Protein AF-0000000080644150 (afdb_homodimer)

Sequence (978 aa):
MKKWIGIDLGTTNTVASYFDVSSKIILNERGERITPSIVSFSDKDVFVGSAAKNQILVNPQKTFYNFKTNIGSNTFYKVDDEFYRAEYISAHLLSSVKKNAEKFLDEEIENVVITVPAYFSEIQRRGVVEAANFAGLNCKAILNEPTAAAIAYAFERQIDGIFLIYDLGGGTFDVTLMEKQSDTYTVLSVKGQSRLGGNDFNKIIEKHVLDSFKNEYPDFNLEDVFLLEQLRERIEEGKKNLSVMEEVDITLLFLDGKHLNYKLKRNEFNSMISEYIDKTIHLSMECIADAGVDISSISKIILSGGSTRIPLIQKVLKEAFPSVSILDALNQDEVVAIGAGIHAFSLSRNDSVIKFKDVTPYSLGLEIRDNEFFTLIERNTALPISKSKLFTTTNDYQDEIEIHVLQGEYKKASLNYSIGRFSFGNIQKALKGIPKIEVLFTLNESGILSVNAKDLETNSSNFIKIKITSSSDNVAKESLSNTFTSIIEMKKWIGIDLGTTNTVASYFDVSSKIILNERGERITPSIVSFSDKDVFVGSAAKNQILVNPQKTFYNFKTNIGSNTFYKVDDEFYRAEYISAHLLSSVKKNAEKFLDEEIENVVITVPAYFSEIQRRGVVEAANFAGLNCKAILNEPTAAAIAYAFERQIDGIFLIYDLGGGTFDVTLMEKQSDTYTVLSVKGQSRLGGNDFNKIIEKHVLDSFKNEYPDFNLEDVFLLEQLRERIEEGKKNLSVMEEVDITLLFLDGKHLNYKLKRNEFNSMISEYIDKTIHLSMECIADAGVDISSISKIILSGGSTRIPLIQKVLKEAFPSVSILDALNQDEVVAIGAGIHAFSLSRNDSVIKFKDVTPYSLGLEIRDNEFFTLIERNTALPISKSKLFTTTNDYQDEIEIHVLQGEYKKASLNYSIGRFSFGNIQKALKGIPKIEVLFTLNESGILSVNAKDLETNSSNFIKIKITSSSDNVAKESLSNTFTSIIE

Solvent-accessible surface area (backbone atoms only — not comparable to full-atom values): 50516 Å² total; per-residue (Å²): 132,78,50,40,29,4,29,24,67,39,43,55,43,28,25,38,12,34,38,77,96,56,79,41,73,38,37,43,93,86,66,37,60,64,32,38,37,22,40,18,59,55,98,85,50,76,35,48,15,66,58,10,54,65,30,43,60,77,40,48,80,36,32,48,62,54,41,62,80,34,32,65,51,93,51,68,45,59,53,90,94,40,72,37,46,27,33,57,56,47,10,54,47,48,30,51,50,47,54,24,42,21,62,64,66,70,41,63,60,43,42,30,18,38,31,36,62,62,73,58,45,59,58,30,51,50,28,51,44,48,14,31,47,72,34,58,30,44,62,78,38,46,39,38,34,57,56,18,33,47,46,33,41,40,72,75,65,60,69,74,48,30,31,37,32,45,32,28,24,40,44,32,31,38,34,33,36,32,33,46,53,92,76,33,37,35,50,52,25,66,36,63,40,76,80,38,27,42,53,54,51,45,51,54,50,47,52,55,49,51,54,52,46,39,71,77,33,74,80,59,64,85,78,40,63,46,60,52,44,51,49,50,52,39,46,50,52,37,56,60,38,39,50,81,32,64,57,37,74,40,65,48,66,34,81,87,63,73,52,45,74,43,80,48,39,37,69,58,49,51,62,73,42,42,68,62,54,49,49,54,50,51,47,45,53,48,28,39,54,72,51,70,50,59,77,85,60,42,49,35,34,37,55,26,28,66,48,50,60,36,56,66,51,55,52,52,48,42,68,77,36,71,85,39,46,75,47,69,79,61,57,38,79,48,33,35,10,41,12,23,2,46,50,22,37,14,61,76,64,75,47,70,83,68,45,70,36,50,45,35,67,50,18,31,30,33,52,45,81,89,53,27,39,46,75,68,40,57,51,50,38,60,42,53,43,72,43,69,49,78,41,58,46,89,42,65,53,42,39,61,47,76,47,38,35,32,37,43,88,49,60,42,32,85,76,28,47,75,59,40,72,46,75,50,62,83,40,67,76,36,56,49,62,61,45,45,32,37,41,35,41,33,31,41,80,49,53,50,74,39,45,34,40,30,33,70,82,75,65,50,64,51,73,45,69,72,63,67,65,54,84,77,48,75,73,56,54,72,67,46,62,69,55,52,64,57,68,82,102,131,76,49,40,28,4,29,24,67,38,43,55,42,28,26,37,13,34,37,77,98,53,79,41,72,38,37,42,95,84,64,35,59,63,34,39,38,24,39,19,60,56,99,85,48,76,34,48,16,66,58,11,54,64,30,43,61,79,39,49,80,37,33,48,61,55,41,63,81,32,34,66,51,92,52,67,45,59,52,90,94,41,73,35,45,29,32,55,57,47,12,54,48,49,30,51,51,48,54,24,41,21,62,63,67,72,43,64,59,42,43,30,20,37,34,37,65,59,73,58,48,59,57,30,51,50,29,51,45,50,15,30,47,73,35,59,31,45,63,77,40,46,39,38,34,60,59,18,34,48,47,32,41,40,72,75,66,60,69,74,47,31,30,36,33,45,32,29,22,39,43,32,28,39,33,34,36,34,32,45,54,93,76,33,36,35,50,52,25,66,36,64,41,77,81,37,27,42,53,54,52,45,51,54,51,47,52,55,49,50,53,51,47,40,71,75,32,73,80,60,65,85,77,40,64,47,59,51,43,51,49,50,52,39,45,51,51,37,57,61,38,39,52,80,31,65,57,36,75,39,66,49,70,32,81,87,66,73,51,46,75,43,80,47,40,39,70,58,50,52,63,73,44,42,67,61,53,50,49,54,51,51,45,45,50,48,28,39,54,73,50,70,51,59,78,84,59,42,50,34,34,37,56,26,27,65,48,50,60,37,57,67,52,54,52,52,48,41,69,76,36,71,86,38,46,76,48,68,79,61,59,38,77,46,32,36,10,41,12,24,3,46,50,21,38,14,61,76,64,74,46,70,83,69,44,68,36,50,45,36,66,51,19,30,30,34,53,46,80,90,53,26,39,45,74,68,41,57,52,50,38,59,42,54,43,73,45,69,47,80,40,58,46,90,41,66,52,43,38,61,47,77,47,37,35,32,36,42,88,49,59,42,32,85,75,28,46,76,59,38,76,46,74,49,63,85,40,67,74,36,55,49,61,63,45,46,33,36,40,36,42,32,31,40,80,50,53,49,76,38,45,34,39,30,32,69,82,76,65,50,66,52,72,43,69,71,64,66,64,54,86,73,50,76,72,56,54,70,68,46,62,67,56,53,63,58,69,80,103

pLDDT: mean 86.38, std 13.93, range [27.5, 98.5]

Structure (mmCIF, N/CA/C/O backbone):
data_AF-0000000080644150-model_v1
#
loop_
_entity.id
_entity.type
_entity.pdbx_description
1 polymer 'Heat shock protein 70'
#
loop_
_atom_site.group_PDB
_atom_site.id
_atom_site.type_symbol
_atom_site.label_atom_id
_atom_site.label_alt_id
_atom_site.label_comp_id
_atom_site.label_asym_id
_atom_site.label_entity_id
_atom_site.label_seq_id
_atom_site.pdbx_PDB_ins_code
_atom_site.Cartn_x
_atom_site.Cartn_y
_atom_site.Cartn_z
_atom_site.occupancy
_atom_site.B_iso_or_equiv
_atom_site.auth_seq_id
_atom_site.auth_comp_id
_atom_site.auth_asym_id
_atom_site.auth_atom_id
_atom_site.pdbx_PDB_model_num
ATOM 1 N N . MET A 1 1 ? 16.422 19.734 -16.078 1 57.56 1 MET A N 1
ATOM 2 C CA . MET A 1 1 ? 15.812 20.484 -14.977 1 57.56 1 MET A CA 1
ATOM 3 C C . MET A 1 1 ? 15.484 19.562 -13.805 1 57.56 1 MET A C 1
ATOM 5 O O . MET A 1 1 ? 15.148 18.391 -14.008 1 57.56 1 MET A O 1
ATOM 9 N N . LYS A 1 2 ? 15.742 20.031 -12.516 1 80.19 2 LYS A N 1
ATOM 10 C CA . LYS A 1 2 ? 15.516 19.234 -11.328 1 80.19 2 LYS A CA 1
ATOM 11 C C . LYS A 1 2 ? 14.039 18.906 -11.141 1 80.19 2 LYS A C 1
ATOM 13 O O . LYS A 1 2 ? 13.18 19.734 -11.477 1 80.19 2 LYS A O 1
ATOM 18 N N . LYS A 1 3 ? 13.727 17.719 -10.789 1 88.5 3 LYS A N 1
ATOM 19 C CA . LYS A 1 3 ? 12.344 17.25 -10.664 1 88.5 3 LYS A CA 1
ATOM 20 C C . LYS A 1 3 ? 11.695 17.812 -9.406 1 88.5 3 LYS A C 1
ATOM 22 O O . LYS A 1 3 ? 12.367 18.047 -8.398 1 88.5 3 LYS A O 1
ATOM 27 N N . TRP A 1 4 ? 10.438 18.219 -9.57 1 95.19 4 TRP A N 1
ATOM 28 C CA . TRP A 1 4 ? 9.609 18.672 -8.453 1 95.19 4 TRP A CA 1
ATOM 29 C C . TRP A 1 4 ? 8.68 17.562 -7.977 1 95.19 4 TRP A C 1
ATOM 31 O O . TRP A 1 4 ? 8.156 16.781 -8.789 1 95.19 4 TRP A O 1
ATOM 41 N N . ILE A 1 5 ? 8.547 17.531 -6.664 1 97.88 5 ILE A N 1
ATOM 42 C CA . ILE A 1 5 ? 7.641 16.5 -6.156 1 97.88 5 ILE A CA 1
ATOM 43 C C . ILE A 1 5 ? 6.582 17.141 -5.266 1 97.88 5 ILE A C 1
ATOM 45 O O . ILE A 1 5 ? 6.727 18.297 -4.844 1 97.88 5 ILE A O 1
ATOM 49 N N . GLY A 1 6 ? 5.527 16.469 -5.121 1 98.38 6 GLY A N 1
ATOM 50 C CA . GLY A 1 6 ? 4.504 16.812 -4.145 1 98.38 6 GLY A CA 1
ATOM 51 C C . GLY A 1 6 ? 4.512 15.891 -2.936 1 98.38 6 GLY A C 1
ATOM 52 O O . GLY A 1 6 ? 4.73 14.688 -3.066 1 98.38 6 GLY A O 1
ATOM 53 N N . ILE A 1 7 ? 4.297 16.484 -1.756 1 98.5 7 ILE A N 1
ATOM 54 C CA . ILE A 1 7 ? 4.262 15.688 -0.531 1 98.5 7 ILE A CA 1
ATOM 55 C C . ILE A 1 7 ? 2.977 15.984 0.238 1 98.5 7 ILE A C 1
ATOM 57 O O . ILE A 1 7 ? 2.654 17.156 0.494 1 98.5 7 ILE A O 1
ATOM 61 N N . ASP A 1 8 ? 2.209 15 0.522 1 97.31 8 ASP A N 1
ATOM 62 C CA . ASP A 1 8 ? 1.157 15.078 1.531 1 97.31 8 ASP A CA 1
ATOM 63 C C . ASP A 1 8 ? 1.703 14.758 2.92 1 97.31 8 ASP A C 1
ATOM 65 O O . ASP A 1 8 ? 1.894 13.594 3.266 1 97.31 8 ASP A O 1
ATOM 69 N N . LEU A 1 9 ? 1.984 15.781 3.631 1 95.5 9 LEU A N 1
ATOM 70 C CA . LEU A 1 9 ? 2.457 15.609 5 1 95.5 9 LEU A CA 1
ATOM 71 C C . LEU A 1 9 ? 1.294 15.336 5.945 1 95.5 9 LEU A C 1
ATOM 73 O O . LEU A 1 9 ? 0.792 16.266 6.594 1 95.5 9 LEU A O 1
ATOM 77 N N . GLY A 1 10 ? 0.947 14.055 6.09 1 90.5 10 GLY A N 1
ATOM 78 C CA . GLY A 1 10 ? -0.194 13.703 6.918 1 90.5 10 GLY A CA 1
ATOM 79 C C . GLY A 1 10 ? 0.175 13.453 8.367 1 90.5 10 GLY A C 1
ATOM 80 O O . GLY A 1 10 ? 1.353 13.297 8.695 1 90.5 10 GLY A O 1
ATOM 81 N N . THR A 1 11 ? -0.855 13.461 9.227 1 89.31 11 THR A N 1
ATOM 82 C CA . THR A 1 11 ? -0.662 13.219 10.648 1 89.31 11 THR A CA 1
ATOM 83 C C . THR A 1 11 ? -0.204 11.781 10.898 1 89.31 11 THR A C 1
ATOM 85 O O . THR A 1 11 ? 0.7 11.547 11.703 1 89.31 11 THR A O 1
ATOM 88 N N . THR A 1 12 ? -0.825 10.805 10.18 1 90.38 12 THR A N 1
ATOM 89 C CA . THR A 1 12 ? -0.536 9.391 10.414 1 90.38 12 THR A CA 1
ATOM 90 C C . THR A 1 12 ? 0.36 8.836 9.305 1 90.38 12 THR A C 1
ATOM 92 O O . THR A 1 12 ? 1.204 7.977 9.562 1 90.38 12 THR A O 1
ATOM 95 N N . ASN A 1 13 ? 0.114 9.367 8.102 1 93.25 13 ASN A N 1
ATOM 96 C CA . ASN A 1 13 ? 0.862 8.875 6.953 1 93.25 13 ASN A CA 1
ATOM 97 C C . ASN A 1 13 ? 1.293 10.016 6.035 1 93.25 13 ASN A C 1
ATOM 99 O O . ASN A 1 13 ? 0.577 11.016 5.898 1 93.25 13 ASN A O 1
ATOM 103 N N . THR A 1 14 ? 2.434 9.852 5.465 1 96.88 14 THR A N 1
ATOM 104 C CA . THR A 1 14 ? 2.984 10.789 4.492 1 96.88 14 THR A CA 1
ATOM 105 C C . THR A 1 14 ? 3.164 10.109 3.133 1 96.88 14 THR A C 1
ATOM 107 O O . THR A 1 14 ? 3.592 8.953 3.061 1 96.88 14 THR A O 1
ATOM 110 N N . VAL A 1 15 ? 2.715 10.789 2.113 1 96.75 15 VAL A N 1
ATOM 111 C CA . VAL A 1 15 ? 2.791 10.25 0.759 1 96.75 15 VAL A CA 1
ATOM 112 C C . VAL A 1 15 ? 3.439 11.273 -0.169 1 96.75 15 VAL A C 1
ATOM 114 O O . VAL A 1 15 ? 3.16 12.469 -0.072 1 96.75 15 VAL A O 1
ATOM 117 N N . ALA A 1 16 ? 4.367 10.867 -1.009 1 97.62 16 ALA A N 1
ATOM 118 C CA . ALA A 1 16 ? 5.023 11.719 -1.995 1 97.62 16 ALA A CA 1
ATOM 119 C C . ALA A 1 16 ? 4.637 11.312 -3.414 1 97.62 16 ALA A C 1
ATOM 121 O O . ALA A 1 16 ? 4.406 10.133 -3.689 1 97.62 16 ALA A O 1
ATOM 122 N N . SER A 1 17 ? 4.516 12.281 -4.27 1 97.06 17 SER A N 1
ATOM 123 C CA . SER A 1 17 ? 4.109 12.008 -5.645 1 97.06 17 SER A CA 1
ATOM 124 C C . SER A 1 17 ? 4.914 12.844 -6.637 1 97.06 17 SER A C 1
ATOM 126 O O . SER A 1 17 ? 5.516 13.852 -6.262 1 97.06 17 SER A O 1
ATOM 128 N N . TYR A 1 18 ? 4.961 12.359 -7.824 1 94.88 18 TYR A N 1
ATOM 129 C CA . TYR A 1 18 ? 5.57 13.016 -8.977 1 94.88 18 TYR A CA 1
ATOM 130 C C . TYR A 1 18 ? 4.633 12.992 -10.18 1 94.88 18 TYR A C 1
ATOM 132 O O . TYR A 1 18 ? 3.867 12.047 -10.359 1 94.88 18 TYR A O 1
ATOM 140 N N . PHE A 1 19 ? 4.602 14.102 -10.898 1 93.44 19 PHE A N 1
ATOM 141 C CA . PHE A 1 19 ? 3.74 14.18 -12.07 1 93.44 19 PHE A CA 1
ATOM 142 C C . PHE A 1 19 ? 4.547 14.562 -13.305 1 93.44 19 PHE A C 1
ATOM 144 O O . PHE A 1 19 ? 5.438 15.406 -13.242 1 93.44 19 PHE A O 1
ATOM 151 N N . ASP A 1 20 ? 4.273 13.867 -14.391 1 88.81 20 ASP A N 1
ATOM 152 C CA . ASP A 1 20 ? 4.715 14.242 -15.727 1 88.81 20 ASP A CA 1
ATOM 153 C C . ASP A 1 20 ? 3.58 14.102 -16.734 1 88.81 20 ASP A C 1
ATOM 155 O O . ASP A 1 20 ? 2.633 14.891 -16.734 1 88.81 20 ASP A O 1
ATOM 159 N N . VAL A 1 21 ? 3.441 12.859 -17.375 1 80.69 21 VAL A N 1
ATOM 160 C CA . VAL A 1 21 ? 2.297 12.578 -18.25 1 80.69 21 VAL A CA 1
ATOM 161 C C . VAL A 1 21 ? 1.166 11.969 -17.422 1 80.69 21 VAL A C 1
ATOM 163 O O . VAL A 1 21 ? -0.012 12.195 -17.703 1 80.69 21 VAL A O 1
ATOM 166 N N . SER A 1 22 ? 1.647 11.32 -16.375 1 83.81 22 SER A N 1
ATOM 167 C CA . SER A 1 22 ? 0.717 10.734 -15.414 1 83.81 22 SER A CA 1
ATOM 168 C C . SER A 1 22 ? 1.243 10.859 -13.992 1 83.81 22 SER A C 1
ATOM 170 O O . SER A 1 22 ? 2.416 11.172 -13.781 1 83.81 22 SER A O 1
ATOM 172 N N . SER A 1 23 ? 0.312 10.734 -13.086 1 89 23 SER A N 1
ATOM 173 C CA . SER A 1 23 ? 0.703 10.812 -11.68 1 89 23 SER A CA 1
ATOM 174 C C . SER A 1 23 ? 1.382 9.523 -11.227 1 89 23 SER A C 1
ATOM 176 O O . SER A 1 23 ? 0.971 8.43 -11.609 1 89 23 SER A O 1
ATOM 178 N N . LYS A 1 24 ? 2.436 9.648 -10.516 1 88.81 24 LYS A N 1
ATOM 179 C CA . LYS A 1 24 ? 3.141 8.508 -9.922 1 88.81 24 LYS A CA 1
ATOM 180 C C . LYS A 1 24 ? 3.354 8.711 -8.43 1 88.81 24 LYS A C 1
ATOM 182 O O . LYS A 1 24 ? 3.75 9.797 -7.992 1 88.81 24 LYS A O 1
ATOM 187 N N . ILE A 1 25 ? 3.004 7.684 -7.625 1 92.69 25 ILE A N 1
ATOM 188 C CA . ILE A 1 25 ? 3.314 7.707 -6.203 1 92.69 25 ILE A CA 1
ATOM 189 C C . ILE A 1 25 ? 4.742 7.215 -5.977 1 92.69 25 ILE A C 1
ATOM 191 O O . ILE A 1 25 ? 5.145 6.188 -6.527 1 92.69 25 ILE A O 1
ATOM 195 N N . ILE A 1 26 ? 5.52 7.957 -5.234 1 93.5 26 ILE A N 1
ATOM 196 C CA . ILE A 1 26 ? 6.91 7.621 -4.953 1 93.5 26 ILE A CA 1
ATOM 197 C C . ILE A 1 26 ? 6.977 6.578 -3.84 1 93.5 26 ILE A C 1
ATOM 199 O O . ILE A 1 26 ? 6.363 6.754 -2.783 1 93.5 26 ILE A O 1
ATOM 203 N N . LEU A 1 27 ? 7.676 5.547 -4.074 1 90.31 27 LEU A N 1
ATOM 204 C CA . LEU A 1 27 ? 7.801 4.461 -3.107 1 90.31 27 LEU A CA 1
ATOM 205 C C . LEU A 1 27 ? 8.914 4.758 -2.105 1 90.31 27 LEU A C 1
ATOM 207 O O . LEU A 1 27 ? 9.906 5.402 -2.445 1 90.31 27 LEU A O 1
ATOM 211 N N . ASN A 1 28 ? 8.758 4.281 -0.881 1 90.5 28 ASN A N 1
ATOM 212 C CA . ASN A 1 28 ? 9.828 4.426 0.102 1 90.5 28 ASN A CA 1
ATOM 213 C C . ASN A 1 28 ? 10.828 3.281 0.014 1 90.5 28 ASN A C 1
ATOM 215 O O . ASN A 1 28 ? 10.797 2.496 -0.936 1 90.5 28 ASN A O 1
ATOM 219 N N . GLU A 1 29 ? 11.773 3.211 0.946 1 82.5 29 GLU A N 1
ATOM 220 C CA . GLU A 1 29 ? 12.883 2.26 0.905 1 82.5 29 GLU A CA 1
ATOM 221 C C . GLU A 1 29 ? 12.383 0.824 1.026 1 82.5 29 GLU A C 1
ATOM 223 O O . GLU A 1 29 ? 13.055 -0.112 0.587 1 82.5 29 GLU A O 1
ATOM 228 N N . ARG A 1 30 ? 11.18 0.658 1.537 1 85.12 30 ARG A N 1
ATOM 229 C CA . ARG A 1 30 ? 10.609 -0.673 1.72 1 85.12 30 ARG A CA 1
ATOM 230 C C . ARG A 1 30 ? 9.672 -1.027 0.575 1 85.12 30 ARG A C 1
ATOM 232 O O . ARG A 1 30 ? 9.039 -2.084 0.591 1 85.12 30 ARG A O 1
ATOM 239 N N . GLY A 1 31 ? 9.57 -0.035 -0.358 1 83.19 31 GLY A N 1
ATOM 240 C CA . GLY A 1 31 ? 8.688 -0.26 -1.491 1 83.19 31 GLY A CA 1
ATOM 241 C C . GLY A 1 31 ? 7.238 0.074 -1.192 1 83.19 31 GLY A C 1
ATOM 242 O O . GLY A 1 31 ? 6.34 -0.321 -1.938 1 83.19 31 GLY A O 1
ATOM 243 N N . GLU A 1 32 ? 7.016 0.732 -0.098 1 88.62 32 GLU A N 1
ATOM 244 C CA . GLU A 1 32 ? 5.66 1.118 0.285 1 88.62 32 GLU A CA 1
ATOM 245 C C . GLU A 1 32 ? 5.273 2.459 -0.332 1 88.62 32 GLU A C 1
ATOM 247 O O . GLU A 1 32 ? 6.113 3.355 -0.456 1 88.62 32 GLU A O 1
ATOM 252 N N . ARG A 1 33 ? 4.051 2.635 -0.677 1 90.56 33 ARG A N 1
ATOM 253 C CA . ARG A 1 33 ? 3.553 3.873 -1.268 1 90.56 33 ARG A CA 1
ATOM 254 C C . ARG A 1 33 ? 3.203 4.891 -0.189 1 90.56 33 ARG A C 1
ATOM 256 O O . ARG A 1 33 ? 3.092 6.086 -0.469 1 90.56 33 ARG A O 1
ATOM 263 N N . ILE A 1 34 ? 2.996 4.352 1.012 1 92.44 34 ILE A N 1
ATOM 264 C CA . ILE A 1 34 ? 2.631 5.176 2.156 1 92.44 34 ILE A CA 1
ATOM 265 C C . ILE A 1 34 ? 3.713 5.074 3.23 1 92.44 34 ILE A C 1
ATOM 267 O O . ILE A 1 34 ? 4.199 3.982 3.527 1 92.44 34 ILE A O 1
ATOM 271 N N . THR A 1 35 ? 4.16 6.195 3.732 1 95.31 35 THR A N 1
ATOM 272 C CA . THR A 1 35 ? 5.141 6.242 4.812 1 95.31 35 THR A CA 1
ATOM 273 C C . THR A 1 35 ? 4.48 6.68 6.117 1 95.31 35 THR A C 1
ATOM 275 O O . THR A 1 35 ? 4.031 7.824 6.238 1 95.31 35 THR A O 1
ATOM 278 N N . PRO A 1 36 ? 4.438 5.734 7.098 1 95.19 36 PRO A N 1
ATOM 279 C CA . PRO A 1 36 ? 3.934 6.199 8.391 1 95.19 36 PRO A CA 1
ATOM 280 C C . PRO A 1 36 ? 4.676 7.43 8.914 1 95.19 36 PRO A C 1
ATOM 282 O O . PRO A 1 36 ? 5.906 7.488 8.836 1 95.19 36 PRO A O 1
ATOM 285 N N . SER A 1 37 ? 3.898 8.43 9.344 1 96.44 37 SER A N 1
ATOM 286 C CA . SER A 1 37 ? 4.504 9.641 9.898 1 96.44 37 SER A CA 1
ATOM 287 C C . SER A 1 37 ? 5.023 9.398 11.312 1 96.44 37 SER A C 1
ATOM 289 O O . SER A 1 37 ? 4.531 10 12.273 1 96.44 37 SER A O 1
ATOM 291 N N . ILE A 1 38 ? 6.004 8.555 11.398 1 96.31 38 ILE A N 1
ATOM 292 C CA . ILE A 1 38 ? 6.621 8.156 12.656 1 96.31 38 ILE A CA 1
ATOM 293 C C . ILE A 1 38 ? 8.141 8.297 12.555 1 96.31 38 ILE A C 1
ATOM 295 O O . ILE A 1 38 ? 8.727 7.957 11.531 1 96.31 38 ILE A O 1
ATOM 299 N N . VAL A 1 39 ? 8.75 8.844 13.57 1 96.5 39 VAL A N 1
ATOM 300 C CA . VAL A 1 39 ? 10.203 9.023 13.648 1 96.5 39 VAL A CA 1
ATOM 301 C C . VAL A 1 39 ? 10.727 8.414 14.945 1 96.5 39 VAL A C 1
ATOM 303 O O . VAL A 1 39 ? 10.18 8.664 16.016 1 96.5 39 VAL A O 1
ATOM 306 N N . SER A 1 40 ? 11.711 7.59 14.828 1 95.38 40 SER A N 1
ATOM 307 C CA . SER A 1 40 ? 12.344 6.973 15.992 1 95.38 40 SER A CA 1
ATOM 308 C C . SER A 1 40 ? 13.844 7.262 16.016 1 95.38 40 SER A C 1
ATOM 310 O O . SER A 1 40 ? 14.523 7.145 15 1 95.38 40 SER A O 1
ATOM 312 N N . PHE A 1 41 ? 14.289 7.703 17.188 1 93.12 41 PHE A N 1
ATOM 313 C CA . PHE A 1 41 ? 15.711 7.996 17.375 1 93.12 41 PHE A CA 1
ATOM 314 C C . PHE A 1 41 ? 16.422 6.84 18.062 1 93.12 41 PHE A C 1
ATOM 316 O O . PHE A 1 41 ? 15.945 6.336 19.078 1 93.12 41 PHE A O 1
ATOM 323 N N . SER A 1 42 ? 17.391 6.324 17.406 1 87.5 42 SER A N 1
ATOM 324 C CA . SER A 1 42 ? 18.281 5.355 18.031 1 87.5 42 SER A CA 1
ATOM 325 C C . SER A 1 42 ? 19.641 5.973 18.328 1 87.5 42 SER A C 1
ATOM 327 O O . SER A 1 42 ? 19.875 7.156 18.062 1 87.5 42 SER A O 1
ATOM 329 N N . ASP A 1 43 ? 20.609 5.199 18.969 1 79.94 43 ASP A N 1
ATOM 330 C CA . ASP A 1 43 ? 21.922 5.723 19.344 1 79.94 43 ASP A CA 1
ATOM 331 C C . ASP A 1 43 ? 22.734 6.07 18.094 1 79.94 43 ASP A C 1
ATOM 333 O O . ASP A 1 43 ? 23.578 6.973 18.125 1 79.94 43 ASP A O 1
ATOM 337 N N . LYS A 1 44 ? 22.422 5.375 17.047 1 78.38 44 LYS A N 1
ATOM 338 C CA . LYS A 1 44 ? 23.297 5.535 15.883 1 78.38 44 LYS A CA 1
ATOM 339 C C . LYS A 1 44 ? 22.516 6.066 14.68 1 78.38 44 LYS A C 1
ATOM 341 O O . LYS A 1 44 ? 23.125 6.531 13.711 1 78.38 44 LYS A O 1
ATOM 346 N N . ASP A 1 45 ? 21.203 5.973 14.758 1 86.62 45 ASP A N 1
ATOM 347 C CA . ASP A 1 45 ? 20.469 6.281 13.539 1 86.62 45 ASP A CA 1
ATOM 348 C C . ASP A 1 45 ? 19.078 6.84 13.875 1 86.62 45 ASP A C 1
ATOM 350 O O . ASP A 1 45 ? 18.641 6.793 15.023 1 86.62 45 ASP A O 1
ATOM 354 N N . VAL A 1 46 ? 18.469 7.547 12.891 1 92.12 46 VAL A N 1
ATOM 355 C CA . VAL A 1 46 ? 17.078 7.965 12.969 1 92.12 46 VAL A CA 1
ATOM 356 C C . VAL A 1 46 ? 16.234 7.168 11.969 1 92.12 46 VAL A C 1
ATOM 358 O O . VAL A 1 46 ? 16.547 7.137 10.773 1 92.12 46 VAL A O 1
ATOM 361 N N . PHE A 1 47 ? 15.25 6.449 12.539 1 92.88 47 PHE A N 1
ATOM 362 C CA . PHE A 1 47 ? 14.352 5.664 11.695 1 92.88 47 PHE A CA 1
ATOM 363 C C . PHE A 1 47 ? 13.078 6.434 11.398 1 92.88 47 PHE A C 1
ATOM 365 O O . PHE A 1 47 ? 12.578 7.176 12.25 1 92.88 47 PHE A O 1
ATOM 372 N N . VAL A 1 48 ? 12.625 6.25 10.195 1 94.56 48 VAL A N 1
ATOM 373 C CA . VAL A 1 48 ? 11.398 6.914 9.758 1 94.56 48 VAL A CA 1
ATOM 374 C C . VAL A 1 48 ? 10.453 5.895 9.141 1 94.56 48 VAL A C 1
ATOM 376 O O . VAL A 1 48 ? 10.883 4.844 8.656 1 94.56 48 VAL A O 1
ATOM 379 N N . GLY A 1 49 ? 9.148 6.152 9.25 1 94 49 GLY A N 1
ATOM 380 C CA . GLY A 1 49 ? 8.164 5.34 8.547 1 94 49 GLY A CA 1
ATOM 381 C C . GLY A 1 49 ? 7.918 4 9.219 1 94 49 GLY A C 1
ATOM 382 O O . GLY A 1 49 ? 7.742 3.932 10.438 1 94 49 GLY A O 1
ATOM 383 N N . SER A 1 50 ? 7.883 2.943 8.43 1 89.88 50 SER A N 1
ATOM 384 C CA . SER A 1 50 ? 7.555 1.611 8.93 1 89.88 50 SER A CA 1
ATOM 385 C C . SER A 1 50 ? 8.625 1.099 9.883 1 89.88 50 SER A C 1
ATOM 387 O O . SER A 1 50 ? 8.32 0.406 10.852 1 89.88 50 SER A O 1
ATOM 389 N N . ALA A 1 51 ? 9.844 1.418 9.57 1 89.38 51 ALA A N 1
ATOM 390 C CA . ALA A 1 51 ? 10.938 1.048 10.461 1 89.38 51 ALA A CA 1
ATOM 391 C C . ALA A 1 51 ? 10.758 1.686 11.836 1 89.38 51 ALA A C 1
ATOM 393 O O . ALA A 1 51 ? 10.977 1.037 12.867 1 89.38 51 ALA A O 1
ATOM 394 N N . ALA A 1 52 ? 10.375 2.951 11.812 1 92.88 52 ALA A N 1
ATOM 395 C CA . ALA A 1 52 ? 10.125 3.65 13.07 1 92.88 52 ALA A CA 1
ATOM 396 C C . ALA A 1 52 ? 8.914 3.072 13.789 1 92.88 52 ALA A C 1
ATOM 398 O O . ALA A 1 52 ? 8.883 3.006 15.023 1 92.88 52 ALA A O 1
ATOM 399 N N . LYS A 1 53 ? 7.91 2.715 13.023 1 89.62 53 LYS A N 1
ATOM 400 C CA . LYS A 1 53 ? 6.703 2.131 13.602 1 89.62 53 LYS A CA 1
ATOM 401 C C . LYS A 1 53 ? 7.027 0.885 14.422 1 89.62 53 LYS A C 1
ATOM 403 O O . LYS A 1 53 ? 6.445 0.663 15.484 1 89.62 53 LYS A O 1
ATOM 408 N N . ASN A 1 54 ? 7.934 0.119 13.953 1 84 54 ASN A N 1
ATOM 409 C CA . ASN A 1 54 ? 8.352 -1.091 14.648 1 84 54 ASN A CA 1
ATOM 410 C C . ASN A 1 54 ? 9.047 -0.765 15.969 1 84 54 ASN A C 1
ATOM 412 O O . ASN A 1 54 ? 9.117 -1.608 16.859 1 84 54 ASN A O 1
ATOM 416 N N . GLN A 1 55 ? 9.562 0.469 16.094 1 86.81 55 GLN A N 1
ATOM 417 C CA . GLN A 1 55 ? 10.297 0.878 17.281 1 86.81 55 GLN A CA 1
ATOM 418 C C . GLN A 1 55 ? 9.352 1.313 18.391 1 86.81 55 GLN A C 1
ATOM 420 O O . GLN A 1 55 ? 9.758 1.45 19.547 1 86.81 55 GLN A O 1
ATOM 425 N N . ILE A 1 56 ? 8.109 1.416 18.047 1 85.06 56 ILE A N 1
ATOM 426 C CA . ILE A 1 56 ? 7.137 1.872 19.031 1 85.06 56 ILE A CA 1
ATOM 427 C C . ILE A 1 56 ? 7.129 0.92 20.234 1 85.06 56 ILE A C 1
ATOM 429 O O . ILE A 1 56 ? 7.031 1.356 21.375 1 85.06 56 ILE A O 1
ATOM 433 N N . LEU A 1 57 ? 7.332 -0.375 19.969 1 79.06 57 LEU A N 1
ATOM 434 C CA . LEU A 1 57 ? 7.223 -1.376 21.016 1 79.06 57 LEU A CA 1
ATOM 435 C C . LEU A 1 57 ? 8.562 -1.571 21.719 1 79.06 57 LEU A C 1
ATOM 437 O O . LEU A 1 57 ? 8.602 -2.055 22.859 1 79.06 57 LEU A O 1
ATOM 441 N N . VAL A 1 58 ? 9.656 -1.191 21.109 1 80.94 58 VAL A N 1
ATOM 442 C CA . VAL A 1 58 ? 10.969 -1.525 21.656 1 80.94 58 VAL A CA 1
ATOM 443 C C . VAL A 1 58 ? 11.656 -0.259 22.156 1 80.94 58 VAL A C 1
ATOM 445 O O . VAL A 1 58 ? 12.555 -0.326 23 1 80.94 58 VAL A O 1
ATOM 448 N N . ASN A 1 59 ? 11.297 0.9 21.562 1 86.38 59 ASN A N 1
ATOM 449 C CA . ASN A 1 59 ? 11.891 2.191 21.906 1 86.38 59 ASN A CA 1
ATOM 450 C C . ASN A 1 59 ? 10.828 3.289 21.969 1 86.38 59 ASN A C 1
ATOM 452 O O . ASN A 1 59 ? 10.953 4.309 21.281 1 86.38 59 ASN A O 1
ATOM 456 N N . PRO A 1 60 ? 9.867 3.068 22.844 1 86.12 60 PRO A N 1
ATOM 457 C CA . PRO A 1 60 ? 8.727 3.994 22.859 1 86.12 60 PRO A CA 1
ATOM 458 C C . PRO A 1 60 ? 9.125 5.406 23.281 1 86.12 60 PRO A C 1
ATOM 460 O O . PRO A 1 60 ? 8.484 6.379 22.891 1 86.12 60 PRO A O 1
ATOM 463 N N . GLN A 1 61 ? 10.164 5.605 24.078 1 86.06 61 GLN A N 1
ATOM 464 C CA . GLN A 1 61 ? 10.523 6.902 24.656 1 86.06 61 GLN A CA 1
ATOM 465 C C . GLN A 1 61 ? 11.109 7.824 23.594 1 86.06 61 GLN A C 1
ATOM 467 O O . GLN A 1 61 ? 11.047 9.047 23.719 1 86.06 61 GLN A O 1
ATOM 472 N N . LYS A 1 62 ? 11.719 7.195 22.594 1 92.69 62 LYS A N 1
ATOM 473 C CA . LYS A 1 62 ? 12.359 8.008 21.562 1 92.69 62 LYS A CA 1
ATOM 474 C C . LYS A 1 62 ? 11.68 7.816 20.203 1 92.69 62 LYS A C 1
ATOM 476 O O . LYS A 1 62 ? 12.312 7.996 19.172 1 92.69 62 LYS A O 1
ATOM 481 N N . THR A 1 63 ? 10.453 7.285 20.219 1 94 63 THR A N 1
ATOM 482 C CA . THR A 1 63 ? 9.656 7.121 19 1 94 63 THR A CA 1
ATOM 483 C C . THR A 1 63 ? 8.445 8.039 19.031 1 94 63 THR A C 1
ATOM 485 O O . THR A 1 63 ? 7.629 7.984 19.953 1 94 63 THR A O 1
ATOM 488 N N . PHE A 1 64 ? 8.336 8.898 18.031 1 94.56 64 PHE A N 1
ATOM 489 C CA . PHE A 1 64 ? 7.336 9.961 18.062 1 94.56 64 PHE A CA 1
ATOM 490 C C . PHE A 1 64 ? 6.398 9.852 16.875 1 94.56 64 PHE A C 1
ATOM 492 O O . PHE A 1 64 ? 6.832 9.531 15.758 1 94.56 64 PHE A O 1
ATOM 499 N N . TYR A 1 65 ? 5.121 10.031 17.141 1 92.38 65 TYR A N 1
ATOM 500 C CA . TYR A 1 65 ? 4.078 10.102 16.109 1 92.38 65 TYR A CA 1
ATOM 501 C C . TYR A 1 65 ? 3.08 11.211 16.422 1 92.38 65 TYR A C 1
ATOM 503 O O . TYR A 1 65 ? 3.117 11.797 17.516 1 92.38 65 TYR A O 1
ATOM 511 N N . ASN A 1 66 ? 2.275 11.648 15.508 1 88.81 66 ASN A N 1
ATOM 512 C CA . ASN A 1 66 ? 1.292 12.719 15.617 1 88.81 66 ASN A CA 1
ATOM 513 C C . ASN A 1 66 ? 1.958 14.062 15.898 1 88.81 66 ASN A C 1
ATOM 515 O O . ASN A 1 66 ? 1.352 14.953 16.5 1 88.81 66 ASN A O 1
ATOM 519 N N . PHE A 1 67 ? 3.195 14.203 15.484 1 92.88 67 PHE A N 1
ATOM 520 C CA . PHE A 1 67 ? 3.91 15.438 15.781 1 92.88 67 PHE A CA 1
ATOM 521 C C . PHE A 1 67 ? 3.484 16.547 14.828 1 92.88 67 PHE A C 1
ATOM 523 O O . PHE A 1 67 ? 3.717 17.734 15.094 1 92.88 67 PHE A O 1
ATOM 530 N N . LYS A 1 68 ? 2.906 16.188 13.711 1 89.5 68 LYS A N 1
ATOM 531 C CA . LYS A 1 68 ? 2.449 17.203 12.758 1 89.5 68 LYS A CA 1
ATOM 532 C C . LYS A 1 68 ? 1.51 18.203 13.422 1 89.5 68 LYS A C 1
ATOM 534 O O . LYS A 1 68 ? 1.563 19.391 13.133 1 89.5 68 LYS A O 1
ATOM 539 N N . THR A 1 69 ? 0.635 17.703 14.273 1 86.38 69 THR A N 1
ATOM 540 C CA . THR A 1 69 ? -0.369 18.531 14.922 1 86.38 69 THR A CA 1
ATOM 541 C C . THR A 1 69 ? 0.29 19.531 15.883 1 86.38 69 THR A C 1
ATOM 543 O O . THR A 1 69 ? -0.342 20.5 16.312 1 86.38 69 THR A O 1
ATOM 546 N N . ASN A 1 70 ? 1.56 19.281 16.125 1 89.12 70 ASN A N 1
ATOM 547 C CA . ASN A 1 70 ? 2.258 20.125 17.094 1 89.12 70 ASN A CA 1
ATOM 548 C C . ASN A 1 70 ? 3.17 21.125 16.406 1 89.12 70 ASN A C 1
ATOM 550 O O . ASN A 1 70 ? 3.859 21.906 17.078 1 89.12 70 ASN A O 1
ATOM 554 N N . ILE A 1 71 ? 3.148 21.094 15.156 1 89.81 71 ILE A N 1
ATOM 555 C CA . ILE A 1 71 ? 3.936 22.109 14.445 1 89.81 71 ILE A CA 1
ATOM 556 C C . ILE A 1 71 ? 3.436 23.5 14.805 1 89.81 71 ILE A C 1
ATOM 558 O O . ILE A 1 71 ? 2.227 23.75 14.828 1 89.81 71 ILE A O 1
ATOM 562 N N . GLY A 1 72 ? 4.316 24.422 15.062 1 83.5 72 GLY A N 1
ATOM 563 C CA . GLY A 1 72 ? 3.959 25.781 15.422 1 83.5 72 GLY A CA 1
ATOM 564 C C . GLY A 1 72 ? 3.617 25.938 16.891 1 83.5 72 GLY A C 1
ATOM 565 O O . GLY A 1 72 ? 3.301 27.047 17.344 1 83.5 72 GLY A O 1
ATOM 566 N N . SER A 1 73 ? 3.699 24.781 17.594 1 83.06 73 SER A N 1
ATOM 567 C CA . SER A 1 73 ? 3.414 24.828 19.016 1 83.06 73 SER A CA 1
ATOM 568 C C . SER A 1 73 ? 4.699 24.812 19.844 1 83.06 73 SER A C 1
ATOM 570 O O . SER A 1 73 ? 5.797 24.75 19.281 1 83.06 73 SER A O 1
ATOM 572 N N . ASN A 1 74 ? 4.512 24.969 21.141 1 81.5 74 ASN A N 1
ATOM 573 C CA . ASN A 1 74 ? 5.656 24.938 22.047 1 81.5 74 ASN A CA 1
ATOM 574 C C . ASN A 1 74 ? 5.867 23.547 22.625 1 81.5 74 ASN A C 1
ATOM 576 O O . ASN A 1 74 ? 6.418 23.406 23.719 1 81.5 74 ASN A O 1
ATOM 580 N N . THR A 1 75 ? 5.391 22.594 21.891 1 87.06 75 THR A N 1
ATOM 581 C CA . THR A 1 75 ? 5.609 21.203 22.328 1 87.06 75 THR A CA 1
ATOM 582 C C . THR A 1 75 ? 7 20.734 21.922 1 87.06 75 THR A C 1
ATOM 584 O O . THR A 1 75 ? 7.41 20.906 20.766 1 87.06 75 THR A O 1
ATOM 587 N N . PHE A 1 76 ? 7.676 20.141 22.906 1 90.06 76 PHE A N 1
ATOM 588 C CA . PHE A 1 76 ? 9.023 19.656 22.656 1 90.06 76 PHE A CA 1
ATOM 589 C C . PHE A 1 76 ? 9.086 18.141 22.844 1 90.06 76 PHE A C 1
ATOM 591 O O . PHE A 1 76 ? 8.328 17.562 23.625 1 90.06 76 PHE A O 1
ATOM 598 N N . TYR A 1 77 ? 9.938 17.578 22.094 1 90.62 77 TYR A N 1
ATOM 599 C CA . TYR A 1 77 ? 10.195 16.141 22.156 1 90.62 77 TYR A CA 1
ATOM 600 C C . TYR A 1 77 ? 11.594 15.859 22.672 1 90.62 77 TYR A C 1
ATOM 602 O O . TYR A 1 77 ? 12.586 16.297 22.094 1 90.62 77 TYR A O 1
ATOM 610 N N . LYS A 1 78 ? 11.688 15.172 23.734 1 91.25 78 LYS A N 1
ATOM 611 C CA . LYS A 1 78 ? 12.961 14.898 24.391 1 91.25 78 LYS A CA 1
ATOM 612 C C . LYS A 1 78 ? 13.633 13.664 23.797 1 91.25 78 LYS A C 1
ATOM 614 O O . LYS A 1 78 ? 13.016 12.594 23.734 1 91.25 78 LYS A O 1
ATOM 619 N N . VAL A 1 79 ? 14.797 13.812 23.328 1 90.69 79 VAL A N 1
ATOM 620 C CA . VAL A 1 79 ? 15.664 12.727 22.891 1 90.69 79 VAL A CA 1
ATOM 621 C C . VAL A 1 79 ? 16.984 12.789 23.656 1 90.69 79 VAL A C 1
ATOM 623 O O . VAL A 1 79 ? 17.859 13.609 23.344 1 90.69 79 VAL A O 1
ATOM 626 N N . ASP A 1 80 ? 17.062 11.867 24.656 1 88.81 80 ASP A N 1
ATOM 627 C CA . ASP A 1 80 ? 18.219 11.914 25.547 1 88.81 80 ASP A CA 1
ATOM 628 C C . ASP A 1 80 ? 18.312 13.258 26.266 1 88.81 80 ASP A C 1
ATOM 630 O O . ASP A 1 80 ? 17.391 13.641 27 1 88.81 80 ASP A O 1
ATOM 634 N N . ASP A 1 81 ? 19.266 14.062 25.969 1 86.69 81 ASP A N 1
ATOM 635 C CA . ASP A 1 81 ? 19.438 15.328 26.672 1 86.69 81 ASP A CA 1
ATOM 636 C C . ASP A 1 81 ? 19.109 16.516 25.781 1 86.69 81 ASP A C 1
ATOM 638 O O . ASP A 1 81 ? 19.406 17.656 26.125 1 86.69 81 ASP A O 1
ATOM 642 N N . GLU A 1 82 ? 18.453 16.188 24.75 1 88 82 GLU A N 1
ATOM 643 C CA . GLU A 1 82 ? 18.109 17.25 23.812 1 88 82 GLU A CA 1
ATOM 644 C C . GLU A 1 82 ? 16.594 17.344 23.594 1 88 82 GLU A C 1
ATOM 646 O O . GLU A 1 82 ? 15.883 16.359 23.766 1 88 82 GLU A O 1
ATOM 651 N N . PHE A 1 83 ? 16.125 18.547 23.281 1 90 83 PHE A N 1
ATOM 652 C CA . PHE A 1 83 ? 14.719 18.797 23.031 1 90 83 PHE A CA 1
ATOM 653 C C . PHE A 1 83 ? 14.508 19.281 21.594 1 90 83 PHE A C 1
ATOM 655 O O . PHE A 1 83 ? 15.211 20.188 21.141 1 90 83 PHE A O 1
ATOM 662 N N . TYR A 1 84 ? 13.617 18.641 20.953 1 90.25 84 TYR A N 1
ATOM 663 C CA . TYR A 1 84 ? 13.336 18.969 19.562 1 90.25 84 TYR A CA 1
ATOM 664 C C . TYR A 1 84 ? 11.906 19.484 19.406 1 90.25 84 TYR A C 1
ATOM 666 O O . TYR A 1 84 ? 10.984 18.984 20.062 1 90.25 84 TYR A O 1
ATOM 674 N N . ARG A 1 85 ? 11.75 20.469 18.547 1 92.06 85 ARG A N 1
ATOM 675 C CA . ARG A 1 85 ? 10.406 20.875 18.156 1 92.06 85 ARG A CA 1
ATOM 676 C C . ARG A 1 85 ? 9.828 19.938 17.109 1 92.06 85 ARG A C 1
ATOM 678 O O . ARG A 1 85 ? 10.555 19.141 16.516 1 92.06 85 ARG A O 1
ATOM 685 N N . ALA A 1 86 ? 8.516 20.062 16.906 1 93.69 86 ALA A N 1
ATOM 686 C CA . ALA A 1 86 ? 7.816 19.219 15.945 1 93.69 86 ALA A CA 1
ATOM 687 C C . ALA A 1 86 ? 8.383 19.422 14.539 1 93.69 86 ALA A C 1
ATOM 689 O O . ALA A 1 86 ? 8.43 18.469 13.742 1 93.69 86 ALA A O 1
ATOM 690 N N . GLU A 1 87 ? 8.859 20.656 14.266 1 93.94 87 GLU A N 1
ATOM 691 C CA . GLU A 1 87 ? 9.414 20.984 12.953 1 93.94 87 GLU A CA 1
ATOM 692 C C . GLU A 1 87 ? 10.648 20.141 12.648 1 93.94 87 GLU A C 1
ATOM 694 O O . GLU A 1 87 ? 10.797 19.641 11.539 1 93.94 87 GLU A O 1
ATOM 699 N N . TYR A 1 88 ? 11.367 19.922 13.641 1 92.88 88 TYR A N 1
ATOM 700 C CA . TYR A 1 88 ? 12.594 19.156 13.461 1 92.88 88 TYR A CA 1
ATOM 701 C C . TYR A 1 88 ? 12.281 17.672 13.281 1 92.88 88 TYR A C 1
ATOM 703 O O . TYR A 1 88 ? 12.938 16.984 12.492 1 92.88 88 TYR A O 1
ATOM 711 N N . ILE A 1 89 ? 11.406 17.188 14.055 1 95.62 89 ILE A N 1
ATOM 712 C CA . ILE A 1 89 ? 10.977 15.805 13.883 1 95.62 89 ILE A CA 1
ATOM 713 C C . ILE A 1 89 ? 10.43 15.602 12.477 1 95.62 89 ILE A C 1
ATOM 715 O O . ILE A 1 89 ? 10.773 14.625 11.797 1 95.62 89 ILE A O 1
ATOM 719 N N . SER A 1 90 ? 9.664 16.578 12.039 1 96.31 90 SER A N 1
ATOM 720 C CA . SER A 1 90 ? 9.094 16.531 10.695 1 96.31 90 SER A CA 1
ATOM 721 C C . SER A 1 90 ? 10.18 16.562 9.625 1 96.31 90 SER A C 1
ATOM 723 O O . SER A 1 90 ? 10.039 15.953 8.57 1 96.31 90 SER A O 1
ATOM 725 N N . ALA A 1 91 ? 11.242 17.281 9.938 1 96.5 91 ALA A N 1
ATOM 726 C CA . ALA A 1 91 ? 12.344 17.406 8.984 1 96.5 91 ALA A CA 1
ATOM 727 C C . ALA A 1 91 ? 12.984 16.047 8.711 1 96.5 91 ALA A C 1
ATOM 729 O O . ALA A 1 91 ? 13.406 15.773 7.586 1 96.5 91 ALA A O 1
ATOM 730 N N . HIS A 1 92 ? 13.078 15.25 9.75 1 95.88 92 HIS A N 1
ATOM 731 C CA . HIS A 1 92 ? 13.625 13.914 9.547 1 95.88 92 HIS A CA 1
ATOM 732 C C . HIS A 1 92 ? 12.734 13.086 8.617 1 95.88 92 HIS A C 1
ATOM 734 O O . HIS A 1 92 ? 13.242 12.352 7.766 1 95.88 92 HIS A O 1
ATOM 740 N N . LEU A 1 93 ? 11.5 13.203 8.82 1 97 93 LEU A N 1
ATOM 741 C CA . LEU A 1 93 ? 10.547 12.516 7.957 1 97 93 LEU A CA 1
ATOM 742 C C . LEU A 1 93 ? 10.664 13 6.516 1 97 93 LEU A C 1
ATOM 744 O O . LEU A 1 93 ? 10.766 12.195 5.59 1 97 93 LEU A O 1
ATOM 748 N N . LEU A 1 94 ? 10.727 14.344 6.348 1 97.56 94 LEU A N 1
ATOM 749 C CA . LEU A 1 94 ? 10.805 14.938 5.016 1 97.56 94 LEU A CA 1
ATOM 750 C C . LEU A 1 94 ? 12.125 14.586 4.34 1 97.56 94 LEU A C 1
ATOM 752 O O . LEU A 1 94 ? 12.172 14.398 3.123 1 97.56 94 LEU A O 1
ATOM 756 N N . SER A 1 95 ? 13.156 14.523 5.105 1 96.31 95 SER A N 1
ATOM 757 C CA . SER A 1 95 ? 14.461 14.141 4.566 1 96.31 95 SER A CA 1
ATOM 758 C C . SER A 1 95 ? 14.422 12.719 4.012 1 96.31 95 SER A C 1
ATOM 760 O O . SER A 1 95 ? 15.016 12.438 2.967 1 96.31 95 SER A O 1
ATOM 762 N N . SER A 1 96 ? 13.797 11.859 4.766 1 95.19 96 SER A N 1
ATOM 763 C CA . SER A 1 96 ? 13.648 10.484 4.301 1 95.19 96 SER A CA 1
ATOM 764 C C . SER A 1 96 ? 12.844 10.422 3.008 1 95.19 96 SER A C 1
ATOM 766 O O . SER A 1 96 ? 13.188 9.672 2.09 1 95.19 96 SER A O 1
ATOM 768 N N . VAL A 1 97 ? 11.789 11.188 2.928 1 96.44 97 VAL A N 1
ATOM 769 C CA . VAL A 1 97 ? 10.961 11.234 1.731 1 96.44 97 VAL A CA 1
ATOM 770 C C . VAL A 1 97 ? 11.789 11.734 0.548 1 96.44 97 VAL A C 1
ATOM 772 O O . VAL A 1 97 ? 11.68 11.203 -0.559 1 96.44 97 VAL A O 1
ATOM 775 N N . LYS A 1 98 ? 12.586 12.75 0.788 1 96.31 98 LYS A N 1
ATOM 776 C CA . LYS A 1 98 ? 13.461 13.281 -0.255 1 96.31 98 LYS A CA 1
ATOM 777 C C . LYS A 1 98 ? 14.414 12.211 -0.777 1 96.31 98 LYS A C 1
ATOM 779 O O . LYS A 1 98 ? 14.539 12.023 -1.989 1 96.31 98 LYS A O 1
ATOM 784 N N . LYS A 1 99 ? 15.086 11.547 0.164 1 94.5 99 LYS A N 1
ATOM 785 C CA . LYS A 1 99 ? 16.031 10.5 -0.209 1 94.5 99 LYS A CA 1
ATOM 786 C C . LYS A 1 99 ? 15.344 9.414 -1.037 1 94.5 99 LYS A C 1
ATOM 788 O O . LYS A 1 99 ? 15.898 8.953 -2.039 1 94.5 99 LYS A O 1
ATOM 793 N N . ASN A 1 100 ? 14.203 9.008 -0.618 1 92.56 100 ASN A N 1
ATOM 794 C CA . ASN A 1 100 ? 13.445 7.988 -1.341 1 92.56 100 ASN A CA 1
ATOM 795 C C . ASN A 1 100 ? 13.047 8.469 -2.734 1 92.56 100 ASN A C 1
ATOM 797 O O . ASN A 1 100 ? 13.086 7.699 -3.695 1 92.56 100 ASN A O 1
ATOM 801 N N . ALA A 1 101 ? 12.609 9.727 -2.805 1 94.19 101 ALA A N 1
ATOM 802 C CA . ALA A 1 101 ? 12.219 10.297 -4.09 1 94.19 101 ALA A CA 1
ATOM 803 C C . ALA A 1 101 ? 13.406 10.336 -5.051 1 94.19 101 ALA A C 1
ATOM 805 O O . ALA A 1 101 ? 13.266 10.031 -6.238 1 94.19 101 ALA A O 1
ATOM 806 N N . GLU A 1 102 ? 14.523 10.711 -4.547 1 93.69 102 GLU A N 1
ATOM 807 C CA . GLU A 1 102 ? 15.719 10.781 -5.371 1 93.69 102 GLU A CA 1
ATOM 808 C C . GLU A 1 102 ? 16.125 9.398 -5.887 1 93.69 102 GLU A C 1
ATOM 810 O O . GLU A 1 102 ? 16.5 9.25 -7.051 1 93.69 102 GLU A O 1
ATOM 815 N N . LYS A 1 103 ? 16.016 8.445 -5.023 1 85.56 103 LYS A N 1
ATOM 816 C CA . LYS A 1 103 ? 16.312 7.074 -5.426 1 85.56 103 LYS A CA 1
ATOM 817 C C . LYS A 1 103 ? 15.305 6.57 -6.453 1 85.56 103 LYS A C 1
ATOM 819 O O . LYS A 1 103 ? 15.68 5.957 -7.453 1 85.56 103 LYS A O 1
ATOM 824 N N . PHE A 1 104 ? 14.047 6.789 -6.258 1 85.44 104 PHE A N 1
ATOM 825 C CA . PHE A 1 104 ? 12.953 6.309 -7.094 1 85.44 104 PHE A CA 1
ATOM 826 C C . PHE A 1 104 ? 13.008 6.945 -8.477 1 85.44 104 PHE A C 1
ATOM 828 O O . PHE A 1 104 ? 12.758 6.277 -9.484 1 85.44 104 PHE A O 1
ATOM 835 N N . LEU A 1 105 ? 13.312 8.227 -8.492 1 87.19 105 LEU A N 1
ATOM 836 C CA . LEU A 1 105 ? 13.289 8.961 -9.75 1 87.19 105 LEU A CA 1
ATOM 837 C C . LEU A 1 105 ? 14.68 9.031 -10.367 1 87.19 105 LEU A C 1
ATOM 839 O O . LEU A 1 105 ? 14.844 9.461 -11.516 1 87.19 105 LEU A O 1
ATOM 843 N N . ASP A 1 106 ? 15.695 8.594 -9.617 1 84.06 106 ASP A N 1
ATOM 844 C CA . ASP A 1 106 ? 17.094 8.641 -10.039 1 84.06 106 ASP A CA 1
ATOM 845 C C . ASP A 1 106 ? 17.5 10.055 -10.445 1 84.06 106 ASP A C 1
ATOM 847 O O . ASP A 1 106 ? 18.094 10.25 -11.5 1 84.06 106 ASP A O 1
ATOM 851 N N . GLU A 1 107 ? 16.984 11.016 -9.75 1 90.12 107 GLU A N 1
ATOM 852 C CA . GLU A 1 107 ? 17.266 12.43 -9.938 1 90.12 107 GLU A CA 1
ATOM 853 C C . GLU A 1 107 ? 17.281 13.172 -8.609 1 90.12 107 GLU A C 1
ATOM 855 O O . GLU A 1 107 ? 16.641 12.742 -7.645 1 90.12 107 GLU A O 1
ATOM 860 N N . GLU A 1 108 ? 17.984 14.188 -8.594 1 92.56 108 GLU A N 1
ATOM 861 C CA . GLU A 1 108 ? 18 15.031 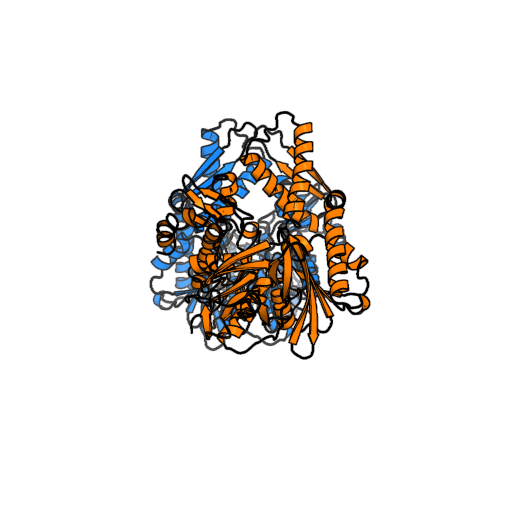-7.395 1 92.56 108 GLU A CA 1
ATOM 862 C C . GLU A 1 108 ? 16.688 15.812 -7.266 1 92.56 108 GLU A C 1
ATOM 864 O O . GLU A 1 108 ? 16.156 16.312 -8.258 1 92.56 108 GLU A O 1
ATOM 869 N N . ILE A 1 109 ? 16.234 15.891 -6.035 1 95.12 109 ILE A N 1
ATOM 870 C CA . ILE A 1 109 ? 15.016 16.625 -5.746 1 95.12 109 ILE A CA 1
ATOM 871 C C . ILE A 1 109 ? 15.344 17.859 -4.914 1 95.12 109 ILE A C 1
ATOM 873 O O . ILE A 1 109 ? 15.984 17.766 -3.865 1 95.12 109 ILE A O 1
ATOM 877 N N . GLU A 1 110 ? 14.891 18.969 -5.387 1 93.88 110 GLU A N 1
ATOM 878 C CA . GLU A 1 110 ? 15.156 20.203 -4.652 1 93.88 110 GLU A CA 1
ATOM 879 C C . GLU A 1 110 ? 13.859 20.922 -4.293 1 93.88 110 GLU A C 1
ATOM 881 O O . GLU A 1 110 ? 13.711 21.438 -3.18 1 93.88 110 GLU A O 1
ATOM 886 N N . ASN A 1 111 ? 12.961 21.047 -5.23 1 96.31 111 ASN A N 1
ATOM 887 C CA . ASN A 1 111 ? 11.734 21.812 -5.055 1 96.31 111 ASN A CA 1
ATOM 888 C C . ASN A 1 111 ? 10.555 20.906 -4.727 1 96.31 111 ASN A C 1
ATOM 890 O O . ASN A 1 111 ? 10.445 19.797 -5.258 1 96.31 111 ASN A O 1
ATOM 894 N N . VAL A 1 112 ? 9.727 21.453 -3.783 1 97.75 112 VAL A N 1
ATOM 895 C CA . VAL A 1 112 ? 8.625 20.609 -3.346 1 97.75 112 VAL A CA 1
ATOM 896 C C . VAL A 1 112 ? 7.383 21.469 -3.092 1 97.75 112 VAL A C 1
ATOM 898 O O . VAL A 1 112 ? 7.496 22.672 -2.814 1 97.75 112 VAL A O 1
ATOM 901 N N . VAL A 1 113 ? 6.277 20.875 -3.334 1 97.5 113 VAL A N 1
ATOM 902 C CA . VAL A 1 113 ? 4.988 21.375 -2.859 1 97.5 113 VAL A CA 1
ATOM 903 C C . VAL A 1 113 ? 4.496 20.516 -1.701 1 97.5 113 VAL A C 1
ATOM 905 O O . VAL A 1 113 ? 4.449 19.281 -1.811 1 97.5 113 VAL A O 1
ATOM 908 N N . ILE A 1 114 ? 4.16 21.094 -0.589 1 98.06 114 ILE A N 1
ATOM 909 C CA . ILE A 1 114 ? 3.717 20.344 0.582 1 98.06 114 ILE A CA 1
ATOM 910 C C . ILE A 1 114 ? 2.283 20.734 0.929 1 98.06 114 ILE A C 1
ATOM 912 O O . ILE A 1 114 ? 1.92 21.906 0.872 1 98.06 114 ILE A O 1
ATOM 916 N N . THR A 1 115 ? 1.535 19.719 1.242 1 96 115 THR A N 1
ATOM 917 C CA . THR A 1 115 ? 0.144 20 1.581 1 96 115 THR A CA 1
ATOM 918 C C . THR A 1 115 ? -0.029 20.125 3.092 1 96 115 THR A C 1
ATOM 920 O O . THR A 1 115 ? 0.752 19.562 3.861 1 96 115 THR A O 1
ATOM 923 N N . VAL A 1 116 ? -0.988 20.891 3.473 1 92.31 116 VAL A N 1
ATOM 924 C CA . VAL A 1 116 ? -1.352 21.078 4.875 1 92.31 116 VAL A CA 1
ATOM 925 C C . VAL A 1 116 ? -2.871 21.125 5.012 1 92.31 116 VAL A C 1
ATOM 927 O O . VAL A 1 116 ? -3.578 21.406 4.039 1 92.31 116 VAL A O 1
ATOM 930 N N . PRO A 1 117 ? -3.342 20.828 6.211 1 88 117 PRO A N 1
ATOM 931 C CA . PRO A 1 117 ? -4.777 21.031 6.426 1 88 117 PRO A CA 1
ATOM 932 C C . PRO A 1 117 ? -5.215 22.469 6.137 1 88 117 PRO A C 1
ATOM 934 O O . PRO A 1 117 ? -4.438 23.406 6.328 1 88 117 PRO A O 1
ATOM 937 N N . ALA A 1 118 ? -6.426 22.656 5.742 1 82.62 118 ALA A N 1
ATOM 938 C CA . ALA A 1 118 ? -6.93 23.969 5.355 1 82.62 118 ALA A CA 1
ATOM 939 C C . ALA A 1 118 ? -6.895 24.938 6.535 1 82.62 118 ALA A C 1
ATOM 941 O O . ALA A 1 118 ? -6.719 26.141 6.355 1 82.62 118 ALA A O 1
ATOM 942 N N . TYR A 1 119 ? -7.023 24.438 7.699 1 78.44 119 TYR A N 1
ATOM 943 C CA . TYR A 1 119 ? -7.18 25.312 8.852 1 78.44 119 TYR A CA 1
ATOM 944 C C . TYR A 1 119 ? -5.844 25.547 9.547 1 78.44 119 TYR A C 1
ATOM 946 O O . TYR A 1 119 ? -5.797 26.047 10.672 1 78.44 119 TYR A O 1
ATOM 954 N N . PHE A 1 120 ? -4.742 25.156 8.922 1 84.25 120 PHE A N 1
ATOM 955 C CA . PHE A 1 120 ? -3.424 25.453 9.477 1 84.25 120 PHE A CA 1
ATOM 956 C C . PHE A 1 120 ? -3.209 26.953 9.578 1 84.25 120 PHE A C 1
ATOM 958 O O . PHE A 1 120 ? -3.506 27.703 8.641 1 84.25 120 PHE A O 1
ATOM 965 N N . SER A 1 121 ? -2.66 27.406 10.641 1 81.69 121 SER A N 1
ATOM 966 C CA . SER A 1 121 ? -2.359 28.812 10.867 1 81.69 121 SER A CA 1
ATOM 967 C C . SER A 1 121 ? -1.104 29.234 10.102 1 81.69 121 SER A C 1
ATOM 969 O O . SER A 1 121 ? -0.376 28.391 9.578 1 81.69 121 SER A O 1
ATOM 971 N N . GLU A 1 122 ? -0.942 30.516 10.062 1 82.94 122 GLU A N 1
ATOM 972 C CA . GLU A 1 122 ? 0.247 31.078 9.422 1 82.94 122 GLU A CA 1
ATOM 973 C C . GLU A 1 122 ? 1.521 30.516 10.062 1 82.94 122 GLU A C 1
ATOM 975 O O . GLU A 1 122 ? 2.465 30.156 9.352 1 82.94 122 GLU A O 1
ATOM 980 N N . ILE A 1 123 ? 1.512 30.406 11.352 1 82.94 123 ILE A N 1
ATOM 981 C CA . ILE A 1 123 ? 2.682 29.922 12.078 1 82.94 123 ILE A CA 1
ATOM 982 C C . ILE A 1 123 ? 2.941 28.469 11.742 1 82.94 123 ILE A C 1
ATOM 984 O O . ILE A 1 123 ? 4.094 28.047 11.578 1 82.94 123 ILE A O 1
ATOM 988 N N . GLN A 1 124 ? 1.917 27.75 11.68 1 86.69 124 GLN A N 1
ATOM 989 C CA . GLN A 1 124 ? 2.045 26.328 11.352 1 86.69 124 GLN A CA 1
ATOM 990 C C . GLN A 1 124 ? 2.564 26.141 9.922 1 86.69 124 GLN A C 1
ATOM 992 O O . GLN A 1 124 ? 3.41 25.281 9.68 1 86.69 124 GLN A O 1
ATOM 997 N N . ARG A 1 125 ? 2.076 26.922 9.031 1 89.38 125 ARG A N 1
ATOM 998 C CA . ARG A 1 125 ? 2.539 26.859 7.648 1 89.38 125 ARG A CA 1
ATOM 999 C C . ARG A 1 125 ? 4.023 27.203 7.559 1 89.38 125 ARG A C 1
ATOM 1001 O O . ARG A 1 125 ? 4.773 26.531 6.844 1 89.38 125 ARG A O 1
ATOM 1008 N N . ARG A 1 126 ? 4.418 28.203 8.25 1 89.06 126 ARG A N 1
ATOM 1009 C CA . ARG A 1 126 ? 5.828 28.578 8.281 1 89.06 126 ARG A CA 1
ATOM 1010 C C . ARG A 1 126 ? 6.672 27.453 8.875 1 89.06 126 ARG A C 1
ATOM 1012 O O . ARG A 1 126 ? 7.812 27.234 8.461 1 89.06 126 ARG A O 1
ATOM 1019 N N . GLY A 1 127 ? 6.059 26.875 9.922 1 91.44 127 GLY A N 1
ATOM 1020 C CA . GLY A 1 127 ? 6.738 25.734 10.508 1 91.44 127 GLY A CA 1
ATOM 1021 C C . GLY A 1 127 ? 6.992 24.609 9.516 1 91.44 127 GLY A C 1
ATOM 1022 O O . GLY A 1 127 ? 8.047 23.969 9.555 1 91.44 127 GLY A O 1
ATOM 1023 N N . VAL A 1 128 ? 6.07 24.359 8.641 1 94 128 VAL A N 1
ATOM 1024 C CA . VAL A 1 128 ? 6.211 23.328 7.613 1 94 128 VAL A CA 1
ATOM 1025 C C . VAL A 1 128 ? 7.324 23.719 6.641 1 94 128 VAL A C 1
ATOM 1027 O O . VAL A 1 128 ? 8.133 22.875 6.246 1 94 128 VAL A O 1
ATOM 1030 N N . VAL A 1 129 ? 7.34 24.984 6.262 1 93.31 129 VAL A N 1
ATOM 1031 C CA . VAL A 1 129 ? 8.391 25.484 5.375 1 93.31 129 VAL A CA 1
ATOM 1032 C C . VAL A 1 129 ? 9.758 25.297 6.051 1 93.31 129 VAL A C 1
ATOM 1034 O O . VAL A 1 129 ? 10.719 24.891 5.406 1 93.31 129 VAL A O 1
ATOM 1037 N N . GLU A 1 130 ? 9.781 25.641 7.289 1 92.12 130 GLU A N 1
ATOM 1038 C CA . GLU A 1 130 ? 11.008 25.484 8.062 1 92.12 130 GLU A CA 1
ATOM 1039 C C . GLU A 1 130 ? 11.453 24.016 8.078 1 92.12 130 GLU A C 1
ATOM 1041 O O . GLU A 1 130 ? 12.641 23.719 7.883 1 92.12 130 GLU A O 1
ATOM 1046 N N . ALA A 1 131 ? 10.562 23.156 8.375 1 95.19 131 ALA A N 1
ATOM 1047 C CA . ALA A 1 131 ? 10.859 21.734 8.375 1 95.19 131 ALA A CA 1
ATOM 1048 C C . ALA A 1 131 ? 11.406 21.281 7.023 1 95.19 131 ALA A C 1
ATOM 1050 O O . ALA A 1 131 ? 12.359 20.5 6.957 1 95.19 131 ALA A O 1
ATOM 1051 N N . ALA A 1 132 ? 10.773 21.781 5.965 1 96 132 ALA A N 1
ATOM 1052 C CA . ALA A 1 132 ? 11.227 21.453 4.613 1 96 132 ALA A CA 1
ATOM 1053 C C . ALA A 1 132 ? 12.648 21.938 4.383 1 96 132 ALA A C 1
ATOM 1055 O O . ALA A 1 132 ? 13.477 21.203 3.812 1 96 132 ALA A O 1
ATOM 1056 N N . ASN A 1 133 ? 12.906 23.125 4.836 1 94.06 133 ASN A N 1
ATOM 1057 C CA . ASN A 1 133 ? 14.242 23.688 4.68 1 94.06 133 ASN A CA 1
ATOM 1058 C C . ASN A 1 133 ? 15.289 22.844 5.41 1 94.06 133 ASN A C 1
ATOM 1060 O O . ASN A 1 133 ? 16.375 22.594 4.875 1 94.06 133 ASN A O 1
ATOM 1064 N N . PHE A 1 134 ? 14.938 22.484 6.578 1 92.88 134 PHE A N 1
ATOM 1065 C CA . PHE A 1 134 ? 15.844 21.641 7.359 1 92.88 134 PHE A CA 1
ATOM 1066 C C . PHE A 1 134 ? 16.109 20.328 6.648 1 92.88 134 PHE A C 1
ATOM 1068 O O . PHE A 1 134 ? 17.203 19.75 6.77 1 92.88 134 PHE A O 1
ATOM 1075 N N . ALA A 1 135 ? 15.195 19.875 5.871 1 95.31 135 ALA A N 1
ATOM 1076 C CA . ALA A 1 135 ? 15.297 18.594 5.16 1 95.31 135 ALA A CA 1
ATOM 1077 C C . ALA A 1 135 ? 16.016 18.781 3.824 1 95.31 135 ALA A C 1
ATOM 1079 O O . ALA A 1 135 ? 16.203 17.812 3.084 1 95.31 135 ALA A O 1
ATOM 1080 N N . GLY A 1 136 ? 16.344 20 3.5 1 93.25 136 GLY A N 1
ATOM 1081 C CA . GLY A 1 136 ? 17 20.266 2.227 1 93.25 136 GLY A CA 1
ATOM 1082 C C . GLY A 1 136 ? 16.016 20.391 1.073 1 93.25 136 GLY A C 1
ATOM 1083 O O . GLY A 1 136 ? 16.359 20.109 -0.075 1 93.25 136 GLY A O 1
ATOM 1084 N N . LEU A 1 137 ? 14.844 20.703 1.39 1 95.81 137 LEU A N 1
ATOM 1085 C CA . LEU A 1 137 ? 13.812 20.891 0.376 1 95.81 137 LEU A CA 1
ATOM 1086 C C . LEU A 1 137 ? 13.383 22.344 0.289 1 95.81 137 LEU A C 1
ATOM 1088 O O . LEU A 1 137 ? 13.164 23 1.314 1 95.81 137 LEU A O 1
ATOM 1092 N N . ASN A 1 138 ? 13.367 22.797 -0.914 1 95.88 138 ASN A N 1
ATOM 1093 C CA . ASN A 1 138 ? 12.836 24.125 -1.159 1 95.88 138 ASN A CA 1
ATOM 1094 C C . ASN A 1 138 ? 11.32 24.094 -1.376 1 95.88 138 ASN A C 1
ATOM 1096 O O . ASN A 1 138 ? 10.852 23.781 -2.473 1 95.88 138 ASN A O 1
ATOM 1100 N N . CYS A 1 139 ? 10.641 24.484 -0.343 1 95.62 139 CYS A N 1
ATOM 1101 C CA . CYS A 1 139 ? 9.188 24.5 -0.434 1 95.62 139 CYS A CA 1
ATOM 1102 C C . CYS A 1 139 ? 8.703 25.656 -1.298 1 95.62 139 CYS A C 1
ATOM 1104 O O . CYS A 1 139 ? 8.758 26.812 -0.876 1 95.62 139 CYS A O 1
ATOM 1106 N N . LYS A 1 140 ? 8.172 25.391 -2.449 1 94.88 140 LYS A N 1
ATOM 1107 C CA . LYS A 1 140 ? 7.785 26.422 -3.414 1 94.88 140 LYS A CA 1
ATOM 1108 C C . LYS A 1 140 ? 6.332 26.844 -3.219 1 94.88 140 LYS A C 1
ATOM 1110 O O . LYS A 1 140 ? 5.938 27.938 -3.637 1 94.88 140 LYS A O 1
ATOM 1115 N N . ALA A 1 141 ? 5.629 25.922 -2.566 1 94.69 141 ALA A N 1
ATOM 1116 C CA . ALA A 1 141 ? 4.23 26.234 -2.289 1 94.69 141 ALA A CA 1
ATOM 1117 C C . ALA A 1 141 ? 3.672 25.344 -1.183 1 94.69 141 ALA A C 1
ATOM 1119 O O . ALA A 1 141 ? 4.051 24.188 -1.064 1 94.69 141 ALA A O 1
ATOM 1120 N N . ILE A 1 142 ? 2.842 25.906 -0.411 1 94.75 142 ILE A N 1
ATOM 1121 C CA . ILE A 1 142 ? 1.987 25.172 0.521 1 94.75 142 ILE A CA 1
ATOM 1122 C C . ILE A 1 142 ? 0.564 25.109 -0.029 1 94.75 142 ILE A C 1
ATOM 1124 O O . ILE A 1 142 ? -0.033 26.141 -0.353 1 94.75 142 ILE A O 1
ATOM 1128 N N . LEU A 1 143 ? 0.128 23.906 -0.171 1 93.06 143 LEU A N 1
ATOM 1129 C CA . LEU A 1 143 ? -1.195 23.703 -0.747 1 93.06 143 LEU A CA 1
ATOM 1130 C C . LEU A 1 143 ? -2.154 23.125 0.291 1 93.06 143 LEU A C 1
ATOM 1132 O O . LEU A 1 143 ? -1.783 22.234 1.06 1 93.06 143 LEU A O 1
ATOM 1136 N N . ASN A 1 144 ? -3.369 23.703 0.333 1 90.56 144 ASN A N 1
ATOM 1137 C CA . ASN A 1 144 ? -4.367 23.109 1.213 1 90.56 144 ASN A CA 1
ATOM 1138 C C . ASN A 1 144 ? -4.734 21.688 0.762 1 90.56 144 ASN A C 1
ATOM 1140 O O . ASN A 1 144 ? -4.953 21.453 -0.427 1 90.56 144 ASN A O 1
ATOM 1144 N N . GLU A 1 145 ? -4.785 20.766 1.726 1 91.81 145 GLU A N 1
ATOM 1145 C CA . GLU A 1 145 ? -5.078 19.359 1.448 1 91.81 145 GLU A CA 1
ATOM 1146 C C . GLU A 1 145 ? -6.359 19.219 0.635 1 91.81 145 GLU A C 1
ATOM 1148 O O . GLU A 1 145 ? -6.383 18.5 -0.373 1 91.81 145 GLU A O 1
ATOM 1153 N N . PRO A 1 146 ? -7.465 19.906 0.944 1 88.06 146 PRO A N 1
ATOM 1154 C CA . PRO A 1 146 ? -8.672 19.766 0.125 1 88.06 146 PRO A CA 1
ATOM 1155 C C . PRO A 1 146 ? -8.477 20.266 -1.302 1 88.06 146 PRO A C 1
ATOM 1157 O O . PRO A 1 146 ? -9.039 19.703 -2.244 1 88.06 146 PRO A O 1
ATOM 1160 N N . THR A 1 147 ? -7.719 21.375 -1.444 1 89.19 147 THR A N 1
ATOM 1161 C CA . THR A 1 147 ? -7.43 21.891 -2.779 1 89.19 147 THR A CA 1
ATOM 1162 C C . THR A 1 147 ? -6.641 20.875 -3.594 1 89.19 147 THR A C 1
ATOM 1164 O O . THR A 1 147 ? -6.918 20.672 -4.777 1 89.19 147 THR A O 1
ATOM 1167 N N . ALA A 1 148 ? -5.672 20.281 -2.918 1 93.62 148 ALA A N 1
ATOM 1168 C CA . ALA A 1 148 ? -4.898 19.219 -3.578 1 93.62 148 ALA A CA 1
ATOM 1169 C C . ALA A 1 148 ? -5.805 18.078 -4.031 1 93.62 148 ALA A C 1
ATOM 1171 O O . ALA A 1 148 ? -5.656 17.562 -5.145 1 93.62 148 ALA A O 1
ATOM 1172 N N . ALA A 1 149 ? -6.703 17.688 -3.166 1 91.19 149 ALA A N 1
ATOM 1173 C CA . ALA A 1 149 ? -7.652 16.625 -3.51 1 91.19 149 ALA A CA 1
ATOM 1174 C C . ALA A 1 149 ? -8.492 17.016 -4.723 1 91.19 149 ALA A C 1
ATOM 1176 O O . ALA A 1 149 ? -8.719 16.203 -5.621 1 91.19 149 ALA A O 1
ATOM 1177 N N . ALA A 1 150 ? -8.914 18.266 -4.766 1 88.81 150 ALA A N 1
ATOM 1178 C CA . ALA A 1 150 ? -9.719 18.766 -5.879 1 88.81 150 ALA A CA 1
ATOM 1179 C C . ALA A 1 150 ? -8.93 18.719 -7.188 1 88.81 150 ALA A C 1
ATOM 1181 O O . ALA A 1 150 ? -9.477 18.359 -8.234 1 88.81 150 ALA A O 1
ATOM 1182 N N . ILE A 1 151 ? -7.695 19.141 -7.086 1 91.56 151 ILE A N 1
ATOM 1183 C CA . ILE A 1 151 ? -6.824 19.125 -8.258 1 91.56 151 ILE A CA 1
ATOM 1184 C C . ILE A 1 151 ? -6.711 17.703 -8.805 1 91.56 151 ILE A C 1
ATOM 1186 O O . ILE A 1 151 ? -6.816 17.5 -10.016 1 91.56 151 ILE A O 1
ATOM 1190 N N . ALA A 1 152 ? -6.512 16.734 -7.938 1 92.12 152 ALA A N 1
ATOM 1191 C CA . ALA A 1 152 ? -6.395 15.336 -8.352 1 92.12 152 ALA A CA 1
ATOM 1192 C C . ALA A 1 152 ? -7.668 14.852 -9.039 1 92.12 152 ALA A C 1
ATOM 1194 O O . ALA A 1 152 ? -7.609 14.234 -10.102 1 92.12 152 ALA A O 1
ATOM 1195 N N . TYR A 1 153 ? -8.805 15.18 -8.477 1 87 153 TYR A N 1
ATOM 1196 C CA . TYR A 1 153 ? -10.086 14.758 -9.047 1 87 153 TYR A CA 1
ATOM 1197 C C . TYR A 1 153 ? -10.359 15.477 -10.359 1 87 153 TYR A C 1
ATOM 1199 O O . TYR A 1 153 ? -10.922 14.898 -11.289 1 87 153 TYR A O 1
ATOM 1207 N N . ALA A 1 154 ? -10.039 16.734 -10.352 1 87.69 154 ALA A N 1
ATOM 1208 C CA . ALA A 1 154 ? -10.227 17.516 -11.578 1 87.69 154 ALA A CA 1
ATOM 1209 C C . ALA A 1 154 ? -9.453 16.906 -12.734 1 87.69 154 ALA A C 1
ATOM 1211 O O . ALA A 1 154 ? -9.953 16.844 -13.859 1 87.69 154 ALA A O 1
ATOM 1212 N N . PHE A 1 155 ? -8.312 16.531 -12.477 1 85.94 155 PHE A N 1
ATOM 1213 C CA . PHE A 1 155 ? -7.453 15.969 -13.508 1 85.94 155 PHE A CA 1
ATOM 1214 C C . PHE A 1 155 ? -7.965 14.602 -13.953 1 85.94 155 PHE A C 1
ATOM 1216 O O . PHE A 1 155 ? -8.008 14.312 -15.148 1 85.94 155 PHE A O 1
ATOM 1223 N N . GLU A 1 156 ? -8.359 13.844 -12.992 1 80 156 GLU A N 1
ATOM 1224 C CA . GLU A 1 156 ? -8.664 12.445 -13.289 1 80 156 GLU A CA 1
ATOM 1225 C C . GLU A 1 156 ? -10.109 12.281 -13.742 1 80 156 GLU A C 1
ATOM 1227 O O . GLU A 1 156 ? -10.422 11.398 -14.547 1 80 156 GLU A O 1
ATOM 1232 N N . ARG A 1 157 ? -11.039 13.117 -13.219 1 77.81 157 ARG A N 1
ATOM 1233 C CA . ARG A 1 157 ? -12.453 12.836 -13.414 1 77.81 157 ARG A CA 1
ATOM 1234 C C . ARG A 1 157 ? -13.195 14.07 -13.922 1 77.81 157 ARG A C 1
ATOM 1236 O O . ARG A 1 157 ? -14.391 14 -14.227 1 77.81 157 ARG A O 1
ATOM 1243 N N . GLN A 1 158 ? -12.617 15.211 -14.078 1 80.12 158 GLN A N 1
ATOM 1244 C CA . GLN A 1 158 ? -13.211 16.453 -14.57 1 80.12 158 GLN A CA 1
ATOM 1245 C C . GLN A 1 158 ? -14.508 16.766 -13.836 1 80.12 158 GLN A C 1
ATOM 1247 O O . GLN A 1 158 ? -15.547 16.984 -14.469 1 80.12 158 GLN A O 1
ATOM 1252 N N . ILE A 1 159 ? -14.484 16.969 -12.602 1 82.75 159 ILE A N 1
ATOM 1253 C CA . ILE A 1 159 ? -15.648 17.266 -11.773 1 82.75 159 ILE A CA 1
ATOM 1254 C C . ILE A 1 159 ? -16.125 18.688 -12.031 1 82.75 159 ILE A C 1
ATOM 1256 O O . ILE A 1 159 ? -15.32 19.609 -12.102 1 82.75 159 ILE A O 1
ATOM 1260 N N . ASP A 1 160 ? -17.484 18.828 -12.227 1 86.44 160 ASP A N 1
ATOM 1261 C CA . ASP A 1 160 ? -18.062 20.141 -12.484 1 86.44 160 ASP A CA 1
ATOM 1262 C C . ASP A 1 160 ? -19.047 20.531 -11.383 1 86.44 160 ASP A C 1
ATOM 1264 O O . ASP A 1 160 ? -19.422 19.688 -10.562 1 86.44 160 ASP A O 1
ATOM 1268 N N . GLY A 1 161 ? -19.312 21.906 -11.289 1 90.88 161 GLY A N 1
ATOM 1269 C CA . GLY A 1 161 ? -20.297 22.406 -10.359 1 90.88 161 GLY A CA 1
ATOM 1270 C C . GLY A 1 161 ? -19.734 22.688 -8.977 1 90.88 161 GLY A C 1
ATOM 1271 O O . GLY A 1 161 ? -18.562 23.031 -8.844 1 90.88 161 GLY A O 1
ATOM 1272 N N . ILE A 1 162 ? -20.719 22.75 -8.008 1 95 162 ILE A N 1
ATOM 1273 C CA . ILE A 1 162 ? -20.359 22.984 -6.613 1 95 162 ILE A CA 1
ATOM 1274 C C . ILE A 1 162 ? -20.234 21.656 -5.879 1 95 162 ILE A C 1
ATOM 1276 O O . ILE A 1 162 ? -21.156 20.828 -5.93 1 95 162 ILE A O 1
ATOM 1280 N N . PHE A 1 163 ? -19.109 21.453 -5.25 1 94.19 163 PHE A N 1
ATOM 1281 C CA . PHE A 1 163 ? -18.891 20.172 -4.59 1 94.19 163 PHE A CA 1
ATOM 1282 C C . PHE A 1 163 ? -18.188 20.375 -3.256 1 94.19 163 PHE A C 1
ATOM 1284 O O . PHE A 1 163 ? -17.531 21.391 -3.039 1 94.19 163 PHE A O 1
ATOM 1291 N N . LEU A 1 164 ? -18.391 19.438 -2.389 1 95.31 164 LEU A N 1
ATOM 1292 C CA . LEU A 1 164 ? -17.828 19.438 -1.044 1 95.31 164 LEU A CA 1
ATOM 1293 C C . LEU A 1 164 ? -16.688 18.438 -0.931 1 95.31 164 LEU A C 1
ATOM 1295 O O . LEU A 1 164 ? -16.797 17.312 -1.426 1 95.31 164 LEU A O 1
ATOM 1299 N N . ILE A 1 165 ? -15.555 18.875 -0.394 1 94.38 165 ILE A N 1
ATOM 1300 C CA . ILE A 1 165 ? -14.477 17.938 -0.059 1 94.38 165 ILE A CA 1
ATOM 1301 C C . ILE A 1 165 ? -14.523 17.609 1.431 1 94.38 165 ILE A C 1
ATOM 1303 O O . ILE A 1 165 ? -14.375 18.5 2.275 1 94.38 165 ILE A O 1
ATOM 1307 N N . TYR A 1 166 ? -14.828 16.391 1.72 1 95 166 TYR A N 1
ATOM 1308 C CA . TYR A 1 166 ? -14.945 15.859 3.07 1 95 166 TYR A CA 1
ATOM 1309 C C . TYR A 1 166 ? -13.695 15.062 3.443 1 95 166 TYR A C 1
ATOM 1311 O O . TYR A 1 166 ? -13.555 13.898 3.055 1 95 166 TYR A O 1
ATOM 1319 N N . ASP A 1 167 ? -12.766 15.68 4.227 1 92.56 167 ASP A N 1
ATOM 1320 C CA . ASP A 1 167 ? -11.484 15.062 4.559 1 92.56 167 ASP A CA 1
ATOM 1321 C C . ASP A 1 167 ? -11.422 14.688 6.039 1 92.56 167 ASP A C 1
ATOM 1323 O O . ASP A 1 167 ? -11.25 15.555 6.898 1 92.56 167 ASP A O 1
ATOM 1327 N N . LEU A 1 168 ? -11.578 13.461 6.277 1 93.25 168 LEU A N 1
ATOM 1328 C CA . LEU A 1 168 ? -11.484 12.938 7.637 1 93.25 168 LEU A CA 1
ATOM 1329 C C . LEU A 1 168 ? -10.289 12 7.773 1 93.25 168 LEU A C 1
ATOM 1331 O O . LEU A 1 168 ? -10.391 10.812 7.461 1 93.25 168 LEU A O 1
ATOM 1335 N N . GLY A 1 169 ? -9.188 12.508 8.367 1 89.69 169 GLY A N 1
ATOM 1336 C CA . GLY A 1 169 ? -7.961 11.742 8.523 1 89.69 169 GLY A CA 1
ATOM 1337 C C . GLY A 1 169 ? -7.773 11.18 9.922 1 89.69 169 GLY A C 1
ATOM 1338 O O . GLY A 1 169 ? -8.75 10.867 10.602 1 89.69 169 GLY A O 1
ATOM 1339 N N . GLY A 1 170 ? -6.559 10.984 10.227 1 87.81 170 GLY A N 1
ATOM 1340 C CA . GLY A 1 170 ? -6.246 10.445 11.539 1 87.81 170 GLY A CA 1
ATOM 1341 C C . GLY A 1 170 ? -6.375 11.461 12.648 1 87.81 170 GLY A C 1
ATOM 1342 O O . GLY A 1 170 ? -6.82 11.133 13.75 1 87.81 170 GLY A O 1
ATOM 1343 N N . GLY A 1 171 ? -6.012 12.711 12.352 1 85.5 171 GLY A N 1
ATOM 1344 C CA . GLY A 1 171 ? -5.934 13.664 13.453 1 85.5 171 GLY A CA 1
ATOM 1345 C C . GLY A 1 171 ? -6.855 14.852 13.273 1 85.5 171 GLY A C 1
ATOM 1346 O O . GLY A 1 171 ? -7.148 15.562 14.234 1 85.5 171 GLY A O 1
ATOM 1347 N N . THR A 1 172 ? -7.293 15.055 12.062 1 86.06 172 THR A N 1
ATOM 1348 C CA . THR A 1 172 ? -8.023 16.281 11.789 1 86.06 172 THR A CA 1
ATOM 1349 C C . THR A 1 172 ? -9.203 16.016 10.852 1 86.06 172 THR A C 1
ATOM 1351 O O . THR A 1 172 ? -9.234 15 10.156 1 86.06 172 THR A O 1
ATOM 1354 N N . PHE A 1 173 ? -10.188 16.891 10.945 1 92 173 PHE A N 1
ATOM 1355 C CA . PHE A 1 173 ? -11.281 16.953 9.984 1 92 173 PHE A CA 1
ATOM 1356 C C . PHE A 1 173 ? -11.305 18.328 9.297 1 92 173 PHE A C 1
ATOM 1358 O O . PHE A 1 173 ? -11.188 19.359 9.961 1 92 173 PHE A O 1
ATOM 1365 N N . ASP A 1 174 ? -11.383 18.234 7.973 1 90.44 174 ASP A N 1
ATOM 1366 C CA . ASP A 1 174 ? -11.492 19.453 7.168 1 90.44 174 ASP A CA 1
ATOM 1367 C C . ASP A 1 174 ? -12.594 19.312 6.113 1 90.44 174 ASP A C 1
ATOM 1369 O O . ASP A 1 174 ? -12.758 18.234 5.523 1 90.44 174 ASP A O 1
ATOM 1373 N N . VAL A 1 175 ? -13.312 20.344 5.969 1 93.62 175 VAL A N 1
ATOM 1374 C CA . VAL A 1 175 ? -14.312 20.391 4.906 1 93.62 175 VAL A CA 1
ATOM 1375 C C . VAL A 1 175 ? -14.148 21.672 4.09 1 93.62 175 VAL A C 1
ATOM 1377 O O . VAL A 1 175 ? -13.867 22.734 4.645 1 93.62 175 VAL A O 1
ATOM 1380 N N . THR A 1 176 ? -14.172 21.531 2.803 1 93.94 176 THR A N 1
ATOM 1381 C CA . THR A 1 176 ? -13.992 22.641 1.876 1 93.94 176 THR A CA 1
ATOM 1382 C C . THR A 1 176 ? -15.055 22.609 0.783 1 93.94 176 THR A C 1
ATOM 1384 O O . THR A 1 176 ? -15.297 21.562 0.17 1 93.94 176 THR A O 1
ATOM 1387 N N . LEU A 1 177 ? -15.695 23.719 0.648 1 95.19 177 LEU A N 1
ATOM 1388 C CA . LEU A 1 177 ? -16.641 23.875 -0.444 1 95.19 177 LEU A CA 1
ATOM 1389 C C . LEU A 1 177 ? -15.984 24.547 -1.647 1 95.19 177 LEU A C 1
ATOM 1391 O O . LEU A 1 177 ? -15.367 25.594 -1.518 1 95.19 177 LEU A O 1
ATOM 1395 N N . MET A 1 178 ? -16.109 23.859 -2.789 1 94.31 178 MET A N 1
ATOM 1396 C CA . MET A 1 178 ? -15.461 24.359 -4 1 94.31 178 MET A CA 1
ATOM 1397 C C . MET A 1 178 ? -16.469 24.469 -5.145 1 94.31 178 MET A C 1
ATOM 1399 O O . MET A 1 178 ? -17.516 23.828 -5.121 1 94.31 178 MET A O 1
ATOM 1403 N N . GLU A 1 179 ? -16.125 25.297 -6.078 1 93.56 179 GLU A N 1
ATOM 1404 C CA . GLU A 1 179 ? -16.906 25.453 -7.293 1 93.56 179 GLU A CA 1
ATOM 1405 C C . GLU A 1 179 ? -16.016 25.531 -8.531 1 93.56 179 GLU A C 1
ATOM 1407 O O . GLU A 1 179 ? -14.969 26.156 -8.508 1 93.56 179 GLU A O 1
ATOM 1412 N N . LYS A 1 180 ? -16.406 24.766 -9.5 1 89.94 180 LYS A N 1
ATOM 1413 C CA . LYS A 1 180 ? -15.773 24.938 -10.805 1 89.94 180 LYS A CA 1
ATOM 1414 C C . LYS A 1 180 ? -16.484 25.984 -11.641 1 89.94 180 LYS A C 1
ATOM 1416 O O . LYS A 1 180 ? -17.688 25.875 -11.891 1 89.94 180 LYS A O 1
ATOM 1421 N N . GLN A 1 181 ? -15.82 27.016 -11.969 1 83.75 181 GLN A N 1
ATOM 1422 C CA . GLN A 1 181 ? -16.281 28.016 -12.906 1 83.75 181 GLN A CA 1
ATOM 1423 C C . GLN A 1 181 ? -15.375 28.109 -14.125 1 83.75 181 GLN A C 1
ATOM 1425 O O . GLN A 1 181 ? -14.203 28.469 -14.008 1 83.75 181 GLN A O 1
ATOM 1430 N N . SER A 1 182 ? -15.922 27.734 -15.297 1 83.5 182 SER A N 1
ATOM 1431 C CA . SER A 1 182 ? -15.117 27.641 -16.5 1 83.5 182 SER A CA 1
ATOM 1432 C C . SER A 1 182 ? -13.953 26.672 -16.328 1 83.5 182 SER A C 1
ATOM 1434 O O . SER A 1 182 ? -14.164 25.469 -16.141 1 83.5 182 SER A O 1
ATOM 1436 N N . ASP A 1 183 ? -12.781 27.203 -16.281 1 82.75 183 ASP A N 1
ATOM 1437 C CA . ASP A 1 183 ? -11.641 26.297 -16.188 1 82.75 183 ASP A CA 1
ATOM 1438 C C . ASP A 1 183 ? -10.883 26.5 -14.875 1 82.75 183 ASP A C 1
ATOM 1440 O O . ASP A 1 183 ? -9.75 26.047 -14.727 1 82.75 183 ASP A O 1
ATOM 1444 N N . THR A 1 184 ? -11.641 27.172 -13.945 1 89.19 184 THR A N 1
ATOM 1445 C CA . THR A 1 184 ? -10.977 27.484 -12.68 1 89.19 184 THR A CA 1
ATOM 1446 C C . THR A 1 184 ? -11.766 26.922 -11.508 1 89.19 184 THR A C 1
ATOM 1448 O O . THR A 1 184 ? -12.992 27.047 -11.445 1 89.19 184 THR A O 1
ATOM 1451 N N . TYR A 1 185 ? -11.078 26.297 -10.586 1 90.19 185 TYR A N 1
ATOM 1452 C CA . TYR A 1 185 ? -11.648 25.828 -9.328 1 90.19 185 TYR A CA 1
ATOM 1453 C C . TYR A 1 185 ? -11.445 26.844 -8.219 1 90.19 185 TYR A C 1
ATOM 1455 O O . TYR A 1 185 ? -10.312 27.266 -7.949 1 90.19 185 TYR A O 1
ATOM 1463 N N . THR A 1 186 ? -12.547 27.203 -7.605 1 92 186 THR A N 1
ATOM 1464 C CA . THR A 1 186 ? -12.469 28.234 -6.574 1 92 186 THR A CA 1
ATOM 1465 C C . THR A 1 186 ? -12.977 27.688 -5.238 1 92 186 THR A C 1
ATOM 1467 O O . THR A 1 186 ? -14.055 27.094 -5.176 1 92 186 THR A O 1
ATOM 1470 N N . VAL A 1 187 ? -12.18 27.922 -4.215 1 91.38 187 VAL A N 1
ATOM 1471 C CA . VAL A 1 187 ? -12.633 27.594 -2.869 1 91.38 187 VAL A CA 1
ATOM 1472 C C . VAL A 1 187 ? -13.617 28.656 -2.381 1 91.38 187 VAL A C 1
ATOM 1474 O O . VAL A 1 187 ? -13.32 29.859 -2.426 1 91.38 187 VAL A O 1
ATOM 1477 N N . LEU A 1 188 ? -14.75 28.203 -1.935 1 92.62 188 LEU A N 1
ATOM 1478 C CA . LEU A 1 188 ? -15.773 29.125 -1.471 1 92.62 188 LEU A CA 1
ATOM 1479 C C . LEU A 1 188 ? -15.703 29.312 0.043 1 92.62 188 LEU A C 1
ATOM 1481 O O . LEU A 1 188 ? -15.922 30.406 0.555 1 92.62 188 LEU A O 1
ATOM 1485 N N . SER A 1 189 ? -15.469 28.266 0.668 1 91.5 189 SER A N 1
ATOM 1486 C CA . SER A 1 189 ? -15.414 28.297 2.127 1 91.5 189 SER A CA 1
ATOM 1487 C C . SER A 1 189 ? -14.664 27.094 2.684 1 91.5 189 SER A C 1
ATOM 1489 O O . SER A 1 189 ? -14.578 26.047 2.027 1 91.5 189 SER A O 1
ATOM 1491 N N . VAL A 1 190 ? -14.117 27.281 3.852 1 90 190 VAL A N 1
ATOM 1492 C CA . VAL A 1 190 ? -13.375 26.219 4.516 1 90 190 VAL A CA 1
ATOM 1493 C C . VAL A 1 190 ? -13.727 26.188 6 1 90 190 VAL A C 1
ATOM 1495 O O . VAL A 1 190 ? -13.93 27.234 6.621 1 90 190 VAL A O 1
ATOM 1498 N N . LYS A 1 191 ? -13.883 24.969 6.52 1 88 191 LYS A N 1
ATOM 1499 C CA . LYS A 1 191 ? -14.039 24.734 7.953 1 88 191 LYS A CA 1
ATOM 1500 C C . LYS A 1 191 ? -13.258 23.5 8.391 1 88 191 LYS A C 1
ATOM 1502 O O . LYS A 1 191 ? -12.875 22.672 7.566 1 88 191 LYS A O 1
ATOM 1507 N N . GLY A 1 192 ? -12.961 23.438 9.633 1 87.06 192 GLY A N 1
ATOM 1508 C CA . GLY A 1 192 ? -12.266 22.25 10.117 1 87.06 192 GLY A CA 1
ATOM 1509 C C . GLY A 1 192 ? -12.102 22.25 11.625 1 87.06 192 GLY A C 1
ATOM 1510 O O . GLY A 1 192 ? -12.586 23.141 12.32 1 87.06 192 GLY A O 1
ATOM 1511 N N . GLN A 1 193 ? -11.602 21.172 12.07 1 84.38 193 GLN A N 1
ATOM 1512 C CA . GLN A 1 193 ? -11.336 21 13.492 1 84.38 193 GLN A CA 1
ATOM 1513 C C . GLN A 1 193 ? -10.117 20.109 13.719 1 84.38 193 GLN A C 1
ATOM 1515 O O . GLN A 1 193 ? -9.969 19.062 13.078 1 84.38 193 GLN A O 1
ATOM 1520 N N . SER A 1 194 ? -9.312 20.672 14.555 1 78.06 194 SER A N 1
ATOM 1521 C CA . SER A 1 194 ? -8.188 19.859 14.992 1 78.06 194 SER A CA 1
ATOM 1522 C C . SER A 1 194 ? -8.625 18.828 16.047 1 78.06 194 SER A C 1
ATOM 1524 O O . SER A 1 194 ? -9.688 18.969 16.641 1 78.06 194 SER A O 1
ATOM 1526 N N . ARG A 1 195 ? -7.934 17.797 16.172 1 80 195 ARG A N 1
ATOM 1527 C CA . ARG A 1 195 ? -8.18 16.75 17.156 1 80 195 ARG A CA 1
ATOM 1528 C C . ARG A 1 195 ? -9.539 16.094 16.938 1 80 195 ARG A C 1
ATOM 1530 O O . ARG A 1 195 ? -10.359 16.016 17.844 1 80 195 ARG A O 1
ATOM 1537 N N . LEU A 1 196 ? -9.906 15.898 15.859 1 89.94 196 LEU A N 1
ATOM 1538 C CA . LEU A 1 196 ? -11.062 15.133 15.391 1 89.94 196 LEU A CA 1
ATOM 1539 C C . LEU A 1 196 ? -10.672 14.234 14.219 1 89.94 196 LEU A C 1
ATOM 1541 O O . LEU A 1 196 ? -10.578 14.703 13.078 1 89.94 196 LEU A O 1
ATOM 1545 N N . GLY A 1 197 ? -10.531 13.031 14.531 1 91.5 197 GLY A N 1
ATOM 1546 C CA . GLY A 1 197 ? -10.133 12.094 13.5 1 91.5 197 GLY A CA 1
ATOM 1547 C C . GLY A 1 197 ? -9.992 10.672 14.008 1 91.5 197 GLY A C 1
ATOM 1548 O O . GLY A 1 197 ? -10.477 10.336 15.094 1 91.5 197 GLY A O 1
ATOM 1549 N N . GLY A 1 198 ? -9.414 9.844 13.195 1 93.06 198 GLY A N 1
ATOM 1550 C CA . GLY A 1 198 ? -9.281 8.43 13.5 1 93.06 198 GLY A CA 1
ATOM 1551 C C . GLY A 1 198 ? -8.547 8.172 14.805 1 93.06 198 GLY A C 1
ATOM 1552 O O . GLY A 1 198 ? -8.852 7.199 15.508 1 93.06 198 GLY A O 1
ATOM 1553 N N . ASN A 1 199 ? -7.59 9.008 15.133 1 91.25 199 ASN A N 1
ATOM 1554 C CA . ASN A 1 199 ? -6.84 8.836 16.375 1 91.25 199 ASN A CA 1
ATOM 1555 C C . ASN A 1 199 ? -7.723 9.055 17.594 1 91.25 199 ASN A C 1
ATOM 1557 O O . ASN A 1 199 ? -7.539 8.406 18.625 1 91.25 199 ASN A O 1
ATOM 1561 N N . ASP A 1 200 ? -8.602 9.945 17.469 1 92.75 200 ASP A N 1
ATOM 1562 C CA . ASP A 1 200 ? -9.547 10.164 18.562 1 92.75 200 ASP A CA 1
ATOM 1563 C C . ASP A 1 200 ? -10.477 8.961 18.734 1 92.75 200 ASP A C 1
ATOM 1565 O O . ASP A 1 200 ? -10.82 8.594 19.859 1 92.75 200 ASP A O 1
ATOM 1569 N N . PHE A 1 201 ? -10.836 8.375 17.625 1 96.75 201 PHE A N 1
ATOM 1570 C CA . PHE A 1 201 ? -11.656 7.168 17.672 1 96.75 201 PHE A CA 1
ATOM 1571 C C . PHE A 1 201 ? -10.914 6.039 18.375 1 96.75 201 PHE A C 1
ATOM 1573 O O . PHE A 1 201 ? -11.492 5.32 19.188 1 96.75 201 PHE A O 1
ATOM 1580 N N . ASN A 1 202 ? -9.648 5.934 18.078 1 95.31 202 ASN A N 1
ATOM 1581 C CA . ASN A 1 202 ? -8.82 4.926 18.719 1 95.31 202 ASN A CA 1
ATOM 1582 C C . ASN A 1 202 ? -8.797 5.113 20.234 1 95.31 202 ASN A C 1
ATOM 1584 O O . ASN A 1 202 ? -8.844 4.137 20.984 1 95.31 202 ASN A O 1
ATOM 1588 N N . LYS A 1 203 ? -8.711 6.34 20.672 1 94.12 203 LYS A N 1
ATOM 1589 C CA . LYS A 1 203 ? -8.641 6.633 22.094 1 94.12 203 LYS A CA 1
ATOM 1590 C C . LYS A 1 203 ? -9.922 6.207 22.812 1 94.12 203 LYS A C 1
ATOM 1592 O O . LYS A 1 203 ? -9.875 5.719 23.938 1 94.12 203 LYS A O 1
ATOM 1597 N N . ILE A 1 204 ? -10.984 6.406 22.156 1 95.56 204 ILE A N 1
ATOM 1598 C CA . ILE A 1 204 ? -12.258 6.016 22.75 1 95.56 204 ILE A CA 1
ATOM 1599 C C . ILE A 1 204 ? -12.32 4.496 22.891 1 95.56 204 ILE A C 1
ATOM 1601 O O . ILE A 1 204 ? -12.719 3.979 23.938 1 95.56 204 ILE A O 1
ATOM 1605 N N . ILE A 1 205 ? -11.938 3.777 21.828 1 96.75 205 ILE A N 1
ATOM 1606 C CA . ILE A 1 205 ? -11.898 2.318 21.875 1 96.75 205 ILE A CA 1
ATOM 1607 C C . ILE A 1 205 ? -10.961 1.866 23 1 96.75 205 ILE A C 1
ATOM 1609 O O . ILE A 1 205 ? -11.297 0.958 23.766 1 96.75 205 ILE A O 1
ATOM 1613 N N . GLU A 1 206 ? -9.836 2.512 23.031 1 95.12 206 GLU A N 1
ATOM 1614 C CA . GLU A 1 206 ? -8.82 2.156 24.016 1 95.12 206 GLU A CA 1
ATOM 1615 C C . GLU A 1 206 ? -9.375 2.236 25.438 1 95.12 206 GLU A C 1
ATOM 1617 O O . GLU A 1 206 ? -9.141 1.34 26.25 1 95.12 206 GLU A O 1
ATOM 1622 N N . LYS A 1 207 ? -10.086 3.27 25.75 1 93.88 207 LYS A N 1
ATOM 1623 C CA . LYS A 1 207 ? -10.68 3.439 27.078 1 93.88 207 LYS A CA 1
ATOM 1624 C C . LYS A 1 207 ? -11.625 2.283 27.406 1 93.88 207 LYS A C 1
ATOM 1626 O O . LYS A 1 207 ? -11.547 1.711 28.5 1 93.88 207 LYS A O 1
ATOM 1631 N N . HIS A 1 208 ? -12.422 1.906 26.5 1 94.25 208 HIS A N 1
ATOM 1632 C CA . HIS A 1 208 ? -13.383 0.832 26.719 1 94.25 208 HIS A CA 1
ATOM 1633 C C . HIS A 1 208 ? -12.672 -0.509 26.891 1 94.25 208 HIS A C 1
ATOM 1635 O O . HIS A 1 208 ? -13.055 -1.306 27.75 1 94.25 208 HIS A O 1
ATOM 1641 N N . VAL A 1 209 ? -11.711 -0.739 26.078 1 94.44 209 VAL A N 1
ATOM 1642 C CA . VAL A 1 209 ? -10.969 -1.994 26.125 1 94.44 209 VAL A CA 1
ATOM 1643 C C . VAL A 1 209 ? -10.227 -2.098 27.453 1 94.44 209 VAL A C 1
ATOM 1645 O O . VAL A 1 209 ? -10.266 -3.135 28.125 1 94.44 209 VAL A O 1
ATOM 1648 N N . LEU A 1 210 ? -9.562 -1.003 27.859 1 91.88 210 LEU A N 1
ATOM 1649 C CA . LEU A 1 210 ? -8.797 -0.997 29.109 1 91.88 210 LEU A CA 1
ATOM 1650 C C . LEU A 1 210 ? -9.711 -1.194 30.312 1 91.88 210 LEU A C 1
ATOM 1652 O O . LEU A 1 210 ? -9.359 -1.908 31.25 1 91.88 210 LEU A O 1
ATOM 1656 N N . ASP A 1 211 ? -10.867 -0.567 30.312 1 90.69 211 ASP A N 1
ATOM 1657 C CA . ASP A 1 211 ? -11.836 -0.752 31.375 1 90.69 211 ASP A CA 1
ATOM 1658 C C . ASP A 1 211 ? -12.266 -2.215 31.484 1 90.69 211 ASP A C 1
ATOM 1660 O O . ASP A 1 211 ? -12.352 -2.76 32.594 1 90.69 211 ASP A O 1
ATOM 1664 N N . SER A 1 212 ? -12.5 -2.816 30.359 1 91.38 212 SER A N 1
ATOM 1665 C CA . SER A 1 212 ? -12.891 -4.223 30.344 1 91.38 212 SER A CA 1
ATOM 1666 C C . SER A 1 212 ? -11.766 -5.117 30.859 1 91.38 212 SER A C 1
ATOM 1668 O O . SER A 1 212 ? -12.008 -6.023 31.656 1 91.38 212 SER A O 1
ATOM 1670 N N . PHE A 1 213 ? -10.578 -4.871 30.391 1 88.31 213 PHE A N 1
ATOM 1671 C CA . PHE A 1 213 ? -9.43 -5.68 30.781 1 88.31 213 PHE A CA 1
ATOM 1672 C C . PHE A 1 213 ? -9.164 -5.551 32.281 1 88.31 213 PHE A C 1
ATOM 1674 O O . PHE A 1 213 ? -8.828 -6.531 32.938 1 88.31 213 PHE A O 1
ATOM 1681 N N . LYS A 1 214 ? -9.281 -4.363 32.781 1 86.31 214 LYS A N 1
ATOM 1682 C CA . LYS A 1 214 ? -9.07 -4.129 34.188 1 86.31 214 LYS A CA 1
ATOM 1683 C C . LYS A 1 214 ? -10.117 -4.863 35.031 1 86.31 214 LYS A C 1
ATOM 1685 O O . LYS A 1 214 ? -9.82 -5.324 36.156 1 86.31 214 LYS A O 1
ATOM 1690 N N . ASN A 1 215 ? -11.258 -4.918 34.562 1 88.06 215 ASN A N 1
ATOM 1691 C CA . ASN A 1 215 ? -12.328 -5.633 35.25 1 88.06 215 ASN A CA 1
ATOM 1692 C C . ASN A 1 215 ? -12.07 -7.137 35.281 1 88.06 215 ASN A C 1
ATOM 1694 O O . ASN A 1 215 ? -12.367 -7.801 36.281 1 88.06 215 ASN A O 1
ATOM 1698 N N . GLU A 1 216 ? -11.516 -7.637 34.219 1 84.44 216 GLU A N 1
ATOM 1699 C CA . GLU A 1 216 ? -11.258 -9.07 34.125 1 84.44 216 GLU A CA 1
ATOM 1700 C C . GLU A 1 216 ? -9.953 -9.453 34.812 1 84.44 216 GLU A C 1
ATOM 1702 O O . GLU A 1 216 ? -9.836 -10.539 35.375 1 84.44 216 GLU A O 1
ATOM 1707 N N . TYR A 1 217 ? -9.062 -8.531 34.656 1 80.56 217 TYR A N 1
ATOM 1708 C CA . TYR A 1 217 ? -7.746 -8.742 35.25 1 80.56 217 TYR A CA 1
ATOM 1709 C C . TYR A 1 217 ? -7.309 -7.527 36.062 1 80.56 217 TYR A C 1
ATOM 1711 O O . TYR A 1 217 ? -6.543 -6.691 35.562 1 80.56 217 TYR A O 1
ATOM 1719 N N . PRO A 1 218 ? -7.605 -7.551 37.25 1 79.31 218 PRO A N 1
ATOM 1720 C CA . PRO A 1 218 ? -7.344 -6.379 38.062 1 79.31 218 PRO A CA 1
ATOM 1721 C C . PRO A 1 218 ? -5.859 -6.043 38.188 1 79.31 218 PRO A C 1
ATOM 1723 O O . PRO A 1 218 ? -5.496 -4.891 38.438 1 79.31 218 PRO A O 1
ATOM 1726 N N . ASP A 1 219 ? -5.016 -6.973 37.938 1 74.69 219 ASP A N 1
ATOM 1727 C CA . ASP A 1 219 ? -3.578 -6.758 38.062 1 74.69 219 ASP A CA 1
ATOM 1728 C C . ASP A 1 219 ? -2.973 -6.297 36.75 1 74.69 219 ASP A C 1
ATOM 1730 O O . ASP A 1 219 ? -1.75 -6.246 36.594 1 74.69 219 ASP A O 1
ATOM 1734 N N . PHE A 1 220 ? -3.834 -6.016 35.875 1 73.88 220 PHE A N 1
ATOM 1735 C CA . PHE A 1 220 ? -3.342 -5.504 34.625 1 73.88 220 PHE A CA 1
ATOM 1736 C C . PHE A 1 220 ? -2.559 -4.211 34.812 1 73.88 220 PHE A C 1
ATOM 1738 O O . PHE A 1 220 ? -3.086 -3.24 35.344 1 73.88 220 PHE A O 1
ATOM 1745 N N . ASN A 1 221 ? -1.25 -4.238 34.469 1 76.31 221 ASN A N 1
ATOM 1746 C CA . ASN A 1 221 ? -0.386 -3.076 34.656 1 76.31 221 ASN A CA 1
ATOM 1747 C C . ASN A 1 221 ? -0.604 -2.039 33.562 1 76.31 221 ASN A C 1
ATOM 1749 O O . ASN A 1 221 ? -0.008 -2.131 32.469 1 76.31 221 ASN A O 1
ATOM 1753 N N . LEU A 1 222 ? -1.273 -1.056 33.812 1 76.31 222 LEU A N 1
ATOM 1754 C CA . LEU A 1 222 ? -1.584 0.008 32.875 1 76.31 222 LEU A CA 1
ATOM 1755 C C . LEU A 1 222 ? -0.378 0.916 32.656 1 76.31 222 LEU A C 1
ATOM 1757 O O . LEU A 1 222 ? -0.382 1.76 31.766 1 76.31 222 LEU A O 1
ATOM 1761 N N . GLU A 1 223 ? 0.646 0.665 33.438 1 76.31 223 GLU A N 1
ATOM 1762 C CA . GLU A 1 223 ? 1.819 1.529 33.344 1 76.31 223 GLU A CA 1
ATOM 1763 C C . GLU A 1 223 ? 2.861 0.933 32.406 1 76.31 223 GLU A C 1
ATOM 1765 O O . GLU A 1 223 ? 3.83 1.603 32.031 1 76.31 223 GLU A O 1
ATOM 1770 N N . ASP A 1 224 ? 2.6 -0.236 32.062 1 79.06 224 ASP A N 1
ATOM 1771 C CA . ASP A 1 224 ? 3.521 -0.862 31.109 1 79.06 224 ASP A CA 1
ATOM 1772 C C . ASP A 1 224 ? 3.344 -0.287 29.703 1 79.06 224 ASP A C 1
ATOM 1774 O O . ASP A 1 224 ? 2.432 -0.683 28.969 1 79.06 224 ASP A O 1
ATOM 1778 N N . VAL A 1 225 ? 4.297 0.526 29.312 1 79.69 225 VAL A N 1
ATOM 1779 C CA . VAL A 1 225 ? 4.207 1.283 28.062 1 79.69 225 VAL A CA 1
ATOM 1780 C C . VAL A 1 225 ? 4.219 0.326 26.875 1 79.69 225 VAL A C 1
ATOM 1782 O O . VAL A 1 225 ? 3.549 0.567 25.875 1 79.69 225 VAL A O 1
ATOM 1785 N N . PHE A 1 226 ? 4.883 -0.761 26.984 1 77.25 226 PHE A N 1
ATOM 1786 C CA . PHE A 1 226 ? 4.988 -1.724 25.891 1 77.25 226 PHE A CA 1
ATOM 1787 C C . PHE A 1 226 ? 3.652 -2.424 25.656 1 77.25 226 PHE A C 1
ATOM 1789 O O . PHE A 1 226 ? 3.23 -2.598 24.516 1 77.25 226 PHE A O 1
ATOM 1796 N N . LEU A 1 227 ? 3.07 -2.777 26.719 1 80.31 227 LEU A N 1
ATOM 1797 C CA . LEU A 1 227 ? 1.771 -3.432 26.625 1 80.31 227 LEU A CA 1
ATOM 1798 C C . LEU A 1 227 ? 0.722 -2.479 26.062 1 80.31 227 LEU A C 1
ATOM 1800 O O . LEU A 1 227 ? -0.12 -2.883 25.25 1 80.31 227 LEU A O 1
ATOM 1804 N N . LEU A 1 228 ? 0.822 -1.297 26.484 1 84.38 228 LEU A N 1
ATOM 1805 C CA . LEU A 1 228 ? -0.129 -0.294 26.031 1 84.38 228 LEU A CA 1
ATOM 1806 C C . LEU A 1 228 ? 0.037 -0.042 24.531 1 84.38 228 LEU A C 1
ATOM 1808 O O . LEU A 1 228 ? -0.952 0.114 23.812 1 84.38 228 LEU A O 1
ATOM 1812 N N . GLU A 1 229 ? 1.247 -0.019 24.109 1 83.75 229 GLU A N 1
ATOM 1813 C CA . GLU A 1 229 ? 1.498 0.215 22.688 1 83.75 229 GLU A CA 1
ATOM 1814 C C . GLU A 1 229 ? 1.027 -0.964 21.844 1 83.75 229 GLU A C 1
ATOM 1816 O O . GLU A 1 229 ? 0.529 -0.776 20.734 1 83.75 229 GLU A O 1
ATOM 1821 N N . GLN A 1 230 ? 1.216 -2.111 22.312 1 84.81 230 GLN A N 1
ATOM 1822 C CA . GLN A 1 230 ? 0.702 -3.285 21.609 1 84.81 230 GLN A CA 1
ATOM 1823 C C . GLN A 1 230 ? -0.82 -3.236 21.5 1 84.81 230 GLN A C 1
ATOM 1825 O O . GLN A 1 230 ? -1.381 -3.562 20.453 1 84.81 230 GLN A O 1
ATOM 1830 N N . LEU A 1 231 ? -1.383 -2.906 22.594 1 88.38 231 LEU A N 1
ATOM 1831 C CA . LEU A 1 231 ? -2.836 -2.785 22.594 1 88.38 231 LEU A CA 1
ATOM 1832 C C . LEU A 1 231 ? -3.303 -1.755 21.578 1 88.38 231 LEU A C 1
ATOM 1834 O O . LEU A 1 231 ? -4.273 -1.987 20.844 1 88.38 231 LEU A O 1
ATOM 1838 N N . ARG A 1 232 ? -2.635 -0.614 21.547 1 90.06 232 ARG A N 1
ATOM 1839 C CA . ARG A 1 232 ? -2.996 0.449 20.609 1 90.06 232 ARG A CA 1
ATOM 1840 C C . ARG A 1 232 ? -2.885 -0.028 19.172 1 90.06 232 ARG A C 1
ATOM 1842 O O . ARG A 1 232 ? -3.717 0.321 18.328 1 90.06 232 ARG A O 1
ATOM 1849 N N . GLU A 1 233 ? -1.912 -0.801 18.859 1 87.25 233 GLU A N 1
ATOM 1850 C CA . GLU A 1 233 ? -1.764 -1.378 17.531 1 87.25 233 GLU A CA 1
ATOM 1851 C C . GLU A 1 233 ? -2.941 -2.285 17.188 1 87.25 233 GLU A C 1
ATOM 1853 O O . GLU A 1 233 ? -3.471 -2.23 16.078 1 87.25 233 GLU A O 1
ATOM 1858 N N . ARG A 1 234 ? -3.312 -3.092 18.109 1 89.56 234 ARG A N 1
ATOM 1859 C CA . ARG A 1 234 ? -4.43 -4.008 17.906 1 89.56 234 ARG A CA 1
ATOM 1860 C C . ARG A 1 234 ? -5.738 -3.248 17.734 1 89.56 234 ARG A C 1
ATOM 1862 O O . ARG A 1 234 ? -6.598 -3.652 16.953 1 89.56 234 ARG A O 1
ATOM 1869 N N . ILE A 1 235 ? -5.84 -2.213 18.484 1 94 235 ILE A N 1
ATOM 1870 C CA . ILE A 1 235 ? -7.047 -1.392 18.422 1 94 235 ILE A CA 1
ATOM 1871 C C . ILE A 1 235 ? -7.156 -0.742 17.047 1 94 235 ILE A C 1
ATOM 1873 O O . ILE A 1 235 ? -8.227 -0.753 16.422 1 94 235 ILE A O 1
ATOM 1877 N N . GLU A 1 236 ? -6.086 -0.142 16.578 1 91.94 236 GLU A N 1
ATOM 1878 C CA . GLU A 1 236 ? -6.09 0.481 15.25 1 91.94 236 GLU A CA 1
ATOM 1879 C C . GLU A 1 236 ? -6.441 -0.531 14.164 1 91.94 236 GLU A C 1
ATOM 1881 O O . GLU A 1 236 ? -7.262 -0.247 13.289 1 91.94 236 GLU A O 1
ATOM 1886 N N . GLU A 1 237 ? -5.824 -1.673 14.266 1 90.06 237 GLU A N 1
ATOM 1887 C CA . GLU A 1 237 ? -6.121 -2.725 13.297 1 90.06 237 GLU A CA 1
ATOM 1888 C C . GLU A 1 237 ? -7.574 -3.176 13.398 1 90.06 237 GLU A C 1
ATOM 1890 O O . GLU A 1 237 ? -8.227 -3.422 12.383 1 90.06 237 GLU A O 1
ATOM 1895 N N . GLY A 1 238 ? -8.031 -3.385 14.578 1 92.81 238 GLY A N 1
ATOM 1896 C CA . GLY A 1 238 ? -9.422 -3.746 14.789 1 92.81 238 GLY A CA 1
ATOM 1897 C C . GLY A 1 238 ? -10.398 -2.734 14.219 1 92.81 238 GLY A C 1
ATOM 1898 O O . GLY A 1 238 ? -11.383 -3.107 13.578 1 92.81 238 GLY A O 1
ATOM 1899 N N . LYS A 1 239 ? -10.094 -1.485 14.484 1 94.69 239 LYS A N 1
ATOM 1900 C CA . LYS A 1 239 ? -10.93 -0.413 13.953 1 94.69 239 LYS A CA 1
ATOM 1901 C C . LYS A 1 239 ? -11 -0.478 12.43 1 94.69 239 LYS A C 1
ATOM 1903 O O . LYS A 1 239 ? -12.086 -0.379 11.852 1 94.69 239 LYS A O 1
ATOM 1908 N N . LYS A 1 240 ? -9.891 -0.65 11.75 1 92 240 LYS A N 1
ATOM 1909 C CA . LYS A 1 240 ? -9.867 -0.757 10.289 1 92 240 LYS A CA 1
ATOM 1910 C C . LYS A 1 240 ? -10.664 -1.968 9.812 1 92 240 LYS A C 1
ATOM 1912 O O . LYS A 1 240 ? -11.391 -1.888 8.82 1 92 240 LYS A O 1
ATOM 1917 N N . ASN A 1 241 ? -10.578 -3.029 10.539 1 91.31 241 ASN A N 1
ATOM 1918 C CA . ASN A 1 241 ? -11.266 -4.258 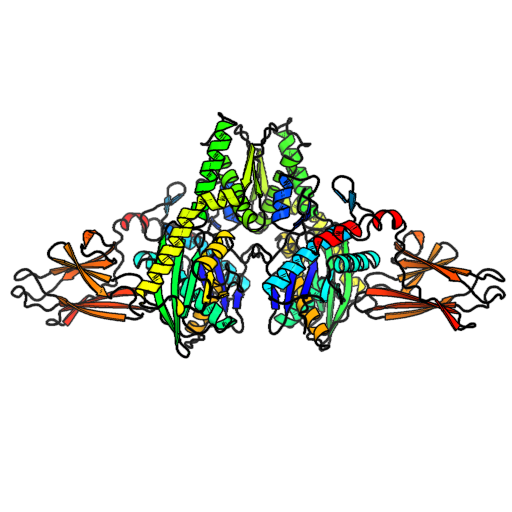10.156 1 91.31 241 ASN A CA 1
ATOM 1919 C C . ASN A 1 241 ? -12.781 -4.125 10.312 1 91.31 241 ASN A C 1
ATOM 1921 O O . ASN A 1 241 ? -13.539 -4.789 9.602 1 91.31 241 ASN A O 1
ATOM 1925 N N . LEU A 1 242 ? -13.172 -3.285 11.188 1 93.56 242 LEU A N 1
ATOM 1926 C CA . LEU A 1 242 ? -14.602 -3.068 11.398 1 93.56 242 LEU A CA 1
ATOM 1927 C C . LEU A 1 242 ? -15.234 -2.428 10.164 1 93.56 242 LEU A C 1
ATOM 1929 O O . LEU A 1 242 ? -16.453 -2.414 10.031 1 93.56 242 LEU A O 1
ATOM 1933 N N . SER A 1 243 ? -14.453 -1.923 9.289 1 90.44 243 SER A N 1
ATOM 1934 C CA . SER A 1 243 ? -14.992 -1.372 8.047 1 90.44 243 SER A CA 1
ATOM 1935 C C . SER A 1 243 ? -15.516 -2.475 7.137 1 90.44 243 SER A C 1
ATOM 1937 O O . SER A 1 243 ? -16.312 -2.213 6.23 1 90.44 243 SER A O 1
ATOM 1939 N N . VAL A 1 244 ? -15.047 -3.73 7.395 1 86.75 244 VAL A N 1
ATOM 1940 C CA . VAL A 1 244 ? -15.453 -4.816 6.512 1 86.75 244 VAL A CA 1
ATOM 1941 C C . VAL A 1 244 ? -16.094 -5.938 7.328 1 86.75 244 VAL A C 1
ATOM 1943 O O . VAL A 1 244 ? -16.844 -6.75 6.793 1 86.75 244 VAL A O 1
ATOM 1946 N N . MET A 1 245 ? -15.781 -5.918 8.602 1 89.25 245 MET A N 1
ATOM 1947 C CA . MET A 1 245 ? -16.312 -6.949 9.492 1 89.25 245 MET A CA 1
ATOM 1948 C C . MET A 1 245 ? -17.344 -6.363 10.453 1 89.25 245 MET A C 1
ATOM 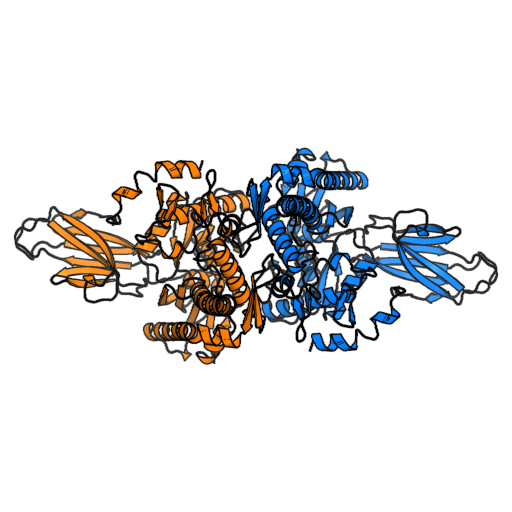1950 O O . MET A 1 245 ? -17.25 -5.191 10.82 1 89.25 245 MET A O 1
ATOM 1954 N N . GLU A 1 246 ? -18.219 -7.207 10.914 1 91.62 246 GLU A N 1
ATOM 1955 C CA . GLU A 1 246 ? -19.25 -6.746 11.844 1 91.62 246 GLU A CA 1
ATOM 1956 C C . GLU A 1 246 ? -18.75 -6.773 13.281 1 91.62 246 GLU A C 1
ATOM 1958 O O . GLU A 1 246 ? -19.312 -6.113 14.156 1 91.62 246 GLU A O 1
ATOM 1963 N N . GLU A 1 247 ? -17.812 -7.594 13.43 1 92.94 247 GLU A N 1
ATOM 1964 C CA . GLU A 1 247 ? -17.219 -7.73 14.758 1 92.94 247 GLU A CA 1
ATOM 1965 C C . GLU A 1 247 ? -15.742 -8.086 14.672 1 92.94 247 GLU A C 1
ATOM 1967 O O . GLU A 1 247 ? -15.312 -8.742 13.719 1 92.94 247 GLU A O 1
ATOM 1972 N N . VAL A 1 248 ? -15 -7.551 15.617 1 92.62 248 VAL A N 1
ATOM 1973 C CA . VAL A 1 248 ? -13.57 -7.852 15.648 1 92.62 248 VAL A CA 1
ATOM 1974 C C . VAL A 1 248 ? -13.156 -8.234 17.062 1 92.62 248 VAL A C 1
ATOM 1976 O O . VAL A 1 248 ? -13.828 -7.875 18.031 1 92.62 248 VAL A O 1
ATOM 1979 N N . ASP A 1 249 ? -12.094 -9.055 17.156 1 90.06 249 ASP A N 1
ATOM 1980 C CA . ASP A 1 249 ? -11.492 -9.422 18.438 1 90.06 249 ASP A CA 1
ATOM 1981 C C . ASP A 1 249 ? -10.195 -8.664 18.656 1 90.06 249 ASP A C 1
ATOM 1983 O O . ASP A 1 249 ? -9.273 -8.727 17.844 1 90.06 249 ASP A O 1
ATOM 1987 N N . ILE A 1 250 ? -10.172 -7.875 19.656 1 90.81 250 ILE A N 1
ATOM 1988 C CA . ILE A 1 250 ? -8.945 -7.238 20.109 1 90.81 250 ILE A CA 1
ATOM 1989 C C . ILE A 1 250 ? -8.305 -8.07 21.219 1 90.81 250 ILE A C 1
ATOM 1991 O O . ILE A 1 250 ? -8.789 -8.086 22.359 1 90.81 250 ILE A O 1
ATOM 1995 N N . THR A 1 251 ? -7.227 -8.734 20.875 1 85.12 251 THR A N 1
ATOM 1996 C CA . THR A 1 251 ? -6.68 -9.734 21.781 1 85.12 251 THR A CA 1
ATOM 1997 C C . THR A 1 251 ? -5.254 -9.375 22.203 1 85.12 251 THR A C 1
ATOM 1999 O O . THR A 1 251 ? -4.473 -8.883 21.391 1 85.12 251 THR A O 1
ATOM 2002 N N . LEU A 1 252 ? -4.973 -9.516 23.391 1 82.44 252 LEU A N 1
ATOM 2003 C CA . LEU A 1 252 ? -3.615 -9.484 23.922 1 82.44 252 LEU A CA 1
ATOM 2004 C C . LEU A 1 252 ? -3.207 -10.859 24.438 1 82.44 252 LEU A C 1
ATOM 2006 O O . LEU A 1 252 ? -3.9 -11.438 25.281 1 82.44 252 LEU A O 1
ATOM 2010 N N . LEU A 1 253 ? -2.191 -11.344 23.938 1 73.69 253 LEU A N 1
ATOM 2011 C CA . LEU A 1 253 ? -1.771 -12.703 24.25 1 73.69 253 LEU A CA 1
ATOM 2012 C C . LEU A 1 253 ? -0.787 -12.703 25.422 1 73.69 253 LEU A C 1
ATOM 2014 O O . LEU A 1 253 ? 0.033 -11.797 25.547 1 73.69 253 LEU A O 1
ATOM 2018 N N . PHE A 1 254 ? -1.012 -13.773 26.234 1 69.94 254 PHE A N 1
ATOM 2019 C CA . PHE A 1 254 ? -0.161 -13.883 27.406 1 69.94 254 PHE A CA 1
ATOM 2020 C C . PHE A 1 254 ? 0.559 -15.227 27.438 1 69.94 254 PHE A C 1
ATOM 2022 O O . PHE A 1 254 ? 0.07 -16.219 26.875 1 69.94 254 PHE A O 1
ATOM 2029 N N . LEU A 1 255 ? 1.65 -15.172 28.156 1 63.75 255 LEU A N 1
ATOM 2030 C CA . LEU A 1 255 ? 2.479 -16.375 28.25 1 63.75 255 LEU A CA 1
ATOM 2031 C C . LEU A 1 255 ? 1.785 -17.453 29.062 1 63.75 255 LEU A C 1
ATOM 2033 O O . LEU A 1 255 ? 1.951 -18.641 28.797 1 63.75 255 LEU A O 1
ATOM 2037 N N . ASP A 1 256 ? 1.187 -16.969 29.969 1 64.94 256 ASP A N 1
ATOM 2038 C CA . ASP A 1 256 ? 0.593 -17.953 30.875 1 64.94 256 ASP A CA 1
ATOM 2039 C C . ASP A 1 256 ? -0.682 -18.547 30.297 1 64.94 256 ASP A C 1
ATOM 2041 O O . ASP A 1 256 ? -1.326 -19.391 30.922 1 64.94 256 ASP A O 1
ATOM 2045 N N . GLY A 1 257 ? -0.985 -18.125 29.031 1 65.44 257 GLY A N 1
ATOM 2046 C CA . GLY A 1 257 ? -2.139 -18.672 28.344 1 65.44 257 GLY A CA 1
ATOM 2047 C C . GLY A 1 257 ? -3.422 -17.922 28.609 1 65.44 257 GLY A C 1
ATOM 2048 O O . GLY A 1 257 ? -4.445 -18.156 27.969 1 65.44 257 GLY A O 1
ATOM 2049 N N . LYS A 1 258 ? -3.434 -17.062 29.641 1 71.75 258 LYS A N 1
ATOM 2050 C CA . LYS A 1 258 ? -4.617 -16.266 29.953 1 71.75 258 LYS A CA 1
ATOM 2051 C C . LYS A 1 258 ? -4.719 -15.055 29.031 1 71.75 258 LYS A C 1
ATOM 2053 O O . LYS A 1 258 ? -4.559 -13.922 29.484 1 71.75 258 LYS A O 1
ATOM 2058 N N . HIS A 1 259 ? -5.078 -15.297 27.797 1 76.88 259 HIS A N 1
ATOM 2059 C CA . HIS A 1 259 ? -5.18 -14.234 26.797 1 76.88 259 HIS A CA 1
ATOM 2060 C C . HIS A 1 259 ? -6.379 -13.336 27.078 1 76.88 259 HIS A C 1
ATOM 2062 O O . HIS A 1 259 ? -7.398 -13.797 27.594 1 76.88 259 HIS A O 1
ATOM 2068 N N . LEU A 1 260 ? -6.191 -12.07 26.984 1 83.25 260 LEU A N 1
ATOM 2069 C CA . LEU A 1 260 ? -7.297 -11.125 27.078 1 83.25 260 LEU A CA 1
ATOM 2070 C C . LEU A 1 260 ? -7.941 -10.898 25.719 1 83.25 260 LEU A C 1
ATOM 2072 O O . LEU A 1 260 ? -7.246 -10.844 24.703 1 83.25 260 LEU A O 1
ATOM 2076 N N . ASN A 1 261 ? -9.211 -10.898 25.781 1 87.94 261 ASN A N 1
ATOM 2077 C CA . ASN A 1 261 ? -9.953 -10.703 24.547 1 87.94 261 ASN A CA 1
ATOM 2078 C C . ASN A 1 261 ? -11.133 -9.758 24.734 1 87.94 261 ASN A C 1
ATOM 2080 O O . ASN A 1 261 ? -11.844 -9.836 25.75 1 87.94 261 ASN A O 1
ATOM 2084 N N . TYR A 1 262 ? -11.234 -8.758 23.922 1 91.88 262 TYR A N 1
ATOM 2085 C CA . TYR A 1 262 ? -12.359 -7.832 23.875 1 91.88 262 TYR A CA 1
ATOM 2086 C C . TYR A 1 262 ? -13.055 -7.891 22.516 1 91.88 262 TYR A C 1
ATOM 2088 O O . TYR A 1 262 ? -12.438 -7.613 21.484 1 91.88 262 TYR A O 1
ATOM 2096 N N . LYS A 1 263 ? -14.258 -8.25 22.547 1 93 263 LYS A N 1
ATOM 2097 C CA . LYS A 1 263 ? -15.047 -8.297 21.312 1 93 263 LYS A CA 1
ATOM 2098 C C . LYS A 1 263 ? -15.734 -6.961 21.047 1 93 263 LYS A C 1
ATOM 2100 O O . LYS A 1 263 ? -16.562 -6.516 21.844 1 93 263 LYS A O 1
ATOM 2105 N N . LEU A 1 264 ? -15.344 -6.332 19.984 1 95.31 264 LEU A N 1
ATOM 2106 C CA . LEU A 1 264 ? -15.914 -5.043 19.594 1 95.31 264 LEU A CA 1
ATOM 2107 C C . LEU A 1 264 ? -16.797 -5.184 18.359 1 95.31 264 LEU A C 1
ATOM 2109 O O . LEU A 1 264 ? -16.328 -5.59 17.297 1 95.31 264 LEU A O 1
ATOM 2113 N N . LYS A 1 265 ? -18.047 -4.883 18.531 1 96.75 265 LYS A N 1
ATOM 2114 C CA . LYS A 1 265 ? -18.984 -4.934 17.406 1 96.75 265 LYS A CA 1
ATOM 2115 C C . LYS A 1 265 ? -19.062 -3.592 16.688 1 96.75 265 LYS A C 1
ATOM 2117 O O . LYS A 1 265 ? -18.875 -2.539 17.312 1 96.75 265 LYS A O 1
ATOM 2122 N N . ARG A 1 266 ? -19.406 -3.625 15.383 1 95.62 266 ARG A N 1
ATOM 2123 C CA . ARG A 1 266 ? -19.484 -2.418 14.57 1 95.62 266 ARG A CA 1
ATOM 2124 C C . ARG A 1 266 ? -20.531 -1.45 15.125 1 95.62 266 ARG A C 1
ATOM 2126 O O . ARG A 1 266 ? -20.297 -0.241 15.18 1 95.62 266 ARG A O 1
ATOM 2133 N N . ASN A 1 267 ? -21.625 -2.02 15.562 1 96.75 267 ASN A N 1
ATOM 2134 C CA . ASN A 1 267 ? -22.688 -1.17 16.078 1 96.75 267 ASN A CA 1
ATOM 2135 C C . ASN A 1 267 ? -22.266 -0.455 17.359 1 96.75 267 ASN A C 1
ATOM 2137 O O . ASN A 1 267 ? -22.609 0.709 17.578 1 96.75 267 ASN A O 1
ATOM 2141 N N . GLU A 1 268 ? -21.547 -1.15 18.172 1 96.81 268 GLU A N 1
ATOM 2142 C CA . GLU A 1 268 ? -21.016 -0.538 19.391 1 96.81 268 GLU A CA 1
ATOM 2143 C C . GLU A 1 268 ? -20.016 0.569 19.062 1 96.81 268 GLU A C 1
ATOM 2145 O O . GLU A 1 268 ? -20.047 1.646 19.656 1 96.81 268 GLU A O 1
ATOM 2150 N N . PHE A 1 269 ? -19.234 0.288 18.172 1 97.62 269 PHE A N 1
ATOM 2151 C CA . PHE A 1 269 ? -18.25 1.268 17.719 1 97.62 269 PHE A CA 1
ATOM 2152 C C . PHE A 1 269 ? -18.938 2.5 17.141 1 97.62 269 PHE A C 1
ATOM 2154 O O . PHE A 1 269 ? -18.578 3.631 17.469 1 97.62 269 PHE A O 1
ATOM 2161 N N . ASN A 1 270 ? -19.906 2.281 16.281 1 97.88 270 ASN A N 1
ATOM 2162 C CA . ASN A 1 270 ? -20.656 3.389 15.703 1 97.88 270 ASN A CA 1
ATOM 2163 C C . ASN A 1 270 ? -21.25 4.289 16.781 1 97.88 270 ASN A C 1
ATOM 2165 O O . ASN A 1 270 ? -21.203 5.512 16.672 1 97.88 270 ASN A O 1
ATOM 2169 N N . SER A 1 271 ? -21.672 3.656 17.828 1 97.25 271 SER A N 1
ATOM 2170 C CA . SER A 1 271 ? -22.25 4.414 18.938 1 97.25 271 SER A CA 1
ATOM 2171 C C . SER A 1 271 ? -21.188 5.23 19.656 1 97.25 271 SER A C 1
ATOM 2173 O O . SER A 1 271 ? -21.438 6.363 20.078 1 97.25 271 SER A O 1
ATOM 2175 N N . MET A 1 272 ? -20 4.684 19.781 1 96.56 272 MET A N 1
ATOM 2176 C CA . MET A 1 272 ? -18.906 5.332 20.484 1 96.56 272 MET A CA 1
ATOM 2177 C C . MET A 1 272 ? -18.5 6.621 19.797 1 96.56 272 MET A C 1
ATOM 2179 O O . MET A 1 272 ? -18.062 7.578 20.438 1 96.56 272 MET A O 1
ATOM 2183 N N . ILE A 1 273 ? -18.641 6.641 18.406 1 96.56 273 ILE A N 1
ATOM 2184 C CA . ILE A 1 273 ? -18.031 7.754 17.703 1 96.56 273 ILE A CA 1
ATOM 2185 C C . ILE A 1 273 ? -19.125 8.648 17.109 1 96.56 273 ILE A C 1
ATOM 2187 O O . ILE A 1 273 ? -18.828 9.609 16.391 1 96.56 273 ILE A O 1
ATOM 2191 N N . SER A 1 274 ? -20.375 8.422 17.391 1 96.31 274 SER A N 1
ATOM 2192 C CA . SER A 1 274 ? -21.516 9.094 16.766 1 96.31 274 SER A CA 1
ATOM 2193 C C . SER A 1 274 ? -21.422 10.602 16.953 1 96.31 274 SER A C 1
ATOM 2195 O O . SER A 1 274 ? -21.703 11.367 16.031 1 96.31 274 SER A O 1
ATOM 2197 N N . GLU A 1 275 ? -21.047 11.039 18.141 1 94.5 275 GLU A N 1
ATOM 2198 C CA . GLU A 1 275 ? -20.969 12.461 18.438 1 94.5 275 GLU A CA 1
ATOM 2199 C C . GLU A 1 275 ? -19.922 13.156 17.578 1 94.5 275 GLU A C 1
ATOM 2201 O O . GLU A 1 275 ? -20.109 14.289 17.141 1 94.5 275 GLU A O 1
ATOM 2206 N N . TYR A 1 276 ? -18.828 12.484 17.391 1 95.19 276 TYR A N 1
ATOM 2207 C CA . TYR A 1 276 ? -17.766 13.039 16.547 1 95.19 276 TYR A CA 1
ATOM 2208 C C . TYR A 1 276 ? -18.234 13.172 15.109 1 95.19 276 TYR A C 1
ATOM 2210 O O . TYR A 1 276 ? -17.953 14.188 14.453 1 95.19 276 TYR A O 1
ATOM 2218 N N . ILE A 1 277 ? -18.953 12.148 14.641 1 96.25 277 ILE A N 1
ATOM 2219 C CA . ILE A 1 277 ? -19.422 12.148 13.258 1 96.25 277 ILE A CA 1
ATOM 2220 C C . ILE A 1 277 ? -20.469 13.25 13.07 1 96.25 277 ILE A C 1
ATOM 2222 O O . ILE A 1 277 ? -20.469 13.945 12.047 1 96.25 277 ILE A O 1
ATOM 2226 N N . ASP A 1 278 ? -21.266 13.43 14.07 1 95.69 278 ASP A N 1
ATOM 2227 C CA . ASP A 1 278 ? -22.266 14.5 14.016 1 95.69 278 ASP A CA 1
ATOM 2228 C C . ASP A 1 278 ? -21.578 15.867 13.914 1 95.69 278 ASP A C 1
ATOM 2230 O O . ASP A 1 278 ? -22.062 16.75 13.203 1 95.69 278 ASP A O 1
ATOM 2234 N N . LYS A 1 279 ? -20.562 15.984 14.609 1 95.5 279 LYS A N 1
ATOM 2235 C CA . LYS A 1 279 ? -19.828 17.234 14.578 1 95.5 279 LYS A CA 1
ATOM 2236 C C . LYS A 1 279 ? -19.281 17.516 13.18 1 95.5 279 LYS A C 1
ATOM 2238 O O . LYS A 1 279 ? -19.234 18.672 12.742 1 95.5 279 LYS A O 1
ATOM 2243 N N . THR A 1 280 ? -18.812 16.484 12.484 1 95.75 280 THR A N 1
ATOM 2244 C CA . THR A 1 280 ? -18.297 16.672 11.133 1 95.75 280 THR A CA 1
ATOM 2245 C C . THR A 1 280 ? -19.406 17.141 10.195 1 95.75 280 THR A C 1
ATOM 2247 O O . THR A 1 280 ? -19.172 17.984 9.32 1 95.75 280 THR A O 1
ATOM 2250 N N . ILE A 1 281 ? -20.609 16.656 10.43 1 96.25 281 ILE A N 1
ATOM 2251 C CA . ILE A 1 281 ? -21.75 17.047 9.602 1 96.25 281 ILE A CA 1
ATOM 2252 C C . ILE A 1 281 ? -22.125 18.5 9.898 1 96.25 281 ILE A C 1
ATOM 2254 O O . ILE A 1 281 ? -22.391 19.281 8.984 1 96.25 281 ILE A O 1
ATOM 2258 N N . HIS A 1 282 ? -22.109 18.797 11.148 1 96 282 HIS A N 1
ATOM 2259 C CA . HIS A 1 282 ? -22.406 20.156 11.547 1 96 282 HIS A CA 1
ATOM 2260 C C . HIS A 1 282 ? -21.422 21.141 10.914 1 96 282 HIS A C 1
ATOM 2262 O O . HIS A 1 282 ? -21.844 22.172 10.375 1 96 282 HIS A O 1
ATOM 2268 N N . LEU A 1 283 ? -20.188 20.844 10.93 1 94.06 283 LEU A N 1
ATOM 2269 C CA . LEU A 1 283 ? -19.156 21.688 10.328 1 94.06 283 LEU A CA 1
ATOM 2270 C C . LEU A 1 283 ? -19.359 21.797 8.82 1 94.06 283 LEU A C 1
ATOM 2272 O O . LEU A 1 283 ? -19.125 22.859 8.242 1 94.06 283 LEU A O 1
ATOM 2276 N N . SER A 1 284 ? -19.781 20.688 8.211 1 95.88 284 SER A N 1
ATOM 2277 C CA . SER A 1 284 ? -20.062 20.688 6.781 1 95.88 284 SER A CA 1
ATOM 2278 C C . SER A 1 284 ? -21.219 21.625 6.449 1 95.88 284 SER A C 1
ATOM 2280 O O . SER A 1 284 ? -21.156 22.391 5.484 1 95.88 284 SER A O 1
ATOM 2282 N N . MET A 1 285 ? -22.219 21.594 7.289 1 95.69 285 MET A N 1
ATOM 2283 C CA . MET A 1 285 ? -23.375 22.469 7.09 1 95.69 285 MET A CA 1
ATOM 2284 C C . MET A 1 285 ? -22.984 23.922 7.297 1 95.69 285 MET A C 1
ATOM 2286 O O . MET A 1 285 ? -23.438 24.797 6.555 1 95.69 285 MET A O 1
ATOM 2290 N N . GLU A 1 286 ? -22.156 24.141 8.266 1 93.81 286 GLU A N 1
ATOM 2291 C CA . GLU A 1 286 ? -21.688 25.5 8.508 1 93.81 286 GLU A CA 1
ATOM 2292 C C . GLU A 1 286 ? -20.859 26.016 7.332 1 93.81 286 GLU A C 1
ATOM 2294 O O . GLU A 1 286 ? -20.953 27.188 6.969 1 93.81 286 GLU A O 1
ATOM 2299 N N . CYS A 1 287 ? -20.047 25.125 6.816 1 93.31 287 CYS A N 1
ATOM 2300 C CA . CYS A 1 287 ? -19.219 25.469 5.668 1 93.31 287 CYS A CA 1
ATOM 2301 C C . CYS A 1 287 ? -20.078 25.906 4.488 1 93.31 287 CYS A C 1
ATOM 2303 O O . CYS A 1 287 ? -19.766 26.906 3.828 1 93.31 287 CYS A O 1
ATOM 2305 N N . ILE A 1 288 ? -21.141 25.234 4.277 1 95.44 288 ILE A N 1
ATOM 2306 C CA . ILE A 1 288 ? -22.062 25.547 3.188 1 95.44 288 ILE A CA 1
ATOM 2307 C C . ILE A 1 288 ? -22.781 26.859 3.471 1 95.44 288 ILE A C 1
ATOM 2309 O O . ILE A 1 288 ? -22.875 27.719 2.592 1 95.44 288 ILE A O 1
ATOM 2313 N N . ALA A 1 289 ? -23.188 27.031 4.684 1 94.38 289 ALA A N 1
ATOM 2314 C CA . ALA A 1 289 ? -23.891 28.25 5.082 1 94.38 289 ALA A CA 1
ATOM 2315 C C . ALA A 1 289 ? -22.984 29.469 4.941 1 94.38 289 ALA A C 1
ATOM 2317 O O . ALA A 1 289 ? -23.422 30.531 4.5 1 94.38 289 ALA A O 1
ATOM 2318 N N . ASP A 1 290 ? -21.766 29.297 5.281 1 90.94 290 ASP A N 1
ATOM 2319 C CA . ASP A 1 290 ? -20.797 30.391 5.219 1 90.94 290 ASP A CA 1
ATOM 2320 C C . ASP A 1 290 ? -20.609 30.875 3.783 1 90.94 290 ASP A C 1
ATOM 2322 O O . ASP A 1 290 ? -20.344 32.062 3.553 1 90.94 290 ASP A O 1
ATOM 2326 N N . ALA A 1 291 ? -20.734 29.969 2.881 1 92.38 291 ALA A N 1
ATOM 2327 C CA . ALA A 1 291 ? -20.531 30.312 1.475 1 92.38 291 ALA A CA 1
ATOM 2328 C C . ALA A 1 291 ? -21.781 30.938 0.885 1 92.38 291 ALA A C 1
ATOM 2330 O O . ALA A 1 291 ? -21.75 31.516 -0.206 1 92.38 291 ALA A O 1
ATOM 2331 N N . GLY A 1 292 ? -22.891 30.844 1.583 1 92.81 292 GLY A N 1
ATOM 2332 C CA . GLY A 1 292 ? -24.141 31.406 1.106 1 92.81 292 GLY A CA 1
ATOM 2333 C C . GLY A 1 292 ? -24.766 30.594 -0.011 1 92.81 292 GLY A C 1
ATOM 2334 O O . GLY A 1 292 ? -25.484 31.125 -0.859 1 92.81 292 GLY A O 1
ATOM 2335 N N . VAL A 1 293 ? -24.406 29.391 -0.077 1 92.69 293 VAL A N 1
ATOM 2336 C CA . VAL A 1 293 ? -24.938 28.516 -1.106 1 92.69 293 VAL A CA 1
ATOM 2337 C C . VAL A 1 293 ? -26.031 27.625 -0.512 1 92.69 293 VAL A C 1
ATOM 2339 O O . VAL A 1 293 ? -26.016 27.312 0.683 1 92.69 293 VAL A O 1
ATOM 2342 N N . ASP A 1 294 ? -26.953 27.312 -1.416 1 92.75 294 ASP A N 1
ATOM 2343 C CA . ASP A 1 294 ? -27.984 26.375 -1 1 92.75 294 ASP A CA 1
ATOM 2344 C C . ASP A 1 294 ? -27.453 24.938 -1.006 1 92.75 294 ASP A C 1
ATOM 2346 O O . ASP A 1 294 ? -26.734 24.547 -1.916 1 92.75 294 ASP A O 1
ATOM 2350 N N . ILE A 1 295 ? -27.922 24.234 -0.065 1 91.5 295 ILE A N 1
ATOM 2351 C CA . ILE A 1 295 ? -27.484 22.859 0.085 1 91.5 295 ILE A CA 1
ATOM 2352 C C . ILE A 1 295 ? -27.828 22.062 -1.177 1 91.5 295 ILE A C 1
ATOM 2354 O O . ILE A 1 295 ? -27.094 21.156 -1.57 1 91.5 295 ILE A O 1
ATOM 2358 N N . SER A 1 296 ? -28.891 22.391 -1.845 1 91.69 296 SER A N 1
ATOM 2359 C CA . SER A 1 296 ? -29.359 21.703 -3.035 1 91.69 296 SER A CA 1
ATOM 2360 C C . SER A 1 296 ? -28.438 21.938 -4.223 1 91.69 296 SER A C 1
ATOM 2362 O O . SER A 1 296 ? -28.5 21.219 -5.223 1 91.69 296 SER A O 1
ATOM 2364 N N . SER A 1 297 ? -27.609 22.953 -4.082 1 92.44 297 SER A N 1
ATOM 2365 C CA . SER A 1 297 ? -26.703 23.297 -5.172 1 92.44 297 SER A CA 1
ATOM 2366 C C . SER A 1 297 ? -25.484 22.375 -5.172 1 92.44 297 SER A C 1
ATOM 2368 O O . SER A 1 297 ? -24.734 22.328 -6.152 1 92.44 297 SER A O 1
ATOM 2370 N N . ILE A 1 298 ? -25.297 21.688 -4.105 1 94.19 298 ILE A N 1
ATOM 2371 C CA . ILE A 1 298 ? -24.156 20.797 -4.004 1 94.19 298 ILE A CA 1
ATOM 2372 C C . ILE A 1 298 ? -24.391 19.547 -4.859 1 94.19 298 ILE A C 1
ATOM 2374 O O . ILE A 1 298 ? -25.391 18.844 -4.68 1 94.19 298 ILE A O 1
ATOM 2378 N N . SER A 1 299 ? -23.469 19.266 -5.727 1 91.94 299 SER A N 1
ATOM 2379 C CA . SER A 1 299 ? -23.672 18.188 -6.676 1 91.94 299 SER A CA 1
ATOM 2380 C C . SER A 1 299 ? -22.906 16.938 -6.266 1 91.94 299 SER A C 1
ATOM 2382 O O . SER A 1 299 ? -23.344 15.812 -6.535 1 91.94 299 SER A O 1
ATOM 2384 N N . LYS A 1 300 ? -21.766 17.141 -5.672 1 93.56 300 LYS A N 1
ATOM 2385 C CA . LYS A 1 300 ? -20.891 16.016 -5.383 1 93.56 300 LYS A CA 1
ATOM 2386 C C . LYS A 1 300 ? -20.172 16.203 -4.051 1 93.56 300 LYS A C 1
ATOM 2388 O O . LYS A 1 300 ? -19.953 17.328 -3.611 1 93.56 300 LYS A O 1
ATOM 2393 N N . ILE A 1 301 ? -19.859 15.125 -3.414 1 94.94 301 ILE A N 1
ATOM 2394 C CA . ILE A 1 301 ? -19 15.094 -2.234 1 94.94 301 ILE A CA 1
ATOM 2395 C C . ILE A 1 301 ? -17.781 14.211 -2.504 1 94.94 301 ILE A C 1
ATOM 2397 O O . ILE A 1 301 ? -17.922 13.055 -2.898 1 94.94 301 ILE A O 1
ATOM 2401 N N . ILE A 1 302 ? -16.641 14.789 -2.336 1 92.25 302 ILE A N 1
ATOM 2402 C CA . ILE A 1 302 ? -15.391 14.047 -2.49 1 92.25 302 ILE A CA 1
ATOM 2403 C C . ILE A 1 302 ? -14.859 13.641 -1.119 1 92.25 302 ILE A C 1
ATOM 2405 O O . ILE A 1 302 ? -14.641 14.492 -0.252 1 92.25 302 ILE A O 1
ATOM 2409 N N . LEU A 1 303 ? -14.68 12.352 -0.963 1 92.12 303 LEU A N 1
ATOM 2410 C CA . LEU A 1 303 ? -14.141 11.844 0.295 1 92.12 303 LEU A CA 1
ATOM 2411 C C . LEU A 1 303 ? -12.617 11.758 0.241 1 92.12 303 LEU A C 1
ATOM 2413 O O . LEU A 1 303 ? -12.047 11.328 -0.766 1 92.12 303 LEU A O 1
ATOM 2417 N N . SER A 1 304 ? -12.023 12.234 1.269 1 89.75 304 SER A N 1
ATOM 2418 C CA . SER A 1 304 ? -10.578 12.156 1.439 1 89.75 304 SER A CA 1
ATOM 2419 C C . SER A 1 304 ? -10.211 11.797 2.873 1 89.75 304 SER A C 1
ATOM 2421 O O . SER A 1 304 ? -10.93 12.141 3.812 1 89.75 304 SER A O 1
ATOM 2423 N N . GLY A 1 305 ? -9.078 11.078 3.023 1 89.5 305 GLY A N 1
ATOM 2424 C CA . GLY A 1 305 ? -8.648 10.633 4.34 1 89.5 305 GLY A CA 1
ATOM 2425 C C . GLY A 1 305 ? -9.062 9.203 4.648 1 89.5 305 GLY A C 1
ATOM 2426 O O . GLY A 1 305 ? -10.156 8.773 4.285 1 89.5 305 GLY A O 1
ATOM 2427 N N . GLY A 1 306 ? -8.312 8.578 5.363 1 88.44 306 GLY A N 1
ATOM 2428 C CA . GLY A 1 306 ? -8.5 7.152 5.609 1 88.44 306 GLY A CA 1
ATOM 2429 C C . GLY A 1 306 ? -9.734 6.852 6.438 1 88.44 306 GLY A C 1
ATOM 2430 O O . GLY A 1 306 ? -10.383 5.82 6.238 1 88.44 306 GLY A O 1
ATOM 2431 N N . SER A 1 307 ? -10.094 7.707 7.352 1 92.69 307 SER A N 1
ATOM 2432 C CA . SER A 1 307 ? -11.203 7.449 8.266 1 92.69 307 SER A CA 1
ATOM 2433 C C . SER A 1 307 ? -12.547 7.555 7.559 1 92.69 307 SER A C 1
ATOM 2435 O O . SER A 1 307 ? -13.57 7.125 8.094 1 92.69 307 SER A O 1
ATOM 2437 N N . THR A 1 308 ? -12.57 8.055 6.316 1 93.06 308 THR A N 1
ATOM 2438 C CA . THR A 1 308 ? -13.82 8.141 5.559 1 93.06 308 THR A CA 1
ATOM 2439 C C . THR A 1 308 ? -14.281 6.75 5.129 1 93.06 308 THR A C 1
ATOM 2441 O O . THR A 1 308 ? -15.422 6.582 4.695 1 93.06 308 THR A O 1
ATOM 2444 N N . ARG A 1 309 ? -13.406 5.789 5.285 1 90.44 309 ARG A N 1
ATOM 2445 C CA . ARG A 1 309 ? -13.742 4.422 4.906 1 90.44 309 ARG A CA 1
ATOM 2446 C C . ARG A 1 309 ? -14.664 3.779 5.938 1 90.44 309 ARG A C 1
ATOM 2448 O O . ARG A 1 309 ? -15.266 2.734 5.672 1 90.44 309 ARG A O 1
ATOM 2455 N N . ILE A 1 310 ? -14.781 4.414 7.133 1 93.81 310 ILE A N 1
ATOM 2456 C CA . ILE A 1 310 ? -15.734 3.928 8.133 1 93.81 310 ILE A CA 1
ATOM 2457 C C . ILE A 1 310 ? -17.141 3.973 7.559 1 93.81 310 ILE A C 1
ATOM 2459 O O . ILE A 1 310 ? -17.625 5.031 7.141 1 93.81 310 ILE A O 1
ATOM 2463 N N . PRO A 1 311 ? -17.844 2.846 7.57 1 93.56 311 PRO A N 1
ATOM 2464 C CA . PRO A 1 311 ? -19.156 2.768 6.918 1 93.56 311 PRO A CA 1
ATOM 2465 C C . PRO A 1 311 ? -20.156 3.777 7.48 1 93.56 311 PRO A C 1
ATOM 2467 O O . PRO A 1 311 ? -21 4.297 6.742 1 93.56 311 PRO A O 1
ATOM 2470 N N . LEU A 1 312 ? -20.078 4.078 8.695 1 95.81 312 LEU A N 1
ATOM 2471 C CA . LEU A 1 312 ? -20.969 5.027 9.336 1 95.81 312 LEU A CA 1
ATOM 2472 C C . LEU A 1 312 ? -20.891 6.395 8.664 1 95.81 312 LEU A C 1
ATOM 2474 O O . LEU A 1 312 ? -21.891 7.105 8.562 1 95.81 312 LEU A O 1
ATOM 2478 N N . ILE A 1 313 ? -19.734 6.777 8.18 1 94.31 313 ILE A N 1
ATOM 2479 C CA . ILE A 1 313 ? -19.531 8.086 7.566 1 94.31 313 ILE A CA 1
ATOM 2480 C C . ILE A 1 313 ? -20.344 8.188 6.277 1 94.31 313 ILE A C 1
ATOM 2482 O O . ILE A 1 313 ? -21.047 9.18 6.055 1 94.31 313 ILE A O 1
ATOM 2486 N N . GLN A 1 314 ? -20.25 7.188 5.484 1 90.38 314 GLN A N 1
ATOM 2487 C CA . GLN A 1 314 ? -21.016 7.184 4.238 1 90.38 314 GLN A CA 1
ATOM 2488 C C . GLN A 1 314 ? -22.516 7.215 4.516 1 90.38 314 GLN A C 1
ATOM 2490 O O . GLN A 1 314 ? -23.266 7.891 3.809 1 90.38 314 GLN A O 1
ATOM 2495 N N . LYS A 1 315 ? -22.922 6.449 5.48 1 94.5 315 LYS A N 1
ATOM 2496 C CA . LYS A 1 315 ? -24.328 6.406 5.852 1 94.5 315 LYS A CA 1
ATOM 2497 C C . LYS A 1 315 ? -24.828 7.785 6.266 1 94.5 315 LYS A C 1
ATOM 2499 O O . LYS A 1 315 ? -25.875 8.25 5.781 1 94.5 315 LYS A O 1
ATOM 2504 N N . VAL A 1 316 ? -24.109 8.406 7.121 1 95.88 316 VAL A N 1
ATOM 2505 C CA . VAL A 1 316 ? -24.516 9.695 7.66 1 95.88 316 VAL A CA 1
ATOM 2506 C C . VAL A 1 316 ? -24.484 10.75 6.559 1 95.88 316 VAL A C 1
ATOM 2508 O O . VAL A 1 316 ? -25.344 11.633 6.508 1 95.88 316 VAL A O 1
ATOM 2511 N N . LEU A 1 317 ? -23.516 10.711 5.672 1 95.19 317 LEU A N 1
ATOM 2512 C CA . LEU A 1 317 ? -23.422 11.648 4.559 1 95.19 317 LEU A CA 1
ATOM 2513 C C . LEU A 1 317 ? -24.594 11.492 3.611 1 95.19 317 LEU A C 1
ATOM 2515 O O . LEU A 1 317 ? -25.156 12.484 3.131 1 95.19 317 LEU A O 1
ATOM 2519 N N . LYS A 1 318 ? -24.984 10.258 3.365 1 94.12 318 LYS A N 1
ATOM 2520 C CA . LYS A 1 318 ? -26.125 9.992 2.502 1 94.12 318 LYS A CA 1
ATOM 2521 C C . LYS A 1 318 ? -27.422 10.523 3.125 1 94.12 318 LYS A C 1
ATOM 2523 O O . LYS A 1 318 ? -28.312 10.992 2.416 1 94.12 318 LYS A O 1
ATOM 2528 N N . GLU A 1 319 ? -27.484 10.406 4.387 1 95.31 319 GLU A N 1
ATOM 2529 C CA . GLU A 1 319 ? -28.641 10.914 5.102 1 95.31 319 GLU A CA 1
ATOM 2530 C C . GLU A 1 319 ? -28.688 12.438 5.086 1 95.31 319 GLU A C 1
ATOM 2532 O O . GLU A 1 319 ? -29.75 13.039 4.902 1 95.31 319 GLU A O 1
ATOM 2537 N N . ALA A 1 320 ? -27.578 13.062 5.266 1 94.38 320 ALA A N 1
ATOM 2538 C CA . ALA A 1 320 ? -27.484 14.523 5.309 1 94.38 320 ALA A CA 1
ATOM 2539 C C . ALA A 1 320 ? -27.625 15.125 3.914 1 94.38 320 ALA A C 1
ATOM 2541 O O . ALA A 1 320 ? -28.156 16.234 3.758 1 94.38 320 ALA A O 1
ATOM 2542 N N . PHE A 1 321 ? -27.141 14.367 2.934 1 94.44 321 PHE A N 1
ATOM 2543 C CA . PHE A 1 321 ? -27.156 14.812 1.546 1 94.44 321 PHE A CA 1
ATOM 2544 C C . PHE A 1 321 ? -27.766 13.742 0.641 1 94.44 321 PHE A C 1
ATOM 2546 O O . PHE A 1 321 ? -27.062 13.172 -0.207 1 94.44 321 PHE A O 1
ATOM 2553 N N . PRO A 1 322 ? -29.016 13.594 0.625 1 91.19 322 PRO A N 1
ATOM 2554 C CA . PRO A 1 322 ? -29.656 12.461 -0.047 1 91.19 322 PRO A CA 1
ATOM 2555 C C . PRO A 1 322 ? -29.516 12.523 -1.567 1 91.19 322 PRO A C 1
ATOM 2557 O O . PRO A 1 322 ? -29.516 11.484 -2.236 1 91.19 322 PRO A O 1
ATOM 2560 N N . SER A 1 323 ? -29.391 13.703 -2.127 1 90.94 323 SER A N 1
ATOM 2561 C CA . SER A 1 323 ? -29.391 13.836 -3.58 1 90.94 323 SER A CA 1
ATOM 2562 C C . SER A 1 323 ? -27.969 14.023 -4.117 1 90.94 323 SER A C 1
ATOM 2564 O O . SER A 1 323 ? -27.781 14.234 -5.316 1 90.94 323 SER A O 1
ATOM 2566 N N . VAL A 1 324 ? -27.078 13.961 -3.295 1 91.81 324 VAL A N 1
ATOM 2567 C CA . VAL A 1 324 ? -25.719 14.281 -3.707 1 91.81 324 VAL A CA 1
ATOM 2568 C C . VAL A 1 324 ? -24.938 12.992 -3.961 1 91.81 324 VAL A C 1
ATOM 2570 O O . VAL A 1 324 ? -25.094 12.016 -3.229 1 91.81 324 VAL A O 1
ATOM 2573 N N . SER A 1 325 ? -24.141 13 -5.023 1 90.62 325 SER A N 1
ATOM 2574 C CA . SER A 1 325 ? -23.297 11.852 -5.355 1 90.62 325 SER A CA 1
ATOM 2575 C C . SER A 1 325 ? -21.984 11.883 -4.574 1 90.62 325 SER A C 1
ATOM 2577 O O . SER A 1 325 ? -21.312 12.914 -4.504 1 90.62 325 SER A O 1
ATOM 2579 N N . ILE A 1 326 ? -21.656 10.781 -3.971 1 90.31 326 ILE A N 1
ATOM 2580 C CA . ILE A 1 326 ? -20.406 10.656 -3.24 1 90.31 326 ILE A CA 1
ATOM 2581 C C . ILE A 1 326 ? -19.344 10.039 -4.148 1 90.31 326 ILE A C 1
ATOM 2583 O O . ILE A 1 326 ? -19.547 8.953 -4.707 1 90.31 326 ILE A O 1
ATOM 2587 N N . LEU A 1 327 ? -18.281 10.773 -4.371 1 84.56 327 LEU A N 1
ATOM 2588 C CA . LEU A 1 327 ? -17.188 10.32 -5.215 1 84.56 327 LEU A CA 1
ATOM 2589 C C . LEU A 1 327 ? -16.078 9.688 -4.375 1 84.56 327 LEU A C 1
ATOM 2591 O O . LEU A 1 327 ? -15.406 10.375 -3.6 1 84.56 327 LEU A O 1
ATOM 2595 N N . ASP A 1 328 ? -15.844 8.43 -4.52 1 77 328 ASP A N 1
ATOM 2596 C CA . ASP A 1 328 ? -14.836 7.707 -3.756 1 77 328 ASP A CA 1
ATOM 2597 C C . ASP A 1 328 ? -13.984 6.824 -4.672 1 77 328 ASP A C 1
ATOM 2599 O O . ASP A 1 328 ? -13.43 5.816 -4.23 1 77 328 ASP A O 1
ATOM 2603 N N . ALA A 1 329 ? -13.867 7.238 -5.887 1 71.94 329 ALA A N 1
ATOM 2604 C CA . ALA A 1 329 ? -13.219 6.418 -6.91 1 71.94 329 ALA A CA 1
ATOM 2605 C C . ALA A 1 329 ? -11.703 6.473 -6.777 1 71.94 329 ALA A C 1
ATOM 2607 O O . ALA A 1 329 ? -11 5.57 -7.234 1 71.94 329 ALA A O 1
ATOM 2608 N N . LEU A 1 330 ? -11.172 7.555 -6.262 1 77.94 330 LEU A N 1
ATOM 2609 C CA . LEU A 1 330 ? -9.727 7.676 -6.109 1 77.94 330 LEU A CA 1
ATOM 2610 C C . LEU A 1 330 ? -9.281 7.191 -4.734 1 77.94 330 LEU A C 1
ATOM 2612 O O . LEU A 1 330 ? -10.062 7.207 -3.781 1 77.94 330 LEU A O 1
ATOM 2616 N N . ASN A 1 331 ? -7.984 6.711 -4.707 1 84.19 331 ASN A N 1
ATOM 2617 C CA . ASN A 1 331 ? -7.426 6.246 -3.441 1 84.19 331 ASN A CA 1
ATOM 2618 C C . ASN A 1 331 ? -7.34 7.379 -2.42 1 84.19 331 ASN A C 1
ATOM 2620 O O . ASN A 1 331 ? -6.527 8.297 -2.57 1 84.19 331 ASN A O 1
ATOM 2624 N N . GLN A 1 332 ? -8.094 7.281 -1.381 1 87.19 332 GLN A N 1
ATOM 2625 C CA . GLN A 1 332 ? -8.242 8.344 -0.397 1 87.19 332 GLN A CA 1
ATOM 2626 C C . GLN A 1 332 ? -6.918 8.625 0.312 1 87.19 332 GLN A C 1
ATOM 2628 O O . GLN A 1 332 ? -6.719 9.711 0.856 1 87.19 332 GLN A O 1
ATOM 2633 N N . ASP A 1 333 ? -6 7.688 0.263 1 88.69 333 ASP A N 1
ATOM 2634 C CA . ASP A 1 333 ? -4.719 7.863 0.944 1 88.69 333 ASP A CA 1
ATOM 2635 C C . ASP A 1 333 ? -3.711 8.57 0.044 1 88.69 333 ASP A C 1
ATOM 2637 O O . ASP A 1 333 ? -2.709 9.109 0.524 1 88.69 333 ASP A O 1
ATOM 2641 N N . GLU A 1 334 ? -3.965 8.594 -1.254 1 92.5 334 GLU A N 1
ATOM 2642 C CA . GLU A 1 334 ? -2.955 9.07 -2.193 1 92.5 334 GLU A CA 1
ATOM 2643 C C . GLU A 1 334 ? -3.416 10.344 -2.896 1 92.5 334 GLU A C 1
ATOM 2645 O O . GLU A 1 334 ? -2.602 11.07 -3.471 1 92.5 334 GLU A O 1
ATOM 2650 N N . VAL A 1 335 ? -4.711 10.625 -2.83 1 92.31 335 VAL A N 1
ATOM 2651 C CA . VAL A 1 335 ? -5.336 11.641 -3.664 1 92.31 335 VAL A CA 1
ATOM 2652 C C . VAL A 1 335 ? -4.707 13 -3.379 1 92.31 335 VAL A C 1
ATOM 2654 O O . VAL A 1 335 ? -4.457 13.781 -4.301 1 92.31 335 VAL A O 1
ATOM 2657 N N . VAL A 1 336 ? -4.449 13.266 -2.135 1 94.56 336 VAL A N 1
ATOM 2658 C CA . VAL A 1 336 ? -3.895 14.562 -1.747 1 94.56 336 VAL A CA 1
ATOM 2659 C C . VAL A 1 336 ? -2.477 14.703 -2.291 1 94.56 336 VAL A C 1
ATOM 2661 O O . VAL A 1 336 ? -2.109 15.75 -2.824 1 94.56 336 VAL A O 1
ATOM 2664 N N . ALA A 1 337 ? -1.694 13.664 -2.195 1 96.88 337 ALA A N 1
ATOM 2665 C CA . ALA A 1 337 ? -0.333 13.68 -2.725 1 96.88 337 ALA A CA 1
ATOM 2666 C C . ALA A 1 337 ? -0.336 13.852 -4.238 1 96.88 337 ALA A C 1
ATOM 2668 O O . ALA A 1 337 ? 0.504 14.57 -4.793 1 96.88 337 ALA A O 1
ATOM 2669 N N . ILE A 1 338 ? -1.236 13.219 -4.914 1 95.38 338 ILE A N 1
ATOM 2670 C CA . ILE A 1 338 ? -1.366 13.32 -6.363 1 95.38 338 ILE A CA 1
ATOM 2671 C C . ILE A 1 338 ? -1.616 14.773 -6.762 1 95.38 338 ILE A C 1
ATOM 2673 O O . ILE A 1 338 ? -0.959 15.297 -7.664 1 95.38 338 ILE A O 1
ATOM 2677 N N . GLY A 1 339 ? -2.547 15.391 -6.066 1 95.81 339 GLY A N 1
ATOM 2678 C CA . GLY A 1 339 ? -2.809 16.797 -6.332 1 95.81 339 GLY A CA 1
ATOM 2679 C C . GLY A 1 339 ? -1.586 17.672 -6.145 1 95.81 339 GLY A C 1
ATOM 2680 O O . GLY A 1 339 ? -1.337 18.578 -6.945 1 95.81 339 GLY A O 1
ATOM 2681 N N . ALA A 1 340 ? -0.865 17.406 -5.086 1 97.25 340 ALA A N 1
ATOM 2682 C CA . ALA A 1 340 ? 0.351 18.172 -4.812 1 97.25 340 ALA A CA 1
ATOM 2683 C C . ALA A 1 340 ? 1.375 17.984 -5.93 1 97.25 340 ALA A C 1
ATOM 2685 O O . ALA A 1 340 ? 2.049 18.953 -6.324 1 97.25 340 ALA A O 1
ATOM 2686 N N . GLY A 1 341 ? 1.505 16.734 -6.41 1 97.31 341 GLY A N 1
ATOM 2687 C CA . GLY A 1 341 ? 2.412 16.469 -7.516 1 97.31 341 GLY A CA 1
ATOM 2688 C C . GLY A 1 341 ? 2.035 17.203 -8.789 1 97.31 341 GLY A C 1
ATOM 2689 O O . GLY A 1 341 ? 2.902 17.75 -9.477 1 97.31 341 GLY A O 1
ATOM 2690 N N . ILE A 1 342 ? 0.778 17.25 -9.094 1 95.88 342 ILE A N 1
ATOM 2691 C CA . ILE A 1 342 ? 0.287 17.953 -10.273 1 95.88 342 ILE A CA 1
ATOM 2692 C C . ILE A 1 342 ? 0.604 19.438 -10.148 1 95.88 342 ILE A C 1
ATOM 2694 O O . ILE A 1 342 ? 1.065 20.062 -11.109 1 95.88 342 ILE A O 1
ATOM 2698 N N . HIS A 1 343 ? 0.378 19.969 -8.984 1 95.88 343 HIS A N 1
ATOM 2699 C CA . HIS A 1 343 ? 0.665 21.391 -8.773 1 95.88 343 HIS A CA 1
ATOM 2700 C C . HIS A 1 343 ? 2.16 21.672 -8.875 1 95.88 343 HIS A C 1
ATOM 2702 O O . HIS A 1 343 ? 2.568 22.703 -9.422 1 95.88 343 HIS A O 1
ATOM 2708 N N . ALA A 1 344 ? 2.947 20.781 -8.32 1 96.62 344 ALA A N 1
ATOM 2709 C CA . ALA A 1 344 ? 4.395 20.938 -8.422 1 96.62 344 ALA A CA 1
ATOM 2710 C C . ALA A 1 344 ? 4.836 20.969 -9.883 1 96.62 344 ALA A C 1
ATOM 2712 O O . ALA A 1 344 ? 5.695 21.781 -10.258 1 96.62 344 ALA A O 1
ATOM 2713 N N . PHE A 1 345 ? 4.273 20.141 -10.648 1 95.56 345 PHE A N 1
ATOM 2714 C CA . PHE A 1 345 ? 4.559 20.109 -12.078 1 95.56 345 PHE A CA 1
ATOM 2715 C C . PHE A 1 345 ? 4.148 21.422 -12.742 1 95.56 345 PHE A C 1
ATOM 2717 O O . PHE A 1 345 ? 4.891 21.953 -13.57 1 95.56 345 PHE A O 1
ATOM 2724 N N . SER A 1 346 ? 2.982 21.891 -12.422 1 94.19 346 SER A N 1
ATOM 2725 C CA . SER A 1 346 ? 2.486 23.156 -12.945 1 94.19 346 SER A CA 1
ATOM 2726 C C . SER A 1 346 ? 3.447 24.297 -12.641 1 94.19 346 SER A C 1
ATOM 2728 O O . SER A 1 346 ? 3.73 25.125 -13.508 1 94.19 346 SER A O 1
ATOM 2730 N N . LEU A 1 347 ? 3.908 24.359 -11.398 1 93.81 347 LEU A N 1
ATOM 2731 C CA . LEU A 1 347 ? 4.824 25.422 -10.992 1 93.81 347 LEU A CA 1
ATOM 2732 C C . LEU A 1 347 ? 6.148 25.312 -11.742 1 93.81 347 LEU A C 1
ATOM 2734 O O . LEU A 1 347 ? 6.719 26.328 -12.148 1 93.81 347 LEU A O 1
ATOM 2738 N N . SER A 1 348 ? 6.617 24.125 -11.906 1 93.44 348 SER A N 1
ATOM 2739 C CA . SER A 1 348 ? 7.902 23.906 -12.57 1 93.44 348 SER A CA 1
ATOM 2740 C C . SER A 1 348 ? 7.863 24.359 -14.023 1 93.44 348 SER A C 1
ATOM 2742 O O . SER A 1 348 ? 8.883 24.766 -14.578 1 93.44 348 SER A O 1
ATOM 2744 N N . ARG A 1 349 ? 6.73 24.344 -14.633 1 92.31 349 ARG A N 1
ATOM 2745 C CA . ARG A 1 349 ? 6.582 24.703 -16.047 1 92.31 349 ARG A CA 1
ATOM 2746 C C . ARG A 1 349 ? 5.984 26.094 -16.188 1 92.31 349 ARG A C 1
ATOM 2748 O O . ARG A 1 349 ? 5.824 26.578 -17.312 1 92.31 349 ARG A O 1
ATOM 2755 N N . ASN A 1 350 ? 5.648 26.656 -15.164 1 90.25 350 ASN A N 1
ATOM 2756 C CA . ASN A 1 350 ? 4.957 27.938 -15.18 1 90.25 350 ASN A CA 1
ATOM 2757 C C . ASN A 1 350 ? 3.717 27.906 -16.062 1 90.25 350 ASN A C 1
ATOM 2759 O O . ASN A 1 350 ? 3.482 28.828 -16.844 1 90.25 350 ASN A O 1
ATOM 2763 N N . ASP A 1 351 ? 3.164 26.75 -16.094 1 89.75 351 ASP A N 1
ATOM 2764 C CA . ASP A 1 351 ? 1.934 26.484 -16.828 1 89.75 351 ASP A CA 1
ATOM 2765 C C . ASP A 1 351 ? 0.99 25.594 -16.016 1 89.75 351 ASP A C 1
ATOM 2767 O O . ASP A 1 351 ? 1.241 24.406 -15.852 1 89.75 351 ASP A O 1
ATOM 2771 N N . SER A 1 352 ? -0.14 26.172 -15.648 1 88 352 SER A N 1
ATOM 2772 C CA . SER A 1 352 ? -1.053 25.453 -14.766 1 88 352 SER A CA 1
ATOM 2773 C C . SER A 1 3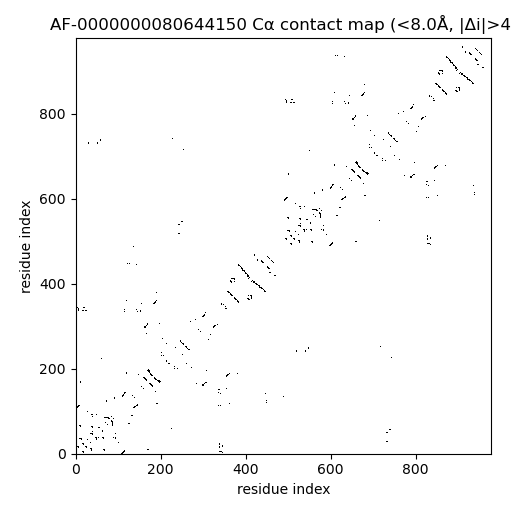52 ? -1.795 24.359 -15.516 1 88 352 SER A C 1
ATOM 2775 O O . SER A 1 352 ? -2.473 24.625 -16.516 1 88 352 SER A O 1
ATOM 2777 N N . VAL A 1 353 ? -1.653 23.188 -15 1 88 353 VAL A N 1
ATOM 2778 C CA . VAL A 1 353 ? -2.441 22.062 -15.523 1 88 353 VAL A CA 1
ATOM 2779 C C . VAL A 1 353 ? -3.902 22.234 -15.117 1 88 353 VAL A C 1
ATOM 2781 O O . VAL A 1 353 ? -4.809 22 -15.922 1 88 353 VAL A O 1
ATOM 2784 N N . ILE A 1 354 ? -4.066 22.641 -13.867 1 89.12 354 ILE A N 1
ATOM 2785 C CA . ILE A 1 354 ? -5.371 22.953 -13.281 1 89.12 354 ILE A CA 1
ATOM 2786 C C . ILE A 1 354 ? -5.328 24.297 -12.586 1 89.12 354 ILE A C 1
ATOM 2788 O O . ILE A 1 354 ? -4.469 24.547 -11.734 1 89.12 354 ILE A O 1
ATOM 2792 N N . LYS A 1 355 ? -6.246 25.141 -12.977 1 89.88 355 LYS A N 1
ATOM 2793 C CA . LYS A 1 355 ? -6.332 26.438 -12.336 1 89.88 355 LYS A CA 1
ATOM 2794 C C . LYS A 1 355 ? -7.191 26.375 -11.078 1 89.88 355 LYS A C 1
ATOM 2796 O O . LYS A 1 355 ? -8.25 25.734 -11.07 1 89.88 355 LYS A O 1
ATOM 2801 N N . PHE A 1 356 ? -6.633 27.031 -10.016 1 89.56 356 PHE A N 1
ATOM 2802 C CA . PHE A 1 356 ? -7.406 27.031 -8.781 1 89.56 356 PHE A CA 1
ATOM 2803 C C . PHE A 1 356 ? -7.172 28.328 -8 1 89.56 356 PHE A C 1
ATOM 2805 O O . PHE A 1 356 ? -6.16 29 -8.203 1 89.56 356 PHE A O 1
ATOM 2812 N N . LYS A 1 357 ? -8.117 28.672 -7.258 1 88.88 357 LYS A N 1
ATOM 2813 C CA . LYS A 1 357 ? -8.047 29.797 -6.332 1 88.88 357 LYS A CA 1
ATOM 2814 C C . LYS A 1 357 ? -8.391 29.359 -4.91 1 88.88 357 LYS A C 1
ATOM 2816 O O . LYS A 1 357 ? -9.492 28.875 -4.656 1 88.88 357 LYS A O 1
ATOM 2821 N N . ASP A 1 358 ? -7.406 29.641 -4.066 1 89.88 358 ASP A N 1
ATOM 2822 C CA . ASP A 1 358 ? -7.613 29.281 -2.666 1 89.88 358 ASP A CA 1
ATOM 2823 C C . ASP A 1 358 ? -7.984 30.516 -1.833 1 89.88 358 ASP A C 1
ATOM 2825 O O . ASP A 1 358 ? -7.977 31.641 -2.338 1 89.88 358 ASP A O 1
ATOM 2829 N N . VAL A 1 359 ? -8.406 30.266 -0.649 1 88.19 359 VAL A N 1
ATOM 2830 C CA . VAL A 1 359 ? -8.781 31.344 0.253 1 88.19 359 VAL A CA 1
ATOM 2831 C C . VAL A 1 359 ? -8.031 31.203 1.576 1 88.19 359 VAL A C 1
ATOM 2833 O O . VAL A 1 359 ? -7.48 30.141 1.873 1 88.19 359 VAL A O 1
ATOM 2836 N N . THR A 1 360 ? -7.906 32.281 2.318 1 88 360 THR A N 1
ATOM 2837 C CA . THR A 1 360 ? -7.344 32.188 3.662 1 88 360 THR A CA 1
ATOM 2838 C C . THR A 1 360 ? -8.398 31.719 4.66 1 88 360 THR A C 1
ATOM 2840 O O . THR A 1 360 ? -9.539 32.156 4.621 1 88 360 THR A O 1
ATOM 2843 N N . PRO A 1 361 ? -8.031 30.844 5.535 1 83 361 PRO A N 1
ATOM 2844 C CA . PRO A 1 361 ? -9.016 30.281 6.469 1 83 361 PRO A CA 1
ATOM 2845 C C . PRO A 1 361 ? -9.281 31.203 7.656 1 83 361 PRO A C 1
ATOM 2847 O O . PRO A 1 361 ? -10.281 31.031 8.359 1 83 361 PRO A O 1
ATOM 2850 N N . TYR A 1 362 ? -8.352 32.156 7.871 1 87.06 362 TYR A N 1
ATOM 2851 C CA . TYR A 1 362 ? -8.484 33.031 9.047 1 87.06 362 TYR A CA 1
ATOM 2852 C C . TYR A 1 362 ? -8.391 34.5 8.656 1 87.06 362 TYR A C 1
ATOM 2854 O O . TYR A 1 362 ? -7.766 34.844 7.652 1 87.06 362 TYR A O 1
ATOM 2862 N N . SER A 1 363 ? -9.016 35.25 9.469 1 91.38 363 SER A N 1
ATOM 2863 C CA . SER A 1 363 ? -8.828 36.688 9.344 1 91.38 363 SER A CA 1
ATOM 2864 C C . SER A 1 363 ? -7.469 37.125 9.883 1 91.38 363 SER A C 1
ATOM 2866 O O . SER A 1 363 ? -6.953 36.5 10.828 1 91.38 363 SER A O 1
ATOM 2868 N N . LEU A 1 364 ? -6.953 38.031 9.203 1 93.06 364 LEU A N 1
ATOM 2869 C CA . LEU A 1 364 ? -5.676 38.625 9.617 1 93.06 364 LEU A CA 1
ATOM 2870 C C . LEU A 1 364 ? -5.812 40.125 9.883 1 93.06 364 LEU A C 1
ATOM 2872 O O . LEU A 1 364 ? -6.555 40.812 9.18 1 93.06 364 LEU A O 1
ATOM 2876 N N . GLY A 1 365 ? -5.121 40.531 10.93 1 93.69 365 GLY A N 1
ATOM 2877 C CA . GLY A 1 365 ? -5.246 41.938 11.281 1 93.69 365 GLY A CA 1
ATOM 2878 C C . GLY A 1 365 ? -4.254 42.375 12.336 1 93.69 365 GLY A C 1
ATOM 2879 O O . GLY A 1 365 ? -3.176 41.781 12.469 1 93.69 365 GLY A O 1
ATOM 2880 N N . LEU A 1 366 ? -4.621 43.531 12.953 1 92.38 366 LEU A N 1
ATOM 2881 C CA . LEU A 1 366 ? -3.73 44.188 13.922 1 92.38 366 LEU A CA 1
ATOM 2882 C C . LEU A 1 366 ? -4.461 44.469 15.219 1 92.38 366 LEU A C 1
ATOM 2884 O O . LEU A 1 366 ? -5.688 44.625 15.227 1 92.38 366 LEU A O 1
ATOM 2888 N N . GLU A 1 367 ? -3.607 44.406 16.219 1 91.94 367 GLU A N 1
ATOM 2889 C CA . GLU A 1 367 ? -4.125 44.906 17.484 1 91.94 367 GLU A CA 1
ATOM 2890 C C . GLU A 1 367 ? -4.137 46.438 17.484 1 91.94 367 GLU A C 1
ATOM 2892 O O . GLU A 1 367 ? -3.133 47.094 17.156 1 91.94 367 GLU A O 1
ATOM 2897 N N . ILE A 1 368 ? -5.273 47 17.828 1 88.94 368 ILE A N 1
ATOM 2898 C CA . ILE A 1 368 ? -5.363 48.438 17.969 1 88.94 368 ILE A CA 1
ATOM 2899 C C . ILE A 1 368 ? -5.711 48.781 19.422 1 88.94 368 ILE A C 1
ATOM 2901 O O . ILE A 1 368 ? -5.664 47.938 20.297 1 88.94 368 ILE A O 1
ATOM 2905 N N . ARG A 1 369 ? -5.91 50.062 19.641 1 85.19 369 ARG A N 1
ATOM 2906 C CA . ARG A 1 369 ? -6.133 50.531 21.016 1 85.19 369 ARG A CA 1
ATOM 2907 C C . ARG A 1 369 ? -7.266 49.781 21.672 1 85.19 369 ARG A C 1
ATOM 2909 O O . ARG A 1 369 ? -8.188 49.312 21 1 85.19 369 ARG A O 1
ATOM 2916 N N . ASP A 1 370 ? -7.195 49.562 23 1 87.56 370 ASP A N 1
ATOM 2917 C CA . ASP A 1 370 ? -8.234 48.969 23.844 1 87.56 370 ASP A CA 1
ATOM 2918 C C . ASP A 1 370 ? -8.398 47.5 23.531 1 87.56 370 ASP A C 1
ATOM 2920 O O . ASP A 1 370 ? -9.516 46.969 23.547 1 87.56 370 ASP A O 1
ATOM 2924 N N . ASN A 1 371 ? -7.379 46.812 23.156 1 90.5 371 ASN A N 1
ATOM 2925 C CA . ASN A 1 371 ? -7.379 45.344 22.938 1 90.5 371 ASN A CA 1
ATOM 2926 C C . ASN A 1 371 ? -8.352 44.938 21.828 1 90.5 371 ASN A C 1
ATOM 2928 O O . ASN A 1 371 ? -8.992 43.906 21.922 1 90.5 371 ASN A O 1
ATOM 2932 N N . GLU A 1 372 ? -8.43 45.906 20.891 1 92.81 372 GLU A N 1
ATOM 2933 C CA . GLU A 1 372 ? -9.336 45.656 19.781 1 92.81 372 GLU A CA 1
ATOM 2934 C C . GLU A 1 372 ? -8.586 45.031 18.594 1 92.81 372 GLU A C 1
ATOM 2936 O O . GLU A 1 372 ? -7.469 45.438 18.297 1 92.81 372 GLU A O 1
ATOM 2941 N N . PHE A 1 373 ? -9.203 44.062 17.984 1 92.81 373 PHE A N 1
ATOM 2942 C CA . PHE A 1 373 ? -8.68 43.438 16.797 1 92.81 373 PHE A CA 1
ATOM 2943 C C . PHE A 1 373 ? -9.219 44.094 15.531 1 92.81 373 PHE A C 1
ATOM 2945 O O . PHE A 1 373 ? -10.43 44.094 15.289 1 92.81 373 PHE A O 1
ATOM 2952 N N . PHE A 1 374 ? -8.359 44.75 14.766 1 93.5 374 PHE A N 1
ATOM 2953 C CA . PHE A 1 374 ? -8.75 45.312 13.484 1 93.5 374 PHE A CA 1
ATOM 2954 C C . PHE A 1 374 ? -8.445 44.375 12.336 1 93.5 374 PHE A C 1
ATOM 2956 O O . PHE A 1 374 ? -7.277 44.125 12 1 93.5 374 PHE A O 1
ATOM 2963 N N . THR A 1 375 ? -9.477 43.875 11.711 1 94.56 375 THR A N 1
ATOM 2964 C CA . THR A 1 375 ? -9.32 42.906 10.633 1 94.56 375 THR A CA 1
ATOM 2965 C C . THR A 1 375 ? -8.953 43.594 9.328 1 94.56 375 THR A C 1
ATOM 2967 O O . THR A 1 375 ? -9.695 44.469 8.852 1 94.56 375 THR A O 1
ATOM 2970 N N . LEU A 1 376 ? -7.805 43.281 8.789 1 94.69 376 LEU A N 1
ATOM 2971 C CA . LEU A 1 376 ? -7.371 43.844 7.512 1 94.69 376 LEU A CA 1
ATOM 2972 C C . LEU A 1 376 ? -7.746 42.906 6.363 1 94.69 376 LEU A C 1
ATOM 2974 O O . LEU A 1 376 ? -8.141 43.375 5.289 1 94.69 376 LEU A O 1
ATOM 2978 N N . ILE A 1 377 ? -7.531 41.625 6.562 1 94.44 377 ILE A N 1
ATOM 2979 C CA . ILE A 1 377 ? -7.914 40.594 5.605 1 94.44 377 ILE A CA 1
ATOM 2980 C C . ILE A 1 377 ? -8.898 39.625 6.254 1 94.44 377 ILE A C 1
ATOM 2982 O O . ILE A 1 377 ? -8.578 39 7.25 1 94.44 377 ILE A O 1
ATOM 2986 N N . GLU A 1 378 ? -10.055 39.531 5.672 1 92.69 378 GLU A N 1
ATOM 2987 C CA . GLU A 1 378 ? -11.117 38.688 6.234 1 92.69 378 GLU A CA 1
ATOM 2988 C C . GLU A 1 378 ? -10.93 37.25 5.852 1 92.69 378 GLU A C 1
ATOM 2990 O O . GLU A 1 378 ? -10.359 36.938 4.801 1 92.69 378 GLU A O 1
ATOM 2995 N N . ARG A 1 379 ? -11.461 36.406 6.723 1 89.19 379 ARG A N 1
ATOM 2996 C CA . ARG A 1 379 ? -11.469 34.969 6.41 1 89.19 379 ARG A CA 1
ATOM 2997 C C . ARG A 1 379 ? -12.18 34.719 5.09 1 89.19 379 ARG A C 1
ATOM 2999 O O . ARG A 1 379 ? -13.102 35.438 4.719 1 89.19 379 ARG A O 1
ATOM 3006 N N . ASN A 1 380 ? -11.719 33.688 4.316 1 86.56 380 ASN A N 1
ATOM 3007 C CA . ASN A 1 380 ? -12.273 33.219 3.057 1 86.56 380 ASN A CA 1
ATOM 3008 C C . ASN A 1 380 ? -12.008 34.188 1.92 1 86.56 380 ASN A C 1
ATOM 3010 O O . ASN A 1 380 ? -12.664 34.125 0.877 1 86.56 380 ASN A O 1
ATOM 3014 N N . THR A 1 381 ? -11.039 35.125 2.168 1 91 381 THR A N 1
ATOM 3015 C CA . THR A 1 381 ? -10.602 35.969 1.082 1 91 381 THR A CA 1
ATOM 3016 C C . THR A 1 381 ? -9.703 35.219 0.109 1 91 381 THR A C 1
ATOM 3018 O O . THR A 1 381 ? -8.844 34.438 0.527 1 91 381 THR A O 1
ATOM 3021 N N . ALA A 1 382 ? -9.938 35.406 -1.135 1 90.12 382 ALA A N 1
ATOM 3022 C CA . ALA A 1 382 ? -9.188 34.75 -2.188 1 90.12 382 ALA A CA 1
ATOM 3023 C C . ALA A 1 382 ? -7.711 35.125 -2.139 1 90.12 382 ALA A C 1
ATOM 3025 O O . ALA A 1 382 ? -7.367 36.281 -1.902 1 90.12 382 ALA A O 1
ATOM 3026 N N . LEU A 1 383 ? -6.883 34.125 -2.344 1 90.25 383 LEU A N 1
ATOM 3027 C CA . LEU A 1 383 ? -5.438 34.312 -2.395 1 90.25 383 LEU A CA 1
ATOM 3028 C C . LEU A 1 383 ? -4.949 34.375 -3.838 1 90.25 383 LEU A C 1
ATOM 3030 O O . LEU A 1 383 ? -5.523 33.75 -4.727 1 90.25 383 LEU A O 1
ATOM 3034 N N . PRO A 1 384 ? -3.918 35.094 -4.121 1 91.38 384 PRO A N 1
ATOM 3035 C CA . PRO A 1 384 ? -3.195 36 -3.219 1 91.38 384 PRO A CA 1
ATOM 3036 C C . PRO A 1 384 ? -3.941 37.312 -2.973 1 91.38 384 PRO A C 1
ATOM 3038 O O . PRO A 1 384 ? -4.871 37.625 -3.713 1 91.38 384 PRO A O 1
ATOM 3041 N N . ILE A 1 385 ? -3.559 38.062 -1.918 1 93.81 385 ILE A N 1
ATOM 3042 C CA . ILE A 1 385 ? -4.262 39.281 -1.593 1 93.81 385 ILE A CA 1
ATOM 3043 C C . ILE A 1 385 ? -3.314 40.25 -0.884 1 93.81 385 ILE A C 1
ATOM 3045 O O . ILE A 1 385 ? -2.4 39.812 -0.173 1 93.81 385 ILE A O 1
ATOM 3049 N N . SER A 1 386 ? -3.453 41.531 -1.197 1 94.5 386 SER A N 1
ATOM 3050 C CA . SER A 1 386 ? -2.766 42.594 -0.496 1 94.5 386 SER A CA 1
ATOM 3051 C C . SER A 1 386 ? -3.748 43.656 -0.018 1 94.5 386 SER A C 1
ATOM 3053 O O . SER A 1 386 ? -4.637 44.062 -0.766 1 94.5 386 SER A O 1
ATOM 3055 N N . LYS A 1 387 ? -3.697 44 1.221 1 94.94 387 LYS A N 1
ATOM 3056 C CA . LYS A 1 387 ? -4.512 45.031 1.81 1 94.94 387 LYS A CA 1
ATOM 3057 C C . LYS A 1 387 ? -3.672 45.938 2.703 1 94.94 387 LYS A C 1
ATOM 3059 O O . LYS A 1 387 ? -2.781 45.469 3.414 1 94.94 387 LYS A O 1
ATOM 3064 N N . SER A 1 388 ? -3.932 47.156 2.568 1 92.12 388 SER A N 1
ATOM 3065 C CA . SER A 1 388 ? -3.197 48.125 3.398 1 92.12 388 SER A CA 1
ATOM 3066 C C . SER A 1 388 ? -4.145 48.969 4.242 1 92.12 388 SER A C 1
ATOM 3068 O O . SER A 1 388 ? -5.336 49.062 3.939 1 92.12 388 SER A O 1
ATOM 3070 N N . LYS A 1 389 ? -3.678 49.469 5.312 1 90.31 389 LYS A N 1
ATOM 3071 C CA . LYS A 1 389 ? -4.395 50.375 6.203 1 90.31 389 LYS A CA 1
ATOM 3072 C C . LYS A 1 389 ? -3.465 51.469 6.75 1 90.31 389 LYS A C 1
ATOM 3074 O O . LYS A 1 389 ? -2.281 51.219 6.984 1 90.31 389 LYS A O 1
ATOM 3079 N N . LEU A 1 390 ? -4.062 52.625 6.871 1 89.38 390 LEU A N 1
ATOM 3080 C CA . LEU A 1 390 ? -3.307 53.75 7.426 1 89.38 390 LEU A CA 1
ATOM 3081 C C . LEU A 1 390 ? -3.512 53.844 8.938 1 89.38 390 LEU A C 1
ATOM 3083 O O . LEU A 1 390 ? -4.645 53.781 9.414 1 89.38 390 LEU A O 1
ATOM 3087 N N . PHE A 1 391 ? -2.395 53.938 9.578 1 85.12 391 PHE A N 1
ATOM 3088 C CA . PHE A 1 391 ? -2.412 54.188 11.016 1 85.12 391 PHE A CA 1
ATOM 3089 C C . PHE A 1 391 ? -1.634 55.438 11.375 1 85.12 391 PHE A C 1
ATOM 3091 O O . PHE A 1 391 ? -1.003 56.062 10.508 1 85.12 391 PHE A O 1
ATOM 3098 N N . THR A 1 392 ? -1.875 55.781 12.633 1 83.56 392 THR A N 1
ATOM 3099 C CA . THR A 1 392 ? -1.179 56.969 13.07 1 83.56 392 THR A CA 1
ATOM 3100 C C . THR A 1 392 ? -0.707 56.844 14.516 1 83.56 392 THR A C 1
ATOM 3102 O O . THR A 1 392 ? -0.951 55.812 15.156 1 83.56 392 THR A O 1
ATOM 3105 N N . THR A 1 393 ? 0.085 57.781 15.023 1 82.56 393 THR A N 1
ATOM 3106 C CA . THR A 1 393 ? 0.58 57.781 16.391 1 82.56 393 THR A CA 1
ATOM 3107 C C . THR A 1 393 ? -0.526 58.188 17.359 1 82.56 393 THR A C 1
ATOM 3109 O O . THR A 1 393 ? -1.448 58.938 16.984 1 82.56 393 THR A O 1
ATOM 3112 N N . THR A 1 394 ? -0.421 57.688 18.562 1 83.56 394 THR A N 1
ATOM 3113 C CA . THR A 1 394 ? -1.432 58 19.562 1 83.56 394 THR A CA 1
ATOM 3114 C C . THR A 1 394 ? -0.914 59.031 20.562 1 83.56 394 THR A C 1
ATOM 3116 O O . THR A 1 394 ? -1.688 59.625 21.328 1 83.56 394 THR A O 1
ATOM 3119 N N . ASN A 1 395 ? 0.418 59.25 20.531 1 86.81 395 ASN A N 1
ATOM 3120 C CA . ASN A 1 395 ? 1.027 60.219 21.422 1 86.81 395 ASN A CA 1
ATOM 3121 C C . ASN A 1 395 ? 1.816 61.281 20.641 1 86.81 395 ASN A C 1
ATOM 3123 O O . ASN A 1 395 ? 2.334 60.969 19.562 1 86.81 395 ASN A O 1
ATOM 3127 N N . ASP A 1 396 ? 1.894 62.375 21.266 1 89.12 396 ASP A N 1
ATOM 3128 C CA . ASP A 1 396 ? 2.676 63.438 20.656 1 89.12 396 ASP A CA 1
ATOM 3129 C C . ASP A 1 396 ? 4.156 63.094 20.609 1 89.12 396 ASP A C 1
ATOM 3131 O O . ASP A 1 396 ? 4.711 62.562 21.578 1 89.12 396 ASP A O 1
ATOM 3135 N N . TYR A 1 397 ? 4.809 63.312 19.5 1 88.19 397 TYR A N 1
ATOM 3136 C CA . TYR A 1 397 ? 6.234 63.156 19.234 1 88.19 397 TYR A CA 1
ATOM 3137 C C . TYR A 1 397 ? 6.664 61.719 19.422 1 88.19 397 TYR A C 1
ATOM 3139 O O . TYR A 1 397 ? 7.812 61.438 19.781 1 88.19 397 TYR A O 1
ATOM 3147 N N . GLN A 1 398 ? 5.625 60.875 19.312 1 84.81 398 GLN A N 1
ATOM 3148 C CA . GLN A 1 398 ? 5.91 59.438 19.344 1 84.81 398 GLN A CA 1
ATOM 3149 C C . GLN A 1 398 ? 6.816 59.031 18.188 1 84.81 398 GLN A C 1
ATOM 3151 O O . GLN A 1 398 ? 6.523 59.312 17.031 1 84.81 398 GLN A O 1
ATOM 3156 N N . ASP A 1 399 ? 8.008 58.344 18.453 1 82.56 399 ASP A N 1
ATOM 3157 C CA . ASP A 1 399 ? 8.969 58.062 17.391 1 82.56 399 ASP A CA 1
ATOM 3158 C C . ASP A 1 399 ? 8.953 56.562 17.016 1 82.56 399 ASP A C 1
ATOM 3160 O O . ASP A 1 399 ? 9.695 56.125 16.141 1 82.56 399 ASP A O 1
ATOM 3164 N N . GLU A 1 400 ? 8.172 55.875 17.797 1 85.44 400 GLU A N 1
ATOM 3165 C CA . GLU A 1 400 ? 8.094 54.469 17.5 1 85.44 400 GLU A CA 1
ATOM 3166 C C . GLU A 1 400 ? 6.691 53.906 17.766 1 85.44 400 GLU A C 1
ATOM 3168 O O . GLU A 1 400 ? 6.008 54.375 18.688 1 85.44 400 GLU A O 1
ATOM 3173 N N . ILE A 1 401 ? 6.227 53 16.906 1 82.5 401 ILE A N 1
ATOM 3174 C CA . ILE A 1 401 ? 4.957 52.344 17.141 1 82.5 401 ILE A CA 1
ATOM 3175 C C . ILE A 1 401 ? 5.168 50.812 17.125 1 82.5 401 ILE A C 1
ATOM 3177 O O . ILE A 1 401 ? 6.012 50.312 16.375 1 82.5 401 ILE A O 1
ATOM 3181 N N . GLU A 1 402 ? 4.449 50.125 18 1 84.25 402 GLU A N 1
ATOM 3182 C CA . GLU A 1 402 ? 4.461 48.688 18 1 84.25 402 GLU A CA 1
ATOM 3183 C C . GLU A 1 402 ? 3.311 48.125 17.172 1 84.25 402 GLU A C 1
ATOM 3185 O O . GLU A 1 402 ? 2.158 48.5 17.344 1 84.25 402 GLU A O 1
ATOM 3190 N N . ILE A 1 403 ? 3.633 47.312 16.266 1 84.62 403 ILE A N 1
ATOM 3191 C CA . ILE A 1 403 ? 2.643 46.656 15.422 1 84.62 403 ILE A CA 1
ATOM 3192 C C . ILE A 1 403 ? 2.498 45.188 15.852 1 84.62 403 ILE A C 1
ATOM 3194 O O . ILE A 1 403 ? 3.461 44.438 15.797 1 84.62 403 ILE A O 1
ATOM 3198 N N . HIS A 1 404 ? 1.342 44.875 16.297 1 88.94 404 HIS A N 1
ATOM 3199 C CA . HIS A 1 404 ? 1.009 43.5 16.719 1 88.94 404 HIS A CA 1
ATOM 3200 C C . HIS A 1 404 ? 0.096 42.844 15.703 1 88.94 404 HIS A C 1
ATOM 3202 O O . HIS A 1 404 ? -1.082 43.188 15.594 1 88.94 404 HIS A O 1
ATOM 3208 N N . VAL A 1 405 ? 0.66 41.844 14.969 1 89.56 405 VAL A N 1
ATOM 3209 C CA . VAL A 1 405 ? -0.061 41.156 13.922 1 89.56 405 VAL A CA 1
ATOM 3210 C C . VAL A 1 405 ? -0.758 39.906 14.5 1 89.56 405 VAL A C 1
ATOM 3212 O O . VAL A 1 405 ? -0.137 39.125 15.211 1 89.56 405 VAL A O 1
ATOM 3215 N N . LEU A 1 406 ? -2.066 39.781 14.156 1 89.88 406 LEU A N 1
ATOM 3216 C CA . LEU A 1 406 ? -2.889 38.75 14.734 1 89.88 406 LEU A CA 1
ATOM 3217 C C . LEU A 1 406 ? -3.656 38 13.641 1 89.88 406 LEU A C 1
ATOM 3219 O O . LEU A 1 406 ? -3.846 38.5 12.547 1 89.88 406 LEU A O 1
ATOM 3223 N N . GLN A 1 407 ? -3.941 36.781 13.984 1 90.38 407 GLN A N 1
ATOM 3224 C CA . GLN A 1 407 ? -4.809 35.938 13.18 1 90.38 407 GLN A CA 1
ATOM 3225 C C . GLN A 1 407 ? -5.934 35.344 14.031 1 90.38 407 GLN A C 1
ATOM 3227 O O . GLN A 1 407 ? -5.691 34.844 15.133 1 90.38 407 GLN A O 1
ATOM 3232 N N . GLY A 1 408 ? -7.168 35.469 13.609 1 88.31 408 GLY A N 1
ATOM 3233 C CA . GLY A 1 408 ? -8.297 34.938 14.344 1 88.31 408 GLY A CA 1
ATOM 3234 C C . GLY A 1 408 ? -9.609 35.594 14.016 1 88.31 408 GLY A C 1
ATOM 3235 O O . GLY A 1 408 ? -9.68 36.438 13.102 1 88.31 408 GLY A O 1
ATOM 3236 N N . GLU A 1 409 ? -10.656 35.219 14.789 1 87 409 GLU A N 1
ATOM 3237 C CA . GLU A 1 409 ? -12 35.656 14.445 1 87 409 GLU A CA 1
ATOM 3238 C C . GLU A 1 409 ? -12.633 36.438 15.609 1 87 409 GLU A C 1
ATOM 3240 O O . GLU A 1 409 ? -13.766 36.906 15.5 1 87 409 GLU A O 1
ATOM 3245 N N . TYR A 1 410 ? -11.859 36.656 16.609 1 88.81 410 TYR A N 1
ATOM 3246 C CA . TYR A 1 410 ? -12.43 37.312 17.781 1 88.81 410 TYR A CA 1
ATOM 3247 C C . TYR A 1 410 ? -12.234 38.844 17.688 1 88.81 410 TYR A C 1
ATOM 3249 O O . TYR A 1 410 ? -11.234 39.312 17.125 1 88.81 410 TYR A O 1
ATOM 3257 N N . LYS A 1 411 ? -13.141 39.531 18.281 1 91 411 LYS A N 1
ATOM 3258 C CA . LYS A 1 411 ? -13.039 41 18.281 1 91 411 LYS A CA 1
ATOM 3259 C C . LYS A 1 411 ? -11.938 41.469 19.234 1 91 411 LYS A C 1
ATOM 3261 O O . LYS A 1 411 ? -11.273 42.469 18.969 1 91 411 LYS A O 1
ATOM 3266 N N . LYS A 1 412 ? -11.82 40.719 20.266 1 91.94 412 LYS A N 1
ATOM 3267 C CA . LYS A 1 412 ? -10.773 41.031 21.234 1 91.94 412 LYS A CA 1
ATOM 3268 C C . LYS A 1 412 ? -9.422 40.5 20.766 1 91.94 412 LYS A C 1
ATOM 3270 O O . LYS A 1 412 ? -9.281 39.312 20.469 1 91.94 412 LYS A O 1
ATOM 3275 N N . ALA A 1 413 ? -8.422 41.312 20.703 1 90.38 413 ALA A N 1
ATOM 3276 C CA . ALA A 1 413 ? -7.094 40.969 20.203 1 90.38 413 ALA A CA 1
ATOM 3277 C C . ALA A 1 413 ? -6.477 39.844 21.031 1 90.38 413 ALA A C 1
ATOM 3279 O O . ALA A 1 413 ? -5.844 38.938 20.484 1 90.38 413 ALA A O 1
ATOM 3280 N N . SER A 1 414 ? -6.723 39.812 22.297 1 86.5 414 SER A N 1
ATOM 3281 C CA . SER A 1 414 ? -6.07 38.875 23.203 1 86.5 414 SER A CA 1
ATOM 3282 C C . SER A 1 414 ? -6.57 37.469 22.969 1 86.5 414 SER A C 1
ATOM 3284 O O . SER A 1 414 ? -5.93 36.5 23.406 1 86.5 414 SER A O 1
ATOM 3286 N N . LEU A 1 415 ? -7.652 37.344 22.25 1 85.81 415 LEU A N 1
ATOM 3287 C CA . LEU A 1 415 ? -8.258 36.031 22.047 1 85.81 415 LEU A CA 1
ATOM 3288 C C . LEU A 1 415 ? -7.82 35.438 20.703 1 85.81 415 LEU A C 1
ATOM 3290 O O . LEU A 1 415 ? -8.133 34.281 20.406 1 85.81 415 LEU A O 1
ATOM 3294 N N . ASN A 1 416 ? -7.102 36.25 20 1 87.12 416 ASN A N 1
ATOM 3295 C CA . ASN A 1 416 ? -6.633 35.812 18.703 1 87.12 416 ASN A CA 1
ATOM 3296 C C . ASN A 1 416 ? -5.188 35.312 18.766 1 87.12 416 ASN A C 1
ATOM 3298 O O . ASN A 1 416 ? -4.508 35.5 19.781 1 87.12 416 ASN A O 1
ATOM 3302 N N . TYR A 1 417 ? -4.828 34.656 17.75 1 83.25 417 TYR A N 1
ATOM 3303 C CA . TYR A 1 417 ? -3.479 34.094 17.688 1 83.25 417 TYR A CA 1
ATOM 3304 C C . TYR A 1 417 ? -2.475 35.188 17.297 1 83.25 417 TYR A C 1
ATOM 3306 O O . TYR A 1 417 ? -2.641 35.844 16.266 1 83.25 417 TYR A O 1
ATOM 3314 N N . SER A 1 418 ? -1.403 35.344 18.109 1 85.31 418 SER A N 1
ATOM 3315 C CA . SER A 1 418 ? -0.346 36.312 17.797 1 85.31 418 SER A CA 1
ATOM 3316 C C . SER A 1 418 ? 0.618 35.75 16.75 1 85.31 418 SER A C 1
ATOM 3318 O O . SER A 1 418 ? 1.206 34.688 16.953 1 85.31 418 SER A O 1
ATOM 3320 N N . ILE A 1 419 ? 0.693 36.375 15.672 1 83.31 419 ILE A N 1
ATOM 3321 C CA . ILE A 1 419 ? 1.64 36 14.633 1 83.31 419 ILE A CA 1
ATOM 3322 C C . ILE A 1 419 ? 3.012 36.594 14.938 1 83.31 419 ILE A C 1
ATOM 3324 O O . ILE A 1 419 ? 4.031 35.906 14.82 1 83.31 419 ILE A O 1
ATOM 3328 N N . GLY A 1 420 ? 2.93 37.906 15.273 1 82.25 420 GLY A N 1
ATOM 3329 C CA . GLY A 1 420 ? 4.184 38.562 15.586 1 82.25 420 GLY A CA 1
ATOM 3330 C C . GLY A 1 420 ? 4.008 40.031 15.984 1 82.25 420 GLY A C 1
ATOM 3331 O O . GLY A 1 420 ? 2.947 40.625 15.758 1 82.25 420 GLY A O 1
ATOM 3332 N N . ARG A 1 421 ? 5.121 40.531 16.688 1 82.88 421 ARG A N 1
ATOM 3333 C CA . ARG A 1 421 ? 5.184 41.938 17.094 1 82.88 421 ARG A CA 1
ATOM 3334 C C . ARG A 1 421 ? 6.449 42.594 16.578 1 82.88 421 ARG A C 1
ATOM 3336 O O . ARG A 1 421 ? 7.52 41.969 16.562 1 82.88 421 ARG A O 1
ATOM 3343 N N . PHE A 1 422 ? 6.258 43.688 16.047 1 79.69 422 PHE A N 1
ATOM 3344 C CA . PHE A 1 422 ? 7.461 44.406 15.641 1 79.69 422 PHE A CA 1
ATOM 3345 C C . PHE A 1 422 ? 7.289 45.906 15.859 1 79.69 422 PHE A C 1
ATOM 3347 O O . PHE A 1 422 ? 6.164 46.406 15.891 1 79.69 422 PHE A O 1
ATOM 3354 N N . SER A 1 423 ? 8.492 46.5 16.078 1 80.5 423 SER A N 1
ATOM 3355 C CA . SER A 1 423 ? 8.508 47.938 16.312 1 80.5 423 SER A CA 1
ATOM 3356 C C . SER A 1 423 ? 8.898 48.688 15.047 1 80.5 423 SER A C 1
ATOM 3358 O O . SER A 1 423 ? 9.852 48.312 14.359 1 80.5 423 SER A O 1
ATOM 3360 N N . PHE A 1 424 ? 8.07 49.562 14.695 1 81.31 424 PHE A N 1
ATOM 3361 C CA . PHE A 1 424 ? 8.375 50.5 13.594 1 81.31 424 PHE A CA 1
ATOM 3362 C C . PHE A 1 424 ? 8.844 51.844 14.133 1 81.31 424 PHE A C 1
ATOM 3364 O O . PHE A 1 424 ? 8.062 52.562 14.75 1 81.31 424 PHE A O 1
ATOM 3371 N N . GLY A 1 425 ? 10.102 52.062 13.883 1 79.19 425 GLY A N 1
ATOM 3372 C CA . GLY A 1 425 ? 10.719 53.281 14.438 1 79.19 425 GLY A CA 1
ATOM 3373 C C . GLY A 1 425 ? 10.977 54.344 13.391 1 79.19 425 GLY A C 1
ATOM 3374 O O . GLY A 1 425 ? 10.562 54.219 12.242 1 79.19 425 GLY A O 1
ATOM 3375 N N . ASN A 1 426 ? 11.586 55.438 13.844 1 78.56 426 ASN A N 1
ATOM 3376 C CA . ASN A 1 426 ? 12.008 56.562 13.039 1 78.56 426 ASN A CA 1
ATOM 3377 C C . ASN A 1 426 ? 10.82 57.281 12.391 1 78.56 426 ASN A C 1
ATOM 3379 O O . ASN A 1 426 ? 10.867 57.625 11.203 1 78.56 426 ASN A O 1
ATOM 3383 N N . ILE A 1 427 ? 9.812 57.312 13.18 1 81.62 427 ILE A N 1
ATOM 3384 C CA . ILE A 1 427 ? 8.633 58.031 12.742 1 81.62 427 ILE A CA 1
ATOM 3385 C C . ILE A 1 427 ? 8.859 59.531 12.914 1 81.62 427 ILE A C 1
ATOM 3387 O O . ILE A 1 427 ? 9.508 59.969 13.875 1 81.62 427 ILE A O 1
ATOM 3391 N N . GLN A 1 428 ? 8.359 60.281 11.977 1 79.19 428 GLN A N 1
ATOM 3392 C CA . GLN A 1 428 ? 8.469 61.719 12.07 1 79.19 428 GLN A CA 1
ATOM 3393 C C . GLN A 1 428 ? 7.906 62.219 13.391 1 79.19 428 GLN A C 1
ATOM 3395 O O . GLN A 1 428 ? 6.785 61.875 13.773 1 79.19 428 GLN A O 1
ATOM 3400 N N . LYS A 1 429 ? 8.789 63.094 14.047 1 83.88 429 LYS A N 1
ATOM 3401 C CA . LYS A 1 429 ? 8.305 63.688 15.289 1 83.88 429 LYS A CA 1
ATOM 3402 C C . LYS A 1 429 ? 7.254 64.75 15.008 1 83.88 429 LYS A C 1
ATOM 3404 O O . LYS A 1 429 ? 7.57 65.812 14.5 1 83.88 429 LYS A O 1
ATOM 3409 N N . ALA A 1 430 ? 6.02 64.438 15.242 1 85.44 430 ALA A N 1
ATOM 3410 C CA . ALA A 1 430 ? 4.883 65.312 15.023 1 85.44 430 ALA A CA 1
ATOM 3411 C C . ALA A 1 430 ? 3.799 65.062 16.078 1 85.44 430 ALA A C 1
ATOM 3413 O O . ALA A 1 430 ? 3.955 64.25 16.969 1 85.44 430 ALA A O 1
ATOM 3414 N N . LEU A 1 431 ? 2.812 65.938 16.031 1 89.38 431 LEU A N 1
ATOM 3415 C CA . LEU A 1 431 ? 1.672 65.812 16.922 1 89.38 431 LEU A CA 1
ATOM 3416 C C . LEU A 1 431 ? 0.934 64.5 16.625 1 89.38 431 LEU A C 1
ATOM 3418 O O . LEU A 1 431 ? 0.962 64 15.484 1 89.38 431 LEU A O 1
ATOM 3422 N N . LYS A 1 432 ? 0.37 63.938 17.672 1 87.25 432 LYS A N 1
ATOM 3423 C CA . LYS A 1 432 ? -0.408 62.719 17.516 1 87.25 432 LYS A CA 1
ATOM 3424 C C . LYS A 1 432 ? -1.422 62.875 16.375 1 87.25 432 LYS A C 1
ATOM 3426 O O . LYS A 1 432 ? -2.033 63.938 16.219 1 87.25 432 LYS A O 1
ATOM 3431 N N . GLY A 1 433 ? -1.514 61.812 15.484 1 84.25 433 GLY A N 1
ATOM 3432 C CA . GLY A 1 433 ? -2.498 61.844 14.422 1 84.25 433 GLY A CA 1
ATOM 3433 C C . GLY A 1 433 ? -1.938 62.312 13.094 1 84.25 433 GLY A C 1
ATOM 3434 O O . GLY A 1 433 ? -2.549 62.125 12.047 1 84.25 433 GLY A O 1
ATOM 3435 N N . ILE A 1 434 ? -0.787 62.969 13.164 1 83.88 434 ILE A N 1
ATOM 3436 C CA . ILE A 1 434 ? -0.236 63.594 11.969 1 83.88 434 ILE A CA 1
ATOM 3437 C C . ILE A 1 434 ? 0.527 62.562 11.141 1 83.88 434 ILE A C 1
ATOM 3439 O O . ILE A 1 434 ? 0.304 62.438 9.938 1 83.88 434 ILE A O 1
ATOM 3443 N N . PRO A 1 435 ? 1.503 61.844 11.797 1 82.62 435 PRO A N 1
ATOM 3444 C CA . PRO A 1 435 ? 2.199 60.844 10.977 1 82.62 435 PRO A CA 1
ATOM 3445 C C . PRO A 1 435 ? 1.251 59.812 10.367 1 82.62 435 PRO A C 1
ATOM 3447 O O . PRO A 1 435 ? 0.296 59.375 11.023 1 82.62 435 PRO A O 1
ATOM 3450 N N . LYS A 1 436 ? 1.461 59.5 9.109 1 86.62 436 LYS A N 1
ATOM 3451 C CA . LYS A 1 436 ? 0.672 58.5 8.422 1 86.62 436 LYS A CA 1
ATOM 3452 C C . LYS A 1 436 ? 1.516 57.25 8.109 1 86.62 436 LYS A C 1
ATOM 3454 O O . LYS A 1 436 ? 2.355 57.281 7.211 1 86.62 436 LYS A O 1
ATOM 3459 N N . ILE A 1 437 ? 1.195 56.281 8.875 1 85.75 437 ILE A N 1
ATOM 3460 C CA . ILE A 1 437 ? 1.916 55.031 8.711 1 85.75 437 ILE A CA 1
ATOM 3461 C C . ILE A 1 437 ? 1.035 54.031 7.973 1 85.75 437 ILE A C 1
ATOM 3463 O O . ILE A 1 437 ? -0.02 53.625 8.469 1 85.75 437 ILE A O 1
ATOM 3467 N N . GLU A 1 438 ? 1.538 53.562 6.836 1 89.25 438 GLU A N 1
ATOM 3468 C CA . GLU A 1 438 ? 0.819 52.562 6.062 1 89.25 438 GLU A CA 1
ATOM 3469 C C . GLU A 1 438 ? 1.326 51.156 6.379 1 89.25 438 GLU A C 1
ATOM 3471 O O . GLU A 1 438 ? 2.523 50.906 6.273 1 89.25 438 GLU A O 1
ATOM 3476 N N . VAL A 1 439 ? 0.393 50.406 6.848 1 88.75 439 VAL A N 1
ATOM 3477 C CA . VAL A 1 439 ? 0.723 49 7.074 1 88.75 439 VAL A CA 1
ATOM 3478 C C . VAL A 1 439 ? 0.096 48.125 5.98 1 88.75 439 VAL A C 1
ATOM 3480 O O . VAL A 1 439 ? -1.126 48.125 5.812 1 88.75 439 VAL A O 1
ATOM 3483 N N . LEU A 1 440 ? 1 47.375 5.242 1 90.5 440 LEU A N 1
ATOM 3484 C CA . LEU A 1 440 ? 0.575 46.562 4.121 1 90.5 440 LEU A CA 1
ATOM 3485 C C . LEU A 1 440 ? 0.678 45.062 4.473 1 90.5 440 LEU A C 1
ATOM 3487 O O . LEU A 1 440 ? 1.745 44.594 4.863 1 90.5 440 LEU A O 1
ATOM 3491 N N . PHE A 1 441 ? -0.502 44.406 4.414 1 92.12 441 PHE A N 1
ATOM 3492 C CA . PHE A 1 441 ? -0.553 42.938 4.531 1 92.12 441 PHE A CA 1
ATOM 3493 C C . PHE A 1 441 ? -0.572 42.281 3.154 1 92.12 441 PHE A C 1
ATOM 3495 O O . PHE A 1 441 ? -1.369 42.656 2.293 1 92.12 441 PHE A O 1
ATOM 3502 N N . THR A 1 442 ? 0.354 41.344 2.967 1 91.31 442 THR A N 1
ATOM 3503 C CA . THR A 1 442 ? 0.324 40.562 1.733 1 91.31 442 THR A CA 1
ATOM 3504 C C . THR A 1 442 ? 0.34 39.094 2.037 1 91.31 442 THR A C 1
ATOM 3506 O O . THR A 1 442 ? 1.23 38.594 2.736 1 91.31 442 THR A O 1
ATOM 3509 N N . LEU A 1 443 ? -0.719 38.344 1.552 1 90.19 443 LEU A N 1
ATOM 3510 C CA . LEU A 1 443 ? -0.741 36.906 1.564 1 90.19 443 LEU A CA 1
ATOM 3511 C C . LEU A 1 443 ? -0.469 36.344 0.172 1 90.19 443 LEU A C 1
ATOM 3513 O O . LEU A 1 443 ? -1.176 36.656 -0.783 1 90.19 443 LEU A O 1
ATOM 3517 N N . ASN A 1 444 ? 0.506 35.531 0.087 1 88.25 444 ASN A N 1
ATOM 3518 C CA . ASN A 1 444 ? 0.781 34.906 -1.21 1 88.25 444 ASN A CA 1
ATOM 3519 C C . ASN A 1 444 ? -0.126 33.719 -1.469 1 88.25 444 ASN A C 1
ATOM 3521 O O . ASN A 1 444 ? -1.069 33.469 -0.715 1 88.25 444 ASN A O 1
ATOM 3525 N N . GLU A 1 445 ? 0.122 32.969 -2.529 1 84.25 445 GLU A N 1
ATOM 3526 C CA . GLU A 1 445 ? -0.717 31.844 -2.941 1 84.25 445 GLU A CA 1
ATOM 3527 C C . GLU A 1 445 ? -0.669 30.719 -1.919 1 84.25 445 GLU A C 1
ATOM 3529 O O . GLU A 1 445 ? -1.592 29.906 -1.842 1 84.25 445 GLU A O 1
ATOM 3534 N N . SER A 1 446 ? 0.37 30.719 -1.09 1 85.06 446 SER A N 1
ATOM 3535 C CA . SER A 1 446 ? 0.562 29.656 -0.098 1 85.06 446 SER A CA 1
ATOM 3536 C C . SER A 1 446 ? -0.024 30.062 1.252 1 85.06 446 SER A C 1
ATOM 3538 O O . SER A 1 446 ? 0.054 29.297 2.219 1 85.06 446 SER A O 1
ATOM 3540 N N . GLY A 1 447 ? -0.539 31.266 1.27 1 82.12 447 GLY A N 1
ATOM 3541 C CA . GLY A 1 447 ? -1.116 31.75 2.514 1 82.12 447 GLY A CA 1
ATOM 3542 C C . GLY A 1 447 ? -0.074 32.219 3.506 1 82.12 447 GLY A C 1
ATOM 3543 O O . GLY A 1 447 ? -0.322 32.25 4.715 1 82.12 447 GLY A O 1
ATOM 3544 N N . ILE A 1 448 ? 1.011 32.531 3.016 1 85 448 ILE A N 1
ATOM 3545 C CA . ILE A 1 448 ? 2.072 33.031 3.879 1 85 448 ILE A CA 1
ATOM 3546 C C . ILE A 1 448 ? 2.041 34.562 3.895 1 85 448 ILE A C 1
ATOM 3548 O O . ILE A 1 448 ? 2.027 35.219 2.84 1 85 448 ILE A O 1
ATOM 3552 N N . LEU A 1 449 ? 2.109 35.156 5.062 1 87.88 449 LEU A N 1
ATOM 3553 C CA . LEU A 1 449 ? 1.888 36.594 5.27 1 87.88 449 LEU A CA 1
ATOM 3554 C C . LEU A 1 449 ? 3.207 37.344 5.246 1 87.88 449 LEU A C 1
ATOM 3556 O O . LEU A 1 449 ? 4.207 36.906 5.809 1 87.88 449 LEU A O 1
ATOM 3560 N N . SER A 1 450 ? 3.188 38.375 4.508 1 86.81 450 SER A N 1
ATOM 3561 C CA . SER A 1 450 ? 4.219 39.406 4.602 1 86.81 450 SER A CA 1
ATOM 3562 C C . SER A 1 450 ? 3.627 40.75 5.035 1 86.81 450 SER A C 1
ATOM 3564 O O . SER A 1 450 ? 2.561 41.156 4.559 1 86.81 450 SER A O 1
ATOM 3566 N N . VAL A 1 451 ? 4.262 41.406 6.031 1 87.38 451 VAL A N 1
ATOM 3567 C CA . VAL A 1 451 ? 3.787 42.688 6.535 1 87.38 451 VAL A CA 1
ATOM 3568 C C . VAL A 1 451 ? 4.844 43.75 6.289 1 87.38 451 VAL A C 1
ATOM 3570 O O . VAL A 1 451 ? 6.016 43.562 6.621 1 87.38 451 VAL A O 1
ATOM 3573 N N . ASN A 1 452 ? 4.383 44.75 5.637 1 84.5 452 ASN A N 1
ATOM 3574 C CA . ASN A 1 452 ? 5.246 45.906 5.391 1 84.5 452 ASN A CA 1
ATOM 3575 C C . ASN A 1 452 ? 4.648 47.188 5.965 1 84.5 452 ASN A C 1
ATOM 3577 O O . ASN A 1 452 ? 3.439 47.406 5.871 1 84.5 452 ASN A O 1
ATOM 3581 N N . ALA A 1 453 ? 5.531 48 6.707 1 84.94 453 ALA A N 1
ATOM 3582 C CA . ALA A 1 453 ? 5.109 49.281 7.219 1 84.94 453 ALA A CA 1
ATOM 3583 C C . ALA A 1 453 ? 5.938 50.406 6.605 1 84.94 453 ALA A C 1
ATOM 3585 O O . ALA A 1 453 ? 7.148 50.281 6.422 1 84.94 453 ALA A O 1
ATOM 3586 N N . LYS A 1 454 ? 5.184 51.406 6.246 1 83.75 454 LYS A N 1
ATOM 3587 C CA . LYS A 1 454 ? 5.844 52.531 5.605 1 83.75 454 LYS A CA 1
ATOM 3588 C C . LYS A 1 454 ? 5.301 53.875 6.133 1 83.75 454 LYS A C 1
ATOM 3590 O O . LYS A 1 454 ? 4.09 54.031 6.297 1 83.75 454 LYS A O 1
ATOM 3595 N N . ASP A 1 455 ? 6.289 54.719 6.469 1 82.44 455 ASP A N 1
ATOM 3596 C CA . ASP A 1 455 ? 5.906 56.094 6.77 1 82.44 455 ASP A CA 1
ATOM 3597 C C . ASP A 1 455 ? 5.734 56.906 5.488 1 82.44 455 ASP A C 1
ATOM 3599 O O . ASP A 1 455 ? 6.695 57.125 4.75 1 82.44 455 ASP A O 1
ATOM 3603 N N . LEU A 1 456 ? 4.559 57.312 5.273 1 82.62 456 LEU A N 1
ATOM 3604 C CA . LEU A 1 456 ? 4.254 57.938 3.996 1 82.62 456 LEU A CA 1
ATOM 3605 C C . LEU A 1 456 ? 4.918 59.312 3.891 1 82.62 456 LEU A C 1
ATOM 3607 O O . LEU A 1 456 ? 5.137 59.812 2.787 1 82.62 456 LEU A O 1
ATOM 3611 N N . GLU A 1 457 ? 5.273 59.969 4.984 1 77.75 457 GLU A N 1
ATOM 3612 C CA . GLU A 1 457 ? 5.918 61.25 4.949 1 77.75 457 GLU A CA 1
ATOM 3613 C C . GLU A 1 457 ? 7.426 61.125 4.734 1 77.75 457 GLU A C 1
ATOM 3615 O O . GLU A 1 457 ? 8.008 61.844 3.918 1 77.75 457 GLU A O 1
ATOM 3620 N N . THR A 1 458 ? 8.039 60.281 5.41 1 74.5 458 THR A N 1
ATOM 3621 C CA . THR A 1 458 ? 9.484 60.125 5.309 1 74.5 458 THR A CA 1
ATOM 3622 C C . THR A 1 458 ? 9.852 59.094 4.254 1 74.5 458 THR A C 1
ATOM 3624 O O . THR A 1 458 ? 11 59 3.818 1 74.5 458 THR A O 1
ATOM 3627 N N . ASN A 1 459 ? 8.953 58.406 3.758 1 72.31 459 ASN A N 1
ATOM 3628 C CA . ASN A 1 459 ? 9.156 57.281 2.842 1 72.31 459 ASN A CA 1
ATOM 3629 C C . ASN A 1 459 ? 10.062 56.219 3.445 1 72.31 459 ASN A C 1
ATOM 3631 O O . ASN A 1 459 ? 10.711 55.469 2.719 1 72.31 459 ASN A O 1
ATOM 3635 N N . SER A 1 460 ? 10.281 56.344 4.742 1 68.88 460 SER A N 1
ATOM 3636 C CA . SER A 1 460 ? 11.016 55.281 5.422 1 68.88 460 SER A CA 1
ATOM 3637 C C . SER A 1 460 ? 10.188 54 5.496 1 68.88 460 SER A C 1
ATOM 3639 O O . SER A 1 460 ? 8.984 54.031 5.766 1 68.88 460 SER A O 1
ATOM 3641 N N . SER A 1 461 ? 10.719 52.906 4.867 1 66.75 461 SER A N 1
ATOM 3642 C CA . SER A 1 461 ? 9.992 51.625 4.836 1 66.75 461 SER A CA 1
ATOM 3643 C C . SER A 1 461 ? 10.75 50.562 5.602 1 66.75 461 SER A C 1
ATOM 3645 O O . SER A 1 461 ? 11.977 50.562 5.637 1 66.75 461 SER A O 1
ATOM 3647 N N . ASN A 1 462 ? 10.203 50.062 6.645 1 59.06 462 ASN A N 1
ATOM 3648 C CA . ASN A 1 462 ? 10.773 48.844 7.27 1 59.06 462 ASN A CA 1
ATOM 3649 C C . ASN A 1 462 ? 9.992 47.594 6.902 1 59.06 462 ASN A C 1
ATOM 3651 O O . ASN A 1 462 ? 8.766 47.562 7.043 1 59.06 462 ASN A O 1
ATOM 3655 N N . PHE A 1 463 ? 10.539 46.875 5.906 1 54.81 463 PHE A N 1
ATOM 3656 C CA . PHE A 1 463 ? 10.008 45.562 5.547 1 54.81 463 PHE A CA 1
ATOM 3657 C C . PHE A 1 463 ? 10.242 44.562 6.66 1 54.81 463 PHE A C 1
ATOM 3659 O O . PHE A 1 463 ? 11.367 44.406 7.137 1 54.81 463 PHE A O 1
ATOM 3666 N N . ILE A 1 464 ? 9.352 44.438 7.594 1 50.41 464 ILE A N 1
ATOM 3667 C CA . ILE A 1 464 ? 9.656 43.406 8.57 1 50.41 464 ILE A CA 1
ATOM 3668 C C . ILE A 1 464 ? 9.156 42.062 8.047 1 50.41 464 ILE A C 1
ATOM 3670 O O . ILE A 1 464 ? 7.973 41.906 7.766 1 50.41 464 ILE A O 1
ATOM 3674 N N . LYS A 1 465 ? 10 41.406 7.223 1 50.47 465 LYS A N 1
ATOM 3675 C CA . LYS A 1 465 ? 9.672 40 7.098 1 50.47 465 LYS A CA 1
ATOM 3676 C C . LYS A 1 465 ? 9.414 39.375 8.469 1 50.47 465 LYS A C 1
ATOM 3678 O O . LYS A 1 465 ? 10.289 39.406 9.344 1 50.47 465 LYS A O 1
ATOM 3683 N N . ILE A 1 466 ? 8.094 39.312 8.836 1 49.12 466 ILE A N 1
ATOM 3684 C CA . ILE A 1 466 ? 7.703 38.719 10.117 1 49.12 466 ILE A CA 1
ATOM 3685 C C . ILE A 1 466 ? 8.617 37.562 10.461 1 49.12 466 ILE A C 1
ATOM 3687 O O . ILE A 1 466 ? 8.727 36.594 9.688 1 49.12 466 ILE A O 1
ATOM 3691 N N . LYS A 1 467 ? 9.883 37.906 10.922 1 42.69 467 LYS A N 1
ATOM 3692 C CA . LYS A 1 467 ? 10.562 36.812 11.602 1 42.69 467 LYS A CA 1
ATOM 3693 C C . LYS A 1 467 ? 9.758 36.312 12.789 1 42.69 467 LYS A C 1
ATOM 3695 O O . LYS A 1 467 ? 9.336 37.094 13.641 1 42.69 467 LYS A O 1
ATOM 3700 N N . ILE A 1 468 ? 9.086 35.219 12.594 1 40.25 468 ILE A N 1
ATOM 3701 C CA . ILE A 1 468 ? 8.297 34.562 13.633 1 40.25 468 ILE A CA 1
ATOM 3702 C C . ILE A 1 468 ? 9.078 34.562 14.945 1 40.25 468 ILE A C 1
ATOM 3704 O O . ILE A 1 468 ? 10.172 34 15.031 1 40.25 468 ILE A O 1
ATOM 3708 N N . THR A 1 469 ? 9.258 35.688 15.688 1 33.75 469 THR A N 1
ATOM 3709 C CA . THR A 1 469 ? 9.875 35.594 17 1 33.75 469 THR A CA 1
ATOM 3710 C C . THR A 1 469 ? 9.133 34.625 17.906 1 33.75 469 THR A C 1
ATOM 3712 O O . THR A 1 469 ? 8.016 34.906 18.344 1 33.75 469 THR A O 1
ATOM 3715 N N . SER A 1 470 ? 8.969 33.438 17.5 1 33.12 470 SER A N 1
ATOM 3716 C CA . SER A 1 470 ? 8.5 32.625 18.609 1 33.12 470 SER A CA 1
ATOM 3717 C C . SER A 1 470 ? 9.242 32.938 19.891 1 33.12 470 SER A C 1
ATOM 3719 O O . SER A 1 470 ? 10.453 33.156 19.891 1 33.12 470 SER A O 1
ATOM 3721 N N . SER A 1 471 ? 8.727 33.594 20.859 1 33.12 471 SER A N 1
ATOM 3722 C CA . SER A 1 471 ? 9.359 33.844 22.156 1 33.12 471 SER A CA 1
ATOM 3723 C C . SER A 1 471 ? 10.375 32.75 22.484 1 33.12 471 SER A C 1
ATOM 3725 O O . SER A 1 471 ? 11.297 32.969 23.266 1 33.12 471 SER A O 1
ATOM 3727 N N . SER A 1 472 ? 10.07 31.422 22.531 1 32.16 472 SER A N 1
ATOM 3728 C CA . SER A 1 472 ? 11 30.406 22.984 1 32.16 472 SER A CA 1
ATOM 3729 C C . SER A 1 472 ? 12.125 30.188 21.969 1 32.16 472 SER A C 1
ATOM 3731 O O . SER A 1 472 ? 12.805 29.156 22 1 32.16 472 SER A O 1
ATOM 3733 N N . ASP A 1 473 ? 12.422 30.953 21.188 1 31.56 473 ASP A N 1
ATOM 3734 C CA . ASP A 1 473 ? 13.328 30.906 20.047 1 31.56 473 ASP A CA 1
ATOM 3735 C C . ASP A 1 473 ? 14.773 30.688 20.5 1 31.56 473 ASP A C 1
ATOM 3737 O O . ASP A 1 473 ? 15.625 30.281 19.719 1 31.56 473 ASP A O 1
ATOM 3741 N N . ASN A 1 474 ? 15.219 31.375 21.5 1 30.56 474 ASN A N 1
ATOM 3742 C CA . ASN A 1 474 ? 16.641 31.391 21.828 1 30.56 474 ASN A CA 1
ATOM 3743 C C . ASN A 1 474 ? 17.156 29.984 22.141 1 30.56 474 ASN A C 1
ATOM 3745 O O . ASN A 1 474 ? 18.375 29.766 22.172 1 30.56 474 ASN A O 1
ATOM 3749 N N . VAL A 1 475 ? 16.406 29.297 22.859 1 30.94 475 VAL A N 1
ATOM 3750 C CA . VAL A 1 475 ? 17.031 28.078 23.359 1 30.94 475 VAL A CA 1
ATOM 3751 C C . VAL A 1 475 ? 17.219 27.078 22.203 1 30.94 475 VAL A C 1
ATOM 3753 O O . VAL A 1 475 ? 18.109 26.234 22.25 1 30.94 475 VAL A O 1
ATOM 3756 N N . ALA A 1 476 ? 16.312 27 21.203 1 33.78 476 ALA A N 1
ATOM 3757 C CA . ALA A 1 476 ? 16.328 25.875 20.266 1 33.78 476 ALA A CA 1
ATOM 3758 C C . ALA A 1 476 ? 17.312 26.125 19.141 1 33.78 476 ALA A C 1
ATOM 3760 O O . ALA A 1 476 ? 17.688 25.203 18.406 1 33.78 476 ALA A O 1
ATOM 3761 N N . LYS A 1 477 ? 17.75 27.25 18.734 1 33.66 477 LYS A N 1
ATOM 3762 C CA . LYS A 1 477 ? 18.578 27.531 17.562 1 33.66 477 LYS A CA 1
ATOM 3763 C C . LYS A 1 477 ? 20.016 27.062 17.781 1 33.66 477 LYS A C 1
ATOM 3765 O O . LYS A 1 477 ? 20.688 26.609 16.844 1 33.66 477 LYS A O 1
ATOM 3770 N N . GLU A 1 478 ? 20.578 27.344 18.828 1 31.12 478 GLU A N 1
ATOM 3771 C CA . GLU A 1 478 ? 22 27.109 18.984 1 31.12 478 GLU A CA 1
ATOM 3772 C C . GLU A 1 478 ? 22.312 25.609 18.969 1 31.12 478 GLU A C 1
ATOM 3774 O O . GLU A 1 478 ? 23.312 25.188 18.359 1 31.12 478 GLU A O 1
ATOM 3779 N N . SER A 1 479 ? 21.578 24.812 19.641 1 31.75 479 SER A N 1
ATOM 3780 C CA . SER A 1 479 ? 21.938 23.406 19.734 1 31.75 479 SER A CA 1
ATOM 3781 C C . SER A 1 479 ? 21.578 22.641 18.453 1 31.75 479 SER A C 1
ATOM 3783 O O . SER A 1 479 ? 22.078 21.547 18.219 1 31.75 479 SER A O 1
ATOM 3785 N N . LEU A 1 480 ? 20.656 23.094 17.672 1 32.06 480 LEU A N 1
ATOM 3786 C CA . LEU A 1 480 ? 20.047 22.359 16.562 1 32.06 480 LEU A CA 1
ATOM 3787 C C . LEU A 1 480 ? 20.953 22.422 15.328 1 32.06 480 LEU A C 1
ATOM 3789 O O . LEU A 1 480 ? 21.016 21.453 14.562 1 32.06 480 LEU A O 1
ATOM 3793 N N . SER A 1 481 ? 21.5 23.547 14.977 1 32.44 481 SER A N 1
ATOM 3794 C CA . SER A 1 481 ? 22.312 23.703 13.766 1 32.44 481 SER A CA 1
ATOM 3795 C C . SER A 1 481 ? 23.469 22.703 13.742 1 32.44 481 SER A C 1
ATOM 3797 O O . SER A 1 481 ? 23.859 22.219 12.68 1 32.44 481 SER A O 1
ATOM 3799 N N . ASN A 1 482 ? 24 22.547 14.797 1 30.38 482 ASN A N 1
ATOM 3800 C CA . ASN A 1 482 ? 25.188 21.703 14.773 1 30.38 482 ASN A CA 1
ATOM 3801 C C . ASN A 1 482 ? 24.828 20.234 14.523 1 30.38 482 ASN A C 1
ATOM 3803 O O . ASN A 1 482 ? 25.594 19.5 13.922 1 30.38 482 ASN A O 1
ATOM 3807 N N . THR A 1 483 ? 23.734 19.844 15.008 1 30.88 483 THR A N 1
ATOM 3808 C CA . THR A 1 483 ? 23.469 18.406 14.961 1 30.88 483 THR A CA 1
ATOM 3809 C C . THR A 1 483 ? 22.844 18.016 13.625 1 30.88 483 THR A C 1
ATOM 3811 O O . THR A 1 483 ? 23 16.891 13.164 1 30.88 483 THR A O 1
ATOM 3814 N N . PHE A 1 484 ? 22.016 18.719 13.008 1 31.66 484 PHE A N 1
ATOM 3815 C CA . PHE A 1 484 ? 21.328 18.344 11.773 1 31.66 484 PHE A CA 1
ATOM 3816 C C . PHE A 1 484 ? 22.297 18.328 10.602 1 31.66 484 PHE A C 1
ATOM 3818 O O . PHE A 1 484 ? 22.047 17.656 9.594 1 31.66 484 PHE A O 1
ATOM 3825 N N . THR A 1 485 ? 23.266 19.219 10.547 1 30.56 485 THR A N 1
ATOM 3826 C CA . THR A 1 485 ? 24.25 19.109 9.492 1 30.56 485 THR A CA 1
ATOM 3827 C C . THR A 1 485 ? 24.766 17.672 9.375 1 30.56 485 THR A C 1
ATOM 3829 O O . THR A 1 485 ? 25.156 17.234 8.289 1 30.56 485 THR A O 1
ATOM 3832 N N . SER A 1 486 ? 24.656 17.016 10.414 1 30.38 486 SER A N 1
ATOM 3833 C CA . SER A 1 486 ? 25.156 15.641 10.352 1 30.38 486 SER A CA 1
ATOM 3834 C C . SER A 1 486 ? 24.125 14.711 9.719 1 30.38 486 SER A C 1
ATOM 3836 O O . SER A 1 486 ? 24.406 13.539 9.469 1 30.38 486 SER A O 1
ATOM 3838 N N . ILE A 1 487 ? 22.922 14.977 9.742 1 30.39 487 ILE A N 1
ATOM 3839 C CA . ILE A 1 487 ? 21.938 14.023 9.234 1 30.39 487 ILE A CA 1
ATOM 3840 C C . ILE A 1 487 ? 21.984 14 7.707 1 30.39 487 ILE A C 1
ATOM 3842 O O . ILE A 1 487 ? 21.719 12.961 7.09 1 30.39 487 ILE A O 1
ATOM 3846 N N . ILE A 1 488 ? 22.125 15.117 6.973 1 28.72 488 ILE A N 1
ATOM 3847 C CA . ILE A 1 488 ? 22.109 15.18 5.516 1 28.72 488 ILE A CA 1
ATOM 3848 C C . ILE A 1 488 ? 23.453 14.695 4.973 1 28.72 488 ILE A C 1
ATOM 3850 O O . ILE A 1 488 ? 23.594 14.438 3.771 1 28.72 488 ILE A O 1
ATOM 3854 N N . GLU A 1 489 ? 24.594 14.664 5.648 1 27.5 489 GLU A N 1
ATOM 3855 C CA . GLU A 1 489 ? 25.812 14.133 5.031 1 27.5 489 GLU A CA 1
ATOM 3856 C C . GLU A 1 489 ? 25.812 12.609 5.016 1 27.5 489 GLU A C 1
ATOM 3858 O O . GLU A 1 489 ? 25.438 11.977 6.004 1 27.5 489 GLU A O 1
ATOM 3863 N N . MET B 1 1 ? -18.766 -2.734 -23.438 1 57.25 1 MET B N 1
ATOM 3864 C CA . MET B 1 1 ? -18.078 -4.02 -23.328 1 57.25 1 MET B CA 1
ATOM 3865 C C . MET B 1 1 ? -17.578 -4.242 -21.906 1 57.25 1 MET B C 1
ATOM 3867 O O . MET B 1 1 ? -17.219 -3.287 -21.203 1 57.25 1 MET B O 1
ATOM 3871 N N . LYS B 1 2 ? -17.734 -5.523 -21.359 1 80.06 2 LYS B N 1
ATOM 3872 C CA . LYS B 1 2 ? -17.344 -5.844 -19.984 1 80.06 2 LYS B CA 1
ATOM 3873 C C . LYS B 1 2 ? -15.836 -5.699 -19.797 1 80.06 2 LYS B C 1
ATOM 3875 O O . LYS B 1 2 ? -15.055 -5.973 -20.719 1 80.06 2 LYS B O 1
ATOM 3880 N N . LYS B 1 3 ? -15.422 -5.117 -18.734 1 88.38 3 LYS B N 1
ATOM 3881 C CA . LYS B 1 3 ? -14.016 -4.832 -18.453 1 88.38 3 LYS B CA 1
ATOM 3882 C C . LYS B 1 3 ? -13.266 -6.102 -18.078 1 88.38 3 LYS B C 1
ATOM 3884 O O . LYS B 1 3 ? -13.836 -7.02 -17.484 1 88.38 3 LYS B O 1
ATOM 3889 N N . TRP B 1 4 ? -12.047 -6.211 -18.625 1 95.25 4 TRP B N 1
ATOM 3890 C CA . TRP B 1 4 ? -11.133 -7.297 -18.297 1 95.25 4 TRP B CA 1
ATOM 3891 C C . TRP B 1 4 ? -10.102 -6.844 -17.266 1 95.25 4 TRP B C 1
ATOM 3893 O O . TRP B 1 4 ? -9.633 -5.703 -17.312 1 95.25 4 TRP B O 1
ATOM 3903 N N . ILE B 1 5 ? -9.82 -7.777 -16.375 1 97.88 5 ILE B N 1
ATOM 3904 C CA . ILE B 1 5 ? -8.812 -7.398 -15.391 1 97.88 5 ILE B CA 1
ATOM 3905 C C . ILE B 1 5 ? -7.688 -8.438 -15.375 1 97.88 5 ILE B C 1
ATOM 3907 O O . ILE B 1 5 ? -7.844 -9.539 -15.914 1 97.88 5 ILE B O 1
ATOM 3911 N N . GLY B 1 6 ? -6.594 -8.023 -14.914 1 98.38 6 GLY B N 1
ATOM 3912 C CA . GLY B 1 6 ? -5.484 -8.922 -14.617 1 98.38 6 GLY B CA 1
ATOM 3913 C C . GLY B 1 6 ? -5.305 -9.172 -13.133 1 98.38 6 GLY B C 1
ATOM 3914 O O . GLY B 1 6 ? -5.477 -8.266 -12.312 1 98.38 6 GLY B O 1
ATOM 3915 N N . ILE B 1 7 ? -4.992 -10.43 -12.789 1 98.5 7 ILE B N 1
ATOM 3916 C CA . ILE B 1 7 ? -4.777 -10.773 -11.391 1 98.5 7 ILE B CA 1
ATOM 3917 C C . ILE B 1 7 ? -3.43 -11.477 -11.234 1 98.5 7 ILE B C 1
ATOM 3919 O O . ILE B 1 7 ? -3.141 -12.445 -11.945 1 98.5 7 ILE B O 1
ATOM 3923 N N . ASP B 1 8 ? -2.586 -10.969 -10.414 1 97.38 8 ASP B N 1
ATOM 3924 C CA . ASP B 1 8 ? -1.434 -11.711 -9.914 1 97.38 8 ASP B CA 1
ATOM 3925 C C . ASP B 1 8 ? -1.804 -12.531 -8.68 1 97.38 8 ASP B C 1
ATOM 3927 O O . ASP B 1 8 ? -1.896 -11.992 -7.574 1 97.38 8 ASP B O 1
ATOM 3931 N N . LEU B 1 9 ? -2.055 -13.766 -8.914 1 95.5 9 LEU B N 1
ATOM 3932 C CA . LEU B 1 9 ? -2.361 -14.664 -7.809 1 95.5 9 LEU B CA 1
ATOM 3933 C C . LEU B 1 9 ? -1.084 -15.117 -7.105 1 95.5 9 LEU B C 1
ATOM 3935 O O . LEU B 1 9 ? -0.552 -16.188 -7.406 1 95.5 9 LEU B O 1
ATOM 3939 N N . GLY B 1 10 ? -0.666 -14.328 -6.113 1 90.62 10 GLY B N 1
ATOM 3940 C CA . GLY B 1 10 ? 0.579 -14.633 -5.426 1 90.62 10 GLY B CA 1
ATOM 3941 C C . GLY B 1 10 ? 0.391 -15.547 -4.227 1 90.62 10 GLY B C 1
ATOM 3942 O O . GLY B 1 10 ? -0.731 -15.734 -3.752 1 90.62 10 GLY B O 1
ATOM 3943 N N . THR B 1 11 ? 1.516 -16.125 -3.77 1 89.38 11 THR B N 1
ATOM 3944 C CA . THR B 1 11 ? 1.499 -17 -2.607 1 89.38 11 THR B CA 1
ATOM 3945 C C . THR B 1 11 ? 1.146 -16.234 -1.344 1 89.38 11 THR B C 1
ATOM 3947 O O . THR B 1 11 ? 0.353 -16.688 -0.523 1 89.38 11 THR B O 1
ATOM 3950 N N . THR B 1 12 ? 1.736 -15.016 -1.183 1 90.25 12 THR B N 1
ATOM 3951 C CA . THR B 1 12 ? 1.548 -14.234 0.032 1 90.25 12 THR B CA 1
ATOM 3952 C C . THR B 1 12 ? 0.559 -13.094 -0.207 1 90.25 12 THR B C 1
ATOM 3954 O O . THR B 1 12 ? -0.212 -12.734 0.686 1 90.25 12 THR B O 1
ATOM 3957 N N . ASN B 1 13 ? 0.637 -12.562 -1.426 1 93.19 13 ASN B N 1
ATOM 3958 C CA . ASN B 1 13 ? -0.212 -11.43 -1.76 1 93.19 13 ASN B CA 1
ATOM 3959 C C . ASN B 1 13 ? -0.8 -11.555 -3.162 1 93.19 13 ASN B C 1
ATOM 3961 O O . ASN B 1 13 ? -0.154 -12.094 -4.062 1 93.19 13 ASN B O 1
ATOM 3965 N N . THR B 1 14 ? -1.988 -11.078 -3.297 1 96.94 14 THR B N 1
ATOM 3966 C CA . THR B 1 14 ? -2.693 -11.031 -4.574 1 96.94 14 THR B CA 1
ATOM 3967 C C . THR B 1 14 ? -2.992 -9.594 -4.973 1 96.94 14 THR B C 1
ATOM 3969 O O . THR B 1 14 ? -3.365 -8.773 -4.133 1 96.94 14 THR B O 1
ATOM 3972 N N . VAL B 1 15 ? -2.705 -9.289 -6.207 1 96.75 15 VAL B N 1
ATOM 3973 C CA . VAL B 1 15 ? -2.904 -7.938 -6.719 1 96.75 15 VAL B CA 1
ATOM 3974 C C . VAL B 1 15 ? -3.705 -7.992 -8.016 1 96.75 15 VAL B C 1
ATOM 3976 O O . VAL B 1 15 ? -3.48 -8.867 -8.859 1 96.75 15 VAL B O 1
ATOM 3979 N N . ALA B 1 16 ? -4.699 -7.145 -8.18 1 97.62 16 ALA B N 1
ATOM 3980 C CA . ALA B 1 16 ? -5.504 -7.039 -9.398 1 97.62 16 ALA B CA 1
ATOM 3981 C C . ALA B 1 16 ? -5.262 -5.707 -10.102 1 97.62 16 ALA B C 1
ATOM 3983 O O . ALA B 1 16 ? -5 -4.691 -9.453 1 97.62 16 ALA B O 1
ATOM 3984 N N . SER B 1 17 ? -5.297 -5.738 -11.398 1 97 17 SER B N 1
ATOM 3985 C CA . SER B 1 17 ? -5.031 -4.527 -12.172 1 97 17 SER B CA 1
ATOM 3986 C C . SER B 1 17 ? -5.98 -4.414 -13.359 1 97 17 SER B C 1
ATOM 3988 O O . SER B 1 17 ? -6.586 -5.402 -13.773 1 97 17 SER B O 1
ATOM 3990 N N . TYR B 1 18 ? -6.137 -3.225 -13.805 1 94.75 18 TYR B N 1
ATOM 3991 C CA . TYR B 1 18 ? -6.906 -2.863 -14.992 1 94.75 18 TYR B CA 1
ATOM 3992 C C . TYR B 1 18 ? -6.113 -1.929 -15.891 1 94.75 18 TYR B C 1
ATOM 3994 O O . TYR B 1 18 ? -5.324 -1.11 -15.414 1 94.75 18 TYR B O 1
ATOM 4002 N N . PHE B 1 19 ? -6.215 -2.152 -17.188 1 93.38 19 PHE B N 1
ATOM 4003 C CA . PHE B 1 19 ? -5.5 -1.31 -18.141 1 93.38 19 PHE B CA 1
ATOM 4004 C C . PHE B 1 19 ? -6.457 -0.703 -19.156 1 93.38 19 PHE B C 1
ATOM 4006 O O . PHE B 1 19 ? -7.379 -1.374 -19.625 1 93.38 19 PHE B O 1
ATOM 4013 N N . ASP B 1 20 ? -6.281 0.562 -19.406 1 88.69 20 ASP B N 1
ATOM 4014 C CA . ASP B 1 20 ? -6.891 1.261 -20.531 1 88.69 20 ASP B CA 1
ATOM 4015 C C . ASP B 1 20 ? -5.871 2.148 -21.25 1 88.69 20 ASP B C 1
ATOM 4017 O O . ASP B 1 20 ? -4.98 1.649 -21.938 1 88.69 20 ASP B O 1
ATOM 4021 N N . VAL B 1 21 ? -5.73 3.471 -20.797 1 80.56 21 VAL B N 1
ATOM 4022 C CA . VAL B 1 21 ? -4.676 4.344 -21.312 1 80.56 21 VAL B CA 1
ATOM 4023 C C . VAL B 1 21 ? -3.43 4.211 -20.438 1 80.56 21 VAL B C 1
ATOM 4025 O O . VAL B 1 21 ? -2.305 4.336 -20.922 1 80.56 21 VAL B O 1
ATOM 4028 N N . SER B 1 22 ? -3.756 3.881 -19.203 1 83.56 22 SER B N 1
ATOM 4029 C CA . SER B 1 22 ? -2.695 3.627 -18.234 1 83.56 22 SER B CA 1
ATOM 4030 C C . SER B 1 22 ? -3.064 2.479 -17.297 1 83.56 22 SER B C 1
ATOM 4032 O O . SER B 1 22 ? -4.223 2.053 -17.25 1 83.56 22 SER B O 1
ATOM 4034 N N . SER B 1 23 ? -2.035 1.95 -16.703 1 88.81 23 SER B N 1
ATOM 4035 C CA . SER B 1 23 ? -2.27 0.854 -15.766 1 88.81 23 SER B CA 1
ATOM 4036 C C . SER B 1 23 ? -2.824 1.368 -14.438 1 88.81 23 SER B C 1
ATOM 4038 O O . SER B 1 23 ? -2.402 2.418 -13.945 1 88.81 23 SER B O 1
ATOM 4040 N N . LYS B 1 24 ? -3.797 0.71 -13.93 1 88.56 24 LYS B N 1
ATOM 4041 C CA . LYS B 1 24 ? -4.371 1.021 -12.617 1 88.56 24 LYS B CA 1
ATOM 4042 C C . LYS B 1 24 ? -4.422 -0.22 -11.734 1 88.56 24 LYS B C 1
ATOM 4044 O O . LYS B 1 24 ? -4.824 -1.295 -12.18 1 88.56 24 LYS B O 1
ATOM 4049 N N . ILE B 1 25 ? -3.926 -0.077 -10.484 1 92.69 25 ILE B N 1
ATOM 4050 C CA . ILE B 1 25 ? -4.074 -1.146 -9.508 1 92.69 25 ILE B CA 1
ATOM 4051 C C . ILE B 1 25 ? -5.438 -1.042 -8.828 1 92.69 25 ILE B C 1
ATOM 4053 O O . ILE B 1 25 ? -5.848 0.042 -8.406 1 92.69 25 ILE B O 1
ATOM 4057 N N . ILE B 1 26 ? -6.16 -2.129 -8.773 1 93.44 26 ILE B N 1
ATOM 4058 C CA . ILE B 1 26 ? -7.492 -2.174 -8.18 1 93.44 26 ILE B CA 1
ATOM 4059 C C . ILE B 1 26 ? -7.379 -2.281 -6.664 1 93.44 26 ILE B C 1
ATOM 4061 O O . ILE B 1 26 ? -6.668 -3.148 -6.148 1 93.44 26 ILE B O 1
ATOM 4065 N N . LEU B 1 27 ? -8.047 -1.437 -5.996 1 90.12 27 LEU B N 1
ATOM 4066 C CA . LEU B 1 27 ? -8 -1.412 -4.539 1 90.12 27 LEU B CA 1
ATOM 4067 C C . LEU B 1 27 ? -9.016 -2.393 -3.949 1 90.12 27 LEU B C 1
ATOM 4069 O O . LEU B 1 27 ? -10.07 -2.629 -4.535 1 90.12 27 LEU B O 1
ATOM 4073 N N . ASN B 1 28 ? -8.695 -2.949 -2.791 1 90.31 28 ASN B N 1
ATOM 4074 C CA . ASN B 1 28 ? -9.656 -3.811 -2.109 1 90.31 28 ASN B CA 1
ATOM 4075 C C . ASN B 1 28 ? -10.594 -3.006 -1.219 1 90.31 28 ASN B C 1
ATOM 4077 O O . ASN B 1 28 ? -10.625 -1.776 -1.291 1 90.31 28 ASN B O 1
ATOM 4081 N N . GLU B 1 29 ? -11.43 -3.678 -0.427 1 82.06 29 GLU B N 1
ATOM 4082 C CA . GLU B 1 29 ? -12.484 -3.049 0.365 1 82.06 29 GLU B CA 1
ATOM 4083 C C . GLU B 1 29 ? -11.891 -2.137 1.438 1 82.06 29 GLU B C 1
ATOM 4085 O O . GLU B 1 29 ? -12.562 -1.212 1.908 1 82.06 29 GLU B O 1
ATOM 4090 N N . ARG B 1 30 ? -10.633 -2.342 1.762 1 84.62 30 ARG B N 1
ATOM 4091 C CA . ARG B 1 30 ? -9.969 -1.544 2.789 1 84.62 30 ARG B CA 1
ATOM 4092 C C . ARG B 1 30 ? -9.141 -0.427 2.166 1 84.62 30 ARG B C 1
ATOM 4094 O O . ARG B 1 30 ? -8.445 0.308 2.875 1 84.62 30 ARG B O 1
ATOM 4101 N N . GLY B 1 31 ? -9.203 -0.417 0.797 1 82.81 31 GLY B N 1
ATOM 4102 C CA . GLY B 1 31 ? -8.445 0.601 0.094 1 82.81 31 GLY B CA 1
ATOM 4103 C C . GLY B 1 31 ? -6.988 0.219 -0.112 1 82.81 31 GLY B C 1
ATOM 4104 O O . GLY B 1 31 ? -6.156 1.069 -0.436 1 82.81 31 GLY B O 1
ATOM 4105 N N . GLU B 1 32 ? -6.684 -1.018 0.132 1 88.56 32 GLU B N 1
ATOM 4106 C CA . GLU B 1 32 ? -5.32 -1.502 -0.045 1 88.56 32 GLU B CA 1
ATOM 4107 C C . GLU B 1 32 ? -5.074 -1.947 -1.483 1 88.56 32 GLU B C 1
ATOM 4109 O O . GLU B 1 32 ? -5.965 -2.51 -2.125 1 88.56 32 GLU B O 1
ATOM 4114 N N . ARG B 1 33 ? -3.906 -1.753 -1.981 1 90.44 33 ARG B N 1
ATOM 4115 C CA . ARG B 1 33 ? -3.545 -2.143 -3.34 1 90.44 33 ARG B CA 1
ATOM 4116 C C . ARG B 1 33 ? -3.125 -3.607 -3.398 1 90.44 33 ARG B C 1
ATOM 4118 O O . ARG B 1 33 ? -3.113 -4.215 -4.469 1 90.44 33 ARG B O 1
ATOM 4125 N N . ILE B 1 34 ? -2.746 -4.102 -2.223 1 92.31 34 ILE B N 1
ATOM 4126 C CA . ILE B 1 34 ? -2.301 -5.484 -2.094 1 92.31 34 ILE B CA 1
ATOM 4127 C C . ILE B 1 34 ? -3.248 -6.246 -1.171 1 92.31 34 ILE B C 1
ATOM 4129 O O . ILE B 1 34 ? -3.637 -5.742 -0.115 1 92.31 34 ILE B O 1
ATOM 4133 N N . THR B 1 35 ? -3.697 -7.398 -1.6 1 95.25 35 THR B N 1
ATOM 4134 C CA . THR B 1 35 ? -4.547 -8.266 -0.791 1 95.25 35 THR B CA 1
ATOM 4135 C C . THR B 1 35 ? -3.771 -9.484 -0.306 1 95.25 35 THR B C 1
ATOM 4137 O O . THR B 1 35 ? -3.371 -10.336 -1.107 1 95.25 35 THR B O 1
ATOM 4140 N N . PRO B 1 36 ? -3.572 -9.547 1.035 1 95.06 36 PRO B N 1
ATOM 4141 C CA . PRO B 1 36 ? -2.949 -10.781 1.515 1 95.06 36 PRO B CA 1
ATOM 4142 C C . PRO B 1 36 ? -3.691 -12.039 1.056 1 95.06 36 PRO B C 1
ATOM 4144 O O . PRO B 1 36 ? -4.922 -12.078 1.101 1 95.06 36 PRO B O 1
ATOM 4147 N N . SER B 1 37 ? -2.924 -13.008 0.531 1 96.38 37 SER B N 1
ATOM 4148 C CA . SER B 1 37 ? -3.525 -14.266 0.095 1 96.38 37 SER B CA 1
ATOM 4149 C C . SER B 1 37 ? -3.867 -15.156 1.284 1 96.38 37 SER B C 1
ATOM 4151 O O . SER B 1 37 ? -3.301 -16.25 1.436 1 96.38 37 SER B O 1
ATOM 4153 N N . ILE B 1 38 ? -4.789 -14.695 2.072 1 96.19 38 ILE B N 1
ATOM 4154 C CA . ILE B 1 38 ? -5.238 -15.375 3.283 1 96.19 38 ILE B CA 1
ATOM 4155 C C . ILE B 1 38 ? -6.762 -15.461 3.287 1 96.19 38 ILE B C 1
ATOM 4157 O O . ILE B 1 38 ? -7.449 -14.508 2.91 1 96.19 38 ILE B O 1
ATOM 4161 N N . VAL B 1 39 ? -7.289 -16.609 3.646 1 96.44 39 VAL B N 1
ATOM 4162 C CA . VAL B 1 39 ? -8.727 -16.844 3.732 1 96.44 39 VAL B CA 1
ATOM 4163 C C . VAL B 1 39 ? -9.078 -17.406 5.109 1 96.44 39 VAL B C 1
ATOM 4165 O O . VAL B 1 39 ? -8.422 -18.344 5.59 1 96.44 39 VAL B O 1
ATOM 4168 N N . SER B 1 40 ? -10.023 -16.797 5.742 1 95.31 40 SER B N 1
ATOM 4169 C CA . SER B 1 40 ? -10.492 -17.266 7.047 1 95.31 40 SER B CA 1
ATOM 4170 C C . SER B 1 40 ? -11.984 -17.562 7.031 1 95.31 40 SER B C 1
ATOM 4172 O O . SER B 1 40 ? -12.773 -16.766 6.516 1 95.31 40 SER B O 1
ATOM 4174 N N . PHE B 1 41 ? -12.32 -18.734 7.535 1 93 41 PHE B N 1
ATOM 4175 C CA . PHE B 1 41 ? -13.719 -19.125 7.609 1 93 41 PHE B CA 1
ATOM 4176 C C . PHE B 1 41 ? -14.281 -18.875 9 1 93 41 PHE B C 1
ATOM 4178 O O . PHE B 1 41 ? -13.664 -19.25 10 1 93 41 PHE B O 1
ATOM 4185 N N . SER B 1 42 ? -15.289 -18.109 9.031 1 87.31 42 SER B N 1
ATOM 4186 C CA . SER B 1 42 ? -16.062 -17.938 10.266 1 87.31 42 SER B CA 1
ATOM 4187 C C . SER B 1 42 ? -17.406 -18.641 10.164 1 87.31 42 SER B C 1
ATOM 4189 O O . SER B 1 42 ? -17.719 -19.281 9.156 1 87.31 42 SER B O 1
ATOM 4191 N N . ASP B 1 43 ? -18.266 -18.625 11.273 1 79.56 43 ASP B N 1
ATOM 4192 C CA . ASP B 1 43 ? -19.547 -19.312 11.289 1 79.56 43 ASP B CA 1
ATOM 4193 C C . ASP B 1 43 ? -20.516 -18.688 10.281 1 79.56 43 ASP B C 1
ATOM 4195 O O . ASP B 1 43 ? -21.375 -19.375 9.734 1 79.56 43 ASP B O 1
ATOM 4199 N N . LYS B 1 44 ? -20.297 -17.422 10.055 1 77.69 44 LYS B N 1
ATOM 4200 C CA . LYS B 1 44 ? -21.297 -16.75 9.242 1 77.69 44 LYS B CA 1
ATOM 4201 C C . LYS B 1 44 ? -20.688 -16.172 7.969 1 77.69 44 LYS B C 1
ATOM 4203 O O . LYS B 1 44 ? -21.406 -15.812 7.035 1 77.69 44 LYS B O 1
ATOM 4208 N N . ASP B 1 45 ? -19.375 -16.094 7.949 1 86.56 45 ASP B N 1
ATOM 4209 C CA . ASP B 1 45 ? -18.781 -15.359 6.832 1 86.56 45 ASP B CA 1
ATOM 4210 C C . ASP B 1 45 ? -17.406 -15.922 6.484 1 86.56 45 ASP B C 1
ATOM 4212 O O . ASP B 1 45 ? -16.844 -16.719 7.238 1 86.56 45 ASP B O 1
ATOM 4216 N N . VAL B 1 46 ? -16.938 -15.664 5.242 1 92.06 46 VAL B N 1
ATOM 4217 C CA . VAL B 1 46 ? -15.57 -15.945 4.828 1 92.06 46 VAL B CA 1
ATOM 4218 C C . VAL B 1 46 ? -14.805 -14.641 4.641 1 92.06 46 VAL B C 1
ATOM 4220 O O . VAL B 1 46 ? -15.242 -13.758 3.893 1 92.06 46 VAL B O 1
ATOM 4223 N N . PHE B 1 47 ? -13.719 -14.508 5.438 1 92.62 47 PHE B N 1
ATOM 4224 C CA . PHE B 1 47 ? -12.883 -13.312 5.34 1 92.62 47 PHE B CA 1
ATOM 4225 C C . PHE B 1 47 ? -11.688 -13.562 4.426 1 92.62 47 PHE B C 1
ATOM 4227 O O . PHE B 1 47 ? -11.141 -14.664 4.406 1 92.62 47 PHE B O 1
ATOM 4234 N N . VAL B 1 48 ? -11.375 -12.547 3.691 1 94.5 48 VAL B N 1
ATOM 4235 C CA . VAL B 1 48 ? -10.242 -12.625 2.777 1 94.5 48 VAL B CA 1
ATOM 4236 C C . VAL B 1 48 ? -9.32 -11.43 2.99 1 94.5 48 VAL B C 1
ATOM 4238 O O . VAL B 1 48 ? -9.75 -10.383 3.48 1 94.5 48 VAL B O 1
ATOM 4241 N N . GLY B 1 49 ? -8.023 -11.625 2.73 1 93.81 49 GLY B N 1
ATOM 4242 C CA . GLY B 1 49 ? -7.086 -10.516 2.742 1 93.81 49 GLY B CA 1
ATOM 4243 C C . GLY B 1 49 ? -6.695 -10.078 4.141 1 93.81 49 GLY B C 1
ATOM 4244 O O . GLY B 1 49 ? -6.383 -10.914 4.992 1 93.81 49 GLY B O 1
ATOM 4245 N N . SER B 1 50 ? -6.684 -8.781 4.375 1 89.56 50 SER B N 1
ATOM 4246 C CA . SER B 1 50 ? -6.234 -8.219 5.645 1 89.56 50 SER B CA 1
ATOM 4247 C C . SER B 1 50 ? -7.168 -8.617 6.785 1 89.56 50 SER B C 1
ATOM 4249 O O . SER B 1 50 ? -6.719 -8.836 7.91 1 89.56 50 SER B O 1
ATOM 4251 N N . ALA B 1 51 ? -8.43 -8.664 6.484 1 88.88 51 ALA B N 1
ATOM 4252 C CA . ALA B 1 51 ? -9.398 -9.117 7.484 1 88.88 51 ALA B CA 1
ATOM 4253 C C . ALA B 1 51 ? -9.102 -10.547 7.926 1 88.88 51 ALA B C 1
ATOM 4255 O O . ALA B 1 51 ? -9.172 -10.859 9.117 1 88.88 51 ALA B O 1
ATOM 4256 N N . ALA B 1 52 ? -8.789 -11.375 6.938 1 92.62 52 ALA B N 1
ATOM 4257 C CA . ALA B 1 52 ? -8.438 -12.758 7.25 1 92.62 52 ALA B CA 1
ATOM 4258 C C . ALA B 1 52 ? -7.125 -12.836 8.023 1 92.62 52 ALA B C 1
ATOM 4260 O O . ALA B 1 52 ? -6.961 -13.688 8.898 1 92.62 52 ALA B O 1
ATOM 4261 N N . LYS B 1 53 ? -6.195 -11.992 7.652 1 89.12 53 LYS B N 1
ATOM 4262 C CA . LYS B 1 53 ? -4.906 -11.953 8.336 1 89.12 53 LYS B CA 1
ATOM 4263 C C . LYS B 1 53 ? -5.078 -11.711 9.828 1 89.12 53 LYS B C 1
ATOM 4265 O O . LYS B 1 53 ? -4.375 -12.312 10.648 1 89.12 53 LYS B O 1
ATOM 4270 N N . ASN B 1 54 ? -5.988 -10.898 10.18 1 83.31 54 ASN B N 1
ATOM 4271 C CA . ASN B 1 54 ? -6.273 -10.594 11.578 1 83.31 54 ASN B CA 1
ATOM 4272 C C . ASN B 1 54 ? -6.832 -11.812 12.305 1 83.31 54 ASN B C 1
ATOM 4274 O O . ASN B 1 54 ? -6.758 -11.898 13.531 1 83.31 54 ASN B O 1
ATOM 4278 N N . GLN B 1 55 ? -7.391 -12.773 11.555 1 86.38 55 GLN B N 1
ATOM 4279 C CA . GLN B 1 55 ? -8.008 -13.953 12.141 1 86.38 55 GLN B CA 1
ATOM 4280 C C . GLN B 1 55 ? -6.965 -15.016 12.461 1 86.38 55 GLN B C 1
ATOM 4282 O O . GLN B 1 55 ? -7.25 -15.977 13.188 1 86.38 55 GLN B O 1
ATOM 4287 N N . ILE B 1 56 ? -5.777 -14.781 12.016 1 84.62 56 ILE B N 1
ATOM 4288 C CA . ILE B 1 56 ? -4.723 -15.766 12.242 1 84.62 56 ILE B CA 1
ATOM 4289 C C . ILE B 1 56 ? -4.535 -15.992 13.734 1 84.62 56 ILE B C 1
ATOM 4291 O O . ILE B 1 56 ? -4.34 -17.125 14.18 1 84.62 56 ILE B O 1
ATOM 4295 N N . LEU B 1 57 ? -4.695 -14.906 14.539 1 78 57 LEU B N 1
ATOM 4296 C CA . LEU B 1 57 ? -4.426 -14.992 15.969 1 78 57 LEU B CA 1
ATOM 4297 C C . LEU B 1 57 ? -5.672 -15.43 16.734 1 78 57 LEU B C 1
ATOM 4299 O O . LEU B 1 57 ? -5.574 -15.922 17.859 1 78 57 LEU B O 1
ATOM 4303 N N . VAL B 1 58 ? -6.852 -15.305 16.156 1 79.75 58 VAL B N 1
ATOM 4304 C CA . VAL B 1 58 ? -8.086 -15.523 16.891 1 79.75 58 VAL B CA 1
ATOM 4305 C C . VAL B 1 58 ? -8.758 -16.812 16.406 1 79.75 58 VAL B C 1
ATOM 4307 O O . VAL B 1 58 ? -9.547 -17.422 17.141 1 79.75 58 VAL B O 1
ATOM 4310 N N . ASN B 1 59 ? -8.539 -17.141 15.125 1 85.75 59 ASN B N 1
ATOM 4311 C CA . ASN B 1 59 ? -9.148 -18.312 14.484 1 85.75 59 ASN B CA 1
ATOM 4312 C C . ASN B 1 59 ? -8.141 -19.047 13.602 1 85.75 59 ASN B C 1
ATOM 4314 O O . ASN B 1 59 ? -8.391 -19.266 12.414 1 85.75 59 ASN B O 1
ATOM 4318 N N . PRO B 1 60 ? -7.078 -19.5 14.258 1 85.56 60 PRO B N 1
ATOM 4319 C CA . PRO B 1 60 ? -5.996 -20.094 13.469 1 85.56 60 PRO B CA 1
ATOM 4320 C C . PRO B 1 60 ? -6.414 -21.391 12.766 1 85.56 60 PRO B C 1
ATOM 4322 O O . PRO B 1 60 ? -5.867 -21.719 11.711 1 85.56 60 PRO B O 1
ATOM 4325 N N . GLN B 1 61 ? -7.363 -22.141 13.266 1 85.75 61 GLN B N 1
ATOM 4326 C CA . GLN B 1 61 ? -7.719 -23.469 12.75 1 85.75 61 GLN B CA 1
ATOM 4327 C C . GLN B 1 61 ? -8.461 -23.344 11.414 1 85.75 61 GLN B C 1
ATOM 4329 O O . GLN B 1 61 ? -8.438 -24.266 10.602 1 85.75 61 GLN B O 1
ATOM 4334 N N . LYS B 1 62 ? -9.141 -22.219 11.266 1 92.62 62 LYS B N 1
ATOM 4335 C CA . LYS B 1 62 ? -9.93 -22.047 10.047 1 92.62 62 LYS B CA 1
ATOM 4336 C C . LYS B 1 62 ? -9.398 -20.906 9.203 1 92.62 62 LYS B C 1
ATOM 4338 O O . LYS B 1 62 ? -10.148 -20.297 8.43 1 92.62 62 LYS B O 1
ATOM 4343 N N . THR B 1 63 ? -8.156 -20.484 9.453 1 93.75 63 THR B N 1
ATOM 4344 C CA . THR B 1 63 ? -7.492 -19.453 8.664 1 93.75 63 THR B CA 1
ATOM 4345 C C . THR B 1 63 ? -6.328 -20.031 7.871 1 93.75 63 THR B C 1
ATOM 4347 O O . THR B 1 63 ? -5.414 -20.625 8.445 1 93.75 63 THR B O 1
ATOM 4350 N N . PHE B 1 64 ? -6.379 -19.891 6.562 1 94.31 64 PHE B N 1
ATOM 4351 C CA . PHE B 1 64 ? -5.438 -20.594 5.699 1 94.31 64 PHE B CA 1
ATOM 4352 C C . PHE B 1 64 ? -4.629 -19.594 4.867 1 94.31 64 PHE B C 1
ATOM 4354 O O . PHE B 1 64 ? -5.164 -18.594 4.402 1 94.31 64 PHE B O 1
ATOM 4361 N N . TYR B 1 65 ? -3.342 -19.859 4.762 1 91.94 65 TYR B N 1
ATOM 4362 C CA . TYR B 1 65 ? -2.426 -19.109 3.908 1 91.94 65 TYR B CA 1
ATOM 4363 C C . TYR B 1 65 ? -1.456 -20.047 3.199 1 91.94 65 TYR B C 1
ATOM 4365 O O . TYR B 1 65 ? -1.404 -21.234 3.5 1 91.94 65 TYR B O 1
ATOM 4373 N N . ASN B 1 66 ? -0.792 -19.625 2.164 1 88.56 66 ASN B N 1
ATOM 4374 C CA . ASN B 1 66 ? 0.141 -20.391 1.346 1 88.56 66 ASN B CA 1
ATOM 4375 C C . ASN B 1 66 ? -0.559 -21.547 0.628 1 88.56 66 ASN B C 1
ATOM 4377 O O . ASN B 1 66 ? 0.064 -22.562 0.33 1 88.56 66 ASN B O 1
ATOM 4381 N N . PHE B 1 67 ? -1.837 -21.391 0.382 1 92.75 67 PHE B N 1
ATOM 4382 C CA . PHE B 1 67 ? -2.578 -22.484 -0.239 1 92.75 67 PHE B CA 1
ATOM 4383 C C . PHE B 1 67 ? -2.318 -22.531 -1.739 1 92.75 67 PHE B C 1
ATOM 4385 O O . PHE B 1 67 ? -2.578 -23.547 -2.391 1 92.75 67 PHE B O 1
ATOM 4392 N N . LYS B 1 68 ? -1.854 -21.438 -2.303 1 89.56 68 LYS B N 1
ATOM 4393 C CA . LYS B 1 68 ? -1.56 -21.422 -3.732 1 89.56 68 LYS B CA 1
ATOM 4394 C C . LYS B 1 68 ? -0.604 -22.547 -4.121 1 89.56 68 LYS B C 1
ATOM 4396 O O . LYS B 1 68 ? -0.752 -23.156 -5.18 1 89.56 68 LYS B O 1
ATOM 4401 N N . THR B 1 69 ? 0.386 -22.781 -3.279 1 86.31 69 THR B N 1
ATOM 4402 C CA . THR B 1 69 ? 1.414 -23.781 -3.562 1 86.31 69 THR B CA 1
ATOM 4403 C C . THR B 1 69 ? 0.819 -25.188 -3.562 1 86.31 69 THR B C 1
ATOM 4405 O O . THR B 1 69 ? 1.445 -26.125 -4.047 1 86.31 69 THR B O 1
ATOM 4408 N N . ASN B 1 70 ? -0.399 -25.266 -3.07 1 89.06 70 ASN B N 1
ATOM 4409 C CA . ASN B 1 70 ? -1.026 -26.578 -2.951 1 89.06 70 ASN B CA 1
ATOM 4410 C C . ASN B 1 70 ? -2.057 -26.797 -4.051 1 89.06 70 ASN B C 1
ATOM 4412 O O . ASN B 1 70 ? -2.711 -27.844 -4.086 1 89.06 70 ASN B O 1
ATOM 4416 N N . ILE B 1 71 ? -2.18 -25.875 -4.871 1 89.81 71 ILE B N 1
ATOM 4417 C CA . ILE B 1 71 ? -3.092 -26.078 -5.992 1 89.81 71 ILE B CA 1
ATOM 4418 C C . ILE B 1 71 ? -2.625 -27.266 -6.824 1 89.81 71 ILE B C 1
ATOM 4420 O O . ILE B 1 71 ? -1.436 -27.391 -7.121 1 89.81 71 ILE B O 1
ATOM 4424 N N . GLY B 1 72 ? -3.518 -28.109 -7.23 1 83.5 72 GLY B N 1
ATOM 4425 C CA . GLY B 1 72 ? -3.191 -29.297 -8.016 1 83.5 72 GLY B CA 1
ATOM 4426 C C . GLY B 1 72 ? -2.699 -30.453 -7.176 1 83.5 72 GLY B C 1
ATOM 4427 O O . GLY B 1 72 ? -2.396 -31.531 -7.703 1 83.5 72 GLY B O 1
ATOM 4428 N N . SER B 1 73 ? -2.643 -30.172 -5.848 1 83.12 73 SER B N 1
ATOM 4429 C CA . SER B 1 73 ? -2.205 -31.25 -4.953 1 83.12 73 SER B CA 1
ATOM 4430 C C . SER B 1 73 ? -3.391 -31.891 -4.246 1 83.12 73 SER B C 1
ATOM 4432 O O . SER B 1 73 ? -4.539 -31.484 -4.453 1 83.12 73 SER B O 1
ATOM 4434 N N . ASN B 1 74 ? -3.064 -32.938 -3.488 1 81.5 74 ASN B N 1
ATOM 4435 C CA . ASN B 1 74 ? -4.102 -33.625 -2.725 1 81.5 74 ASN B CA 1
ATOM 4436 C C . ASN B 1 74 ? -4.176 -33.094 -1.29 1 81.5 74 ASN B C 1
ATOM 4438 O O . ASN B 1 74 ? -4.598 -33.844 -0.387 1 81.5 74 ASN B O 1
ATOM 4442 N N . THR B 1 75 ? -3.727 -31.906 -1.144 1 86.94 75 THR B N 1
ATOM 4443 C CA . THR B 1 75 ? -3.822 -31.281 0.173 1 86.94 75 THR B CA 1
ATOM 4444 C C . THR B 1 75 ? -5.223 -30.719 0.408 1 86.94 75 THR B C 1
ATOM 4446 O O . THR B 1 75 ? -5.773 -30.031 -0.449 1 86.94 75 THR B O 1
ATOM 4449 N N . PHE B 1 76 ? -5.746 -31.078 1.584 1 90.06 76 PHE B N 1
ATOM 4450 C CA . PHE B 1 76 ? -7.086 -30.609 1.929 1 90.06 76 PHE B CA 1
ATOM 4451 C C . PHE B 1 76 ? -7.051 -29.719 3.158 1 90.06 76 PHE B C 1
ATOM 4453 O O . PHE B 1 76 ? -6.176 -29.859 4.016 1 90.06 76 PHE B O 1
ATOM 4460 N N . TYR B 1 77 ? -7.957 -28.844 3.16 1 90.56 77 TYR B N 1
ATOM 4461 C CA . TYR B 1 77 ? -8.133 -27.906 4.27 1 90.56 77 TYR B CA 1
ATOM 4462 C C . TYR B 1 77 ? -9.453 -28.172 4.992 1 90.56 77 TYR B C 1
ATOM 4464 O O . TYR B 1 77 ? -10.523 -28.078 4.391 1 90.56 77 TYR B O 1
ATOM 4472 N N . LYS B 1 78 ? -9.383 -28.469 6.227 1 91.19 78 LYS B N 1
ATOM 4473 C CA . LYS B 1 78 ? -10.562 -28.828 7.008 1 91.19 78 LYS B CA 1
ATOM 4474 C C . LYS B 1 78 ? -11.234 -27.578 7.586 1 91.19 78 LYS B C 1
ATOM 4476 O O . LYS B 1 78 ? -10.578 -26.766 8.242 1 91.19 78 LYS B O 1
ATOM 4481 N N . VAL B 1 79 ? -12.461 -27.406 7.277 1 90.69 79 VAL B N 1
ATOM 4482 C CA . VAL B 1 79 ? -13.32 -26.375 7.879 1 90.69 79 VAL B CA 1
ATOM 4483 C C . VAL B 1 79 ? -14.547 -27.031 8.492 1 90.69 79 VAL B C 1
ATOM 4485 O O . VAL B 1 79 ? -15.484 -27.406 7.781 1 90.69 79 VAL B O 1
ATOM 4488 N N . ASP B 1 80 ? -14.469 -27.141 9.844 1 88.62 80 ASP B N 1
ATOM 4489 C CA . ASP B 1 80 ? -15.508 -27.891 10.547 1 88.62 80 ASP B CA 1
ATOM 4490 C C . ASP B 1 80 ? -15.586 -29.328 10.055 1 88.62 80 ASP B C 1
ATOM 4492 O O . ASP B 1 80 ? -14.617 -30.078 10.18 1 88.62 80 ASP B O 1
ATOM 4496 N N . ASP B 1 81 ? -16.625 -29.703 9.367 1 86.56 81 ASP B N 1
ATOM 4497 C CA . ASP B 1 81 ? -16.781 -31.094 8.953 1 86.56 81 ASP B CA 1
ATOM 4498 C C . ASP B 1 81 ? -16.609 -31.234 7.441 1 86.56 81 ASP B C 1
ATOM 4500 O O . ASP B 1 81 ? -16.922 -32.281 6.867 1 86.56 81 ASP B O 1
ATOM 4504 N N . GLU B 1 82 ? -16.031 -30.234 6.906 1 87.94 82 GLU B N 1
ATOM 4505 C CA . GLU B 1 82 ? -15.859 -30.266 5.457 1 87.94 82 GLU B CA 1
ATOM 4506 C C . GLU B 1 82 ? -14.383 -30.109 5.082 1 87.94 82 GLU B C 1
ATOM 4508 O O . GLU B 1 82 ? -13.609 -29.516 5.84 1 87.94 82 GLU B O 1
ATOM 4513 N N . PHE B 1 83 ? -14.016 -30.672 3.949 1 90 83 PHE B N 1
ATOM 4514 C CA . PHE B 1 83 ? -12.656 -30.578 3.428 1 90 83 PHE B CA 1
ATOM 4515 C C . PHE B 1 83 ? -12.633 -29.859 2.086 1 90 83 PHE B C 1
ATOM 4517 O O . PHE B 1 83 ? -13.422 -30.172 1.193 1 90 83 PHE B O 1
ATOM 4524 N N . TYR B 1 84 ? -11.797 -28.891 2.029 1 90.25 84 TYR B N 1
ATOM 4525 C CA . TYR B 1 84 ? -11.68 -28.094 0.813 1 90.25 84 TYR B CA 1
ATOM 4526 C C . TYR B 1 84 ? -10.305 -28.281 0.175 1 90.25 84 TYR B C 1
ATOM 4528 O O . TYR B 1 84 ? -9.297 -28.375 0.877 1 90.25 84 TYR B O 1
ATOM 4536 N N . ARG B 1 85 ? -10.289 -28.312 -1.134 1 92.12 85 ARG B N 1
ATOM 4537 C CA . ARG B 1 85 ? -9.023 -28.25 -1.857 1 92.12 85 ARG B CA 1
ATOM 4538 C C . ARG B 1 85 ? -8.516 -26.812 -1.949 1 92.12 85 ARG B C 1
ATOM 4540 O O . ARG B 1 85 ? -9.266 -25.875 -1.686 1 92.12 85 ARG B O 1
ATOM 4547 N N . ALA B 1 86 ? -7.246 -26.688 -2.318 1 93.69 86 ALA B N 1
ATOM 4548 C CA . ALA B 1 86 ? -6.621 -25.375 -2.438 1 93.69 86 ALA B CA 1
ATOM 4549 C C . ALA B 1 86 ? -7.352 -24.516 -3.465 1 93.69 86 ALA B C 1
ATOM 4551 O O . ALA B 1 86 ? -7.445 -23.297 -3.307 1 93.69 86 ALA B O 1
ATOM 4552 N N . GLU B 1 87 ? -7.926 -25.188 -4.508 1 93.94 87 GLU B N 1
ATOM 4553 C CA . GLU B 1 87 ? -8.641 -24.484 -5.566 1 93.94 87 GLU B CA 1
ATOM 4554 C C . GLU B 1 87 ? -9.859 -23.75 -5.016 1 93.94 87 GLU B C 1
ATOM 4556 O O . GLU B 1 87 ? -10.102 -22.594 -5.375 1 93.94 87 GLU B O 1
ATOM 4561 N N . TYR B 1 88 ? -10.445 -24.344 -4.09 1 92.88 88 TYR B N 1
ATOM 4562 C CA . TYR B 1 88 ? -11.641 -23.75 -3.51 1 92.88 88 TYR B CA 1
ATOM 4563 C C . TYR B 1 88 ? -11.281 -22.578 -2.588 1 92.88 88 TYR B C 1
ATOM 4565 O O . TYR B 1 88 ? -11.984 -21.578 -2.549 1 92.88 88 TYR B O 1
ATOM 4573 N N . ILE B 1 89 ? -10.297 -22.781 -1.82 1 95.62 89 ILE B N 1
ATOM 4574 C CA . ILE B 1 89 ? -9.82 -21.688 -0.973 1 95.62 89 ILE B CA 1
ATOM 4575 C C . ILE B 1 89 ? -9.422 -20.5 -1.84 1 95.62 89 ILE B C 1
ATOM 4577 O O . ILE B 1 89 ? -9.789 -19.359 -1.545 1 95.62 89 ILE B O 1
ATOM 4581 N N . SER B 1 90 ? -8.773 -20.812 -2.941 1 96.31 90 SER B N 1
ATOM 4582 C CA . SER B 1 90 ? -8.352 -19.766 -3.875 1 96.31 90 SER B CA 1
ATOM 4583 C C . SER B 1 90 ? -9.555 -19.078 -4.5 1 96.31 90 SER B C 1
ATOM 4585 O O . SER B 1 90 ? -9.508 -17.875 -4.785 1 96.31 90 SER B O 1
ATOM 4587 N N . ALA B 1 91 ? -10.602 -19.828 -4.688 1 96.44 91 ALA B N 1
ATOM 4588 C CA . ALA B 1 91 ? -11.812 -19.281 -5.293 1 96.44 91 ALA B CA 1
ATOM 4589 C C . ALA B 1 91 ? -12.406 -18.188 -4.414 1 96.44 91 ALA B C 1
ATOM 4591 O O . ALA B 1 91 ? -12.945 -17.188 -4.918 1 96.44 91 ALA B O 1
ATOM 4592 N N . HIS B 1 92 ? -12.344 -18.391 -3.113 1 95.88 92 HIS B N 1
ATOM 4593 C CA . HIS B 1 92 ? -12.836 -17.359 -2.207 1 95.88 92 HIS B CA 1
ATOM 4594 C C . HIS B 1 92 ? -12.023 -16.078 -2.338 1 95.88 92 HIS B C 1
ATOM 4596 O O . HIS B 1 92 ? -12.578 -14.977 -2.316 1 95.88 92 HIS B O 1
ATOM 4602 N N . LEU B 1 93 ? -10.781 -16.25 -2.438 1 97.06 93 LEU B N 1
ATOM 4603 C CA . LEU B 1 93 ? -9.891 -15.102 -2.627 1 97.06 93 LEU B CA 1
ATOM 4604 C C . LEU B 1 93 ? -10.195 -14.391 -3.939 1 97.06 93 LEU B C 1
ATOM 4606 O O . LEU B 1 93 ? -10.359 -13.164 -3.961 1 97.06 93 LEU B O 1
ATOM 4610 N N . LEU B 1 94 ? -10.352 -15.18 -5.023 1 97.56 94 LEU B N 1
ATOM 4611 C CA . LEU B 1 94 ? -10.609 -14.617 -6.344 1 97.56 94 LEU B CA 1
ATOM 4612 C C . LEU B 1 94 ? -11.984 -13.953 -6.391 1 97.56 94 LEU B C 1
ATOM 4614 O O . LEU B 1 94 ? -12.164 -12.938 -7.07 1 97.56 94 LEU B O 1
ATOM 4618 N N . SER B 1 95 ? -12.914 -14.516 -5.707 1 96.31 95 SER B N 1
ATOM 4619 C CA . SER B 1 95 ? -14.242 -13.922 -5.637 1 96.31 95 SER B CA 1
ATOM 4620 C C . SER B 1 95 ? -14.195 -12.547 -4.98 1 96.31 95 SER B C 1
ATOM 4622 O O . SER B 1 95 ? -14.883 -11.625 -5.418 1 96.31 95 SER B O 1
ATOM 4624 N N . SER B 1 96 ? -13.453 -12.484 -3.924 1 95.19 96 SER B N 1
ATOM 4625 C CA . SER B 1 96 ? -13.281 -11.195 -3.25 1 95.19 96 SER B CA 1
ATOM 4626 C C . SER B 1 96 ? -12.625 -10.172 -4.168 1 95.19 96 SER B C 1
ATOM 4628 O O . SER B 1 96 ? -13.031 -9.008 -4.203 1 95.19 96 SER B O 1
ATOM 4630 N N . VAL B 1 97 ? -11.633 -10.586 -4.898 1 96.44 97 VAL B N 1
ATOM 4631 C CA . VAL B 1 97 ? -10.945 -9.711 -5.84 1 96.44 97 VAL B CA 1
ATOM 4632 C C . VAL B 1 97 ? -11.922 -9.227 -6.906 1 96.44 97 VAL B C 1
ATOM 4634 O O . VAL B 1 97 ? -11.922 -8.055 -7.273 1 96.44 97 VAL B O 1
ATOM 4637 N N . LYS B 1 98 ? -12.742 -10.133 -7.395 1 96.31 98 LYS B N 1
ATOM 4638 C CA . LYS B 1 98 ? -13.75 -9.773 -8.391 1 96.31 98 LYS B CA 1
ATOM 4639 C C . LYS B 1 98 ? -14.703 -8.711 -7.848 1 96.31 98 LYS B C 1
ATOM 4641 O O . LYS B 1 98 ? -14.953 -7.703 -8.516 1 96.31 98 LYS B O 1
ATOM 4646 N N . LYS B 1 99 ? -15.219 -8.969 -6.648 1 94.5 99 LYS B N 1
ATOM 4647 C CA . LYS B 1 99 ? -16.141 -8.031 -6.027 1 94.5 99 LYS B CA 1
ATOM 4648 C C . LYS B 1 99 ? -15.508 -6.652 -5.871 1 94.5 99 LYS B C 1
ATOM 4650 O O . LYS B 1 99 ? -16.141 -5.633 -6.148 1 94.5 99 LYS B O 1
ATOM 4655 N N . ASN B 1 100 ? -14.312 -6.629 -5.434 1 92.56 100 ASN B N 1
ATOM 4656 C CA . ASN B 1 100 ? -13.594 -5.371 -5.266 1 92.56 100 ASN B CA 1
ATOM 4657 C C . ASN B 1 100 ? -13.383 -4.664 -6.602 1 92.56 100 ASN B C 1
ATOM 4659 O O . ASN B 1 100 ? -13.492 -3.441 -6.684 1 92.56 100 ASN B O 1
ATOM 4663 N N . ALA B 1 101 ? -13.016 -5.449 -7.613 1 94.19 101 ALA B N 1
ATOM 4664 C CA . ALA B 1 101 ? -12.812 -4.883 -8.945 1 94.19 101 ALA B CA 1
ATOM 4665 C C . ALA B 1 101 ? -14.094 -4.27 -9.484 1 94.19 101 ALA B C 1
ATOM 4667 O O . ALA B 1 101 ? -14.078 -3.189 -10.078 1 94.19 101 ALA B O 1
ATOM 4668 N N . GLU B 1 102 ? -15.156 -4.938 -9.289 1 93.62 102 GLU B N 1
ATOM 4669 C CA . GLU B 1 102 ? -16.438 -4.445 -9.758 1 93.62 102 GLU B CA 1
ATOM 4670 C C . GLU B 1 102 ? -16.828 -3.146 -9.047 1 93.62 102 GLU B C 1
ATOM 4672 O O . GLU B 1 102 ? -17.328 -2.215 -9.68 1 93.62 102 GLU B O 1
ATOM 4677 N N . LYS B 1 103 ? -16.578 -3.127 -7.785 1 85.44 103 LYS B N 1
ATOM 4678 C CA . LYS B 1 103 ? -16.844 -1.91 -7.023 1 85.44 103 LYS B CA 1
ATOM 4679 C C . LYS B 1 103 ? -15.938 -0.77 -7.465 1 85.44 103 LYS B C 1
ATOM 4681 O O . LYS B 1 103 ? -16.391 0.362 -7.648 1 85.44 103 LYS B O 1
ATOM 4686 N N . PHE B 1 104 ? -14.695 -1.009 -7.633 1 85.06 104 PHE B N 1
ATOM 4687 C CA . PHE B 1 104 ? -13.68 -0.016 -7.969 1 85.06 104 PHE B CA 1
ATOM 4688 C C . PHE B 1 104 ? -13.922 0.555 -9.359 1 85.06 104 PHE B C 1
ATOM 4690 O O . PHE B 1 104 ? -13.758 1.756 -9.586 1 85.06 104 PHE B O 1
ATOM 4697 N N . LEU B 1 105 ? -14.289 -0.303 -10.289 1 87.06 105 LEU B N 1
ATOM 4698 C CA . LEU B 1 105 ? -14.445 0.115 -11.68 1 87.06 105 LEU B CA 1
ATOM 4699 C C . LEU B 1 105 ? -15.898 0.448 -11.984 1 87.06 105 LEU B C 1
ATOM 4701 O O . LEU B 1 105 ? -16.219 0.985 -13.047 1 87.06 105 LEU B O 1
ATOM 4705 N N . ASP B 1 106 ? -16.797 0.15 -11.039 1 83.81 106 ASP B N 1
ATOM 4706 C CA . ASP B 1 106 ? -18.234 0.358 -11.195 1 83.81 106 ASP B CA 1
ATOM 4707 C C . ASP B 1 106 ? -18.75 -0.332 -12.453 1 83.81 106 ASP B C 1
ATOM 4709 O O . ASP B 1 106 ? -19.484 0.273 -13.242 1 83.81 106 ASP B O 1
ATOM 4713 N N . GLU B 1 107 ? -18.219 -1.47 -12.75 1 89.94 107 GLU B N 1
ATOM 4714 C CA . GLU B 1 107 ? -18.594 -2.316 -13.883 1 89.94 107 GLU B CA 1
ATOM 4715 C C . GLU B 1 107 ? -18.5 -3.795 -13.516 1 89.94 107 GLU B C 1
ATOM 4717 O O . GLU B 1 107 ? -17.734 -4.172 -12.625 1 89.94 107 GLU B O 1
ATOM 4722 N N . GLU B 1 108 ? -19.25 -4.535 -14.164 1 92.38 108 GLU B N 1
ATOM 4723 C CA . GLU B 1 108 ? -19.156 -5.977 -13.961 1 92.38 108 GLU B CA 1
ATOM 4724 C C . GLU B 1 108 ? -17.891 -6.547 -14.594 1 92.38 108 GLU B C 1
ATOM 4726 O O . GLU B 1 108 ? -17.5 -6.137 -15.688 1 92.38 108 GLU B O 1
ATOM 4731 N N . ILE B 1 109 ? -17.312 -7.469 -13.867 1 95 109 ILE B N 1
ATOM 4732 C CA . ILE B 1 109 ? -16.094 -8.125 -14.352 1 95 109 ILE B CA 1
ATOM 4733 C C . ILE B 1 109 ? -16.391 -9.594 -14.648 1 95 109 ILE B C 1
ATOM 4735 O O . ILE B 1 109 ? -16.906 -10.32 -13.789 1 95 109 ILE B O 1
ATOM 4739 N N . GLU B 1 110 ? -16.047 -9.977 -15.82 1 93.88 110 GLU B N 1
ATOM 4740 C CA . GLU B 1 110 ? -16.297 -11.367 -16.188 1 93.88 110 GLU B CA 1
ATOM 4741 C C . GLU B 1 110 ? -15.008 -12.062 -16.625 1 93.88 110 GLU B C 1
ATOM 4743 O O . GLU B 1 110 ? -14.773 -13.219 -16.266 1 93.88 110 GLU B O 1
ATOM 4748 N N . ASN B 1 111 ? -14.234 -11.422 -17.453 1 96.44 111 ASN B N 1
ATOM 4749 C CA . ASN B 1 111 ? -13.039 -12.016 -18.031 1 96.44 111 ASN B CA 1
ATOM 4750 C C . ASN B 1 111 ? -11.773 -11.578 -17.297 1 96.44 111 ASN B C 1
ATOM 4752 O O . ASN B 1 111 ? -11.672 -10.43 -16.859 1 96.44 111 ASN B O 1
ATOM 4756 N N . VAL B 1 112 ? -10.875 -12.594 -17.156 1 97.75 112 VAL B N 1
ATOM 4757 C CA . VAL B 1 112 ? -9.688 -12.281 -16.375 1 97.75 112 VAL B CA 1
ATOM 4758 C C . VAL B 1 112 ? -8.477 -12.992 -16.969 1 97.75 112 VAL B C 1
ATOM 4760 O O . VAL B 1 112 ? -8.617 -14.016 -17.656 1 97.75 112 VAL B O 1
ATOM 4763 N N . VAL B 1 113 ? -7.367 -12.359 -16.828 1 97.56 113 VAL B N 1
ATOM 4764 C CA . VAL B 1 113 ? -6.062 -12.984 -17.031 1 97.56 113 VAL B CA 1
ATOM 4765 C C . VAL B 1 113 ? -5.398 -13.219 -15.672 1 97.56 113 VAL B C 1
ATOM 4767 O O . VAL B 1 113 ? -5.301 -12.297 -14.852 1 97.56 113 VAL B O 1
ATOM 4770 N N . ILE B 1 114 ? -4.969 -14.414 -15.375 1 98.12 114 ILE B N 1
ATOM 4771 C CA . ILE B 1 114 ? -4.359 -14.734 -14.094 1 98.12 114 ILE B CA 1
ATOM 4772 C C . ILE B 1 114 ? -2.918 -15.188 -14.305 1 98.12 114 ILE B C 1
ATOM 4774 O O . ILE B 1 114 ? -2.627 -15.938 -15.242 1 98.12 114 ILE B O 1
ATOM 4778 N N . THR B 1 115 ? -2.086 -14.695 -13.445 1 96.12 115 THR B N 1
ATOM 4779 C CA . THR B 1 115 ? -0.682 -15.07 -13.578 1 96.12 115 THR B CA 1
ATOM 4780 C C . THR B 1 115 ? -0.348 -16.25 -12.672 1 96.12 115 THR B C 1
ATOM 4782 O O . THR B 1 115 ? -1.007 -16.469 -11.648 1 96.12 115 THR B O 1
ATOM 4785 N N . VAL B 1 116 ? 0.609 -17 -13.078 1 92.44 116 VAL B N 1
ATOM 4786 C CA . VAL B 1 116 ? 1.12 -18.125 -12.305 1 92.44 116 VAL B CA 1
ATOM 4787 C C . VAL B 1 116 ? 2.641 -18.203 -12.438 1 92.44 116 VAL B C 1
ATOM 4789 O O . VAL B 1 116 ? 3.217 -17.641 -13.375 1 92.44 116 VAL B O 1
ATOM 4792 N N . PRO B 1 117 ? 3.26 -18.844 -11.453 1 88.19 117 PRO B N 1
ATOM 4793 C CA . PRO B 1 117 ? 4.695 -19.078 -11.625 1 88.19 117 PRO B CA 1
ATOM 4794 C C . PRO B 1 117 ? 5.027 -19.812 -12.914 1 88.19 117 PRO B C 1
ATOM 4796 O O . PRO B 1 117 ? 4.227 -20.641 -13.383 1 88.19 117 PRO B O 1
ATOM 4799 N N . ALA B 1 118 ? 6.172 -19.594 -13.461 1 83 118 ALA B N 1
ATOM 4800 C CA . ALA B 1 118 ? 6.559 -20.188 -14.734 1 83 118 ALA B CA 1
ATOM 4801 C C . ALA B 1 118 ? 6.609 -21.719 -14.641 1 83 118 ALA B C 1
ATOM 4803 O O . ALA B 1 118 ? 6.352 -22.422 -15.625 1 83 118 ALA B O 1
ATOM 4804 N N . TYR B 1 119 ? 6.891 -22.219 -13.508 1 78.62 119 TYR B N 1
ATOM 4805 C CA . TYR B 1 119 ? 7.129 -23.641 -13.383 1 78.62 119 TYR B CA 1
ATOM 4806 C C . TYR B 1 119 ? 5.867 -24.375 -12.938 1 78.62 119 TYR B C 1
ATOM 4808 O O . TYR B 1 119 ? 5.926 -25.547 -12.539 1 78.62 119 TYR B O 1
ATOM 4816 N N . PHE B 1 120 ? 4.727 -23.703 -12.93 1 84.25 120 PHE B N 1
ATOM 4817 C CA . PHE B 1 120 ? 3.467 -24.375 -12.633 1 84.25 120 PHE B CA 1
ATOM 4818 C C . PHE B 1 120 ? 3.189 -25.484 -13.641 1 84.25 120 PHE B C 1
ATOM 4820 O O . PHE B 1 120 ? 3.34 -25.297 -14.844 1 84.25 120 PHE B O 1
ATOM 4827 N N . SER B 1 121 ? 2.746 -26.594 -13.18 1 82.12 121 SER B N 1
ATOM 4828 C CA . SER B 1 121 ? 2.398 -27.734 -14.031 1 82.12 121 SER B CA 1
ATOM 4829 C C . SER B 1 121 ? 1.048 -27.516 -14.703 1 82.12 121 SER B C 1
ATOM 4831 O O . SER B 1 121 ? 0.311 -26.594 -14.359 1 82.12 121 SER B O 1
ATOM 4833 N N . GLU B 1 122 ? 0.809 -28.375 -15.648 1 83.19 122 GLU B N 1
ATOM 4834 C CA . GLU B 1 122 ? -0.472 -28.344 -16.344 1 83.19 122 GLU B CA 1
ATOM 4835 C C . GLU B 1 122 ? -1.638 -28.5 -15.375 1 83.19 122 GLU B C 1
ATOM 4837 O O . GLU B 1 122 ? -2.633 -27.781 -15.477 1 83.19 122 GLU B O 1
ATOM 4842 N N . ILE B 1 123 ? -1.476 -29.359 -14.422 1 83.12 123 ILE B N 1
ATOM 4843 C CA . ILE B 1 123 ? -2.529 -29.625 -13.445 1 83.12 123 ILE B CA 1
ATOM 4844 C C . ILE B 1 123 ? -2.75 -28.375 -12.578 1 83.12 123 ILE B C 1
ATOM 4846 O O . ILE B 1 123 ? -3.891 -28.031 -12.258 1 83.12 123 ILE B O 1
ATOM 4850 N N . GLN B 1 124 ? -1.698 -27.797 -12.211 1 86.75 124 GLN B N 1
ATOM 4851 C CA . GLN B 1 124 ? -1.788 -26.594 -11.391 1 86.75 124 GLN B CA 1
ATOM 4852 C C . GLN B 1 124 ? -2.455 -25.453 -12.148 1 86.75 124 GLN B C 1
ATOM 4854 O O . GLN B 1 124 ? -3.279 -24.734 -11.594 1 86.75 124 GLN B O 1
ATOM 4859 N N . ARG B 1 125 ? -2.115 -25.312 -13.383 1 89.5 125 ARG B N 1
ATOM 4860 C CA . ARG B 1 125 ? -2.729 -24.297 -14.219 1 89.5 125 ARG B CA 1
ATOM 4861 C C . ARG B 1 125 ? -4.23 -24.531 -14.359 1 89.5 125 ARG B C 1
ATOM 4863 O O . ARG B 1 125 ? -5.02 -23.578 -14.266 1 89.5 125 ARG B O 1
ATOM 4870 N N . ARG B 1 126 ? -4.594 -25.734 -14.578 1 89.25 126 ARG B N 1
ATOM 4871 C CA . ARG B 1 126 ? -6.012 -26.062 -14.656 1 89.25 126 ARG B CA 1
ATOM 4872 C C . ARG B 1 126 ? -6.723 -25.781 -13.336 1 89.25 126 ARG B C 1
ATOM 4874 O O . ARG B 1 126 ? -7.887 -25.375 -13.328 1 89.25 126 ARG B O 1
ATOM 4881 N N . GLY B 1 127 ? -5.965 -26.125 -12.297 1 91.44 127 GLY B N 1
ATOM 4882 C CA . GLY B 1 127 ? -6.512 -25.797 -10.984 1 91.44 127 GLY B CA 1
ATOM 4883 C C . GLY B 1 127 ? -6.816 -24.328 -10.812 1 91.44 127 GLY B C 1
ATOM 4884 O O . GLY B 1 127 ? -7.82 -23.969 -10.195 1 91.44 127 GLY B O 1
ATOM 4885 N N . VAL B 1 128 ? -5.996 -23.469 -11.32 1 94.12 128 VAL B N 1
ATOM 4886 C CA . VAL B 1 128 ? -6.195 -22.031 -11.242 1 94.12 128 VAL B CA 1
ATOM 4887 C C . VAL B 1 128 ? -7.43 -21.625 -12.055 1 94.12 128 VAL B C 1
ATOM 4889 O O . VAL B 1 128 ? -8.234 -20.812 -11.609 1 94.12 128 VAL B O 1
ATOM 4892 N N . VAL B 1 129 ? -7.559 -22.219 -13.234 1 93.31 129 VAL B N 1
ATOM 4893 C CA . VAL B 1 129 ? -8.727 -21.969 -14.062 1 93.31 129 VAL B CA 1
ATOM 4894 C C . VAL B 1 129 ? -9.992 -22.406 -13.328 1 93.31 129 VAL B C 1
ATOM 4896 O O . VAL B 1 129 ? -11 -21.688 -13.344 1 93.31 129 VAL B O 1
ATOM 4899 N N . GLU B 1 130 ? -9.898 -23.531 -12.734 1 92.06 130 GLU B N 1
ATOM 4900 C CA . GLU B 1 130 ? -11.023 -24.031 -11.953 1 92.06 130 GLU B CA 1
ATOM 4901 C C . GLU B 1 130 ? -11.391 -23.078 -10.82 1 92.06 130 GLU B C 1
ATOM 4903 O O . GLU B 1 130 ? -12.57 -22.797 -10.609 1 92.06 130 GLU B O 1
ATOM 4908 N N . ALA B 1 131 ? -10.414 -22.672 -10.102 1 95.25 131 ALA B N 1
ATOM 4909 C CA . ALA B 1 131 ? -10.641 -21.719 -9.023 1 95.25 131 ALA B CA 1
ATOM 4910 C C . ALA B 1 131 ? -11.312 -20.438 -9.547 1 95.25 131 ALA B C 1
ATOM 4912 O O . ALA B 1 131 ? -12.227 -19.906 -8.914 1 95.25 131 ALA B O 1
ATOM 4913 N N . ALA B 1 132 ? -10.836 -19.984 -10.703 1 96 132 ALA B N 1
ATOM 4914 C CA . ALA B 1 132 ? -11.414 -18.797 -11.32 1 96 132 ALA B CA 1
ATOM 4915 C C . ALA B 1 132 ? -12.883 -19.016 -11.664 1 96 132 ALA B C 1
ATOM 4917 O O . ALA B 1 132 ? -13.727 -18.156 -11.43 1 96 132 ALA B O 1
ATOM 4918 N N . ASN B 1 133 ? -13.148 -20.172 -12.195 1 94 133 ASN B N 1
ATOM 4919 C CA . ASN B 1 133 ? -14.516 -20.5 -12.555 1 94 133 ASN B CA 1
ATOM 4920 C C . ASN B 1 133 ? -15.43 -20.516 -11.336 1 94 133 ASN B C 1
ATOM 4922 O O . ASN B 1 133 ? -16.547 -20 -11.391 1 94 133 ASN B O 1
ATOM 4926 N N . PHE B 1 134 ? -14.93 -21.109 -10.32 1 92.94 134 PHE B N 1
ATOM 4927 C CA . PHE B 1 134 ? -15.695 -21.141 -9.078 1 92.94 134 PHE B CA 1
ATOM 4928 C C . PHE B 1 134 ? -15.977 -19.734 -8.57 1 92.94 134 PHE B C 1
ATOM 4930 O O . PHE B 1 134 ? -17.016 -19.5 -7.945 1 92.94 134 PHE B O 1
ATOM 4937 N N . ALA B 1 135 ? -15.125 -18.828 -8.867 1 95.38 135 ALA B N 1
ATOM 4938 C CA . ALA B 1 135 ? -15.242 -17.438 -8.406 1 95.38 135 ALA B CA 1
ATOM 4939 C C . ALA B 1 135 ? -16.109 -16.625 -9.352 1 95.38 135 ALA B C 1
ATOM 4941 O O . ALA B 1 135 ? -16.344 -15.43 -9.125 1 95.38 135 ALA B O 1
ATOM 4942 N N . GLY B 1 136 ? -16.547 -17.234 -10.43 1 93.31 136 GLY B N 1
ATOM 4943 C CA . GLY B 1 136 ? -17.359 -16.516 -11.414 1 93.31 136 GLY B CA 1
ATOM 4944 C C . GLY B 1 136 ? -16.516 -15.711 -12.383 1 93.31 136 GLY B C 1
ATOM 4945 O O . GLY B 1 136 ? -16.984 -14.695 -12.914 1 93.31 136 GLY B O 1
ATOM 4946 N N . LEU B 1 137 ? -15.336 -16.109 -12.539 1 95.88 137 LEU B N 1
ATOM 4947 C CA . LEU B 1 137 ? -14.438 -15.438 -13.469 1 95.88 137 LEU B CA 1
ATOM 4948 C C . LEU B 1 137 ? -14.094 -16.344 -14.641 1 95.88 137 LEU B C 1
ATOM 4950 O O . LEU B 1 137 ? -13.781 -17.531 -14.453 1 95.88 137 LEU B O 1
ATOM 4954 N N . ASN B 1 138 ? -14.227 -15.773 -15.773 1 95.88 138 ASN B N 1
ATOM 4955 C CA . ASN B 1 138 ? -13.797 -16.484 -16.969 1 95.88 138 ASN B CA 1
ATOM 4956 C C . ASN B 1 138 ? -12.32 -16.234 -17.266 1 95.88 138 ASN B C 1
ATOM 4958 O O . ASN B 1 138 ? -11.961 -15.195 -17.828 1 95.88 138 ASN B O 1
ATOM 4962 N N . CYS B 1 139 ? -11.555 -17.203 -16.922 1 95.69 139 CYS B N 1
ATOM 4963 C CA . CYS B 1 139 ? -10.125 -17.078 -17.172 1 95.69 139 CYS B CA 1
ATOM 4964 C C . CYS B 1 139 ? -9.805 -17.219 -18.656 1 95.69 139 CYS B C 1
ATOM 4966 O O . CYS B 1 139 ? -9.867 -18.328 -19.203 1 95.69 139 CYS B O 1
ATOM 4968 N N . LYS B 1 140 ? -9.383 -16.172 -19.297 1 95 140 LYS B N 1
ATOM 4969 C CA . LYS B 1 140 ? -9.164 -16.156 -20.734 1 95 140 LYS B CA 1
ATOM 4970 C C . LYS B 1 140 ? -7.727 -16.516 -21.078 1 95 140 LYS B C 1
ATOM 4972 O O . LYS B 1 140 ? -7.438 -16.938 -22.203 1 95 140 LYS B O 1
ATOM 4977 N N . ALA B 1 141 ? -6.898 -16.328 -20.062 1 94.88 141 ALA B N 1
ATOM 4978 C CA . ALA B 1 141 ? -5.5 -16.688 -20.266 1 94.88 141 ALA B CA 1
ATOM 4979 C C . ALA B 1 141 ? -4.773 -16.859 -18.938 1 94.88 141 ALA B C 1
ATOM 4981 O O . ALA B 1 141 ? -5.078 -16.172 -17.969 1 94.88 141 ALA B O 1
ATOM 4982 N N . ILE B 1 142 ? -3.891 -17.766 -18.922 1 94.94 142 ILE B N 1
ATOM 4983 C CA . ILE B 1 142 ? -2.902 -17.906 -17.859 1 94.94 142 ILE B CA 1
ATOM 4984 C C . ILE B 1 142 ? -1.547 -17.391 -18.344 1 94.94 142 ILE B C 1
ATOM 4986 O O . ILE B 1 142 ? -1.043 -17.844 -19.375 1 94.94 142 ILE B O 1
ATOM 4990 N N . LEU B 1 143 ? -1.067 -16.469 -17.625 1 93.25 143 LEU B N 1
ATOM 4991 C CA . LEU B 1 143 ? 0.192 -15.836 -18 1 93.25 143 LEU B CA 1
ATOM 4992 C C . LEU B 1 143 ? 1.29 -16.156 -17 1 93.25 143 LEU B C 1
ATOM 4994 O O . LEU B 1 143 ? 1.056 -16.125 -15.781 1 93.25 143 LEU B O 1
ATOM 4998 N N . ASN B 1 144 ? 2.469 -16.516 -17.531 1 90.81 144 ASN B N 1
ATOM 4999 C CA . ASN B 1 144 ? 3.586 -16.703 -16.609 1 90.81 144 ASN B CA 1
ATOM 5000 C C . ASN B 1 144 ? 3.973 -15.391 -15.922 1 90.81 144 ASN B C 1
ATOM 5002 O O . ASN B 1 144 ? 4.066 -14.352 -16.578 1 90.81 144 ASN B O 1
ATOM 5006 N N . GLU B 1 145 ? 4.188 -15.461 -14.609 1 91.94 145 GLU B N 1
ATOM 5007 C CA . GLU B 1 145 ? 4.52 -14.289 -13.805 1 91.94 145 GLU B CA 1
ATOM 5008 C C . GLU B 1 145 ? 5.707 -13.531 -14.391 1 91.94 145 GLU B C 1
ATOM 5010 O O . GLU B 1 145 ? 5.652 -12.312 -14.555 1 91.94 145 GLU B O 1
ATOM 5015 N N . PRO B 1 146 ? 6.801 -14.172 -14.82 1 88.19 146 PRO B N 1
ATOM 5016 C CA . PRO B 1 146 ? 7.91 -13.414 -15.406 1 88.19 146 PRO B CA 1
ATOM 5017 C C . PRO B 1 146 ? 7.535 -12.734 -16.719 1 88.19 146 PRO B C 1
ATOM 5019 O O . PRO B 1 146 ? 8.016 -11.633 -17.016 1 88.19 146 PRO B O 1
ATOM 5022 N N . THR B 1 147 ? 6.703 -13.422 -17.547 1 89.44 147 THR B N 1
ATOM 5023 C CA . THR B 1 147 ? 6.238 -12.812 -18.781 1 89.44 147 THR B CA 1
ATOM 5024 C C . THR B 1 147 ? 5.414 -11.562 -18.5 1 89.44 147 THR B C 1
ATOM 5026 O O . THR B 1 147 ? 5.566 -10.539 -19.172 1 89.44 147 THR B O 1
ATOM 5029 N N . ALA B 1 148 ? 4.566 -11.695 -17.484 1 93.62 148 ALA B N 1
ATOM 5030 C CA . ALA B 1 148 ? 3.777 -10.539 -17.078 1 93.62 148 ALA B CA 1
ATOM 5031 C C . ALA B 1 148 ? 4.684 -9.383 -16.656 1 93.62 148 ALA B C 1
ATOM 5033 O O . ALA B 1 148 ? 4.438 -8.227 -17.016 1 93.62 148 ALA B O 1
ATOM 5034 N N . ALA B 1 149 ? 5.695 -9.695 -15.891 1 91.31 149 ALA B N 1
ATOM 5035 C CA . ALA B 1 149 ? 6.652 -8.68 -15.461 1 91.31 149 ALA B CA 1
ATOM 5036 C C . ALA B 1 149 ? 7.328 -8.023 -16.656 1 91.31 149 ALA B C 1
ATOM 5038 O O . ALA B 1 149 ? 7.492 -6.801 -16.703 1 91.31 149 ALA B O 1
ATOM 5039 N N . ALA B 1 150 ? 7.672 -8.812 -17.641 1 88.81 150 ALA B N 1
ATOM 5040 C CA . ALA B 1 150 ? 8.312 -8.305 -18.844 1 88.81 150 ALA B CA 1
ATOM 5041 C C . ALA B 1 150 ? 7.387 -7.359 -19.609 1 88.81 150 ALA B C 1
ATOM 5043 O O . ALA B 1 150 ? 7.828 -6.32 -20.109 1 88.81 150 ALA B O 1
ATOM 5044 N N . ILE B 1 151 ? 6.156 -7.777 -19.703 1 91.56 151 ILE B N 1
ATOM 5045 C CA . ILE B 1 151 ? 5.16 -6.965 -20.391 1 91.56 151 ILE B CA 1
ATOM 5046 C C . ILE B 1 151 ? 5.059 -5.598 -19.703 1 91.56 151 ILE B C 1
ATOM 5048 O O . ILE B 1 151 ? 5.035 -4.566 -20.391 1 91.56 151 ILE B O 1
ATOM 5052 N N . ALA B 1 152 ? 5.012 -5.582 -18.391 1 92.19 152 ALA B N 1
ATOM 5053 C CA . ALA B 1 152 ? 4.922 -4.332 -17.641 1 92.19 152 ALA B CA 1
ATOM 5054 C C . ALA B 1 152 ? 6.133 -3.443 -17.891 1 92.19 152 ALA B C 1
ATOM 5056 O O . ALA B 1 152 ? 5.984 -2.246 -18.156 1 92.19 152 ALA B O 1
ATOM 5057 N N . TYR B 1 153 ? 7.312 -4.023 -17.891 1 87.19 153 TYR B N 1
ATOM 5058 C CA . TYR B 1 153 ? 8.531 -3.262 -18.109 1 87.19 153 TYR B CA 1
ATOM 5059 C C . TYR B 1 153 ? 8.625 -2.787 -19.562 1 87.19 153 TYR B C 1
ATOM 5061 O O . TYR B 1 153 ? 9.109 -1.686 -19.828 1 87.19 153 TYR B O 1
ATOM 5069 N N . ALA B 1 154 ? 8.242 -3.66 -20.438 1 87.75 154 ALA B N 1
ATOM 5070 C CA . ALA B 1 154 ? 8.25 -3.289 -21.844 1 87.75 154 ALA B CA 1
ATOM 5071 C C . ALA B 1 154 ? 7.375 -2.064 -22.094 1 87.75 154 ALA B C 1
ATOM 5073 O O . ALA B 1 154 ? 7.75 -1.173 -22.859 1 87.75 154 ALA B O 1
ATOM 5074 N N . PHE B 1 155 ? 6.301 -2.062 -21.531 1 85.94 155 PHE B N 1
ATOM 5075 C CA . PHE B 1 155 ? 5.359 -0.964 -21.719 1 85.94 155 PHE B CA 1
ATOM 5076 C C . PHE B 1 155 ? 5.887 0.317 -21.078 1 85.94 155 PHE B C 1
ATOM 5078 O O . PHE B 1 155 ? 5.812 1.391 -21.688 1 85.94 155 PHE B O 1
ATOM 5085 N N . GLU B 1 156 ? 6.422 0.158 -19.938 1 79.81 156 GLU B N 1
ATOM 5086 C CA . GLU B 1 156 ? 6.766 1.343 -19.156 1 79.81 156 GLU B CA 1
ATOM 5087 C C . GLU B 1 156 ? 8.156 1.852 -19.5 1 79.81 156 GLU B C 1
ATOM 5089 O O . GLU B 1 156 ? 8.422 3.055 -19.438 1 79.81 156 GLU B O 1
ATOM 5094 N N . ARG B 1 157 ? 9.094 0.94 -19.875 1 77.69 157 ARG B N 1
ATOM 5095 C CA . ARG B 1 157 ? 10.492 1.35 -19.969 1 77.69 157 ARG B CA 1
ATOM 5096 C C . ARG B 1 157 ? 11.109 0.905 -21.281 1 77.69 157 ARG B C 1
ATOM 5098 O O . ARG B 1 157 ? 12.266 1.224 -21.578 1 77.69 157 ARG B O 1
ATOM 5105 N N . GLN B 1 158 ? 10.445 0.218 -22.156 1 79.81 158 GLN B N 1
ATOM 5106 C CA . GLN B 1 158 ? 10.914 -0.253 -23.469 1 79.81 158 GLN B CA 1
ATOM 5107 C C . GLN B 1 158 ? 12.266 -0.945 -23.344 1 79.81 158 GLN B C 1
ATOM 5109 O O . GLN B 1 158 ? 13.219 -0.589 -24.047 1 79.81 158 GLN B O 1
ATOM 5114 N N . ILE B 1 159 ? 12.375 -1.979 -22.656 1 82.56 159 ILE B N 1
ATOM 5115 C CA . ILE B 1 159 ? 13.609 -2.729 -22.438 1 82.56 159 ILE B CA 1
ATOM 5116 C C . ILE B 1 159 ? 13.977 -3.496 -23.703 1 82.56 159 ILE B C 1
ATOM 5118 O O . ILE B 1 159 ? 13.117 -4.117 -24.344 1 82.56 159 ILE B O 1
ATOM 5122 N N . ASP B 1 160 ? 15.281 -3.373 -24.109 1 86.19 160 ASP B N 1
ATOM 5123 C CA . ASP B 1 160 ? 15.773 -4.059 -25.297 1 86.19 160 ASP B CA 1
ATOM 5124 C C . ASP B 1 160 ? 16.844 -5.082 -24.953 1 86.19 160 ASP B C 1
ATOM 5126 O O . ASP B 1 160 ? 17.359 -5.09 -23.828 1 86.19 160 ASP B O 1
ATOM 5130 N N . GLY B 1 161 ? 17.062 -6.082 -25.922 1 90.81 161 GLY B N 1
ATOM 5131 C CA . GLY B 1 161 ? 18.125 -7.055 -25.766 1 90.81 161 GLY B CA 1
ATOM 5132 C C . GLY B 1 161 ? 17.703 -8.281 -24.969 1 90.81 161 GLY B C 1
ATOM 5133 O O . GLY B 1 161 ? 16.547 -8.672 -25 1 90.81 161 GLY B O 1
ATOM 5134 N N . ILE B 1 162 ? 18.797 -8.977 -24.469 1 95 162 ILE B N 1
ATOM 5135 C CA . ILE B 1 162 ? 18.578 -10.172 -23.656 1 95 162 ILE B CA 1
ATOM 5136 C C . ILE B 1 162 ? 18.609 -9.797 -22.188 1 95 162 ILE B C 1
ATOM 5138 O O . ILE B 1 162 ? 19.547 -9.156 -21.719 1 95 162 ILE B O 1
ATOM 5142 N N . PHE B 1 163 ? 17.562 -10.172 -21.5 1 94.19 163 PHE B N 1
ATOM 5143 C CA . PHE B 1 163 ? 17.5 -9.789 -20.094 1 94.19 163 PHE B CA 1
ATOM 5144 C C . PHE B 1 163 ? 16.938 -10.922 -19.25 1 94.19 163 PHE B C 1
ATOM 5146 O O . PHE B 1 163 ? 16.25 -11.812 -19.766 1 94.19 163 PHE B O 1
ATOM 5153 N N . LEU B 1 164 ? 17.281 -10.906 -18 1 95.44 164 LEU B N 1
ATOM 5154 C CA . LEU B 1 164 ? 16.875 -11.906 -17.031 1 95.44 164 LEU B CA 1
ATOM 5155 C C . LEU B 1 164 ? 15.812 -11.359 -16.094 1 95.44 164 LEU B C 1
ATOM 5157 O O . LEU B 1 164 ? 15.914 -10.219 -15.625 1 95.44 164 LEU B O 1
ATOM 5161 N N . ILE B 1 165 ? 14.727 -12.102 -15.906 1 94.44 165 ILE B N 1
ATOM 5162 C CA . ILE B 1 165 ? 13.742 -11.766 -14.883 1 94.44 165 ILE B CA 1
ATOM 5163 C C . ILE B 1 165 ? 13.984 -12.625 -13.633 1 94.44 165 ILE B C 1
ATOM 5165 O O . ILE B 1 165 ? 13.875 -13.852 -13.688 1 94.44 165 ILE B O 1
ATOM 5169 N N . TYR B 1 166 ? 14.383 -11.984 -12.594 1 95.06 166 TYR B N 1
ATOM 5170 C CA . TYR B 1 166 ? 14.672 -12.586 -11.297 1 95.06 166 TYR B CA 1
ATOM 5171 C C . TYR B 1 166 ? 13.523 -12.375 -10.328 1 95.06 166 TYR B C 1
ATOM 5173 O O . TYR B 1 166 ? 13.391 -11.305 -9.727 1 95.06 166 TYR B O 1
ATOM 5181 N N . ASP B 1 167 ? 12.656 -13.414 -10.141 1 92.56 167 ASP B N 1
ATOM 5182 C CA . ASP B 1 167 ? 11.445 -13.297 -9.32 1 92.56 167 ASP B CA 1
ATOM 5183 C C . ASP B 1 167 ? 11.57 -14.117 -8.039 1 92.56 167 ASP B C 1
ATOM 5185 O O . ASP B 1 167 ? 11.453 -15.344 -8.062 1 92.56 167 ASP B O 1
ATOM 5189 N N . LEU B 1 168 ? 11.828 -13.438 -7.008 1 93.25 168 LEU B N 1
ATOM 5190 C CA . LEU B 1 168 ? 11.914 -14.07 -5.699 1 93.25 168 LEU B CA 1
ATOM 5191 C C . LEU B 1 168 ? 10.789 -13.586 -4.785 1 93.25 168 LEU B C 1
ATOM 5193 O O . LEU B 1 168 ? 10.922 -12.539 -4.145 1 93.25 168 LEU B O 1
ATOM 5197 N N . GLY B 1 169 ? 9.742 -14.414 -4.625 1 89.75 169 GLY B N 1
ATOM 5198 C CA . GLY B 1 169 ? 8.586 -14.062 -3.822 1 89.75 169 GLY B CA 1
ATOM 5199 C C . GLY B 1 169 ? 8.586 -14.703 -2.447 1 89.75 169 GLY B C 1
ATOM 5200 O O . GLY B 1 169 ? 9.648 -14.938 -1.869 1 89.75 169 GLY B O 1
ATOM 5201 N N . GLY B 1 170 ? 7.43 -14.844 -1.951 1 87.75 170 GLY B N 1
ATOM 5202 C CA . GLY B 1 170 ? 7.301 -15.438 -0.631 1 87.75 170 GLY B CA 1
ATOM 5203 C C . GLY B 1 170 ? 7.504 -16.938 -0.633 1 87.75 170 GLY B C 1
ATOM 5204 O O . GLY B 1 170 ? 8.094 -17.5 0.296 1 87.75 170 GLY B O 1
ATOM 5205 N N . GLY B 1 171 ? 7.043 -17.594 -1.699 1 85.62 171 GLY B N 1
ATOM 5206 C CA . GLY B 1 171 ? 7.043 -19.047 -1.637 1 85.62 171 GLY B CA 1
ATOM 5207 C C . GLY B 1 171 ? 7.875 -19.688 -2.729 1 85.62 171 GLY B C 1
ATOM 5208 O O . GLY B 1 171 ? 8.234 -20.859 -2.629 1 85.62 171 GLY B O 1
ATOM 5209 N N . THR B 1 172 ? 8.164 -18.938 -3.746 1 86.31 172 THR B N 1
ATOM 5210 C CA . THR B 1 172 ? 8.789 -19.547 -4.91 1 86.31 172 THR B CA 1
ATOM 5211 C C . THR B 1 172 ? 9.867 -18.625 -5.488 1 86.31 172 THR B C 1
ATOM 5213 O O . THR B 1 172 ? 9.875 -17.422 -5.223 1 86.31 172 THR B O 1
ATOM 5216 N N . PHE B 1 173 ? 10.797 -19.25 -6.176 1 92.06 173 PHE B N 1
ATOM 5217 C CA . PHE B 1 173 ? 11.766 -18.562 -7.008 1 92.06 173 PHE B CA 1
ATOM 5218 C C . PHE B 1 173 ? 11.641 -18.984 -8.461 1 92.06 173 PHE B C 1
ATOM 5220 O O . PHE B 1 173 ? 11.555 -20.188 -8.758 1 92.06 173 PHE B O 1
ATOM 5227 N N . ASP B 1 174 ? 11.57 -17.953 -9.305 1 90.75 174 ASP B N 1
ATOM 5228 C CA . ASP B 1 174 ? 11.531 -18.188 -10.742 1 90.75 174 ASP B CA 1
ATOM 5229 C C . ASP B 1 174 ? 12.508 -17.281 -11.484 1 90.75 174 ASP B C 1
ATOM 5231 O O . ASP B 1 174 ? 12.664 -16.109 -11.125 1 90.75 174 ASP B O 1
ATOM 5235 N N . VAL B 1 175 ? 13.156 -17.844 -12.414 1 93.69 175 VAL B N 1
ATOM 5236 C CA . VAL B 1 175 ? 14.023 -17.062 -13.281 1 93.69 175 VAL B CA 1
ATOM 5237 C C . VAL B 1 175 ? 13.695 -17.344 -14.75 1 93.69 175 VAL B C 1
ATOM 5239 O O . VAL B 1 175 ? 13.43 -18.5 -15.117 1 93.69 175 VAL B O 1
ATOM 5242 N N . THR B 1 176 ? 13.586 -16.312 -15.516 1 94.06 176 THR B N 1
ATOM 5243 C CA . THR B 1 176 ? 13.242 -16.422 -16.938 1 94.06 176 THR B CA 1
ATOM 5244 C C . THR B 1 176 ? 14.172 -15.555 -17.781 1 94.06 176 THR B C 1
ATOM 5246 O O . THR B 1 176 ? 14.406 -14.383 -17.453 1 94.06 176 THR B O 1
ATOM 5249 N N . LEU B 1 177 ? 14.727 -16.172 -18.75 1 95.19 177 LEU B N 1
ATOM 5250 C CA . LEU B 1 177 ? 15.539 -15.445 -19.719 1 95.19 177 LEU B CA 1
ATOM 5251 C C . LEU B 1 177 ? 14.711 -15.055 -20.938 1 95.19 177 LEU B C 1
ATOM 5253 O O . LEU B 1 177 ? 14.055 -15.898 -21.547 1 95.19 177 LEU B O 1
ATOM 5257 N N . MET B 1 178 ? 14.742 -13.75 -21.219 1 94.31 178 MET B N 1
ATOM 5258 C CA . MET B 1 178 ? 13.938 -13.242 -22.328 1 94.31 178 MET B CA 1
ATOM 5259 C C . MET B 1 178 ? 14.797 -12.445 -23.297 1 94.31 178 MET B C 1
ATOM 5261 O O . MET B 1 178 ? 15.875 -11.969 -22.938 1 94.31 178 MET B O 1
ATOM 5265 N N . GLU B 1 179 ? 14.297 -12.336 -24.5 1 93.56 179 GLU B N 1
ATOM 5266 C CA . GLU B 1 179 ? 14.938 -11.523 -25.531 1 93.56 179 GLU B CA 1
ATOM 5267 C C . GLU B 1 179 ? 13.914 -10.711 -26.297 1 93.56 179 GLU B C 1
ATOM 5269 O O . GLU B 1 179 ? 12.836 -11.211 -26.625 1 93.56 179 GLU B O 1
ATOM 5274 N N . LYS B 1 180 ? 14.227 -9.477 -26.453 1 89.75 180 LYS B N 1
ATOM 5275 C CA . LYS B 1 180 ? 13.438 -8.672 -27.375 1 89.75 180 LYS B CA 1
ATOM 5276 C C . LYS B 1 180 ? 14 -8.75 -28.797 1 89.75 180 LYS B C 1
ATOM 5278 O O . LYS B 1 180 ? 15.164 -8.438 -29.031 1 89.75 180 LYS B O 1
ATOM 5283 N N . GLN B 1 181 ? 13.258 -9.242 -29.688 1 83.69 181 GLN B N 1
ATOM 5284 C CA . GLN B 1 181 ? 13.555 -9.227 -31.109 1 83.69 181 GLN B CA 1
ATOM 5285 C C . GLN B 1 181 ? 12.508 -8.445 -31.891 1 83.69 181 GLN B C 1
ATOM 5287 O O . GLN B 1 181 ? 11.344 -8.836 -31.938 1 83.69 181 GLN B O 1
ATOM 5292 N N . SER B 1 182 ? 12.945 -7.32 -32.469 1 83.38 182 SER B N 1
ATOM 5293 C CA . SER B 1 182 ? 12.016 -6.41 -33.125 1 83.38 182 SER B CA 1
ATOM 5294 C C . SER B 1 182 ? 10.93 -5.93 -32.188 1 83.38 182 SER B C 1
ATOM 5296 O O . SER B 1 182 ? 11.219 -5.223 -31.219 1 83.38 182 SER B O 1
ATOM 5298 N N . ASP B 1 183 ? 9.75 -6.375 -32.375 1 82.31 183 ASP B N 1
ATOM 5299 C CA . ASP B 1 183 ? 8.672 -5.875 -31.531 1 82.31 183 ASP B CA 1
ATOM 5300 C C . ASP B 1 183 ? 8.055 -7.004 -30.703 1 82.31 183 ASP B C 1
ATOM 5302 O O . ASP B 1 183 ? 6.965 -6.852 -30.156 1 82.31 183 ASP B O 1
ATOM 5306 N N . THR B 1 184 ? 8.883 -8.109 -30.656 1 89.12 184 THR B N 1
ATOM 5307 C CA . THR B 1 184 ? 8.352 -9.266 -29.953 1 89.12 184 THR B CA 1
ATOM 5308 C C . THR B 1 184 ? 9.297 -9.703 -28.828 1 89.12 184 THR B C 1
ATOM 5310 O O . THR B 1 184 ? 10.508 -9.789 -29.031 1 89.12 184 THR B O 1
ATOM 5313 N N . TYR B 1 185 ? 8.75 -9.977 -27.688 1 90.06 185 TYR B N 1
ATOM 5314 C CA . TYR B 1 185 ? 9.484 -10.547 -26.562 1 90.06 185 TYR B CA 1
ATOM 5315 C C . TYR B 1 185 ? 9.344 -12.062 -26.531 1 90.06 185 TYR B C 1
ATOM 5317 O O . TYR B 1 185 ? 8.234 -12.594 -26.516 1 90.06 185 TYR B O 1
ATOM 5325 N N . THR B 1 186 ? 10.492 -12.703 -26.5 1 91.94 186 THR B N 1
ATOM 5326 C CA . THR B 1 186 ? 10.477 -14.156 -26.531 1 91.94 186 THR B CA 1
ATOM 5327 C C . THR B 1 186 ? 11.164 -14.734 -25.297 1 91.94 186 THR B C 1
ATOM 5329 O O . THR B 1 186 ? 12.273 -14.32 -24.953 1 91.94 186 THR B O 1
ATOM 5332 N N . VAL B 1 187 ? 10.469 -15.68 -24.688 1 91.31 187 VAL B N 1
ATOM 5333 C CA . VAL B 1 187 ? 11.094 -16.406 -23.578 1 91.31 187 VAL B CA 1
ATOM 5334 C C . VAL B 1 187 ? 12.07 -17.453 -24.141 1 91.31 187 VAL B C 1
ATOM 5336 O O . VAL B 1 187 ? 11.703 -18.25 -25 1 91.31 187 VAL B O 1
ATOM 5339 N N . LEU B 1 188 ? 13.266 -17.391 -23.641 1 92.62 188 LEU B N 1
ATOM 5340 C CA . LEU B 1 188 ? 14.281 -18.328 -24.125 1 92.62 188 LEU B CA 1
ATOM 5341 C C . LEU B 1 188 ? 14.375 -19.547 -23.219 1 92.62 188 LEU B C 1
ATOM 5343 O O . LEU B 1 188 ? 14.578 -20.672 -23.703 1 92.62 188 LEU B O 1
ATOM 5347 N N . SER B 1 189 ? 14.266 -19.312 -22 1 91.69 189 SER B N 1
ATOM 5348 C CA . SER B 1 189 ? 14.367 -20.391 -21.047 1 91.69 189 SER B CA 1
ATOM 5349 C C . SER B 1 189 ? 13.758 -20.016 -19.703 1 91.69 189 SER B C 1
ATOM 5351 O O . SER B 1 189 ? 13.648 -18.828 -19.375 1 91.69 189 SER B O 1
ATOM 5353 N N . VAL B 1 190 ? 13.352 -21.016 -18.984 1 90.19 190 VAL B N 1
ATOM 5354 C CA . VAL B 1 190 ? 12.75 -20.812 -17.672 1 90.19 190 VAL B CA 1
ATOM 5355 C C . VAL B 1 190 ? 13.273 -21.844 -16.688 1 90.19 190 VAL B C 1
ATOM 5357 O O . VAL B 1 190 ? 13.5 -23 -17.047 1 90.19 190 VAL B O 1
ATOM 5360 N N . LYS B 1 191 ? 13.531 -21.391 -15.461 1 88.38 191 LYS B N 1
ATOM 5361 C CA . LYS B 1 191 ? 13.867 -22.25 -14.336 1 88.38 191 LYS B CA 1
ATOM 5362 C C . LYS B 1 191 ? 13.211 -21.766 -13.055 1 88.38 191 LYS B C 1
ATOM 5364 O O . LYS B 1 191 ? 12.773 -20.625 -12.969 1 88.38 191 LYS B O 1
ATOM 5369 N N . GLY B 1 192 ? 13.07 -22.641 -12.133 1 87.25 192 GLY B N 1
ATOM 5370 C CA . GLY B 1 192 ? 12.5 -22.219 -10.867 1 87.25 192 GLY B CA 1
ATOM 5371 C C . GLY B 1 192 ? 12.5 -23.312 -9.82 1 87.25 192 GLY B C 1
ATOM 5372 O O . GLY B 1 192 ? 13.016 -24.406 -10.055 1 87.25 192 GLY B O 1
ATOM 5373 N N . GLN B 1 193 ? 12.125 -22.922 -8.688 1 84.5 193 GLN B N 1
ATOM 5374 C CA . GLN B 1 193 ? 12.031 -23.844 -7.562 1 84.5 193 GLN B CA 1
ATOM 5375 C C . GLN B 1 193 ? 10.875 -23.469 -6.637 1 84.5 193 GLN B C 1
ATOM 5377 O O . GLN B 1 193 ? 10.711 -22.297 -6.293 1 84.5 193 GLN B O 1
ATOM 5382 N N . SER B 1 194 ? 10.148 -24.531 -6.41 1 78.19 194 SER B N 1
ATOM 5383 C CA . SER B 1 194 ? 9.109 -24.344 -5.402 1 78.19 194 SER B CA 1
ATOM 5384 C C . SER B 1 194 ? 9.695 -24.375 -3.994 1 78.19 194 SER B C 1
ATOM 5386 O O . SER B 1 194 ? 10.812 -24.859 -3.791 1 78.19 194 SER B O 1
ATOM 5388 N N . ARG B 1 195 ? 9.094 -23.781 -3.078 1 79.94 195 ARG B N 1
ATOM 5389 C CA . ARG B 1 195 ? 9.484 -23.75 -1.671 1 79.94 195 ARG B CA 1
ATOM 5390 C C . ARG B 1 195 ? 10.836 -23.078 -1.49 1 79.94 195 ARG B C 1
ATOM 5392 O O . ARG B 1 195 ? 11.75 -23.641 -0.884 1 79.94 195 ARG B O 1
ATOM 5399 N N . LEU B 1 196 ? 11.109 -22.141 -2.113 1 89.81 196 LEU B N 1
ATOM 5400 C CA . LEU B 1 196 ? 12.234 -21.234 -1.996 1 89.81 196 LEU B CA 1
ATOM 5401 C C . LEU B 1 196 ? 11.773 -19.781 -2.09 1 89.81 196 LEU B C 1
ATOM 5403 O O . LEU B 1 196 ? 11.492 -19.281 -3.184 1 89.81 196 LEU B O 1
ATOM 5407 N N . GLY B 1 197 ? 11.742 -19.188 -0.979 1 91.44 197 GLY B N 1
ATOM 5408 C CA . GLY B 1 197 ? 11.289 -17.812 -0.952 1 91.44 197 GLY B CA 1
ATOM 5409 C C . GLY B 1 197 ? 11.273 -17.219 0.442 1 91.44 197 GLY B C 1
ATOM 5410 O O . GLY B 1 197 ? 11.891 -17.75 1.361 1 91.44 197 GLY B O 1
ATOM 5411 N N . GLY B 1 198 ? 10.656 -16.094 0.558 1 93.06 198 GLY B N 1
ATOM 5412 C CA . GLY B 1 198 ? 10.633 -15.344 1.808 1 93.06 198 GLY B CA 1
ATOM 5413 C C . GLY B 1 198 ? 10.07 -16.141 2.969 1 93.06 198 GLY B C 1
ATOM 5414 O O . GLY B 1 198 ? 10.5 -15.977 4.109 1 93.06 198 GLY B O 1
ATOM 5415 N N . ASN B 1 199 ? 9.117 -17 2.691 1 91.12 199 ASN B N 1
ATOM 5416 C CA . ASN B 1 199 ? 8.523 -17.828 3.742 1 91.12 199 ASN B CA 1
ATOM 5417 C C . ASN B 1 199 ? 9.531 -18.812 4.312 1 91.12 199 ASN B C 1
ATOM 5419 O O . ASN B 1 199 ? 9.5 -19.125 5.508 1 91.12 199 ASN B O 1
ATOM 5423 N N . ASP B 1 200 ? 10.352 -19.297 3.48 1 92.75 200 ASP B N 1
ATOM 5424 C CA . ASP B 1 200 ? 11.406 -20.188 3.953 1 92.75 200 ASP B CA 1
ATOM 5425 C C . ASP B 1 200 ? 12.398 -19.438 4.84 1 92.75 200 ASP B C 1
ATOM 5427 O O . ASP B 1 200 ? 12.891 -19.984 5.828 1 92.75 200 ASP B O 1
ATOM 5431 N N . PHE B 1 201 ? 12.656 -18.203 4.465 1 96.69 201 PHE B N 1
ATOM 5432 C CA . PHE B 1 201 ? 13.539 -17.375 5.281 1 96.69 201 PHE B CA 1
ATOM 5433 C C . PHE B 1 201 ? 12.93 -17.156 6.664 1 96.69 201 PHE B C 1
ATOM 5435 O O . PHE B 1 201 ? 13.641 -17.219 7.672 1 96.69 201 PHE B O 1
ATOM 5442 N N . ASN B 1 202 ? 11.656 -16.922 6.684 1 95.31 202 ASN B N 1
ATOM 5443 C CA . ASN B 1 202 ? 10.953 -16.734 7.953 1 95.31 202 ASN B CA 1
ATOM 5444 C C . ASN B 1 202 ? 11.094 -17.969 8.852 1 95.31 202 ASN B C 1
ATOM 5446 O O . ASN B 1 202 ? 11.281 -17.828 10.062 1 95.31 202 ASN B O 1
ATOM 5450 N N . LYS B 1 203 ? 11.008 -19.125 8.258 1 94.12 203 LYS B N 1
ATOM 5451 C CA . LYS B 1 203 ? 11.086 -20.359 9.023 1 94.12 203 LYS B CA 1
ATOM 5452 C C . LYS B 1 203 ? 12.453 -20.531 9.672 1 94.12 203 LYS B C 1
ATOM 5454 O O . LYS B 1 203 ? 12.562 -21.016 10.797 1 94.12 203 LYS B O 1
ATOM 5459 N N . ILE B 1 204 ? 13.414 -20.141 8.953 1 95.56 204 ILE B N 1
ATOM 5460 C CA . ILE B 1 204 ? 14.766 -20.25 9.5 1 95.56 204 ILE B CA 1
ATOM 5461 C C . ILE B 1 204 ? 14.93 -19.297 10.68 1 95.56 204 ILE B C 1
ATOM 5463 O O . ILE B 1 204 ? 15.469 -19.688 11.719 1 95.56 204 ILE B O 1
ATOM 5467 N N . ILE B 1 205 ? 14.461 -18.062 10.531 1 96.88 205 ILE B N 1
ATOM 5468 C CA . ILE B 1 205 ? 14.508 -17.094 11.625 1 96.88 205 ILE B CA 1
ATOM 5469 C C . ILE B 1 205 ? 13.727 -17.641 12.82 1 96.88 205 ILE B C 1
ATOM 5471 O O . ILE B 1 205 ? 14.188 -17.562 13.961 1 96.88 205 ILE B O 1
ATOM 5475 N N . GLU B 1 206 ? 12.586 -18.156 12.508 1 95.31 206 GLU B N 1
ATOM 5476 C CA . GLU B 1 206 ? 11.703 -18.672 13.547 1 95.31 206 GLU B CA 1
ATOM 5477 C C . GLU B 1 206 ? 12.414 -19.734 14.391 1 95.31 206 GLU B C 1
ATOM 5479 O O . GLU B 1 206 ? 12.32 -19.719 15.617 1 95.31 206 GLU B O 1
ATOM 5484 N N . LYS B 1 207 ? 13.102 -20.641 13.773 1 94 207 LYS B N 1
ATOM 5485 C CA . LYS B 1 207 ? 13.828 -21.688 14.477 1 94 207 LYS B CA 1
ATOM 5486 C C . LYS B 1 207 ? 14.859 -21.094 15.438 1 94 207 LYS B C 1
ATOM 5488 O O . LYS B 1 207 ? 14.945 -21.5 16.594 1 94 207 LYS B O 1
ATOM 5493 N N . HIS B 1 208 ? 15.57 -20.141 14.992 1 94.38 208 HIS B N 1
ATOM 5494 C CA . HIS B 1 208 ? 16.609 -19.516 15.812 1 94.38 208 HIS B CA 1
ATOM 5495 C C . HIS B 1 208 ? 16 -18.766 16.984 1 94.38 208 HIS B C 1
ATOM 5497 O O . HIS B 1 208 ? 16.516 -18.828 18.094 1 94.38 208 HIS B O 1
ATOM 5503 N N . VAL B 1 209 ? 14.953 -18.047 16.703 1 94.69 209 VAL B N 1
ATOM 5504 C CA . VAL B 1 209 ? 14.289 -17.25 17.734 1 94.69 209 VAL B CA 1
ATOM 5505 C C . VAL B 1 209 ? 13.703 -18.188 18.797 1 94.69 209 VAL B C 1
ATOM 5507 O O . VAL B 1 209 ? 13.875 -17.953 20 1 94.69 209 VAL B O 1
ATOM 5510 N N . LEU B 1 210 ? 13.047 -19.25 18.359 1 92.19 210 LEU B N 1
ATOM 5511 C CA . LEU B 1 210 ? 12.422 -20.188 19.281 1 92.19 210 LEU B CA 1
ATOM 5512 C C . LEU B 1 210 ? 13.477 -20.891 20.141 1 92.19 210 LEU B C 1
ATOM 5514 O O . LEU B 1 210 ? 13.273 -21.094 21.344 1 92.19 210 LEU B O 1
ATOM 5518 N N . ASP B 1 211 ? 14.578 -21.281 19.547 1 91 211 ASP B N 1
ATOM 5519 C CA . ASP B 1 211 ? 15.68 -21.875 20.297 1 91 211 ASP B CA 1
ATOM 5520 C C . ASP B 1 211 ? 16.188 -20.938 21.375 1 91 211 ASP B C 1
ATOM 5522 O O . ASP B 1 211 ? 16.438 -21.359 22.5 1 91 211 ASP B O 1
ATOM 5526 N N . SER B 1 212 ? 16.328 -19.703 21.016 1 91.75 212 SER B N 1
ATOM 5527 C CA . SER B 1 212 ? 16.797 -18.703 21.969 1 91.75 212 SER B CA 1
ATOM 5528 C C . SER B 1 212 ? 15.789 -18.516 23.109 1 91.75 212 SER B C 1
ATOM 5530 O O . SER B 1 212 ? 16.172 -18.469 24.281 1 91.75 212 SER B O 1
ATOM 5532 N N . PHE B 1 213 ? 14.539 -18.391 22.766 1 88.75 213 PHE B N 1
ATOM 5533 C CA . PHE B 1 213 ? 13.492 -18.172 23.75 1 88.75 213 PHE B CA 1
ATOM 5534 C C . PHE B 1 213 ? 13.398 -19.375 24.703 1 88.75 213 PHE B C 1
ATOM 5536 O O . PHE B 1 213 ? 13.203 -19.188 25.906 1 88.75 213 PHE B O 1
ATOM 5543 N N . LYS B 1 214 ? 13.5 -20.531 24.156 1 87.06 214 LYS B N 1
ATOM 5544 C CA . LYS B 1 214 ? 13.445 -21.75 24.969 1 87.06 214 LYS B CA 1
ATOM 5545 C C . LYS B 1 214 ? 14.625 -21.812 25.938 1 87.06 214 LYS B C 1
ATOM 5547 O O . LYS B 1 214 ? 14.492 -22.312 27.047 1 87.06 214 LYS B O 1
ATOM 5552 N N . ASN B 1 215 ? 15.711 -21.391 25.516 1 88.5 215 ASN B N 1
ATOM 5553 C CA . ASN B 1 215 ? 16.906 -21.375 26.359 1 88.5 215 ASN B CA 1
ATOM 5554 C C . ASN B 1 215 ? 16.75 -20.391 27.516 1 88.5 215 ASN B C 1
ATOM 5556 O O . ASN B 1 215 ? 17.203 -20.641 28.625 1 88.5 215 ASN B O 1
ATOM 5560 N N . GLU B 1 216 ? 16.109 -19.297 27.219 1 85.31 216 GLU B N 1
ATOM 5561 C CA . GLU B 1 216 ? 15.938 -18.266 28.234 1 85.31 216 GLU B CA 1
ATOM 5562 C C . GLU B 1 216 ? 14.75 -18.578 29.141 1 85.31 216 GLU B C 1
ATOM 5564 O O . GLU B 1 216 ? 14.781 -18.266 30.344 1 85.31 216 GLU B O 1
ATOM 5569 N N . TYR B 1 217 ? 13.781 -19.141 28.484 1 81.44 217 TYR B N 1
ATOM 5570 C CA . TYR B 1 217 ? 12.562 -19.5 29.219 1 81.44 217 TYR B CA 1
ATOM 5571 C C . TYR B 1 217 ? 12.148 -20.938 28.922 1 81.44 217 TYR B C 1
ATOM 5573 O O . TYR B 1 217 ? 11.297 -21.172 28.062 1 81.44 217 TYR B O 1
ATOM 5581 N N . PRO B 1 218 ? 12.57 -21.766 29.703 1 80.19 218 PRO B N 1
ATOM 5582 C CA . PRO B 1 218 ? 12.328 -23.188 29.438 1 80.19 218 PRO B CA 1
ATOM 5583 C C . PRO B 1 218 ? 10.844 -23.531 29.438 1 80.19 218 PRO B C 1
ATOM 5585 O O . PRO B 1 218 ? 10.438 -24.516 28.812 1 80.19 218 PRO B O 1
ATOM 5588 N N . ASP B 1 219 ? 10.039 -22.75 30.047 1 75.19 219 ASP B N 1
ATOM 5589 C CA . ASP B 1 219 ? 8.609 -23.047 30.141 1 75.19 219 ASP B CA 1
ATOM 5590 C C . ASP B 1 219 ? 7.84 -22.406 28.984 1 75.19 219 ASP B C 1
ATOM 5592 O O . ASP B 1 219 ? 6.605 -22.391 28.984 1 75.19 219 ASP B O 1
ATOM 5596 N N . PHE B 1 220 ? 8.578 -21.922 28.109 1 74.62 220 PHE B N 1
ATOM 5597 C CA . PHE B 1 220 ? 7.922 -21.359 26.938 1 74.62 220 PHE B CA 1
ATOM 5598 C C . PHE B 1 220 ? 7.102 -22.422 26.219 1 74.62 220 PHE B C 1
ATOM 5600 O O . PHE B 1 220 ? 7.633 -23.453 25.797 1 74.62 220 PHE B O 1
ATOM 5607 N N . ASN B 1 221 ? 5.773 -22.234 26.141 1 76.56 221 ASN B N 1
ATOM 5608 C CA . ASN B 1 221 ? 4.871 -23.188 25.531 1 76.56 221 ASN B CA 1
ATOM 5609 C C . ASN B 1 221 ? 4.918 -23.109 24 1 76.56 221 ASN B C 1
ATOM 5611 O O . ASN B 1 221 ? 4.211 -22.297 23.406 1 76.56 221 ASN B O 1
ATOM 5615 N N . LEU B 1 222 ? 5.555 -23.953 23.406 1 77.06 222 LEU B N 1
ATOM 5616 C CA . LEU B 1 222 ? 5.707 -23.984 21.953 1 77.06 222 LEU B CA 1
ATOM 5617 C C . LEU B 1 222 ? 4.441 -24.516 21.281 1 77.06 222 LEU B C 1
ATOM 5619 O O . LEU B 1 222 ? 4.309 -24.453 20.062 1 77.06 222 LEU B O 1
ATOM 5623 N N . GLU B 1 223 ? 3.52 -24.969 22.109 1 77 223 GLU B N 1
ATOM 5624 C CA . GLU B 1 223 ? 2.303 -25.547 21.547 1 77 223 GLU B CA 1
ATOM 5625 C C . GLU B 1 223 ? 1.188 -24.5 21.469 1 77 223 GLU B C 1
ATOM 5627 O O . GLU B 1 223 ? 0.149 -24.734 20.859 1 77 223 GLU B O 1
ATOM 5632 N N . ASP B 1 224 ? 1.473 -23.422 22.047 1 79.25 224 ASP B N 1
ATOM 5633 C CA . ASP B 1 224 ? 0.479 -22.344 21.984 1 79.25 224 ASP B CA 1
ATOM 5634 C C . ASP B 1 224 ? 0.451 -21.703 20.594 1 79.25 224 ASP B C 1
ATOM 5636 O O . ASP B 1 224 ? 1.296 -20.859 20.281 1 79.25 224 ASP B O 1
ATOM 5640 N N . VAL B 1 225 ? -0.584 -22.016 19.859 1 79.38 225 VAL B N 1
ATOM 5641 C CA . VAL B 1 225 ? -0.694 -21.609 18.469 1 79.38 225 VAL B CA 1
ATOM 5642 C C . VAL B 1 225 ? -0.783 -20.094 18.375 1 79.38 225 VAL B C 1
ATOM 5644 O O . VAL B 1 225 ? -0.255 -19.484 17.438 1 79.38 225 VAL B O 1
ATOM 5647 N N . PHE B 1 226 ? -1.344 -19.469 19.328 1 77 226 PHE B N 1
ATOM 5648 C CA . PHE B 1 226 ? -1.508 -18.016 19.328 1 77 226 PHE B CA 1
ATOM 5649 C C . PHE B 1 226 ? -0.165 -17.312 19.5 1 77 226 PHE B C 1
ATOM 5651 O O . PHE B 1 226 ? 0.127 -16.328 18.812 1 77 226 PHE B O 1
ATOM 5658 N N . LEU B 1 227 ? 0.565 -17.844 20.391 1 80.75 227 LEU B N 1
ATOM 5659 C CA . LEU B 1 227 ? 1.888 -17.281 20.625 1 80.75 227 LEU B CA 1
ATOM 5660 C C . LEU B 1 227 ? 2.789 -17.453 19.422 1 80.75 227 LEU B C 1
ATOM 5662 O O . LEU B 1 227 ? 3.549 -16.562 19.062 1 80.75 227 LEU B O 1
ATOM 5666 N N . LEU B 1 228 ? 2.66 -18.578 18.844 1 84.44 228 LEU B N 1
ATOM 5667 C CA . LEU B 1 228 ? 3.479 -18.875 17.672 1 84.44 228 LEU B CA 1
ATOM 5668 C C . LEU B 1 228 ? 3.117 -17.969 16.516 1 84.44 228 LEU B C 1
ATOM 5670 O O . LEU B 1 228 ? 3.998 -17.5 15.789 1 84.44 228 LEU B O 1
ATOM 5674 N N . GLU B 1 229 ? 1.871 -17.734 16.359 1 83.56 229 GLU B N 1
ATOM 5675 C CA . GLU B 1 229 ? 1.435 -16.875 15.266 1 83.56 229 GLU B CA 1
ATOM 5676 C C . GLU B 1 229 ? 1.865 -15.43 15.492 1 83.56 229 GLU B C 1
ATOM 5678 O O . GLU B 1 229 ? 2.219 -14.727 14.547 1 83.56 229 GLU B O 1
ATOM 5683 N N . GLN B 1 230 ? 1.786 -14.992 16.672 1 84.94 230 GLN B N 1
ATOM 5684 C CA . GLN B 1 230 ? 2.273 -13.656 16.984 1 84.94 230 GLN B CA 1
ATOM 5685 C C . GLN B 1 230 ? 3.768 -13.531 16.688 1 84.94 230 GLN B C 1
ATOM 5687 O O . GLN B 1 230 ? 4.219 -12.516 16.156 1 84.94 230 GLN B O 1
ATOM 5692 N N . LEU B 1 231 ? 4.449 -14.523 17.125 1 88.56 231 LEU B N 1
ATOM 5693 C CA . LEU B 1 231 ? 5.887 -14.539 16.875 1 88.56 231 LEU B CA 1
ATOM 5694 C C . LEU B 1 231 ? 6.172 -14.477 15.375 1 88.56 231 LEU B C 1
ATOM 5696 O O . LEU B 1 231 ? 7.062 -13.742 14.938 1 88.56 231 LEU B O 1
ATOM 5700 N N . ARG B 1 232 ? 5.445 -15.273 14.602 1 89.94 232 ARG B N 1
ATOM 5701 C CA . ARG B 1 232 ? 5.637 -15.305 13.156 1 89.94 232 ARG B CA 1
ATOM 5702 C C . ARG B 1 232 ? 5.383 -13.93 12.539 1 89.94 232 ARG B C 1
ATOM 5704 O O . ARG B 1 232 ? 6.09 -13.523 11.617 1 89.94 232 ARG B O 1
ATOM 5711 N N . GLU B 1 233 ? 4.426 -13.234 13.008 1 87.25 233 GLU B N 1
ATOM 5712 C CA . GLU B 1 233 ? 4.152 -11.875 12.547 1 87.25 233 GLU B CA 1
ATOM 5713 C C . GLU B 1 233 ? 5.328 -10.945 12.836 1 87.25 233 GLU B C 1
ATOM 5715 O O . GLU B 1 233 ? 5.723 -10.148 11.977 1 87.25 233 GLU B O 1
ATOM 5720 N N . ARG B 1 234 ? 5.852 -11.047 14.008 1 89.94 234 ARG B N 1
ATOM 5721 C CA . ARG B 1 234 ? 6.984 -10.211 14.398 1 89.94 234 ARG B CA 1
ATOM 5722 C C . ARG B 1 234 ? 8.219 -10.547 13.578 1 89.94 234 ARG B C 1
ATOM 5724 O O . ARG B 1 234 ? 9.008 -9.656 13.234 1 89.94 234 ARG B O 1
ATOM 5731 N N . ILE B 1 235 ? 8.352 -11.797 13.312 1 94.19 235 ILE B N 1
ATOM 5732 C CA . ILE B 1 235 ? 9.5 -12.258 12.531 1 94.19 235 ILE B CA 1
ATOM 5733 C C . ILE B 1 235 ? 9.414 -11.695 11.109 1 94.19 235 ILE B C 1
ATOM 5735 O O . ILE B 1 235 ? 10.398 -11.188 10.578 1 94.19 235 ILE B O 1
ATOM 5739 N N . GLU B 1 236 ? 8.266 -11.812 10.484 1 92.06 236 GLU B N 1
ATOM 5740 C CA . GLU B 1 236 ? 8.086 -11.281 9.141 1 92.06 236 GLU B CA 1
ATOM 5741 C C . GLU B 1 236 ? 8.359 -9.781 9.094 1 92.06 236 GLU B C 1
ATOM 5743 O O . GLU B 1 236 ? 9.055 -9.305 8.195 1 92.06 236 GLU B O 1
ATOM 5748 N N . GLU B 1 237 ? 7.82 -9.109 10.062 1 90.44 237 GLU B N 1
ATOM 5749 C CA . GLU B 1 237 ? 8.055 -7.672 10.133 1 90.44 237 GLU B CA 1
ATOM 5750 C C . GLU B 1 237 ? 9.531 -7.363 10.359 1 90.44 237 GLU B C 1
ATOM 5752 O O . GLU B 1 237 ? 10.07 -6.426 9.766 1 90.44 237 GLU B O 1
ATOM 5757 N N . GLY B 1 238 ? 10.141 -8.047 11.266 1 93.31 238 GLY B N 1
ATOM 5758 C CA . GLY B 1 238 ? 11.562 -7.883 11.508 1 93.31 238 GLY B CA 1
ATOM 5759 C C . GLY B 1 238 ? 12.406 -8.117 10.266 1 93.31 238 GLY B C 1
ATOM 5760 O O . GLY B 1 238 ? 13.328 -7.344 9.992 1 93.31 238 GLY B O 1
ATOM 5761 N N . LYS B 1 239 ? 12.078 -9.18 9.578 1 94.94 239 LYS B N 1
ATOM 5762 C CA . LYS B 1 239 ? 12.789 -9.492 8.344 1 94.94 239 LYS B CA 1
ATOM 5763 C C . LYS B 1 239 ? 12.695 -8.336 7.352 1 94.94 239 LYS B C 1
ATOM 5765 O O . LYS B 1 239 ? 13.695 -7.934 6.762 1 94.94 239 LYS B O 1
ATOM 5770 N N . LYS B 1 240 ? 11.516 -7.789 7.133 1 92.31 240 LYS B N 1
ATOM 5771 C CA . LYS B 1 240 ? 11.328 -6.664 6.223 1 92.31 240 LYS B CA 1
ATOM 5772 C C . LYS B 1 240 ? 12.125 -5.445 6.684 1 92.31 240 LYS B C 1
ATOM 5774 O O . LYS B 1 240 ? 12.727 -4.746 5.867 1 92.31 240 LYS B O 1
ATOM 5779 N N . ASN B 1 241 ? 12.18 -5.246 7.957 1 91.75 241 ASN B N 1
ATOM 5780 C CA . ASN B 1 241 ? 12.883 -4.086 8.5 1 91.75 241 ASN B CA 1
ATOM 5781 C C . ASN B 1 241 ? 14.391 -4.215 8.336 1 91.75 241 ASN B C 1
ATOM 5783 O O . ASN B 1 241 ? 15.094 -3.209 8.25 1 91.75 241 ASN B O 1
ATOM 5787 N N . LEU B 1 242 ? 14.844 -5.41 8.273 1 93.94 242 LEU B N 1
ATOM 5788 C CA . LEU B 1 242 ? 16.266 -5.637 8.094 1 93.94 242 LEU B CA 1
ATOM 5789 C C . LEU B 1 242 ? 16.719 -5.152 6.715 1 93.94 242 LEU B C 1
ATOM 5791 O O . LEU B 1 242 ? 17.922 -5.004 6.473 1 93.94 242 LEU B O 1
ATOM 5795 N N . SER B 1 243 ? 15.82 -4.902 5.848 1 90.88 243 SER B N 1
ATOM 5796 C CA . SER B 1 243 ? 16.172 -4.352 4.543 1 90.88 243 SER B CA 1
ATOM 5797 C C . SER B 1 243 ? 16.656 -2.906 4.664 1 90.88 243 SER B C 1
ATOM 5799 O O . SER B 1 243 ? 17.328 -2.391 3.77 1 90.88 243 SER B O 1
ATOM 5801 N N . VAL B 1 244 ? 16.281 -2.254 5.809 1 87.25 244 VAL B N 1
ATOM 5802 C CA . VAL B 1 244 ? 16.641 -0.845 5.949 1 87.25 244 VAL B CA 1
ATOM 5803 C C . VAL B 1 244 ? 17.422 -0.633 7.242 1 87.25 244 VAL B C 1
ATOM 5805 O O . VAL B 1 244 ? 18.141 0.36 7.387 1 87.25 244 VAL B O 1
ATOM 5808 N N . MET B 1 245 ? 17.281 -1.599 8.117 1 89.81 245 MET B N 1
ATOM 5809 C CA . MET B 1 245 ? 17.953 -1.514 9.414 1 89.81 245 MET B CA 1
ATOM 5810 C C . MET B 1 245 ? 19.047 -2.566 9.523 1 89.81 245 MET B C 1
ATOM 5812 O O . MET B 1 245 ? 18.953 -3.641 8.922 1 89.81 245 MET B O 1
ATOM 5816 N N . GLU B 1 246 ? 20.016 -2.287 10.344 1 92 246 GLU B N 1
ATOM 5817 C CA . GLU B 1 246 ? 21.125 -3.23 10.516 1 92 246 GLU B CA 1
ATOM 5818 C C . GLU B 1 246 ? 20.781 -4.281 11.57 1 92 246 GLU B C 1
ATOM 5820 O O . GLU B 1 246 ? 21.406 -5.344 11.617 1 92 246 GLU B O 1
ATOM 5825 N N . GLU B 1 247 ? 19.922 -3.861 12.383 1 93.5 247 GLU B N 1
ATOM 5826 C CA . GLU B 1 247 ? 19.5 -4.754 13.453 1 93.5 247 GLU B CA 1
ATOM 5827 C C . GLU B 1 247 ? 18.031 -4.52 13.828 1 93.5 247 GLU B C 1
ATOM 5829 O O . GLU B 1 247 ? 17.531 -3.4 13.703 1 93.5 247 GLU B O 1
ATOM 5834 N N . VAL B 1 248 ? 17.375 -5.613 14.172 1 92.94 248 VAL B N 1
ATOM 5835 C CA . VAL B 1 248 ? 15.984 -5.496 14.578 1 92.94 248 VAL B CA 1
ATOM 5836 C C . VAL B 1 248 ? 15.75 -6.285 15.867 1 92.94 248 VAL B C 1
ATOM 5838 O O . VAL B 1 248 ? 16.5 -7.207 16.188 1 92.94 248 VAL B O 1
ATOM 5841 N N . ASP B 1 249 ? 14.75 -5.832 16.641 1 90.75 249 ASP B N 1
ATOM 5842 C CA . ASP B 1 249 ? 14.312 -6.539 17.844 1 90.75 249 ASP B CA 1
ATOM 5843 C C . ASP B 1 249 ? 13.008 -7.289 17.609 1 90.75 249 ASP B C 1
ATOM 5845 O O . ASP B 1 249 ? 12.008 -6.691 17.219 1 90.75 249 ASP B O 1
ATOM 5849 N N . ILE B 1 250 ? 13.055 -8.562 17.703 1 91.56 250 ILE B N 1
ATOM 5850 C CA . ILE B 1 250 ? 11.852 -9.391 17.688 1 91.56 250 ILE B CA 1
ATOM 5851 C C . ILE B 1 250 ? 11.383 -9.648 19.109 1 91.56 250 ILE B C 1
ATOM 5853 O O . ILE B 1 250 ? 11.992 -10.445 19.828 1 91.56 250 ILE B O 1
ATOM 5857 N N . THR B 1 251 ? 10.297 -8.992 19.5 1 86.81 251 THR B N 1
ATOM 5858 C CA . THR B 1 251 ? 9.914 -8.984 20.906 1 86.81 251 THR B CA 1
ATOM 5859 C C . THR B 1 251 ? 8.523 -9.578 21.094 1 86.81 251 THR B C 1
ATOM 5861 O O . THR B 1 251 ? 7.629 -9.352 20.266 1 86.81 251 THR B O 1
ATOM 5864 N N . LEU B 1 252 ? 8.359 -10.367 22.047 1 83.88 252 LEU B N 1
ATOM 5865 C CA . LEU B 1 252 ? 7.074 -10.82 22.547 1 83.88 252 LEU B CA 1
ATOM 5866 C C . LEU B 1 252 ? 6.809 -10.258 23.938 1 83.88 252 LEU B C 1
ATOM 5868 O O . LEU B 1 252 ? 7.602 -10.469 24.859 1 83.88 252 LEU B O 1
ATOM 5872 N N . LEU B 1 253 ? 5.762 -9.562 24.062 1 75.25 253 LEU B N 1
ATOM 5873 C CA . LEU B 1 253 ? 5.453 -8.875 25.312 1 75.25 253 LEU B CA 1
ATOM 5874 C C . LEU B 1 253 ? 4.504 -9.711 26.172 1 75.25 253 LEU B C 1
ATOM 5876 O O . LEU B 1 253 ? 3.58 -10.336 25.641 1 75.25 253 LEU B O 1
ATOM 5880 N N . PHE B 1 254 ? 4.906 -9.703 27.422 1 72 254 PHE B N 1
ATOM 5881 C CA . PHE B 1 254 ? 4.086 -10.484 28.328 1 72 254 PHE B CA 1
ATOM 5882 C C . PHE B 1 254 ? 3.576 -9.617 29.484 1 72 254 PHE B C 1
ATOM 5884 O O . PHE B 1 254 ? 4.191 -8.609 29.828 1 72 254 PHE B O 1
ATOM 5891 N N . LEU B 1 255 ? 2.568 -10.078 30.062 1 65.69 255 LEU B N 1
ATOM 5892 C CA . LEU B 1 255 ? 1.859 -9.336 31.094 1 65.69 255 LEU B CA 1
ATOM 5893 C C . LEU B 1 255 ? 2.676 -9.281 32.375 1 65.69 255 LEU B C 1
ATOM 5895 O O . LEU B 1 255 ? 2.572 -8.32 33.156 1 65.69 255 LEU B O 1
ATOM 5899 N N . ASP B 1 256 ? 3.32 -10.273 32.531 1 66 256 ASP B N 1
ATOM 5900 C CA . ASP B 1 256 ? 4.051 -10.328 33.781 1 66 256 ASP B CA 1
ATOM 5901 C C . ASP B 1 256 ? 5.328 -9.492 33.719 1 66 256 ASP B C 1
ATOM 5903 O O . ASP B 1 256 ? 6.066 -9.398 34.719 1 66 256 ASP B O 1
ATOM 5907 N N . GLY B 1 257 ? 5.531 -8.844 32.562 1 67.12 257 GLY B N 1
ATOM 5908 C CA . GLY B 1 257 ? 6.676 -7.961 32.406 1 67.12 257 GLY B CA 1
ATOM 5909 C C . GLY B 1 257 ? 7.914 -8.672 31.891 1 67.12 257 GLY B C 1
ATOM 5910 O O . GLY B 1 257 ? 8.906 -8.031 31.562 1 67.12 257 GLY B O 1
ATOM 5911 N N . LYS B 1 258 ? 7.91 -10 31.922 1 74.25 258 LYS B N 1
ATOM 5912 C CA . LYS B 1 258 ? 9.039 -10.766 31.406 1 74.25 258 LYS B CA 1
ATOM 5913 C C . LYS B 1 258 ? 8.977 -10.867 29.891 1 74.25 258 LYS B C 1
ATOM 5915 O O . LYS B 1 258 ? 8.781 -11.961 29.344 1 74.25 258 LYS B O 1
ATOM 5920 N N . HIS B 1 259 ? 9.258 -9.766 29.234 1 78.25 259 HIS B N 1
ATOM 5921 C CA . HIS B 1 259 ? 9.203 -9.719 27.781 1 78.25 259 HIS B CA 1
ATOM 5922 C C . HIS B 1 259 ? 10.367 -10.477 27.156 1 78.25 259 HIS B C 1
ATOM 5924 O O . HIS B 1 259 ? 11.453 -10.547 27.75 1 78.25 259 HIS B O 1
ATOM 5930 N N . LEU B 1 260 ? 10.117 -11.203 26.156 1 83.88 260 LEU B N 1
ATOM 5931 C CA . LEU B 1 260 ? 11.172 -11.875 25.406 1 83.88 260 LEU B CA 1
ATOM 5932 C C . LEU B 1 260 ? 11.648 -11 24.25 1 83.88 260 LEU B C 1
ATOM 5934 O O . LEU B 1 260 ? 10.852 -10.312 23.609 1 83.88 260 LEU B O 1
ATOM 5938 N N . ASN B 1 261 ? 12.906 -11.016 24.125 1 88.62 261 ASN B N 1
ATOM 5939 C CA . ASN B 1 261 ? 13.508 -10.211 23.078 1 88.62 261 ASN B CA 1
ATOM 5940 C C . ASN B 1 261 ? 14.656 -10.945 22.391 1 88.62 261 ASN B C 1
ATOM 5942 O O . ASN B 1 261 ? 15.461 -11.609 23.047 1 88.62 261 ASN B O 1
ATOM 5946 N N . TYR B 1 262 ? 14.633 -11 21.109 1 92.25 262 TYR B N 1
ATOM 5947 C CA . TYR B 1 262 ? 15.695 -11.547 20.281 1 92.25 262 TYR B CA 1
ATOM 5948 C C . TYR B 1 262 ? 16.234 -10.492 19.328 1 92.25 262 TYR B C 1
ATOM 5950 O O . TYR B 1 262 ? 15.5 -9.961 18.484 1 92.25 262 TYR B O 1
ATOM 5958 N N . LYS B 1 263 ? 17.469 -10.203 19.469 1 93.25 263 LYS B N 1
ATOM 5959 C CA . LYS B 1 263 ? 18.109 -9.242 18.578 1 93.25 263 LYS B CA 1
ATOM 5960 C C . LYS B 1 263 ? 18.688 -9.938 17.344 1 93.25 263 LYS B C 1
ATOM 5962 O O . LYS B 1 263 ? 19.562 -10.789 17.453 1 93.25 263 LYS B O 1
ATOM 5967 N N . LEU B 1 264 ? 18.172 -9.594 16.203 1 95.56 264 LEU B N 1
ATOM 5968 C CA . LEU B 1 264 ? 18.609 -10.18 14.945 1 95.56 264 LEU B CA 1
ATOM 5969 C C . LEU B 1 264 ? 19.359 -9.148 14.102 1 95.56 264 LEU B C 1
ATOM 5971 O O . LEU B 1 264 ? 18.797 -8.117 13.734 1 95.56 264 LEU B O 1
ATOM 5975 N N . LYS B 1 265 ? 20.594 -9.406 13.844 1 96.88 265 LYS B N 1
ATOM 5976 C CA . LYS B 1 265 ? 21.406 -8.523 13.016 1 96.88 265 LYS B CA 1
ATOM 5977 C C . LYS B 1 265 ? 21.328 -8.922 11.547 1 96.88 265 LYS B C 1
ATOM 5979 O O . LYS B 1 265 ? 21.156 -10.102 11.227 1 96.88 265 LYS B O 1
ATOM 5984 N N . ARG B 1 266 ? 21.516 -7.922 10.641 1 95.75 266 ARG B N 1
ATOM 5985 C CA . ARG B 1 266 ? 21.438 -8.164 9.203 1 95.75 266 ARG B CA 1
ATOM 5986 C C . ARG B 1 266 ? 22.484 -9.18 8.766 1 95.75 266 ARG B C 1
ATOM 5988 O O . ARG B 1 266 ? 22.188 -10.062 7.953 1 95.75 266 ARG B O 1
ATOM 5995 N N . ASN B 1 267 ? 23.656 -9.055 9.352 1 96.88 267 ASN B N 1
ATOM 5996 C CA . ASN B 1 267 ? 24.734 -9.969 8.969 1 96.88 267 ASN B CA 1
ATOM 5997 C C . ASN B 1 267 ? 24.406 -11.406 9.375 1 96.88 267 ASN B C 1
ATOM 5999 O O . ASN B 1 267 ? 24.719 -12.344 8.633 1 96.88 267 ASN B O 1
ATOM 6003 N N . GLU B 1 268 ? 23.812 -11.555 10.5 1 96.88 268 GLU B N 1
ATOM 6004 C CA . GLU B 1 268 ? 23.406 -12.883 10.938 1 96.88 268 GLU B CA 1
ATOM 6005 C C . GLU B 1 268 ? 22.312 -13.453 10.031 1 96.88 268 GLU B C 1
ATOM 6007 O O . GLU B 1 268 ? 22.375 -14.625 9.648 1 96.88 268 GLU B O 1
ATOM 6012 N N . PHE B 1 269 ? 21.469 -12.656 9.734 1 97.75 269 PHE B N 1
ATOM 6013 C CA . PHE B 1 269 ? 20.391 -13.055 8.836 1 97.75 269 PHE B CA 1
ATOM 6014 C C . PHE B 1 269 ? 20.938 -13.453 7.473 1 97.75 269 PHE B C 1
ATOM 6016 O O . PHE B 1 269 ? 20.547 -14.484 6.918 1 97.75 269 PHE B O 1
ATOM 6023 N N . ASN B 1 270 ? 21.797 -12.625 6.93 1 97.94 270 ASN B N 1
ATOM 6024 C CA . ASN B 1 270 ? 22.422 -12.93 5.648 1 97.94 270 ASN B CA 1
ATOM 6025 C C . ASN B 1 270 ? 23.078 -14.305 5.664 1 97.94 270 ASN B C 1
ATOM 6027 O O . ASN B 1 270 ? 22.969 -15.062 4.703 1 97.94 270 ASN B O 1
ATOM 6031 N N . SER B 1 271 ? 23.672 -14.594 6.781 1 97.31 271 SER B N 1
ATOM 6032 C CA . SER B 1 271 ? 24.344 -15.891 6.918 1 97.31 271 SER B CA 1
ATOM 6033 C C . SER B 1 271 ? 23.312 -17.031 6.945 1 97.31 271 SER B C 1
ATOM 6035 O O . SER B 1 271 ? 23.562 -18.094 6.379 1 97.31 271 SER B O 1
ATOM 6037 N N . MET B 1 272 ? 22.188 -16.797 7.559 1 96.62 272 MET B N 1
ATOM 6038 C CA . MET B 1 272 ? 21.141 -17.812 7.699 1 96.62 272 MET B CA 1
ATOM 6039 C C . MET B 1 272 ? 20.594 -18.219 6.336 1 96.62 272 MET B C 1
ATOM 6041 O O . MET B 1 272 ? 20.188 -19.359 6.141 1 96.62 272 MET B O 1
ATOM 6045 N N . ILE B 1 273 ? 20.578 -17.219 5.363 1 96.56 273 ILE B N 1
ATOM 6046 C CA . ILE B 1 273 ? 19.828 -17.5 4.141 1 96.56 273 ILE B CA 1
ATOM 6047 C C . ILE B 1 273 ? 20.797 -17.625 2.965 1 96.56 273 ILE B C 1
ATOM 6049 O O . ILE B 1 273 ? 20.375 -17.781 1.818 1 96.56 273 ILE B O 1
ATOM 6053 N N . SER B 1 274 ? 22.078 -17.609 3.184 1 96.31 274 SER B N 1
ATOM 6054 C CA . SER B 1 274 ? 23.094 -17.562 2.141 1 96.31 274 SER B CA 1
ATOM 6055 C C . SER B 1 274 ? 22.969 -18.75 1.182 1 96.31 274 SER B C 1
ATOM 6057 O O . SER B 1 274 ? 23.078 -18.578 -0.034 1 96.31 274 SER B O 1
ATOM 6059 N N . GLU B 1 275 ? 22.688 -19.938 1.713 1 94.56 275 GLU B N 1
ATOM 6060 C CA . GLU B 1 275 ? 22.578 -21.125 0.886 1 94.56 275 GLU B CA 1
ATOM 6061 C C . GLU B 1 275 ? 21.406 -21.031 -0.079 1 94.56 275 GLU B C 1
ATOM 6063 O O . GLU B 1 275 ? 21.484 -21.484 -1.222 1 94.56 275 GLU B O 1
ATOM 6068 N N . TYR B 1 276 ? 20.328 -20.484 0.408 1 95.19 276 TYR B N 1
ATOM 6069 C CA . TYR B 1 276 ? 19.156 -20.297 -0.436 1 95.19 276 TYR B CA 1
ATOM 6070 C C . TYR B 1 276 ? 19.438 -19.328 -1.571 1 95.19 276 TYR B C 1
ATOM 6072 O O . TYR B 1 276 ? 19.047 -19.562 -2.717 1 95.19 276 TYR B O 1
ATOM 6080 N N . ILE B 1 277 ? 20.156 -18.25 -1.231 1 96.31 277 ILE B N 1
ATOM 6081 C CA . ILE B 1 277 ? 20.469 -17.234 -2.223 1 96.31 277 ILE B CA 1
ATOM 6082 C C . ILE B 1 277 ? 21.422 -17.797 -3.271 1 96.31 277 ILE B C 1
ATOM 6084 O O . ILE B 1 277 ? 21.266 -17.531 -4.465 1 96.31 277 ILE B O 1
ATOM 6088 N N . ASP B 1 278 ? 22.328 -18.609 -2.812 1 95.69 278 ASP B N 1
ATOM 6089 C CA . ASP B 1 278 ? 23.25 -19.25 -3.742 1 95.69 278 ASP B CA 1
ATOM 6090 C C . ASP B 1 278 ? 22.5 -20.156 -4.723 1 95.69 278 ASP B C 1
ATOM 6092 O O . ASP B 1 278 ? 22.859 -20.219 -5.902 1 95.69 278 ASP B O 1
ATOM 6096 N N . LYS B 1 279 ? 21.562 -20.781 -4.223 1 95.56 279 LYS B N 1
ATOM 6097 C CA . LYS B 1 279 ? 20.75 -21.656 -5.07 1 95.56 279 LYS B CA 1
ATOM 6098 C C . LYS B 1 279 ? 20.031 -20.859 -6.156 1 95.56 279 LYS B C 1
ATOM 6100 O O . LYS B 1 279 ? 19.891 -21.344 -7.285 1 95.56 279 LYS B O 1
ATOM 6105 N N . THR B 1 280 ? 19.547 -19.672 -5.824 1 95.81 280 THR B N 1
ATOM 6106 C CA . THR B 1 280 ? 18.875 -18.844 -6.816 1 95.81 280 THR B CA 1
ATOM 6107 C C . THR B 1 280 ? 19.844 -18.438 -7.93 1 95.81 280 THR B C 1
ATOM 6109 O O . THR B 1 280 ? 19.453 -18.391 -9.102 1 95.81 280 THR B O 1
ATOM 6112 N N . ILE B 1 281 ? 21.094 -18.203 -7.551 1 96.25 281 ILE B N 1
ATOM 6113 C CA . ILE B 1 281 ? 22.094 -17.812 -8.531 1 96.25 281 ILE B CA 1
ATOM 6114 C C . ILE B 1 281 ? 22.438 -19.016 -9.422 1 96.25 281 ILE B C 1
ATOM 6116 O O . ILE B 1 281 ? 22.562 -18.875 -10.641 1 96.25 281 ILE B O 1
ATOM 6120 N N . HIS B 1 282 ? 22.531 -20.125 -8.789 1 96.06 282 HIS B N 1
ATOM 6121 C CA . HIS B 1 282 ? 22.812 -21.344 -9.547 1 96.06 282 HIS B CA 1
ATOM 6122 C C . HIS B 1 282 ? 21.719 -21.594 -10.586 1 96.06 282 HIS B C 1
ATOM 6124 O O . HIS B 1 282 ? 22.016 -21.906 -11.742 1 96.06 282 HIS B O 1
ATOM 6130 N N . LEU B 1 283 ? 20.5 -21.469 -10.211 1 94.12 283 LEU B N 1
ATOM 6131 C CA . LEU B 1 283 ? 19.375 -21.656 -11.109 1 94.12 283 LEU B CA 1
ATOM 6132 C C . LEU B 1 283 ? 19.391 -20.641 -12.234 1 94.12 283 LEU B C 1
ATOM 6134 O O . LEU B 1 283 ? 19.047 -20.953 -13.375 1 94.12 283 LEU B O 1
ATOM 6138 N N . SER B 1 284 ? 19.812 -19.406 -11.883 1 95.88 284 SER B N 1
ATOM 6139 C CA . SER B 1 284 ? 19.922 -18.359 -12.891 1 95.88 284 SER B CA 1
ATOM 6140 C C . SER B 1 284 ? 20.984 -18.703 -13.93 1 95.88 284 SER B C 1
ATOM 6142 O O . SER B 1 284 ? 20.766 -18.516 -15.133 1 95.88 284 SER B O 1
ATOM 6144 N N . MET B 1 285 ? 22.062 -19.234 -13.453 1 95.75 285 MET B N 1
ATOM 6145 C CA . MET B 1 285 ? 23.141 -19.641 -14.359 1 95.75 285 MET B CA 1
ATOM 6146 C C . MET B 1 285 ? 22.719 -20.812 -15.234 1 95.75 285 MET B C 1
ATOM 6148 O O . MET B 1 285 ? 23.031 -20.844 -16.422 1 95.75 285 MET B O 1
ATOM 6152 N N . GLU B 1 286 ? 21.984 -21.703 -14.641 1 93.88 286 GLU B N 1
ATOM 6153 C CA . GLU B 1 286 ? 21.469 -22.828 -15.406 1 93.88 286 GLU B CA 1
ATOM 6154 C C . GLU B 1 286 ? 20.484 -22.359 -16.484 1 93.88 286 GLU B C 1
ATOM 6156 O O . GLU B 1 286 ? 20.469 -22.891 -17.594 1 93.88 286 GLU B O 1
ATOM 6161 N N . CYS B 1 287 ? 19.672 -21.422 -16.094 1 93.44 287 CYS B N 1
ATOM 6162 C CA . CYS B 1 287 ? 18.703 -20.859 -17.016 1 93.44 287 CYS B CA 1
ATOM 6163 C C . CYS B 1 287 ? 19.391 -20.25 -18.234 1 93.44 287 CYS B C 1
ATOM 6165 O O . CYS B 1 287 ? 18.969 -20.469 -19.375 1 93.44 287 CYS B O 1
ATOM 6167 N N . ILE B 1 288 ? 20.469 -19.594 -18.016 1 95.5 288 ILE B N 1
ATOM 6168 C CA . ILE B 1 288 ? 21.25 -18.969 -19.078 1 95.5 288 ILE B CA 1
ATOM 6169 C C . ILE B 1 288 ? 21.922 -20.031 -19.938 1 95.5 288 ILE B C 1
ATOM 6171 O O . ILE B 1 288 ? 21.859 -19.969 -21.172 1 95.5 288 ILE B O 1
ATOM 6175 N N . ALA B 1 289 ? 22.438 -21 -19.281 1 94.44 289 ALA B N 1
ATOM 6176 C CA . ALA B 1 289 ? 23.125 -22.094 -19.984 1 94.44 289 ALA B CA 1
ATOM 6177 C C . ALA B 1 289 ? 22.141 -22.875 -20.859 1 94.44 289 ALA B C 1
ATOM 6179 O O . ALA B 1 289 ? 22.469 -23.266 -21.984 1 94.44 289 ALA B O 1
ATOM 6180 N N . ASP B 1 290 ? 20.969 -23.062 -20.359 1 90.94 290 ASP B N 1
ATOM 6181 C CA . ASP B 1 290 ? 19.953 -23.812 -21.094 1 90.94 290 ASP B CA 1
ATOM 6182 C C . ASP B 1 290 ? 19.578 -23.109 -22.391 1 90.94 290 ASP B C 1
ATOM 6184 O O . ASP B 1 290 ? 19.219 -23.766 -23.375 1 90.94 290 ASP B O 1
ATOM 6188 N N . ALA B 1 291 ? 19.641 -21.828 -22.359 1 92.38 291 ALA B N 1
ATOM 6189 C CA . ALA B 1 291 ? 19.266 -21.047 -23.531 1 92.38 291 ALA B CA 1
ATOM 6190 C C . ALA B 1 291 ? 20.406 -20.984 -24.547 1 92.38 291 ALA B C 1
ATOM 6192 O O . ALA B 1 291 ? 20.219 -20.594 -25.688 1 92.38 291 ALA B O 1
ATOM 6193 N N . GLY B 1 292 ? 21.578 -21.375 -24.125 1 92.81 292 GLY B N 1
ATOM 6194 C CA . GLY B 1 292 ? 22.75 -21.359 -25 1 92.81 292 GLY B CA 1
ATOM 6195 C C . GLY B 1 292 ? 23.281 -19.969 -25.234 1 92.81 292 GLY B C 1
ATOM 6196 O O . GLY B 1 292 ? 23.859 -19.688 -26.297 1 92.81 292 GLY B O 1
ATOM 6197 N N . VAL B 1 293 ? 22.984 -19.109 -24.375 1 92.62 293 VAL B N 1
ATOM 6198 C CA . VAL B 1 293 ? 23.453 -17.734 -24.5 1 92.62 293 VAL B CA 1
ATOM 6199 C C . VAL B 1 293 ? 24.641 -17.516 -23.578 1 92.62 293 VAL B C 1
ATOM 6201 O O . VAL B 1 293 ? 24.781 -18.172 -22.547 1 92.62 293 VAL B O 1
ATOM 6204 N N . ASP B 1 294 ? 25.469 -16.594 -24.062 1 92.81 294 ASP B N 1
ATOM 6205 C CA . ASP B 1 294 ? 26.594 -16.203 -23.219 1 92.81 294 ASP B CA 1
ATOM 6206 C C . ASP B 1 294 ? 26.156 -15.25 -22.109 1 92.81 294 ASP B C 1
ATOM 6208 O O . ASP B 1 294 ? 25.344 -14.352 -22.359 1 92.81 294 ASP B O 1
ATOM 6212 N N . ILE B 1 295 ? 26.75 -15.438 -21.031 1 91.56 295 ILE B N 1
ATOM 6213 C CA . ILE B 1 295 ? 26.406 -14.617 -19.859 1 91.56 295 ILE B CA 1
ATOM 6214 C C . ILE B 1 295 ? 26.656 -13.141 -20.188 1 91.56 295 ILE B C 1
ATOM 6216 O O . ILE B 1 295 ? 25.922 -12.273 -19.703 1 91.56 295 ILE B O 1
ATOM 6220 N N . SER B 1 296 ? 27.609 -12.844 -21 1 91.69 296 SER B N 1
ATOM 6221 C CA . SER B 1 296 ? 27.984 -11.477 -21.344 1 91.69 296 SER B CA 1
ATOM 6222 C C . SER B 1 296 ? 26.922 -10.82 -22.234 1 91.69 296 SER B C 1
ATOM 6224 O O . SER B 1 296 ? 26.906 -9.602 -22.375 1 91.69 296 SER B O 1
ATOM 6226 N N . SER B 1 297 ? 26.047 -11.641 -22.781 1 92.44 297 SER B N 1
ATOM 6227 C CA . SER B 1 297 ? 25.016 -11.125 -23.656 1 92.44 297 SER B CA 1
ATOM 6228 C C . SER B 1 297 ? 23.844 -10.555 -22.844 1 92.44 297 SER B C 1
ATOM 6230 O O . SER B 1 297 ? 23 -9.844 -23.391 1 92.44 297 SER B O 1
ATOM 6232 N N . ILE B 1 298 ? 23.828 -10.875 -21.594 1 94.25 298 ILE B N 1
ATOM 6233 C CA . ILE B 1 298 ? 22.75 -10.391 -20.75 1 94.25 298 ILE B CA 1
ATOM 6234 C C . ILE B 1 298 ? 22.953 -8.906 -20.453 1 94.25 298 ILE B C 1
ATOM 6236 O O . ILE B 1 298 ? 24 -8.508 -19.938 1 94.25 298 ILE B O 1
ATOM 6240 N N . SER B 1 299 ? 21.953 -8.117 -20.734 1 92.06 299 SER B N 1
ATOM 6241 C CA . SER B 1 299 ? 22.109 -6.676 -20.609 1 92.06 299 SER B CA 1
ATOM 6242 C C . SER B 1 299 ? 21.453 -6.152 -19.328 1 92.06 299 SER B C 1
ATOM 6244 O O . SER B 1 299 ? 21.906 -5.168 -18.75 1 92.06 299 SER B O 1
ATOM 6246 N N . LYS B 1 300 ? 20.375 -6.789 -18.953 1 93.62 300 LYS B N 1
ATOM 6247 C CA . LYS B 1 300 ? 19.609 -6.27 -17.828 1 93.62 300 LYS B CA 1
ATOM 6248 C C . LYS B 1 300 ? 19.031 -7.402 -16.984 1 93.62 300 LYS B C 1
ATOM 6250 O O . LYS B 1 300 ? 18.812 -8.508 -17.484 1 93.62 300 LYS B O 1
ATOM 6255 N N . ILE B 1 301 ? 18.844 -7.141 -15.734 1 95 301 ILE B N 1
ATOM 6256 C CA . ILE B 1 301 ? 18.125 -8.016 -14.812 1 95 301 ILE B CA 1
ATOM 6257 C C . ILE B 1 301 ? 16.938 -7.273 -14.211 1 95 301 ILE B C 1
ATOM 6259 O O . ILE B 1 301 ? 17.094 -6.188 -13.648 1 95 301 ILE B O 1
ATOM 6263 N N . ILE B 1 302 ? 15.789 -7.848 -14.391 1 92.31 302 ILE B N 1
ATOM 6264 C CA . ILE B 1 302 ? 14.578 -7.285 -13.812 1 92.31 302 ILE B CA 1
ATOM 6265 C C . ILE B 1 302 ? 14.219 -8.031 -12.523 1 92.31 302 ILE B C 1
ATOM 6267 O O . ILE B 1 302 ? 14.062 -9.25 -12.531 1 92.31 302 ILE B O 1
ATOM 6271 N N . LEU B 1 303 ? 14.141 -7.27 -11.461 1 92.25 303 LEU B N 1
ATOM 6272 C CA . LEU B 1 303 ? 13.773 -7.863 -10.18 1 92.25 303 LEU B CA 1
ATOM 6273 C C . LEU B 1 303 ? 12.258 -7.844 -9.984 1 92.25 303 LEU B C 1
ATOM 6275 O O . LEU B 1 303 ? 11.602 -6.848 -10.297 1 92.25 303 LEU B O 1
ATOM 6279 N N . SER B 1 304 ? 11.758 -8.938 -9.555 1 89.88 304 SER B N 1
ATOM 6280 C CA . SER B 1 304 ? 10.352 -9.086 -9.219 1 89.88 304 SER B CA 1
ATOM 6281 C C . SER B 1 304 ? 10.164 -9.891 -7.941 1 89.88 304 SER B C 1
ATOM 6283 O O . SER B 1 304 ? 10.977 -10.773 -7.637 1 89.88 304 SER B O 1
ATOM 6285 N N . GLY B 1 305 ? 9.102 -9.562 -7.191 1 89.62 305 GLY B N 1
ATOM 6286 C CA . GLY B 1 305 ? 8.852 -10.227 -5.926 1 89.62 305 GLY B CA 1
ATOM 6287 C C . GLY B 1 305 ? 9.359 -9.453 -4.727 1 89.62 305 GLY B C 1
ATOM 6288 O O . GLY B 1 305 ? 10.422 -8.828 -4.789 1 89.62 305 GLY B O 1
ATOM 6289 N N . GLY B 1 306 ? 8.719 -9.578 -3.701 1 88.56 306 GLY B N 1
ATOM 6290 C CA . GLY B 1 306 ? 9.008 -8.773 -2.523 1 88.56 306 GLY B CA 1
ATOM 6291 C C . GLY B 1 306 ? 10.344 -9.102 -1.885 1 88.56 306 GLY B C 1
ATOM 6292 O O . GLY B 1 306 ? 11.016 -8.219 -1.347 1 88.56 306 GLY B O 1
ATOM 6293 N N . SER B 1 307 ? 10.773 -10.336 -1.939 1 92.81 307 SER B N 1
ATOM 6294 C CA . SER B 1 307 ? 11.984 -10.766 -1.256 1 92.81 307 SER B CA 1
ATOM 6295 C C . SER B 1 307 ? 13.234 -10.258 -1.967 1 92.81 307 SER B C 1
ATOM 6297 O O . SER B 1 307 ? 14.336 -10.297 -1.412 1 92.81 307 SER B O 1
ATOM 6299 N N . THR B 1 308 ? 13.086 -9.695 -3.174 1 93.12 308 THR B N 1
ATOM 6300 C CA . THR B 1 308 ? 14.234 -9.141 -3.891 1 93.12 308 THR B CA 1
ATOM 6301 C C . THR B 1 308 ? 14.711 -7.855 -3.227 1 93.12 308 THR B C 1
ATOM 6303 O O . THR B 1 308 ? 15.805 -7.367 -3.529 1 93.12 308 THR B O 1
ATOM 6306 N N . ARG B 1 309 ? 13.914 -7.359 -2.32 1 90.62 309 ARG B N 1
ATOM 6307 C CA . ARG B 1 309 ? 14.273 -6.129 -1.62 1 90.62 309 ARG B CA 1
ATOM 6308 C C . ARG B 1 309 ? 15.344 -6.391 -0.565 1 90.62 309 ARG B C 1
ATOM 6310 O O . ARG B 1 309 ? 15.961 -5.453 -0.056 1 90.62 309 ARG B O 1
ATOM 6317 N N . ILE B 1 310 ? 15.562 -7.684 -0.229 1 94 310 ILE B N 1
ATOM 6318 C CA . ILE B 1 310 ? 16.641 -8.031 0.688 1 94 310 ILE B CA 1
ATOM 6319 C C . ILE B 1 310 ? 17.984 -7.574 0.103 1 94 310 ILE B C 1
ATOM 6321 O O . ILE B 1 310 ? 18.344 -7.977 -1.003 1 94 310 ILE B O 1
ATOM 6325 N N . PRO B 1 311 ? 18.734 -6.777 0.85 1 93.75 311 PRO B N 1
ATOM 6326 C CA . PRO B 1 311 ? 19.953 -6.188 0.314 1 93.75 311 PRO B CA 1
ATOM 6327 C C . PRO B 1 311 ? 20.969 -7.238 -0.153 1 93.75 311 PRO B C 1
ATOM 6329 O O . PRO B 1 311 ? 21.688 -7.016 -1.128 1 93.75 311 PRO B O 1
ATOM 6332 N N . LEU B 1 312 ? 21 -8.328 0.462 1 95.94 312 LEU B N 1
ATOM 6333 C CA . LEU B 1 312 ? 21.922 -9.398 0.1 1 95.94 312 LEU B CA 1
ATOM 6334 C C . LEU B 1 312 ? 21.703 -9.852 -1.337 1 95.94 312 LEU B C 1
ATOM 6336 O O . LEU B 1 312 ? 22.641 -10.219 -2.037 1 95.94 312 LEU B O 1
ATOM 6340 N N . ILE B 1 313 ? 20.484 -9.828 -1.808 1 94.44 313 ILE B N 1
ATOM 6341 C CA . ILE B 1 313 ? 20.141 -10.289 -3.148 1 94.44 313 ILE B CA 1
ATOM 6342 C C . ILE B 1 313 ? 20.797 -9.391 -4.191 1 94.44 313 ILE B C 1
ATOM 6344 O O . ILE B 1 313 ? 21.406 -9.875 -5.141 1 94.44 313 ILE B O 1
ATOM 6348 N N . GLN B 1 314 ? 20.672 -8.125 -3.998 1 90.56 314 GLN B N 1
ATOM 6349 C CA . GLN B 1 314 ? 21.281 -7.18 -4.926 1 90.56 314 GLN B CA 1
ATOM 6350 C C . GLN B 1 314 ? 22.797 -7.332 -4.938 1 90.56 314 GLN B C 1
ATOM 6352 O O . GLN B 1 314 ? 23.422 -7.254 -5.996 1 90.56 314 GLN B O 1
ATOM 6357 N N . LYS B 1 315 ? 23.344 -7.492 -3.775 1 94.62 315 LYS B N 1
ATOM 6358 C CA . LYS B 1 315 ? 24.797 -7.664 -3.658 1 94.62 315 LYS B CA 1
ATOM 6359 C C . LYS B 1 315 ? 25.266 -8.891 -4.438 1 94.62 315 LYS B C 1
ATOM 6361 O O . LYS B 1 315 ? 26.219 -8.805 -5.223 1 94.62 315 LYS B O 1
ATOM 6366 N N . VAL B 1 316 ? 24.609 -9.969 -4.223 1 95.94 316 VAL B N 1
ATOM 6367 C CA . VAL B 1 316 ? 25 -11.227 -4.84 1 95.94 316 VAL B CA 1
ATOM 6368 C C . VAL B 1 316 ? 24.797 -11.156 -6.352 1 95.94 316 VAL B C 1
ATOM 6370 O O . VAL B 1 316 ? 25.594 -11.68 -7.121 1 95.94 316 VAL B O 1
ATOM 6373 N N . LEU B 1 317 ? 23.719 -10.531 -6.812 1 95.31 317 LEU B N 1
ATOM 6374 C CA . LEU B 1 317 ? 23.453 -10.375 -8.242 1 95.31 317 LEU B CA 1
ATOM 6375 C C . LEU B 1 317 ? 24.531 -9.523 -8.898 1 95.31 317 LEU B C 1
ATOM 6377 O O . LEU B 1 317 ? 24.984 -9.828 -10.008 1 95.31 317 LEU B O 1
ATOM 6381 N N . LYS B 1 318 ? 24.953 -8.469 -8.211 1 94.25 318 LYS B N 1
ATOM 6382 C CA . LYS B 1 318 ? 26.016 -7.613 -8.742 1 94.25 318 LYS B CA 1
ATOM 6383 C C . LYS B 1 318 ? 27.328 -8.367 -8.844 1 94.25 318 LYS B C 1
ATOM 6385 O O . LYS B 1 318 ? 28.109 -8.133 -9.773 1 94.25 318 LYS B O 1
ATOM 6390 N N . GLU B 1 319 ? 27.547 -9.203 -7.918 1 95.44 319 GLU B N 1
ATOM 6391 C CA . GLU B 1 319 ? 28.766 -10.016 -7.934 1 95.44 319 GLU B CA 1
ATOM 6392 C C . GLU B 1 319 ? 28.719 -11.047 -9.055 1 95.44 319 GLU B C 1
ATOM 6394 O O . GLU B 1 319 ? 29.719 -11.281 -9.734 1 95.44 319 GLU B O 1
ATOM 6399 N N . ALA B 1 320 ? 27.594 -11.656 -9.266 1 94.44 320 ALA B N 1
ATOM 6400 C CA . ALA B 1 320 ? 27.438 -12.695 -10.281 1 94.44 320 ALA B CA 1
ATOM 6401 C C . ALA B 1 320 ? 27.391 -12.094 -11.68 1 94.44 320 ALA B C 1
ATOM 6403 O O . ALA B 1 320 ? 27.828 -12.711 -12.648 1 94.44 320 ALA B O 1
ATOM 6404 N N . PHE B 1 321 ? 26.828 -10.883 -11.734 1 94.5 321 PHE B N 1
ATOM 6405 C CA . PHE B 1 321 ? 26.672 -10.18 -13 1 94.5 321 PHE B CA 1
ATOM 6406 C C . PHE B 1 321 ? 27.219 -8.766 -12.906 1 94.5 321 PHE B C 1
ATOM 6408 O O . PHE B 1 321 ? 26.453 -7.793 -12.992 1 94.5 321 PHE B O 1
ATOM 6415 N N . PRO B 1 322 ? 28.469 -8.586 -12.945 1 91.31 322 PRO B N 1
ATOM 6416 C CA . PRO B 1 322 ? 29.078 -7.293 -12.648 1 91.31 322 PRO B CA 1
ATOM 6417 C C . PRO B 1 322 ? 28.766 -6.238 -13.711 1 91.31 322 PRO B C 1
ATOM 6419 O O . PRO B 1 322 ? 28.75 -5.043 -13.414 1 91.31 322 PRO B O 1
ATOM 6422 N N . SER B 1 323 ? 28.5 -6.637 -14.945 1 91.06 323 SER B N 1
ATOM 6423 C CA . SER B 1 323 ? 28.328 -5.668 -16.016 1 91.06 323 SER B CA 1
ATOM 6424 C C . SER B 1 323 ? 26.859 -5.48 -16.359 1 91.06 323 SER B C 1
ATOM 6426 O O . SER B 1 323 ? 26.516 -4.766 -17.312 1 91.06 323 SER B O 1
ATOM 6428 N N . VAL B 1 324 ? 26.078 -6.078 -15.648 1 91.94 324 VAL B N 1
ATOM 6429 C CA . VAL B 1 324 ? 24.656 -6.066 -16 1 91.94 324 VAL B CA 1
ATOM 6430 C C . VAL B 1 324 ? 23.922 -5.035 -15.148 1 91.94 324 VAL B C 1
ATOM 6432 O O . VAL B 1 324 ? 24.203 -4.891 -13.961 1 91.94 324 VAL B O 1
ATOM 6435 N N . SER B 1 325 ? 23.016 -4.301 -15.781 1 90.81 325 SER B N 1
ATOM 6436 C CA . SER B 1 325 ? 22.203 -3.312 -15.07 1 90.81 325 SER B CA 1
ATOM 6437 C C . SER B 1 325 ? 20.984 -3.965 -14.406 1 90.81 325 SER B C 1
ATOM 6439 O O . SER B 1 325 ? 20.281 -4.754 -15.039 1 90.81 325 SER B O 1
ATOM 6441 N N . ILE B 1 326 ? 20.797 -3.664 -13.164 1 90.62 326 ILE B N 1
ATOM 6442 C CA . ILE B 1 326 ? 19.641 -4.168 -12.43 1 90.62 326 ILE B CA 1
ATOM 6443 C C . ILE B 1 326 ? 18.516 -3.135 -12.469 1 90.62 326 ILE B C 1
ATOM 6445 O O . ILE B 1 326 ? 18.703 -1.979 -12.086 1 90.62 326 ILE B O 1
ATOM 6449 N N . LEU B 1 327 ? 17.375 -3.539 -13.023 1 85 327 LEU B N 1
ATOM 6450 C CA . LEU B 1 327 ? 16.219 -2.668 -13.133 1 85 327 LEU B CA 1
ATOM 6451 C C . LEU B 1 327 ? 15.25 -2.906 -11.977 1 85 327 LEU B C 1
ATOM 6453 O O . LEU B 1 327 ? 14.641 -3.973 -11.883 1 85 327 LEU B O 1
ATOM 6457 N N . ASP B 1 328 ? 15.07 -1.957 -11.125 1 77.56 328 ASP B N 1
ATOM 6458 C CA . ASP B 1 328 ? 14.195 -2.068 -9.961 1 77.56 328 ASP B CA 1
ATOM 6459 C C . ASP B 1 328 ? 13.297 -0.842 -9.828 1 77.56 328 ASP B C 1
ATOM 6461 O O . ASP B 1 328 ? 12.852 -0.508 -8.734 1 77.56 328 ASP B O 1
ATOM 6465 N N . ALA B 1 329 ? 13.023 -0.238 -10.938 1 72.19 329 ALA B N 1
ATOM 6466 C CA . ALA B 1 329 ? 12.312 1.038 -10.938 1 72.19 329 ALA B CA 1
ATOM 6467 C C . ALA B 1 329 ? 10.82 0.834 -10.719 1 72.19 329 ALA B C 1
ATOM 6469 O O . ALA B 1 329 ? 10.117 1.748 -10.281 1 72.19 329 ALA B O 1
ATOM 6470 N N . LEU B 1 330 ? 10.297 -0.302 -11.109 1 78.25 330 LEU B N 1
ATOM 6471 C CA . LEU B 1 330 ? 8.875 -0.563 -10.93 1 78.25 330 LEU B CA 1
ATOM 6472 C C . LEU B 1 330 ? 8.609 -1.248 -9.594 1 78.25 330 LEU B C 1
ATOM 6474 O O . LEU B 1 330 ? 9.492 -1.907 -9.047 1 78.25 330 LEU B O 1
ATOM 6478 N N . ASN B 1 331 ? 7.348 -1.005 -9.078 1 84.56 331 ASN B N 1
ATOM 6479 C CA . ASN B 1 331 ? 6.961 -1.637 -7.82 1 84.56 331 ASN B CA 1
ATOM 6480 C C . ASN B 1 331 ? 6.926 -3.156 -7.945 1 84.56 331 ASN B C 1
ATOM 6482 O O . ASN B 1 331 ? 6.047 -3.711 -8.609 1 84.56 331 ASN B O 1
ATOM 6486 N N . GLN B 1 332 ? 7.809 -3.807 -7.262 1 87.5 332 GLN B N 1
ATOM 6487 C CA . GLN B 1 332 ? 8.008 -5.246 -7.391 1 87.5 332 GLN B CA 1
ATOM 6488 C C . GLN B 1 332 ? 6.762 -6.016 -6.957 1 87.5 332 GLN B C 1
ATOM 6490 O O . GLN B 1 332 ? 6.562 -7.164 -7.359 1 87.5 332 GLN B O 1
ATOM 6495 N N . ASP B 1 333 ? 5.902 -5.387 -6.195 1 88.88 333 ASP B N 1
ATOM 6496 C CA . ASP B 1 333 ? 4.703 -6.062 -5.711 1 88.88 333 ASP B CA 1
ATOM 6497 C C . ASP B 1 333 ? 3.561 -5.945 -6.719 1 88.88 333 ASP B C 1
ATOM 6499 O O . ASP B 1 333 ? 2.598 -6.711 -6.66 1 88.88 333 ASP B O 1
ATOM 6503 N N . GLU B 1 334 ? 3.666 -5.008 -7.641 1 92.5 334 GLU B N 1
ATOM 6504 C CA . GLU B 1 334 ? 2.529 -4.703 -8.508 1 92.5 334 GLU B CA 1
ATOM 6505 C C . GLU B 1 334 ? 2.84 -5.039 -9.961 1 92.5 334 GLU B C 1
ATOM 6507 O O . GLU B 1 334 ? 1.93 -5.156 -10.781 1 92.5 334 GLU B O 1
ATOM 6512 N N . VAL B 1 335 ? 4.117 -5.219 -10.273 1 92.38 335 VAL B N 1
ATOM 6513 C CA . VAL B 1 335 ? 4.59 -5.273 -11.648 1 92.38 335 VAL B CA 1
ATOM 6514 C C . VAL B 1 335 ? 3.928 -6.441 -12.375 1 92.38 335 VAL B C 1
ATOM 6516 O O . VAL B 1 335 ? 3.537 -6.316 -13.539 1 92.38 335 VAL B O 1
ATOM 6519 N N . VAL B 1 336 ? 3.801 -7.539 -11.703 1 94.62 336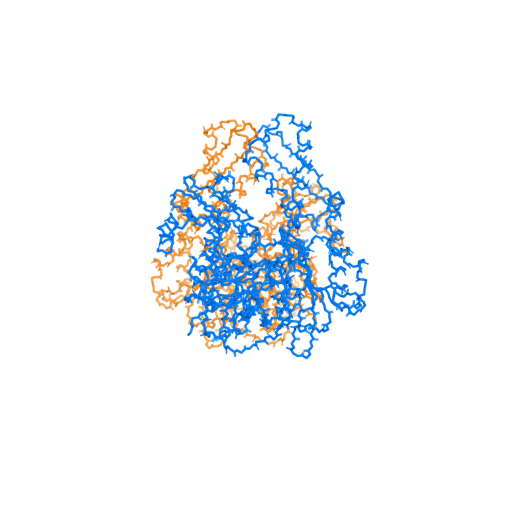 VAL B N 1
ATOM 6520 C CA . VAL B 1 336 ? 3.23 -8.734 -12.32 1 94.62 336 VAL B CA 1
ATOM 6521 C C . VAL B 1 336 ? 1.754 -8.5 -12.625 1 94.62 336 VAL B C 1
ATOM 6523 O O . VAL B 1 336 ? 1.277 -8.844 -13.711 1 94.62 336 VAL B O 1
ATOM 6526 N N . ALA B 1 337 ? 1.033 -7.906 -11.719 1 96.88 337 ALA B N 1
ATOM 6527 C CA . ALA B 1 337 ? -0.378 -7.598 -11.93 1 96.88 337 ALA B CA 1
ATOM 6528 C C . ALA B 1 337 ? -0.555 -6.609 -13.086 1 96.88 337 ALA B C 1
ATOM 6530 O O . ALA B 1 337 ? -1.487 -6.738 -13.883 1 96.88 337 ALA B O 1
ATOM 6531 N N . ILE B 1 338 ? 0.301 -5.641 -13.172 1 95.31 338 ILE B N 1
ATOM 6532 C CA . ILE B 1 338 ? 0.259 -4.645 -14.234 1 95.31 338 ILE B CA 1
ATOM 6533 C C . ILE B 1 338 ? 0.389 -5.332 -15.594 1 95.31 338 ILE B C 1
ATOM 6535 O O . ILE B 1 338 ? -0.391 -5.066 -16.516 1 95.31 338 ILE B O 1
ATOM 6539 N N . GLY B 1 339 ? 1.361 -6.215 -15.688 1 95.81 339 GLY B N 1
ATOM 6540 C CA . GLY B 1 339 ? 1.519 -6.969 -16.922 1 95.81 339 GLY B CA 1
ATOM 6541 C C . GLY B 1 339 ? 0.283 -7.762 -17.297 1 95.81 339 GLY B C 1
ATOM 6542 O O . GLY B 1 339 ? -0.104 -7.805 -18.469 1 95.81 339 GLY B O 1
ATOM 6543 N N . ALA B 1 340 ? -0.301 -8.391 -16.312 1 97.25 340 ALA B N 1
ATOM 6544 C CA . ALA B 1 340 ? -1.516 -9.172 -16.531 1 97.25 340 ALA B CA 1
ATOM 6545 C C . ALA B 1 340 ? -2.648 -8.281 -17.047 1 97.25 340 ALA B C 1
ATOM 6547 O O . ALA B 1 340 ? -3.412 -8.68 -17.922 1 97.25 340 ALA B O 1
ATOM 6548 N N . GLY B 1 341 ? -2.768 -7.082 -16.438 1 97.31 341 GLY B N 1
ATOM 6549 C CA . GLY B 1 341 ? -3.779 -6.141 -16.891 1 97.31 341 GLY B CA 1
ATOM 6550 C C . GLY B 1 341 ? -3.586 -5.691 -18.312 1 97.31 341 GLY B C 1
ATOM 6551 O O . GLY B 1 341 ? -4.551 -5.598 -19.078 1 97.31 341 GLY B O 1
ATOM 6552 N N . ILE B 1 342 ? -2.377 -5.43 -18.703 1 95.88 342 ILE B N 1
ATOM 6553 C CA . ILE B 1 342 ? -2.059 -5.027 -20.062 1 95.88 342 ILE B CA 1
ATOM 6554 C C . ILE B 1 342 ? -2.436 -6.145 -21.031 1 95.88 342 ILE B C 1
ATOM 6556 O O . ILE B 1 342 ? -3.035 -5.895 -22.078 1 95.88 342 ILE B O 1
ATOM 6560 N N . HIS B 1 343 ? -2.109 -7.352 -20.672 1 95.88 343 HIS B N 1
ATOM 6561 C CA . HIS B 1 343 ? -2.443 -8.484 -21.531 1 95.88 343 HIS B CA 1
ATOM 6562 C C . HIS B 1 343 ? -3.951 -8.672 -21.625 1 95.88 343 HIS B C 1
ATOM 6564 O O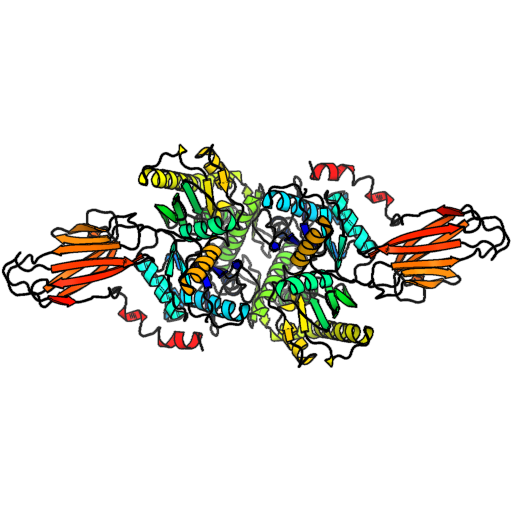 . HIS B 1 343 ? -4.473 -8.992 -22.703 1 95.88 343 HIS B O 1
ATOM 6570 N N . ALA B 1 344 ? -4.625 -8.516 -20.516 1 96.69 344 ALA B N 1
ATOM 6571 C CA . ALA B 1 344 ? -6.082 -8.609 -20.531 1 96.69 344 ALA B CA 1
ATOM 6572 C C . ALA B 1 344 ? -6.688 -7.59 -21.5 1 96.69 344 ALA B C 1
ATOM 6574 O O . ALA B 1 344 ? -7.621 -7.906 -22.234 1 96.69 344 ALA B O 1
ATOM 6575 N N . PHE B 1 345 ? -6.164 -6.441 -21.469 1 95.5 345 PHE B N 1
ATOM 6576 C CA . PHE B 1 345 ? -6.605 -5.387 -22.375 1 95.5 345 PHE B CA 1
ATOM 6577 C C . PHE B 1 345 ? -6.344 -5.781 -23.812 1 95.5 345 PHE B C 1
ATOM 6579 O O . PHE B 1 345 ? -7.203 -5.586 -24.688 1 95.5 345 PHE B O 1
ATOM 6586 N N . SER B 1 346 ? -5.184 -6.285 -24.078 1 94.25 346 SER B N 1
ATOM 6587 C CA . SER B 1 346 ? -4.816 -6.738 -25.422 1 94.25 346 SER B CA 1
ATOM 6588 C C . SER B 1 346 ? -5.793 -7.793 -25.938 1 94.25 346 SER B C 1
ATOM 6590 O O . SER B 1 346 ? -6.215 -7.742 -27.094 1 94.25 346 SER B O 1
ATOM 6592 N N . LEU B 1 347 ? -6.109 -8.766 -25.094 1 93.94 347 LEU B N 1
ATOM 6593 C CA . LEU B 1 347 ? -7.027 -9.828 -25.484 1 93.94 347 LEU B CA 1
ATOM 6594 C C . LEU B 1 347 ? -8.414 -9.273 -25.766 1 93.94 347 LEU B C 1
ATOM 6596 O O . LEU B 1 347 ? -9.078 -9.695 -26.703 1 93.94 347 LEU B O 1
ATOM 6600 N N . SER B 1 348 ? -8.844 -8.352 -24.953 1 93.5 348 SER B N 1
ATOM 6601 C CA . SER B 1 348 ? -10.18 -7.789 -25.078 1 93.5 348 SER B CA 1
ATOM 6602 C C . SER B 1 348 ? -10.336 -7.035 -26.406 1 93.5 348 SER B C 1
ATOM 6604 O O . SER B 1 348 ? -11.43 -6.957 -26.953 1 93.5 348 SER B O 1
ATOM 6606 N N . ARG B 1 349 ? -9.273 -6.531 -26.938 1 92.31 349 ARG B N 1
ATOM 6607 C CA . ARG B 1 349 ? -9.305 -5.738 -28.156 1 92.31 349 ARG B CA 1
ATOM 6608 C C . ARG B 1 349 ? -8.797 -6.547 -29.344 1 92.31 349 ARG B C 1
ATOM 6610 O O . ARG B 1 349 ? -8.789 -6.059 -30.484 1 92.31 349 ARG B O 1
ATOM 6617 N N . ASN B 1 350 ? -8.367 -7.668 -29.109 1 90.38 350 ASN B N 1
ATOM 6618 C CA . ASN B 1 350 ? -7.742 -8.5 -30.125 1 90.38 350 ASN B CA 1
ATOM 6619 C C . ASN B 1 350 ? -6.613 -7.766 -30.844 1 90.38 350 ASN B C 1
ATOM 6621 O O . ASN B 1 350 ? -6.516 -7.809 -32.062 1 90.38 350 ASN B O 1
ATOM 6625 N N . ASP B 1 351 ? -6.012 -6.918 -30.078 1 89.88 351 ASP B N 1
ATOM 6626 C CA . ASP B 1 351 ? -4.863 -6.133 -30.531 1 89.88 351 ASP B CA 1
ATOM 6627 C C . ASP B 1 351 ? -3.789 -6.078 -29.438 1 89.88 351 ASP B C 1
ATOM 6629 O O . ASP B 1 351 ? -3.953 -5.387 -28.438 1 89.88 351 ASP B O 1
ATOM 6633 N N . SER B 1 352 ? -2.67 -6.707 -29.734 1 88.12 352 SER B N 1
ATOM 6634 C CA . SER B 1 352 ? -1.627 -6.82 -28.719 1 88.12 352 SER B CA 1
ATOM 6635 C C . SER B 1 352 ? -0.913 -5.492 -28.516 1 88.12 352 SER B C 1
ATOM 6637 O O . SER B 1 352 ? -0.361 -4.918 -29.453 1 88.12 352 SER B O 1
ATOM 6639 N N . VAL B 1 353 ? -0.928 -5.059 -27.297 1 87.94 353 VAL B N 1
ATOM 6640 C CA . VAL B 1 353 ? -0.143 -3.887 -26.938 1 87.94 353 VAL B CA 1
ATOM 6641 C C . VAL B 1 353 ? 1.344 -4.234 -26.938 1 87.94 353 VAL B C 1
ATOM 6643 O O . VAL B 1 353 ? 2.166 -3.451 -27.422 1 87.94 353 VAL B O 1
ATOM 6646 N N . ILE B 1 354 ? 1.626 -5.426 -26.422 1 89 354 ILE B N 1
ATOM 6647 C CA . ILE B 1 354 ? 2.969 -5.996 -26.406 1 89 354 ILE B CA 1
ATOM 6648 C C . ILE B 1 354 ? 2.924 -7.434 -26.922 1 89 354 ILE B C 1
ATOM 6650 O O . ILE B 1 354 ? 2.158 -8.258 -26.422 1 89 354 ILE B O 1
ATOM 6654 N N . LYS B 1 355 ? 3.742 -7.672 -27.906 1 89.81 355 LYS B N 1
ATOM 6655 C CA . LYS B 1 355 ? 3.826 -9.031 -28.422 1 89.81 355 LYS B CA 1
ATOM 6656 C C . LYS B 1 355 ? 4.828 -9.867 -27.625 1 89.81 355 LYS B C 1
ATOM 6658 O O . LYS B 1 355 ? 5.906 -9.383 -27.281 1 89.81 355 LYS B O 1
ATOM 6663 N N . PHE B 1 356 ? 4.355 -11.102 -27.328 1 89.56 356 PHE B N 1
ATOM 6664 C CA . PHE B 1 356 ? 5.262 -11.969 -26.578 1 89.56 356 PHE B CA 1
ATOM 6665 C C . PHE B 1 356 ? 5.047 -13.43 -26.969 1 89.56 356 PHE B C 1
ATOM 6667 O O . PHE B 1 356 ? 3.984 -13.789 -27.469 1 89.56 356 PHE B O 1
ATOM 6674 N N . LYS B 1 357 ? 6.055 -14.156 -26.828 1 89 357 LYS B N 1
ATOM 6675 C CA . LYS B 1 357 ? 6.023 -15.609 -27 1 89 357 LYS B CA 1
ATOM 6676 C C . LYS B 1 357 ? 6.551 -16.328 -25.766 1 89 357 LYS B C 1
ATOM 6678 O O . LYS B 1 357 ? 7.695 -16.109 -25.359 1 89 357 LYS B O 1
ATOM 6683 N N . ASP B 1 358 ? 5.656 -17.172 -25.281 1 90.06 358 ASP B N 1
ATOM 6684 C CA . ASP B 1 358 ? 6.039 -17.938 -24.094 1 90.06 358 ASP B CA 1
ATOM 6685 C C . ASP B 1 358 ? 6.43 -19.375 -24.469 1 90.06 358 ASP B C 1
ATOM 6687 O O . ASP B 1 358 ? 6.305 -19.766 -25.625 1 90.06 358 ASP B O 1
ATOM 6691 N N . VAL B 1 359 ? 7 -20.047 -23.531 1 88.31 359 VAL B N 1
ATOM 6692 C CA . VAL B 1 359 ? 7.422 -21.422 -23.766 1 88.31 359 VAL B CA 1
ATOM 6693 C C . VAL B 1 359 ? 6.832 -22.328 -22.672 1 88.31 359 VAL B C 1
ATOM 6695 O O . VAL B 1 359 ? 6.375 -21.844 -21.641 1 88.31 359 VAL B O 1
ATOM 6698 N N . THR B 1 360 ? 6.73 -23.609 -22.938 1 88.19 360 THR B N 1
ATOM 6699 C CA . THR B 1 360 ? 6.328 -24.562 -21.906 1 88.19 360 THR B CA 1
ATOM 6700 C C . THR B 1 360 ? 7.512 -24.906 -21.016 1 88.19 360 THR B C 1
ATOM 6702 O O . THR B 1 360 ? 8.617 -25.141 -21.5 1 88.19 360 THR B O 1
ATOM 6705 N N . PRO B 1 361 ? 7.293 -24.969 -19.734 1 83.56 361 PRO B N 1
ATOM 6706 C CA . PRO B 1 361 ? 8.398 -25.219 -18.812 1 83.56 361 PRO B CA 1
ATOM 6707 C C . PRO B 1 361 ? 8.75 -26.703 -18.719 1 83.56 361 PRO B C 1
ATOM 6709 O O . PRO B 1 361 ? 9.828 -27.062 -18.234 1 83.56 361 PRO B O 1
ATOM 6712 N N . TYR B 1 362 ? 7.805 -27.562 -19.172 1 87.25 362 TYR B N 1
ATOM 6713 C CA . TYR B 1 362 ? 8.016 -29 -19.031 1 87.25 362 TYR B CA 1
ATOM 6714 C C . TYR B 1 362 ? 7.809 -29.719 -20.359 1 87.25 362 TYR B C 1
ATOM 6716 O O . TYR B 1 362 ? 7.051 -29.25 -21.203 1 87.25 362 TYR B O 1
ATOM 6724 N N . SER B 1 363 ? 8.477 -30.797 -20.406 1 91.31 363 SER B N 1
ATOM 6725 C CA . SER B 1 363 ? 8.195 -31.688 -21.531 1 91.31 363 SER B CA 1
ATOM 6726 C C . SER B 1 363 ? 6.887 -32.438 -21.328 1 91.31 363 SER B C 1
AT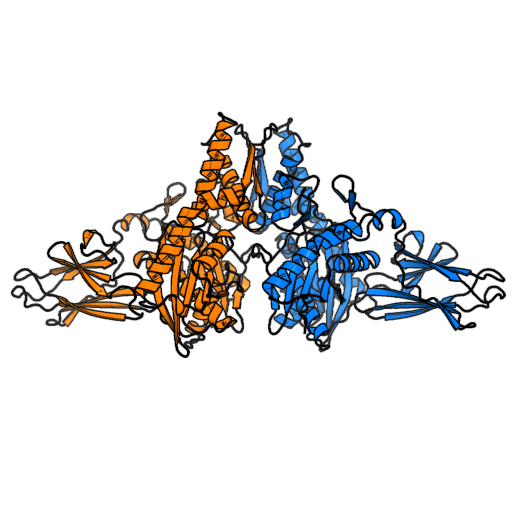OM 6728 O O . SER B 1 363 ? 6.508 -32.75 -20.188 1 91.31 363 SER B O 1
ATOM 6730 N N . LEU B 1 364 ? 6.246 -32.625 -22.406 1 92.94 364 LEU B N 1
ATOM 6731 C CA . LEU B 1 364 ? 5 -33.375 -22.391 1 92.94 364 LEU B CA 1
ATOM 6732 C C . LEU B 1 364 ? 5.078 -34.594 -23.328 1 92.94 364 LEU B C 1
ATOM 6734 O O . LEU B 1 364 ? 5.703 -34.5 -24.391 1 92.94 364 LEU B O 1
ATOM 6738 N N . GLY B 1 365 ? 4.492 -35.656 -22.844 1 93.5 365 GLY B N 1
ATOM 6739 C CA . GLY B 1 365 ? 4.578 -36.844 -23.641 1 93.5 365 GLY B CA 1
ATOM 6740 C C . GLY B 1 365 ? 3.688 -37.969 -23.141 1 93.5 365 GLY B C 1
ATOM 6741 O O . GLY B 1 365 ? 2.666 -37.719 -22.5 1 93.5 365 GLY B O 1
ATOM 6742 N N . LEU B 1 366 ? 4.062 -39.219 -23.625 1 92.31 366 LEU B N 1
ATOM 6743 C CA . LEU B 1 366 ? 3.252 -40.375 -23.328 1 92.31 366 LEU B CA 1
ATOM 6744 C C . LEU B 1 366 ? 4.109 -41.5 -22.75 1 92.31 366 LEU B C 1
ATOM 6746 O O . LEU B 1 366 ? 5.316 -41.562 -23 1 92.31 366 LEU B O 1
ATOM 6750 N N . GLU B 1 367 ? 3.365 -42.219 -21.922 1 91.75 367 GLU B N 1
ATOM 6751 C CA . GLU B 1 367 ? 3.998 -43.469 -21.5 1 91.75 367 GLU B CA 1
ATOM 6752 C C . GLU B 1 367 ? 3.932 -44.531 -22.609 1 91.75 367 GLU B C 1
ATOM 6754 O O . GLU B 1 367 ? 2.869 -44.75 -23.188 1 91.75 367 GLU B O 1
ATOM 6759 N N . ILE B 1 368 ? 5.066 -45.094 -22.922 1 88.75 368 ILE B N 1
ATOM 6760 C CA . ILE B 1 368 ? 5.098 -46.188 -23.891 1 88.75 368 ILE B CA 1
ATOM 6761 C C . ILE B 1 368 ? 5.59 -47.438 -23.203 1 88.75 368 ILE B C 1
ATOM 6763 O O . ILE B 1 368 ? 5.691 -47.5 -21.969 1 88.75 368 ILE B O 1
ATOM 6767 N N . ARG B 1 369 ? 5.738 -48.469 -23.984 1 85.12 369 ARG B N 1
ATOM 6768 C CA . ARG B 1 369 ? 6.086 -49.781 -23.438 1 85.12 369 ARG B CA 1
ATOM 6769 C C . ARG B 1 369 ? 7.328 -49.688 -22.562 1 85.12 369 ARG B C 1
ATOM 6771 O O . ARG B 1 369 ? 8.188 -48.844 -22.781 1 85.12 369 ARG B O 1
ATOM 6778 N N . ASP B 1 370 ? 7.418 -50.531 -21.516 1 87.62 370 ASP B N 1
ATOM 6779 C CA . ASP B 1 370 ? 8.57 -50.688 -20.641 1 87.62 370 ASP B CA 1
ATOM 6780 C C . ASP B 1 370 ? 8.781 -49.438 -19.781 1 87.62 370 ASP B C 1
ATOM 6782 O O . ASP B 1 370 ? 9.914 -49.031 -19.531 1 87.62 370 ASP B O 1
ATOM 6786 N N . ASN B 1 371 ? 7.762 -48.719 -19.406 1 90.44 371 ASN B N 1
ATOM 6787 C CA . ASN B 1 371 ? 7.809 -47.594 -18.5 1 90.44 371 ASN B CA 1
ATOM 6788 C C . ASN B 1 371 ? 8.672 -46.469 -19.062 1 90.44 371 ASN B C 1
ATOM 6790 O O . ASN B 1 371 ? 9.383 -45.781 -18.312 1 90.44 371 ASN B O 1
ATOM 6794 N N . GLU B 1 372 ? 8.594 -46.438 -20.406 1 92.62 372 GLU B N 1
ATOM 6795 C CA . GLU B 1 372 ? 9.391 -45.406 -21.062 1 92.62 372 GLU B CA 1
ATOM 6796 C C . GLU B 1 372 ? 8.547 -44.156 -21.344 1 92.62 372 GLU B C 1
ATOM 6798 O O . GLU B 1 372 ? 7.379 -44.25 -21.719 1 92.62 372 GLU B O 1
ATOM 6803 N N . PHE B 1 373 ? 9.133 -43.031 -21.141 1 92.69 373 PHE B N 1
ATOM 6804 C CA . PHE B 1 373 ? 8.516 -41.719 -21.406 1 92.69 373 PHE B CA 1
ATOM 6805 C C . PHE B 1 373 ? 8.875 -41.25 -22.812 1 92.69 373 PHE B C 1
ATOM 6807 O O . PHE B 1 373 ? 10.047 -41 -23.109 1 92.69 373 PHE B O 1
ATOM 6814 N N . PHE B 1 374 ? 7.91 -41.188 -23.703 1 93.38 374 PHE B N 1
ATOM 6815 C CA . PHE B 1 374 ? 8.125 -40.625 -25.031 1 93.38 374 PHE B CA 1
ATOM 6816 C C . PHE B 1 374 ? 7.742 -39.156 -25.078 1 93.38 374 PHE B C 1
ATOM 6818 O O . PHE B 1 374 ? 6.559 -38.812 -25 1 93.38 374 PHE B O 1
ATOM 6825 N N . THR B 1 375 ? 8.719 -38.312 -25.25 1 94.56 375 THR B N 1
ATOM 6826 C CA . THR B 1 375 ? 8.5 -36.875 -25.266 1 94.56 375 THR B CA 1
ATOM 6827 C C . THR B 1 375 ? 7.949 -36.406 -26.609 1 94.56 375 THR B C 1
ATOM 6829 O O . THR B 1 375 ? 8.586 -36.625 -27.641 1 94.56 375 THR B O 1
ATOM 6832 N N . LEU B 1 376 ? 6.773 -35.844 -26.625 1 94.69 376 LEU B N 1
ATOM 6833 C CA . LEU B 1 376 ? 6.168 -35.312 -27.844 1 94.69 376 LEU B CA 1
ATOM 6834 C C . LEU B 1 376 ? 6.461 -33.812 -27.984 1 94.69 376 LEU B C 1
ATOM 6836 O O . LEU B 1 376 ? 6.707 -33.344 -29.078 1 94.69 376 LEU B O 1
ATOM 6840 N N . ILE B 1 377 ? 6.34 -33.094 -26.875 1 94.44 377 ILE B N 1
ATOM 6841 C CA . ILE B 1 377 ? 6.668 -31.688 -26.812 1 94.44 377 ILE B CA 1
ATOM 6842 C C . ILE B 1 377 ? 7.773 -31.453 -25.797 1 94.44 377 ILE B C 1
ATOM 6844 O O . ILE B 1 377 ? 7.605 -31.75 -24.609 1 94.44 377 ILE B O 1
ATOM 6848 N N . GLU B 1 378 ? 8.859 -30.906 -26.234 1 92.69 378 GLU B N 1
ATOM 6849 C CA . GLU B 1 378 ? 10.016 -30.703 -25.375 1 92.69 378 GLU B CA 1
ATOM 6850 C C . GLU B 1 378 ? 9.867 -29.438 -24.547 1 92.69 378 GLU B C 1
ATOM 6852 O O . GLU B 1 378 ? 9.203 -28.484 -24.969 1 92.69 378 GLU B O 1
ATOM 6857 N N . ARG B 1 379 ? 10.539 -29.484 -23.406 1 89.25 379 ARG B N 1
ATOM 6858 C CA . ARG B 1 379 ? 10.594 -28.281 -22.578 1 89.25 379 ARG B CA 1
ATOM 6859 C C . ARG B 1 379 ? 11.156 -27.094 -23.359 1 89.25 379 ARG B C 1
ATOM 6861 O O . ARG B 1 379 ? 12 -27.266 -24.234 1 89.25 379 ARG B O 1
ATOM 6868 N N . ASN B 1 380 ? 10.664 -25.844 -23.062 1 86.62 380 ASN B N 1
ATOM 6869 C CA . ASN B 1 380 ? 11.102 -24.578 -23.625 1 86.62 380 ASN B CA 1
ATOM 6870 C C . ASN B 1 380 ? 10.656 -24.422 -25.078 1 86.62 380 ASN B C 1
ATOM 6872 O O . ASN B 1 380 ? 11.188 -23.594 -25.812 1 86.62 380 ASN B O 1
ATOM 6876 N N . THR B 1 381 ? 9.672 -25.281 -25.484 1 91.06 381 THR B N 1
ATOM 6877 C CA . THR B 1 381 ? 9.078 -25.094 -26.797 1 91.06 381 THR B CA 1
ATOM 6878 C C . THR B 1 381 ? 8.109 -23.922 -26.797 1 91.06 381 THR B C 1
ATOM 6880 O O . THR B 1 381 ? 7.344 -23.734 -25.844 1 91.06 381 THR B O 1
ATOM 6883 N N . ALA B 1 382 ? 8.195 -23.141 -27.812 1 90.12 382 ALA B N 1
ATOM 6884 C CA . ALA B 1 382 ? 7.371 -21.953 -27.938 1 90.12 382 ALA B CA 1
ATOM 6885 C C . ALA B 1 382 ? 5.891 -22.312 -28 1 90.12 382 ALA B C 1
ATOM 6887 O O . ALA B 1 382 ? 5.516 -23.281 -28.656 1 90.12 382 ALA B O 1
ATOM 6888 N N . LEU B 1 383 ? 5.094 -21.516 -27.328 1 90.44 383 LEU B N 1
ATOM 6889 C CA . LEU B 1 383 ? 3.643 -21.688 -27.344 1 90.44 383 LEU B CA 1
ATOM 6890 C C . LEU B 1 383 ? 2.992 -20.703 -28.312 1 90.44 383 LEU B C 1
ATOM 6892 O O . LEU B 1 383 ? 3.494 -19.594 -28.516 1 90.44 383 LEU B O 1
ATOM 6896 N N . PRO B 1 384 ? 1.9 -21.016 -28.891 1 91.5 384 PRO B N 1
ATOM 6897 C CA . PRO B 1 384 ? 1.238 -22.312 -28.859 1 91.5 384 PRO B CA 1
ATOM 6898 C C . PRO B 1 384 ? 1.936 -23.359 -29.734 1 91.5 384 PRO B C 1
ATOM 6900 O O . PRO B 1 384 ? 2.754 -23 -30.578 1 91.5 384 PRO B O 1
ATOM 6903 N N . ILE B 1 385 ? 1.629 -24.656 -29.516 1 93.81 385 ILE B N 1
ATOM 6904 C CA . ILE B 1 385 ? 2.299 -25.703 -30.266 1 93.81 385 ILE B CA 1
ATOM 6905 C C . ILE B 1 385 ? 1.385 -26.922 -30.391 1 93.81 385 ILE B C 1
ATOM 6907 O O . ILE B 1 385 ? 0.587 -27.188 -29.484 1 93.81 385 ILE B O 1
ATOM 6911 N N . SER B 1 386 ? 1.415 -27.562 -31.547 1 94.44 386 SER B N 1
ATOM 6912 C CA . SER B 1 386 ? 0.753 -28.828 -31.781 1 94.44 386 SER B CA 1
ATOM 6913 C C . SER B 1 386 ? 1.726 -29.859 -32.344 1 94.44 386 SER B C 1
ATOM 6915 O O . SER B 1 386 ? 2.502 -29.562 -33.25 1 94.44 386 SER B O 1
ATOM 6917 N N . LYS B 1 387 ? 1.805 -31 -31.75 1 94.94 387 LYS B N 1
ATOM 6918 C CA . LYS B 1 387 ? 2.623 -32.094 -32.219 1 94.94 387 LYS B CA 1
ATOM 6919 C C . LYS B 1 387 ? 1.841 -33.406 -32.188 1 94.94 387 LYS B C 1
ATOM 6921 O O . LYS B 1 387 ? 1.062 -33.656 -31.25 1 94.94 387 LYS B O 1
ATOM 6926 N N . SER B 1 388 ? 2.008 -34.156 -33.188 1 92 388 SER B N 1
ATOM 6927 C CA . SER B 1 388 ? 1.319 -35.438 -33.219 1 92 388 SER B CA 1
ATOM 6928 C C . SER B 1 388 ? 2.309 -36.594 -33.375 1 92 388 SER B C 1
ATOM 6930 O O . SER B 1 388 ? 3.453 -36.375 -33.781 1 92 388 SER B O 1
ATOM 6932 N N . LYS B 1 389 ? 1.936 -37.719 -32.969 1 89.94 389 LYS B N 1
ATOM 6933 C CA . LYS B 1 389 ? 2.695 -38.969 -33.125 1 89.94 389 LYS B CA 1
ATOM 6934 C C . LYS B 1 389 ? 1.776 -40.156 -33.438 1 89.94 389 LYS B C 1
ATOM 6936 O O . LYS B 1 389 ? 0.641 -40.188 -32.969 1 89.94 389 LYS B O 1
ATOM 6941 N N . LEU B 1 390 ? 2.328 -41 -34.281 1 89.19 390 LEU B N 1
ATOM 6942 C CA . LEU B 1 390 ? 1.579 -42.188 -34.625 1 89.19 390 LEU B CA 1
ATOM 6943 C C . LEU B 1 390 ? 1.949 -43.375 -33.719 1 89.19 390 LEU B C 1
ATOM 6945 O O . LEU B 1 390 ? 3.133 -43.625 -33.469 1 89.19 390 LEU B O 1
ATOM 6949 N N . PHE B 1 391 ? 0.903 -43.938 -33.219 1 84.62 391 PHE B N 1
ATOM 6950 C CA . PHE B 1 391 ? 1.075 -45.156 -32.438 1 84.62 391 PHE B CA 1
ATOM 6951 C C . PHE B 1 391 ? 0.279 -46.312 -33.031 1 84.62 391 PHE B C 1
ATOM 6953 O O . PHE B 1 391 ? -0.488 -46.125 -33.969 1 84.62 391 PHE B O 1
ATOM 6960 N N . THR B 1 392 ? 0.649 -47.438 -32.469 1 83.25 392 THR B N 1
ATOM 6961 C CA . THR B 1 392 ? -0.054 -48.625 -32.969 1 83.25 392 THR B CA 1
ATOM 6962 C C . THR B 1 392 ? -0.351 -49.594 -31.828 1 83.25 392 THR B C 1
ATOM 6964 O O . THR B 1 392 ? 0.014 -49.344 -30.672 1 83.25 392 THR B O 1
ATOM 6967 N N . THR B 1 393 ? -1.136 -50.625 -32.062 1 82.44 393 THR B N 1
ATOM 6968 C CA . THR B 1 393 ? -1.467 -51.656 -31.094 1 82.44 393 THR B CA 1
ATOM 6969 C C . THR B 1 393 ? -0.279 -52.594 -30.859 1 82.44 393 THR B C 1
ATOM 6971 O O . THR B 1 393 ? 0.554 -52.781 -31.75 1 82.44 393 THR B O 1
ATOM 6974 N N . THR B 1 394 ? -0.213 -53.156 -29.688 1 83.31 394 THR B N 1
ATOM 6975 C CA . THR B 1 394 ? 0.892 -54.031 -29.344 1 83.31 394 THR B CA 1
ATOM 6976 C C . THR B 1 394 ? 0.439 -55.5 -29.359 1 83.31 394 THR B C 1
ATOM 6978 O O . THR B 1 394 ? 1.267 -56.406 -29.344 1 83.31 394 THR B O 1
ATOM 6981 N N . ASN B 1 395 ? -0.901 -55.656 -29.359 1 86.62 395 ASN B N 1
ATOM 6982 C CA . ASN B 1 395 ? -1.452 -57.031 -29.406 1 86.62 395 ASN B CA 1
ATOM 6983 C C . ASN B 1 395 ? -2.379 -57.219 -30.594 1 86.62 395 ASN B C 1
ATOM 6985 O O . ASN B 1 395 ? -3.002 -56.25 -31.062 1 86.62 395 ASN B O 1
ATOM 6989 N N . ASP B 1 396 ? -2.443 -58.438 -30.984 1 89.19 396 ASP B N 1
ATOM 6990 C CA . ASP B 1 396 ? -3.348 -58.75 -32.094 1 89.19 396 ASP B CA 1
ATOM 6991 C C . ASP B 1 396 ? -4.805 -58.531 -31.672 1 89.19 396 ASP B C 1
ATOM 6993 O O . ASP B 1 396 ? -5.207 -58.906 -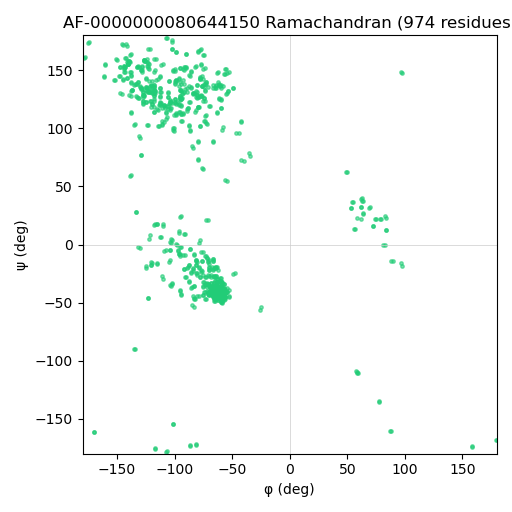30.578 1 89.19 396 ASP B O 1
ATOM 6997 N N . TYR B 1 397 ? -5.582 -57.938 -32.531 1 88.12 397 TYR B N 1
ATOM 6998 C CA . TYR B 1 397 ? -7.02 -57.688 -32.406 1 88.12 397 TYR B CA 1
ATOM 6999 C C . TYR B 1 397 ? -7.348 -56.875 -31.188 1 88.12 397 TYR B C 1
ATOM 7001 O O . TYR B 1 397 ? -8.43 -57 -30.609 1 88.12 397 TYR B O 1
ATOM 7009 N N . GLN B 1 398 ? -6.281 -56.156 -30.781 1 84.62 398 GLN B N 1
ATOM 7010 C CA . GLN B 1 398 ? -6.484 -55.219 -29.688 1 84.62 398 GLN B CA 1
ATOM 7011 C C . GLN B 1 398 ? -7.492 -54.156 -30.062 1 84.62 398 GLN B C 1
ATOM 7013 O O . GLN B 1 398 ? -7.344 -53.469 -31.094 1 84.62 398 GLN B O 1
ATOM 7018 N N . ASP B 1 399 ? -8.609 -53.906 -29.25 1 82.25 399 ASP B N 1
ATOM 7019 C CA . ASP B 1 399 ? -9.664 -53 -29.656 1 82.25 399 ASP B CA 1
ATOM 7020 C C . ASP B 1 399 ? -9.625 -51.719 -28.828 1 82.25 399 ASP B C 1
ATOM 7022 O O . ASP B 1 399 ? -10.445 -50.812 -29.016 1 82.25 399 ASP B O 1
ATOM 7026 N N . GLU B 1 400 ? -8.734 -51.781 -27.875 1 85.19 400 GLU B N 1
ATOM 7027 C CA . GLU B 1 400 ? -8.609 -50.562 -27.047 1 85.19 400 GLU B CA 1
ATOM 7028 C C . GLU B 1 400 ? -7.164 -50.344 -26.625 1 85.19 400 GLU B C 1
ATOM 7030 O O . GLU B 1 400 ? -6.406 -51.281 -26.438 1 85.19 400 GLU B O 1
ATOM 7035 N N . ILE B 1 401 ? -6.758 -49.062 -26.594 1 82.25 401 ILE B N 1
ATOM 7036 C CA . ILE B 1 401 ? -5.438 -48.719 -26.094 1 82.25 401 ILE B CA 1
ATOM 7037 C C . ILE B 1 401 ? -5.574 -47.688 -24.969 1 82.25 401 ILE B C 1
ATOM 7039 O O . ILE B 1 401 ? -6.473 -46.844 -25.016 1 82.25 401 ILE B O 1
ATOM 7043 N N . GLU B 1 402 ? -4.727 -47.812 -23.969 1 83.88 402 GLU B N 1
ATOM 7044 C CA . GLU B 1 402 ? -4.664 -46.812 -22.906 1 83.88 402 GLU B CA 1
ATOM 7045 C C . GLU B 1 402 ? -3.584 -45.781 -23.172 1 83.88 402 GLU B C 1
ATOM 7047 O O . GLU B 1 402 ? -2.439 -46.125 -23.469 1 83.88 402 GLU B O 1
ATOM 7052 N N . ILE B 1 403 ? -3.963 -44.594 -23.188 1 84.19 403 ILE B N 1
ATOM 7053 C CA . ILE B 1 403 ? -3.035 -43.469 -23.391 1 84.19 403 ILE B CA 1
ATOM 7054 C C . ILE B 1 403 ? -2.77 -42.781 -22.047 1 84.19 403 ILE B C 1
ATOM 7056 O O . ILE B 1 403 ? -3.691 -42.281 -21.422 1 84.19 403 ILE B O 1
ATOM 7060 N N . HIS B 1 404 ? -1.547 -42.812 -21.641 1 88.62 404 HIS B N 1
ATOM 7061 C CA . HIS B 1 404 ? -1.101 -42.188 -20.406 1 88.62 404 HIS B CA 1
ATOM 7062 C C . HIS B 1 404 ? -0.274 -40.938 -20.703 1 88.62 404 HIS B C 1
ATOM 7064 O O . HIS B 1 404 ? 0.866 -41.031 -21.172 1 88.62 404 HIS B O 1
ATOM 7070 N N . VAL B 1 405 ? -0.864 -39.781 -20.438 1 89.38 405 VAL B N 1
ATOM 7071 C CA . VAL B 1 405 ? -0.232 -38.469 -20.719 1 89.38 405 VAL B CA 1
ATOM 7072 C C . VAL B 1 405 ? 0.587 -38.031 -19.5 1 89.38 405 VAL B C 1
ATOM 7074 O O . VAL B 1 405 ? 0.089 -38.031 -18.375 1 89.38 405 VAL B O 1
ATOM 7077 N N . LEU B 1 406 ? 1.86 -37.625 -19.781 1 89.62 406 LEU B N 1
ATOM 7078 C CA . LEU B 1 406 ? 2.795 -37.281 -18.719 1 89.62 406 LEU B CA 1
ATOM 7079 C C . LEU B 1 406 ? 3.473 -35.969 -19 1 89.62 406 LEU B C 1
ATOM 7081 O O . LEU B 1 406 ? 3.512 -35.5 -20.141 1 89.62 406 LEU B O 1
ATOM 7085 N N . GLN B 1 407 ? 3.859 -35.375 -17.922 1 90.38 407 GLN B N 1
ATOM 7086 C CA . GLN B 1 407 ? 4.676 -34.156 -17.938 1 90.38 407 GLN B CA 1
ATOM 7087 C C . GLN B 1 407 ? 5.918 -34.312 -17.062 1 90.38 407 GLN B C 1
ATOM 7089 O O . GLN B 1 407 ? 5.828 -34.812 -15.938 1 90.38 407 GLN B O 1
ATOM 7094 N N . GLY B 1 408 ? 7.09 -34.062 -17.594 1 88.31 408 GLY B N 1
ATOM 7095 C CA . GLY B 1 408 ? 8.32 -34.156 -16.828 1 88.31 408 GLY B CA 1
ATOM 7096 C C . GLY B 1 408 ? 9.555 -34.344 -17.703 1 88.31 408 GLY B C 1
ATOM 7097 O O . GLY B 1 408 ? 9.477 -34.25 -18.922 1 88.31 408 GLY B O 1
ATOM 7098 N N . GLU B 1 409 ? 10.695 -34.562 -17 1 86.94 409 GLU B N 1
ATOM 7099 C CA . GLU B 1 409 ? 11.961 -34.594 -17.734 1 86.94 409 GLU B CA 1
ATOM 7100 C C . GLU B 1 409 ? 12.68 -35.906 -17.562 1 86.94 409 GLU B C 1
ATOM 7102 O O . GLU B 1 409 ? 13.766 -36.125 -18.125 1 86.94 409 GLU B O 1
ATOM 7107 N N . TYR B 1 410 ? 12.023 -36.844 -16.953 1 88.75 410 TYR B N 1
ATOM 7108 C CA . TYR B 1 410 ? 12.672 -38.125 -16.719 1 88.75 410 TYR B CA 1
ATOM 7109 C C . TYR B 1 410 ? 12.391 -39.094 -17.859 1 88.75 410 TYR B C 1
ATOM 7111 O O . TYR B 1 410 ? 11.312 -39.062 -18.469 1 88.75 410 TYR B O 1
ATOM 7119 N N . LYS B 1 411 ? 13.32 -39.969 -18.078 1 90.94 411 LYS B N 1
ATOM 7120 C CA . LYS B 1 411 ? 13.148 -40.969 -19.125 1 90.94 411 LYS B CA 1
ATOM 7121 C C . LYS B 1 411 ? 12.133 -42.031 -18.703 1 90.94 411 LYS B C 1
ATOM 7123 O O . LYS B 1 411 ? 11.391 -42.562 -19.547 1 90.94 411 LYS B O 1
ATOM 7128 N N . LYS B 1 412 ? 12.18 -42.281 -17.438 1 91.94 412 LYS B N 1
ATOM 7129 C CA . LYS B 1 412 ? 11.234 -43.25 -16.906 1 91.94 412 LYS B CA 1
ATOM 7130 C C . LYS B 1 412 ? 9.867 -42.594 -16.672 1 91.94 412 LYS B C 1
ATOM 7132 O O . LYS B 1 412 ? 9.75 -41.562 -16 1 91.94 412 LYS B O 1
ATOM 7137 N N . ALA B 1 413 ? 8.812 -43.156 -17.203 1 90.31 413 ALA B N 1
ATOM 7138 C CA . ALA B 1 413 ? 7.457 -42.625 -17.141 1 90.31 413 ALA B CA 1
ATOM 7139 C C . ALA B 1 413 ? 6.988 -42.469 -15.688 1 90.31 413 ALA B C 1
ATOM 7141 O O . ALA B 1 413 ? 6.352 -41.5 -15.336 1 90.31 413 ALA B O 1
ATOM 7142 N N . SER B 1 414 ? 7.367 -43.375 -14.852 1 86.56 414 SER B N 1
ATOM 7143 C CA . SER B 1 414 ? 6.867 -43.406 -13.484 1 86.56 414 SER B CA 1
ATOM 7144 C C . SER B 1 414 ? 7.41 -42.25 -12.648 1 86.56 414 SER B C 1
ATOM 7146 O O . SER B 1 414 ? 6.871 -41.938 -11.594 1 86.56 414 SER B O 1
ATOM 7148 N N . LEU B 1 415 ? 8.414 -41.594 -13.172 1 85.75 415 LEU B N 1
ATOM 7149 C CA . LEU B 1 415 ? 9.055 -40.531 -12.422 1 85.75 415 LEU B CA 1
ATOM 7150 C C . LEU B 1 415 ? 8.5 -39.156 -12.844 1 85.75 415 LEU B C 1
ATOM 7152 O O . LEU B 1 415 ? 8.836 -38.125 -12.242 1 85.75 415 LEU B O 1
ATOM 7156 N N . ASN B 1 416 ? 7.676 -39.25 -13.836 1 87.12 416 ASN B N 1
ATOM 7157 C CA . ASN B 1 416 ? 7.09 -38 -14.328 1 87.12 416 ASN B CA 1
ATOM 7158 C C . ASN B 1 416 ? 5.688 -37.781 -13.773 1 87.12 416 ASN B C 1
ATOM 7160 O O . ASN B 1 416 ? 5.113 -38.688 -13.156 1 87.12 416 ASN B O 1
ATOM 7164 N N . TYR B 1 417 ? 5.25 -36.594 -13.922 1 83.06 417 TYR B N 1
ATOM 7165 C CA . TYR B 1 417 ? 3.928 -36.25 -13.414 1 83.06 417 TYR B CA 1
ATOM 7166 C C . TYR B 1 417 ? 2.836 -36.75 -14.352 1 83.06 417 TYR B C 1
ATOM 7168 O O . TYR B 1 417 ? 2.854 -36.438 -15.555 1 83.06 417 TYR B O 1
ATOM 7176 N N . SER B 1 418 ? 1.861 -37.5 -13.805 1 85.38 418 SER B N 1
ATOM 7177 C CA . SER B 1 418 ? 0.727 -37.969 -14.594 1 85.38 418 SER B CA 1
ATOM 7178 C C . SER B 1 418 ? -0.315 -36.875 -14.781 1 85.38 418 SER B C 1
ATOM 7180 O O . SER B 1 418 ? -0.819 -36.312 -13.805 1 85.38 418 SER B O 1
ATOM 7182 N N . ILE B 1 419 ? -0.54 -36.531 -15.961 1 83.25 419 ILE B N 1
ATOM 7183 C CA . ILE B 1 419 ? -1.573 -35.562 -16.266 1 83.25 419 ILE B CA 1
ATOM 7184 C C . ILE B 1 419 ? -2.936 -36.25 -16.344 1 83.25 419 ILE B C 1
ATOM 7186 O O . ILE B 1 419 ? -3.922 -35.75 -15.797 1 83.25 419 ILE B O 1
ATOM 7190 N N . GLY B 1 420 ? -2.885 -37.375 -17.094 1 82.25 420 GLY B N 1
ATOM 7191 C CA . GLY B 1 420 ? -4.129 -38.125 -17.219 1 82.25 420 GLY B CA 1
ATOM 7192 C C . GLY B 1 420 ? -3.988 -39.406 -18.031 1 82.25 420 GLY B C 1
ATOM 7193 O O . GLY B 1 420 ? -2.992 -39.594 -18.734 1 82.25 420 GLY B O 1
ATOM 7194 N N . ARG B 1 421 ? -5.035 -40.312 -17.797 1 82.81 421 ARG B N 1
ATOM 7195 C CA . ARG B 1 421 ? -5.125 -41.562 -18.531 1 82.81 421 ARG B CA 1
ATOM 7196 C C . ARG B 1 421 ? -6.473 -41.688 -19.234 1 82.81 421 ARG B C 1
ATOM 7198 O O . ARG B 1 421 ? -7.504 -41.312 -18.672 1 82.81 421 ARG B O 1
ATOM 7205 N N . PHE B 1 422 ? -6.406 -42.031 -20.406 1 79.31 422 PHE B N 1
ATOM 7206 C CA . PHE B 1 422 ? -7.68 -42.312 -21.062 1 79.31 422 PHE B CA 1
ATOM 7207 C C . PHE B 1 422 ? -7.562 -43.469 -22.031 1 79.31 422 PHE B C 1
ATOM 7209 O O . PHE B 1 422 ? -6.469 -43.781 -22.5 1 79.31 422 PHE B O 1
ATOM 7216 N N . SER B 1 423 ? -8.75 -44.094 -22.172 1 80.25 423 SER B N 1
ATOM 7217 C CA . SER B 1 423 ? -8.812 -45.25 -23.047 1 80.25 423 SER B CA 1
ATOM 7218 C C . SER B 1 423 ? -9.383 -44.875 -24.422 1 80.25 423 SER B C 1
ATOM 7220 O O . SER B 1 423 ? -10.383 -44.156 -24.5 1 80.25 423 SER B O 1
ATOM 7222 N N . PHE B 1 424 ? -8.648 -45.188 -25.391 1 81 424 PHE B N 1
ATOM 7223 C CA . PHE B 1 424 ? -9.125 -45.031 -26.766 1 81 424 PHE B CA 1
ATOM 7224 C C . PHE B 1 424 ? -9.594 -46.375 -27.328 1 81 424 PHE B C 1
ATOM 7226 O O . PHE B 1 424 ? -8.789 -47.281 -27.531 1 81 424 PHE B O 1
ATOM 7233 N N . GLY B 1 425 ? -10.891 -46.438 -27.516 1 79 425 GLY B N 1
ATOM 7234 C CA . GLY B 1 425 ? -11.5 -47.688 -27.922 1 79 425 GLY B CA 1
ATOM 7235 C C . GLY B 1 425 ? -11.938 -47.656 -29.375 1 79 425 GLY B C 1
ATOM 7236 O O . GLY B 1 425 ? -11.656 -46.719 -30.109 1 79 425 GLY B O 1
ATOM 7237 N N . ASN B 1 426 ? -12.547 -48.781 -29.797 1 78.31 426 ASN B N 1
ATOM 7238 C CA . ASN B 1 426 ? -13.125 -49 -31.109 1 78.31 426 ASN B CA 1
ATOM 7239 C C . ASN B 1 426 ? -12.055 -48.938 -32.219 1 78.31 426 ASN B C 1
ATOM 7241 O O . ASN B 1 426 ? -12.266 -48.312 -33.25 1 78.31 426 ASN B O 1
ATOM 7245 N N . ILE B 1 427 ? -10.969 -49.469 -31.828 1 81.25 427 ILE B N 1
ATOM 7246 C CA . ILE B 1 427 ? -9.891 -49.594 -32.812 1 81.25 427 ILE B CA 1
ATOM 7247 C C . ILE B 1 427 ? -10.172 -50.781 -33.75 1 81.25 427 ILE B C 1
ATOM 7249 O O . ILE B 1 427 ? -10.719 -51.781 -33.312 1 81.25 427 ILE B O 1
ATOM 7253 N N . GLN B 1 428 ? -9.828 -50.562 -34.969 1 78.94 428 GLN B N 1
ATOM 7254 C CA . GLN B 1 428 ? -10.008 -51.625 -35.938 1 78.94 428 GLN B CA 1
ATOM 7255 C C . GLN B 1 428 ? -9.312 -52.906 -35.5 1 78.94 428 GLN B C 1
ATOM 7257 O O . GLN B 1 428 ? -8.133 -52.875 -35.125 1 78.94 428 GLN B O 1
ATOM 7262 N N . LYS B 1 429 ? -10.133 -54 -35.562 1 82.44 429 LYS B N 1
ATOM 7263 C CA . LYS B 1 429 ? -9.531 -55.281 -35.219 1 82.44 429 LYS B CA 1
ATOM 7264 C C . LYS B 1 429 ? -8.57 -55.75 -36.312 1 82.44 429 LYS B C 1
ATOM 7266 O O . LYS B 1 429 ? -8.992 -56.125 -37.406 1 82.44 429 LYS B O 1
ATOM 7271 N N . ALA B 1 430 ? -7.336 -55.625 -36.062 1 85.12 430 ALA B N 1
ATOM 7272 C CA . ALA B 1 430 ? -6.285 -56 -37 1 85.12 430 ALA B CA 1
ATOM 7273 C C . ALA B 1 430 ? -5.074 -56.562 -36.25 1 85.12 430 ALA B C 1
ATOM 7275 O O . ALA B 1 430 ? -5.074 -56.656 -35.031 1 85.12 430 ALA B O 1
ATOM 7276 N N . LEU B 1 431 ? -4.145 -57.094 -37.031 1 89.25 431 LEU B N 1
ATOM 7277 C CA . LEU B 1 431 ? -2.902 -57.562 -36.438 1 89.25 431 LEU B CA 1
ATOM 7278 C C . LEU B 1 431 ? -2.139 -56.438 -35.781 1 89.25 431 LEU B C 1
ATOM 7280 O O . LEU B 1 431 ? -2.275 -55.281 -36.188 1 89.25 431 LEU B O 1
ATOM 7284 N N . LYS B 1 432 ? -1.428 -56.812 -34.719 1 87.06 432 LYS B N 1
ATOM 7285 C CA . LYS B 1 432 ? -0.611 -55.812 -34.031 1 87.06 432 LYS B CA 1
ATOM 7286 C C . LYS B 1 432 ? 0.253 -55.031 -35.031 1 87.06 432 LYS B C 1
ATOM 7288 O O . LYS B 1 432 ? 0.787 -55.594 -35.969 1 87.06 432 LYS B O 1
ATOM 7293 N N . GLY B 1 433 ? 0.294 -53.656 -34.875 1 84 433 GLY B N 1
ATOM 7294 C CA . GLY B 1 433 ? 1.148 -52.844 -35.719 1 84 433 GLY B CA 1
ATOM 7295 C C . GLY B 1 433 ? 0.415 -52.25 -36.906 1 84 433 GLY B C 1
ATOM 7296 O O . GLY B 1 433 ? 0.912 -51.312 -37.531 1 84 433 GLY B O 1
ATOM 7297 N N . ILE B 1 434 ? -0.754 -52.781 -37.188 1 83.56 434 ILE B N 1
ATOM 7298 C CA . ILE B 1 434 ? -1.469 -52.375 -38.406 1 83.56 434 ILE B CA 1
ATOM 7299 C C . ILE B 1 434 ? -2.266 -51.125 -38.125 1 83.56 434 ILE B C 1
ATOM 7301 O O . ILE B 1 434 ? -2.176 -50.125 -38.844 1 83.56 434 ILE B O 1
ATOM 7305 N N . PRO B 1 435 ? -3.119 -51.125 -37.031 1 82.44 435 PRO B N 1
ATOM 7306 C CA . PRO B 1 435 ? -3.852 -49.906 -36.781 1 82.44 435 PRO B CA 1
ATOM 7307 C C . PRO B 1 435 ? -2.928 -48.688 -36.531 1 82.44 435 PRO B C 1
ATOM 7309 O O . PRO B 1 435 ? -1.885 -48.844 -35.875 1 82.44 435 PRO B O 1
ATOM 7312 N N . LYS B 1 436 ? -3.256 -47.594 -37.156 1 86.44 436 LYS B N 1
ATOM 7313 C CA . LYS B 1 436 ? -2.496 -46.344 -36.969 1 86.44 436 LYS B CA 1
ATOM 7314 C C . LYS B 1 436 ? -3.303 -45.312 -36.188 1 86.44 436 LYS B C 1
ATOM 7316 O O . LYS B 1 436 ? -4.242 -44.719 -36.688 1 86.44 436 LYS B O 1
ATOM 7321 N N . ILE B 1 437 ? -2.857 -45.219 -34.969 1 85.62 437 ILE B N 1
ATOM 7322 C CA . ILE B 1 437 ? -3.523 -44.25 -34.094 1 85.62 437 ILE B CA 1
ATOM 7323 C C . ILE B 1 437 ? -2.68 -43 -33.969 1 85.62 437 ILE B C 1
ATOM 7325 O O . ILE B 1 437 ? -1.556 -43.031 -33.438 1 85.62 437 ILE B O 1
ATOM 7329 N N . GLU B 1 438 ? -3.279 -41.875 -34.344 1 89.12 438 GLU B N 1
ATOM 7330 C CA . GLU B 1 438 ? -2.598 -40.594 -34.219 1 89.12 438 GLU B CA 1
ATOM 7331 C C . GLU B 1 438 ? -2.99 -39.906 -32.938 1 89.12 438 GLU B C 1
ATOM 7333 O O . GLU B 1 438 ? -4.176 -39.688 -32.656 1 89.12 438 GLU B O 1
ATOM 7338 N N . VAL B 1 439 ? -1.975 -39.656 -32.156 1 88.56 439 VAL B N 1
ATOM 7339 C CA . VAL B 1 439 ? -2.201 -38.906 -30.938 1 88.56 439 VAL B CA 1
ATOM 7340 C C . VAL B 1 439 ? -1.653 -37.469 -31.109 1 88.56 439 VAL B C 1
ATOM 7342 O O . VAL B 1 439 ? -0.46 -37.281 -31.359 1 88.56 439 VAL B O 1
ATOM 7345 N N . LEU B 1 440 ? -2.592 -36.469 -30.984 1 90.25 440 LEU B N 1
ATOM 7346 C CA . LEU B 1 440 ? -2.252 -35.062 -31.188 1 90.25 440 LEU B CA 1
ATOM 7347 C C . LEU B 1 440 ? -2.236 -34.312 -29.859 1 90.25 440 LEU B C 1
ATOM 7349 O O . LEU B 1 440 ? -3.229 -34.312 -29.125 1 90.25 440 LEU B O 1
ATOM 7353 N N . PHE B 1 441 ? -1.034 -33.75 -29.531 1 91.75 441 PHE B N 1
ATOM 7354 C CA . PHE B 1 441 ? -0.894 -32.844 -28.391 1 91.75 441 PHE B CA 1
ATOM 7355 C C . PHE B 1 441 ? -0.997 -31.391 -28.859 1 91.75 441 PHE B C 1
ATOM 7357 O O . PHE B 1 441 ? -0.324 -30.984 -29.797 1 91.75 441 PHE B O 1
ATOM 7364 N N . THR B 1 442 ? -1.883 -30.656 -28.203 1 91 442 THR B N 1
ATOM 7365 C CA . THR B 1 442 ? -1.952 -29.219 -28.469 1 91 442 THR B CA 1
ATOM 7366 C C . THR B 1 442 ? -1.855 -28.422 -27.172 1 91 442 THR B C 1
ATOM 7368 O O . THR B 1 442 ? -2.639 -28.641 -26.234 1 91 442 THR B O 1
ATOM 7371 N N . LEU B 1 443 ? -0.813 -27.531 -27.078 1 90.25 443 LEU B N 1
ATOM 7372 C CA . LEU B 1 443 ? -0.71 -26.547 -26.016 1 90.25 443 LEU B CA 1
ATOM 7373 C C . LEU B 1 443 ? -1.105 -25.156 -26.516 1 90.25 443 LEU B C 1
ATOM 7375 O O . LEU B 1 443 ? -0.533 -24.656 -27.484 1 90.25 443 LEU B O 1
ATOM 7379 N N . ASN B 1 444 ? -2.031 -24.594 -25.875 1 88.5 444 ASN B N 1
ATOM 7380 C CA . ASN B 1 444 ? -2.416 -23.234 -26.266 1 88.5 444 ASN B CA 1
ATOM 7381 C C . ASN B 1 444 ? -1.482 -22.188 -25.672 1 88.5 444 ASN B C 1
ATOM 7383 O O . ASN B 1 444 ? -0.452 -22.531 -25.078 1 88.5 444 ASN B O 1
ATOM 7387 N N . GLU B 1 445 ? -1.798 -20.922 -25.797 1 84.75 445 GLU B N 1
ATOM 7388 C CA . GLU B 1 445 ? -0.952 -19.812 -25.359 1 84.75 445 GLU B CA 1
ATOM 7389 C C . GLU B 1 445 ? -0.83 -19.781 -23.844 1 84.75 445 GLU B C 1
ATOM 7391 O O . GLU B 1 445 ? 0.131 -19.234 -23.297 1 84.75 445 GLU B O 1
ATOM 7396 N N . SER B 1 446 ? -1.769 -20.453 -23.156 1 85.62 446 SER B N 1
ATOM 7397 C CA . SER B 1 446 ? -1.797 -20.453 -21.703 1 85.62 446 SER B CA 1
ATOM 7398 C C . SER B 1 446 ? -1.086 -21.688 -21.141 1 85.62 446 SER B C 1
ATOM 7400 O O . SER B 1 446 ? -1.022 -21.891 -19.922 1 85.62 446 SER B O 1
ATOM 7402 N N . GLY B 1 447 ? -0.637 -22.5 -22.062 1 82.56 447 GLY B N 1
ATOM 7403 C CA . GLY B 1 447 ? 0.046 -23.703 -21.641 1 82.56 447 GLY B CA 1
ATOM 7404 C C . GLY B 1 447 ? -0.904 -24.812 -21.203 1 82.56 447 GLY B C 1
ATOM 7405 O O . GLY B 1 447 ? -0.529 -25.688 -20.422 1 82.56 447 GLY B O 1
ATOM 7406 N N . ILE B 1 448 ? -2.047 -24.719 -21.641 1 85.25 448 ILE B N 1
ATOM 7407 C CA . ILE B 1 448 ? -3.031 -25.734 -21.312 1 85.25 448 ILE B CA 1
ATOM 7408 C C . ILE B 1 448 ? -3.082 -26.781 -22.422 1 85.25 448 ILE B C 1
ATOM 7410 O O . ILE B 1 448 ? -3.217 -26.438 -23.594 1 85.25 448 ILE B O 1
ATOM 7414 N N . LEU B 1 449 ? -3.064 -28.047 -22.047 1 87.88 449 LEU B N 1
ATOM 7415 C CA . LEU B 1 449 ? -2.898 -29.156 -22.984 1 87.88 449 LEU B CA 1
ATOM 7416 C C . LEU B 1 449 ? -4.25 -29.719 -23.406 1 87.88 449 LEU B C 1
ATOM 7418 O O . LEU B 1 449 ? -5.156 -29.859 -22.578 1 87.88 449 LEU B O 1
ATOM 7422 N N . SER B 1 450 ? -4.371 -29.891 -24.641 1 86.75 450 SER B N 1
ATOM 7423 C CA . SER B 1 450 ? -5.438 -30.703 -25.219 1 86.75 450 SER B CA 1
ATOM 7424 C C . SER B 1 450 ? -4.875 -31.906 -25.969 1 86.75 450 SER B C 1
ATOM 7426 O O . SER B 1 450 ? -3.895 -31.781 -26.703 1 86.75 450 SER B O 1
ATOM 7428 N N . VAL B 1 451 ? -5.426 -33.094 -25.703 1 87.31 451 VAL B N 1
ATOM 7429 C CA . VAL B 1 451 ? -4.961 -34.312 -26.359 1 87.31 451 VAL B CA 1
ATOM 7430 C C . VAL B 1 451 ? -6.094 -34.938 -27.188 1 87.31 451 VAL B C 1
ATOM 7432 O O . VAL B 1 451 ? -7.211 -35.094 -26.688 1 87.31 451 VAL B O 1
ATOM 7435 N N . ASN B 1 452 ? -5.77 -35.094 -28.406 1 84.25 452 ASN B N 1
ATOM 7436 C CA . ASN B 1 452 ? -6.715 -35.75 -29.312 1 84.25 452 ASN B CA 1
ATOM 7437 C C . ASN B 1 452 ? -6.125 -37.031 -29.938 1 84.25 452 ASN B C 1
ATOM 7439 O O . ASN B 1 452 ? -4.945 -37.031 -30.297 1 84.25 452 ASN B O 1
ATOM 7443 N N . ALA B 1 453 ? -6.953 -38.156 -29.922 1 84.62 453 ALA B N 1
ATOM 7444 C CA . ALA B 1 453 ? -6.543 -39.375 -30.562 1 84.62 453 ALA B CA 1
ATOM 7445 C C . ALA B 1 453 ? -7.492 -39.75 -31.703 1 84.62 453 ALA B C 1
ATOM 7447 O O . ALA B 1 453 ? -8.711 -39.562 -31.594 1 84.62 453 ALA B O 1
ATOM 7448 N N . LYS B 1 454 ? -6.84 -40.125 -32.75 1 83.75 454 LYS B N 1
ATOM 7449 C CA . LYS B 1 454 ? -7.629 -40.469 -33.938 1 83.75 454 LYS B CA 1
ATOM 7450 C C . LYS B 1 454 ? -7.105 -41.719 -34.594 1 83.75 454 LYS B C 1
ATOM 7452 O O . LYS B 1 454 ? -5.895 -41.906 -34.75 1 83.75 454 LYS B O 1
ATOM 7457 N N . ASP B 1 455 ? -8.094 -42.594 -34.906 1 82.19 455 ASP B N 1
ATOM 7458 C CA . ASP B 1 455 ? -7.758 -43.75 -35.75 1 82.19 455 ASP B CA 1
ATOM 7459 C C . ASP B 1 455 ? -7.758 -43.375 -37.219 1 82.19 455 ASP B C 1
ATOM 7461 O O . ASP B 1 455 ? -8.805 -43.031 -37.781 1 82.19 455 ASP B O 1
ATOM 7465 N N . LEU B 1 456 ? -6.633 -43.438 -37.781 1 82.56 456 LEU B N 1
ATOM 7466 C CA . LEU B 1 456 ? -6.5 -42.938 -39.125 1 82.56 456 LEU B CA 1
ATOM 7467 C C . LEU B 1 456 ? -7.234 -43.844 -40.125 1 82.56 456 LEU B C 1
ATOM 7469 O O . LEU B 1 456 ? -7.586 -43.406 -41.219 1 82.56 456 LEU B O 1
ATOM 7473 N N . GLU B 1 457 ? -7.488 -45.062 -39.812 1 77.56 457 GLU B N 1
ATOM 7474 C CA . GLU B 1 457 ? -8.188 -45.969 -40.719 1 77.56 457 GLU B CA 1
ATOM 7475 C C . GLU B 1 457 ? -9.703 -45.812 -40.625 1 77.56 457 GLU B C 1
ATOM 7477 O O . GLU B 1 457 ? -10.391 -45.75 -41.625 1 77.56 457 GLU B O 1
ATOM 7482 N N . THR B 1 458 ? -10.211 -45.719 -39.438 1 74.62 458 THR B N 1
ATOM 7483 C CA . THR B 1 458 ? -11.656 -45.625 -39.25 1 74.62 458 THR B CA 1
ATOM 7484 C C . THR B 1 458 ? -12.078 -44.156 -39.188 1 74.62 458 THR B C 1
ATOM 7486 O O . THR B 1 458 ? -13.266 -43.844 -39.312 1 74.62 458 THR B O 1
ATOM 7489 N N . ASN B 1 459 ? -11.203 -43.25 -39.125 1 72.62 459 ASN B N 1
ATOM 7490 C CA . ASN B 1 459 ? -11.445 -41.844 -38.906 1 72.62 459 ASN B CA 1
ATOM 7491 C C . ASN B 1 459 ? -12.234 -41.594 -37.625 1 72.62 459 ASN B C 1
ATOM 7493 O O . ASN B 1 459 ? -12.922 -40.562 -37.5 1 72.62 459 ASN B O 1
ATOM 7497 N N . SER B 1 460 ? -12.32 -42.625 -36.812 1 69.25 460 SER B N 1
ATOM 7498 C CA . SER B 1 460 ? -12.922 -42.406 -35.5 1 69.25 460 SER B CA 1
ATOM 7499 C C . SER B 1 460 ? -12.039 -41.562 -34.594 1 69.25 460 SER B C 1
ATOM 7501 O O . SER B 1 460 ? -10.812 -41.719 -34.562 1 69.25 460 SER B O 1
ATOM 7503 N N . SER B 1 461 ? -12.578 -40.344 -34.156 1 66.69 461 SER B N 1
ATOM 7504 C CA . SER B 1 461 ? -11.797 -39.438 -33.344 1 66.69 461 SER B CA 1
ATOM 7505 C C . SER B 1 461 ? -12.406 -39.312 -31.938 1 66.69 461 SER B C 1
ATOM 7507 O O . SER B 1 461 ? -13.625 -39.406 -31.781 1 66.69 461 SER B O 1
ATOM 7509 N N . ASN B 1 462 ? -11.75 -39.719 -30.938 1 58.78 462 ASN B N 1
ATOM 7510 C CA . ASN B 1 462 ? -12.188 -39.406 -29.594 1 58.78 462 ASN B CA 1
ATOM 7511 C C . ASN B 1 462 ? -11.391 -38.25 -29 1 58.78 462 ASN B C 1
ATOM 7513 O O . ASN B 1 462 ? -10.156 -38.281 -29.016 1 58.78 462 ASN B O 1
ATOM 7517 N N . PHE B 1 463 ? -12.008 -37.062 -29.094 1 54.06 463 PHE B N 1
ATOM 7518 C CA . PHE B 1 463 ? -11.445 -35.875 -28.438 1 54.06 463 PHE B CA 1
ATOM 7519 C C . PHE B 1 463 ? -11.5 -36.031 -26.922 1 54.06 463 PHE B C 1
ATOM 7521 O O . PHE B 1 463 ? -12.547 -36.312 -26.359 1 54.06 463 PHE B O 1
ATOM 7528 N N . ILE B 1 464 ? -10.547 -36.594 -26.312 1 49 464 ILE B N 1
ATOM 7529 C CA . ILE B 1 464 ? -10.695 -36.625 -24.859 1 49 464 ILE B CA 1
ATOM 7530 C C . ILE B 1 464 ? -10.195 -35.312 -24.281 1 49 464 ILE B C 1
ATOM 7532 O O . ILE B 1 464 ? -9.031 -34.938 -24.469 1 49 464 ILE B O 1
ATOM 7536 N N . LYS B 1 465 ? -11.062 -34.312 -24.297 1 50.12 465 LYS B N 1
ATOM 7537 C CA . LYS B 1 465 ? -10.672 -33.25 -23.375 1 50.12 465 LYS B CA 1
ATOM 7538 C C . LYS B 1 465 ? -10.219 -33.812 -22.031 1 50.12 465 LYS B C 1
ATOM 7540 O O . LYS B 1 465 ? -10.984 -34.5 -21.375 1 50.12 465 LYS B O 1
ATOM 7545 N N . ILE B 1 466 ? -8.883 -33.969 -21.891 1 48.91 466 ILE B N 1
ATOM 7546 C CA . ILE B 1 466 ? -8.328 -34.5 -20.656 1 48.91 466 ILE B CA 1
ATOM 7547 C C . ILE B 1 466 ? -9.148 -34 -19.469 1 48.91 466 ILE B C 1
ATOM 7549 O O . ILE B 1 466 ? -9.297 -32.812 -19.25 1 48.91 466 ILE B O 1
ATOM 7553 N N . LYS B 1 467 ? -10.375 -34.656 -19.234 1 42.62 467 LYS B N 1
ATOM 7554 C CA . LYS B 1 467 ? -10.898 -34.438 -17.891 1 42.62 467 LYS B CA 1
ATOM 7555 C C . LYS B 1 467 ? -9.922 -34.906 -16.844 1 42.62 467 LYS B C 1
ATOM 7557 O O . LYS B 1 467 ? -9.453 -36.062 -16.906 1 42.62 467 LYS B O 1
ATOM 7562 N N . ILE B 1 468 ? -9.195 -34.031 -16.312 1 40.78 468 ILE B N 1
ATOM 7563 C CA . ILE B 1 468 ? -8.25 -34.281 -15.234 1 40.78 468 ILE B CA 1
ATOM 7564 C C . ILE B 1 468 ? -8.867 -35.281 -14.234 1 40.78 468 ILE B C 1
ATOM 7566 O O . ILE B 1 468 ? -9.891 -34.969 -13.617 1 40.78 468 ILE B O 1
ATOM 7570 N N . THR B 1 469 ? -9.031 -36.562 -14.523 1 34.28 469 THR B N 1
ATOM 7571 C CA . THR B 1 469 ? -9.492 -37.5 -13.5 1 34.28 469 THR B CA 1
ATOM 7572 C C . THR B 1 469 ? -8.602 -37.438 -12.266 1 34.28 469 THR B C 1
ATOM 7574 O O . THR B 1 469 ? -7.461 -37.938 -12.289 1 34.28 469 THR B O 1
ATOM 7577 N N . SER B 1 470 ? -8.422 -36.344 -11.719 1 33.22 470 SER B N 1
ATOM 7578 C CA . SER B 1 470 ? -7.793 -36.531 -10.422 1 33.22 470 SER B CA 1
ATOM 7579 C C . SER B 1 470 ? -8.438 -37.719 -9.672 1 33.22 470 SER B C 1
ATOM 7581 O O . SER B 1 470 ? -9.656 -37.875 -9.727 1 33.22 470 SER B O 1
ATOM 7583 N N . SER B 1 471 ? -7.875 -38.844 -9.547 1 33.22 471 SER B N 1
ATOM 7584 C CA . SER B 1 471 ? -8.391 -39.969 -8.758 1 33.22 471 SER B CA 1
ATOM 7585 C C . SER B 1 471 ? -9.312 -39.469 -7.648 1 33.22 471 SER B C 1
ATOM 7587 O O . SER B 1 471 ? -10.148 -40.25 -7.141 1 33.22 471 SER B O 1
ATOM 7589 N N . SER B 1 472 ? -8.977 -38.531 -6.734 1 32.59 472 SER B N 1
ATOM 7590 C CA . SER B 1 472 ? -9.781 -38.188 -5.566 1 32.59 472 SER B CA 1
ATOM 7591 C C . SER B 1 472 ? -11.016 -37.406 -5.961 1 32.59 472 SER B C 1
ATOM 7593 O O . SER B 1 472 ? -11.633 -36.75 -5.121 1 32.59 472 SER B O 1
ATOM 7595 N N . ASP B 1 473 ? -11.477 -37.406 -7.023 1 31.78 473 ASP B N 1
ATOM 7596 C CA . ASP B 1 473 ? -12.523 -36.594 -7.637 1 31.78 473 ASP B CA 1
ATOM 7597 C C . ASP B 1 473 ? -13.875 -36.844 -6.965 1 31.78 473 ASP B C 1
ATOM 7599 O O . ASP B 1 473 ? -14.781 -36.031 -7.07 1 31.78 473 ASP B O 1
ATOM 7603 N N . ASN B 1 474 ? -14.258 -38.062 -6.75 1 31.45 474 ASN B N 1
ATOM 7604 C CA . ASN B 1 474 ? -15.633 -38.344 -6.352 1 31.45 474 ASN B CA 1
ATOM 7605 C C . ASN B 1 474 ? -16 -37.625 -5.059 1 31.45 474 ASN B C 1
ATOM 7607 O O . ASN B 1 474 ? -17.188 -37.531 -4.711 1 31.45 474 ASN B O 1
ATOM 7611 N N . VAL B 1 475 ? -15.117 -37.625 -4.168 1 31.38 475 VAL B N 1
ATOM 7612 C CA . VAL B 1 475 ? -15.594 -37.188 -2.859 1 31.38 475 VAL B CA 1
ATOM 7613 C C . VAL B 1 475 ? -15.852 -35.688 -2.883 1 31.38 475 VAL B C 1
ATOM 7615 O O . VAL B 1 475 ? -16.688 -35.188 -2.129 1 31.38 475 VAL B O 1
ATOM 7618 N N . ALA B 1 476 ? -15.023 -34.875 -3.6 1 32.03 476 ALA B N 1
ATOM 7619 C CA . ALA B 1 476 ? -15.078 -33.406 -3.391 1 32.03 476 ALA B CA 1
ATOM 7620 C C . ALA B 1 476 ? -16.234 -32.781 -4.164 1 32.03 476 ALA B C 1
ATOM 7622 O O . ALA B 1 476 ? -16.688 -31.688 -3.838 1 32.03 476 ALA B O 1
ATOM 7623 N N . LYS B 1 477 ? -16.719 -33.312 -5.188 1 36.53 477 LYS B N 1
ATOM 7624 C CA . LYS B 1 477 ? -17.672 -32.594 -6.027 1 36.53 477 LYS B CA 1
ATOM 7625 C C . LYS B 1 477 ? -19.047 -32.5 -5.352 1 36.53 477 LYS B C 1
ATOM 7627 O O . LYS B 1 477 ? -19.812 -31.578 -5.598 1 36.53 477 LYS B O 1
ATOM 7632 N N . GLU B 1 478 ? -19.484 -33.5 -4.871 1 30.12 478 GLU B N 1
ATOM 7633 C CA . GLU B 1 478 ? -20.875 -33.5 -4.418 1 30.12 478 GLU B CA 1
ATOM 7634 C C . GLU B 1 478 ? -21.109 -32.469 -3.312 1 30.12 478 GLU B C 1
ATOM 7636 O O . GLU B 1 478 ? -22.141 -31.797 -3.283 1 30.12 478 GLU B O 1
ATOM 7641 N N . SER B 1 479 ? -20.219 -32.438 -2.336 1 31.81 479 SER B N 1
ATOM 7642 C CA . SER B 1 479 ? -20.5 -31.562 -1.21 1 31.81 479 SER B CA 1
ATOM 7643 C C . SER B 1 479 ? -20.25 -30.109 -1.571 1 31.81 479 SER B C 1
ATOM 7645 O O . SER B 1 479 ? -20.766 -29.203 -0.901 1 31.81 479 SER B O 1
ATOM 7647 N N . LEU B 1 480 ? -19.422 -29.797 -2.488 1 31.91 480 LEU B N 1
ATOM 7648 C CA . LEU B 1 480 ? -18.906 -28.469 -2.787 1 31.91 480 LEU B CA 1
ATOM 7649 C C . LEU B 1 480 ? -19.922 -27.656 -3.578 1 31.91 480 LEU B C 1
ATOM 7651 O O . LEU B 1 480 ? -20.031 -26.438 -3.398 1 31.91 480 LEU B O 1
ATOM 7655 N N . SER B 1 481 ? -20.578 -28.203 -4.578 1 32.69 481 SER B N 1
ATOM 7656 C CA . SER B 1 481 ? -21.5 -27.453 -5.426 1 32.69 481 SER B CA 1
ATOM 7657 C C . SER B 1 481 ? -22.594 -26.797 -4.602 1 32.69 481 SER B C 1
ATOM 7659 O O . SER B 1 481 ? -23.062 -25.703 -4.93 1 32.69 481 SER B O 1
ATOM 7661 N N . ASN B 1 482 ? -22.969 -27.469 -3.686 1 30.47 482 ASN B N 1
ATOM 7662 C CA . ASN B 1 482 ? -24.109 -26.891 -2.975 1 30.47 482 ASN B CA 1
ATOM 7663 C C . ASN B 1 482 ? -23.688 -25.688 -2.145 1 30.47 482 ASN B C 1
ATOM 7665 O O . ASN B 1 482 ? -24.484 -24.766 -1.944 1 30.47 482 ASN B O 1
ATOM 7669 N N . THR B 1 483 ? -22.531 -25.719 -1.626 1 30.88 483 THR B N 1
ATOM 7670 C CA . THR B 1 483 ? -22.203 -24.672 -0.659 1 30.88 483 THR B CA 1
ATOM 7671 C C . THR B 1 483 ? -21.703 -23.406 -1.366 1 30.88 483 THR B C 1
ATOM 7673 O O . THR B 1 483 ? -21.891 -22.297 -0.863 1 30.88 483 THR B O 1
ATOM 7676 N N . PHE B 1 484 ? -21 -23.422 -2.381 1 32 484 PHE B N 1
ATOM 7677 C CA . PHE B 1 484 ? -20.453 -22.234 -3.029 1 32 484 PHE B CA 1
ATOM 7678 C C . PHE B 1 484 ? -21.547 -21.438 -3.723 1 32 484 PHE B C 1
ATOM 7680 O O . PHE B 1 484 ? -21.375 -20.234 -3.986 1 32 484 PHE B O 1
ATOM 7687 N N . THR B 1 485 ? -22.547 -22.047 -4.262 1 30.59 485 THR B N 1
ATOM 7688 C CA . THR B 1 485 ? -23.641 -21.25 -4.801 1 30.59 485 THR B CA 1
ATOM 7689 C C . THR B 1 485 ? -24.109 -20.203 -3.789 1 30.59 485 THR B C 1
ATOM 7691 O O . THR B 1 485 ? -24.578 -19.141 -4.172 1 30.59 485 THR B O 1
ATOM 7694 N N . SER B 1 486 ? -23.891 -20.484 -2.604 1 30.67 486 SER B N 1
ATOM 7695 C CA . SER B 1 486 ? -24.328 -19.531 -1.6 1 30.67 486 SER B CA 1
ATOM 7696 C C . SER B 1 486 ? -23.344 -18.375 -1.462 1 30.67 486 SER B C 1
ATOM 7698 O O . SER B 1 486 ? -23.609 -17.391 -0.77 1 30.67 486 SER B O 1
ATOM 7700 N N . ILE B 1 487 ? -22.172 -18.516 -1.752 1 29.97 487 ILE B N 1
ATOM 7701 C CA . ILE B 1 487 ? -21.203 -17.453 -1.512 1 29.97 487 ILE B CA 1
ATOM 7702 C C . ILE B 1 487 ? -21.406 -16.344 -2.549 1 29.97 487 ILE B C 1
ATOM 7704 O O . ILE B 1 487 ? -21.156 -15.164 -2.266 1 29.97 487 ILE B O 1
ATOM 7708 N N . ILE B 1 488 ? -21.656 -16.594 -3.82 1 28.41 488 ILE B N 1
ATOM 7709 C CA . ILE B 1 488 ? -21.812 -15.586 -4.863 1 28.41 488 ILE B CA 1
ATOM 7710 C C . ILE B 1 488 ? -23.188 -14.922 -4.746 1 28.41 488 ILE B C 1
ATOM 7712 O O . ILE B 1 488 ? -23.438 -13.883 -5.367 1 28.41 488 ILE B O 1
ATOM 7716 N N . GLU B 1 489 ? -24.266 -15.438 -4.152 1 27.67 489 GLU B N 1
ATOM 7717 C CA . GLU B 1 489 ? -25.5 -14.672 -4.059 1 27.67 489 GLU B CA 1
ATOM 7718 C C . GLU B 1 489 ? -25.406 -13.609 -2.963 1 27.67 489 GLU B C 1
ATOM 7720 O O . GLU B 1 489 ? -24.922 -13.883 -1.868 1 27.67 489 GLU B O 1
#

Radius of gyration: 32.74 Å; Cα contacts (8 Å, |Δi|>4): 2143; chains: 2; bounding box: 59×125×79 Å

Secondary structure (DSSP, 8-state):
-PEEEEEEE-SSEEEEEEESSSEEEPP-TTS-SSEESEEEE-SS-EEETHHHHGGGTT-GGGEEESGGGGTTSS-EEEETTEEEEHHHHHHHHHHHHHHHHHHHHTS-EEEEEEEE-TT--HHHHHHHHHHHHHTT-EEEEEEEHHHHHHHHHHHHH---SEEEEEEE-SSEEEEEEEEEETTEEEEEEEEEEES-SHHHHHHHHHHHHHHHHHHH-TT--TT-HHHHHHHHHHHHHHHHHTTT-SEEEEEE--TTS--EEEEEEHHHHHHHHHHHHHHHHHHHHHHHHHHT--GGGEEEEEEESGGGGSHHHHHHHHHH-TTPEEE--S-TTTHHHHHHHHHHHHHHHT--SSEEE-B-SS-EEEEEGGGEEEEEE-TTPBSSEEEEEEE--SSTT--EEEEEEEESS-SBGGGSEEEEEEEEE-----STT-S-EEEEEEE-TT--EEEEEEETTT--EEEE------TTHHHHHHHHHHHHHHHH-/-PEEEEEEE-SSEEEEEEESSSEEEPP-TTS-SSEESEEEE-SS-EEETHHHHHHTTT-GGGEEES-GGGTTSS-EEEETTEEEEHHHHHHHHHHHHHHHHHHHHTS-EEEEEEEE-TT--HHHHHHHHHHHHHTT-EEEEEEEHHHHHHHHHHHHH---SEEEEEEE-SSEEEEEEEEEETTEEEEEEEEEEES-SHHHHHHHHHHHHHHHHHHH-TT--TT-HHHHHHHHHHHHHHHHHTTT-SEEEEEE--TTS--EEEEEEHHHHHHHHHHHHHHHHHHHHHHHHHHT--GGGEEEEEEESGGGGSHHHHHHHHHH-TTPEEE--S-TTTHHHHHHHHHHHHHHHT--SSEEE-B-SS-EEEEEGGGEEEEEE-TTPBSSEEEEEEE--SSTT--EEEEEEEESS-SBGGGSEEEEEEEEE-----STT-S-EEEEEEE-TT--EEEEEEETTT--EEEE------TTHHHHHHHHHHHHHHHH-

InterPro domains:
  IPR013126 Heat shock protein 70 family [PF00012] (5-477)
  IPR013126 Heat shock protein 70 family [PTHR19375] (5-479)
  IPR018181 Heat shock protein 70, conserved site [PS00329] (165-178)
  IPR018181 Heat shock protein 70, conserved site [PS01036] (301-315)
  IPR029047 Heat shock protein 70kD, peptide-binding domain superfamily [G3DSA:2.60.34.10] (343-486)
  IPR029047 Heat shock protein 70kD, peptide-binding domain superfamily [SSF100920] (358-469)
  IPR043129 ATPase, nucleotide binding domain [SSF53067] (1-157)
  IPR043129 ATPase, nucleotide binding domain [SSF53067] (161-346)

Organism: NCBI:txid498743

Nearest PDB structures (foldseek):
  4b9q-assembly3_C  TM=9.433E-01  e=7.580E-55  Escherichia coli
  5obu-assembly1_A  TM=7.076E-01  e=7.163E-55  Mycoplasmoides genitalium G37
  5obv-assembly1_A  TM=7.059E-01  e=2.558E-52  Mycoplasmoides genitalium G37
  3c7n-assembly1_B  TM=6.505E-01  e=6.506E-50  Bos taurus
  8gb3-assembly1_D  TM=6.632E-01  e=8.416E-44  Mycobacterium tuberculosis

Foldseek 3Di:
DFFEKEWEPDQFKIWIWADDPHIDTQAAPVRHRIFTQKWFDDPVDIDGGPVLLVCCQVPVLRMDGSLLLCQLHPDWRDDPPDTHHSLQSLLVHLLRVQVSRCVRVVGHYAEYEYEDAQQDDLSSLVSNCSSCVLSRHHYPFYHHLQLLLVLLCCVPPVDAFWAKEWEAAAWKTKIWIWHDDDQEIETLFIDIDGRQHNVVLLVLVLVVLVVVCCVVPVPPDPPNSSQSSLQSVLSSVQQLCLLPDQKDWRWDADPVRPIDIDIDGLVNSCVSCVVSLVVSLVRNVVRCVSSVHDLVRHAEYEYAYDRCSRPSNVVVCCVSRVRHYYDDPDDRSCSSRSSRNQVRVCVVVVHHPGHYKFWRQWFKAWQDPPQFTDTQGHGRHIPWDKGKDKDWAPAAQDFKDKTWMFIHDDGGNVPTHTQAIDMDGRFDRGGTPPWIKMWMWTQHRNRHIWIKIATPVVRDIDRPRSPRPPVVPVPNPPVPVVPSVVVSD/DFFEKEWEPDQFKIWIWADDPHIDTQAAPVRHRIFTQKWFDDPVDIDGGPVLLVCCLVPVLRMDGSLLLCQLHPDWRDDPPDTDHSLQSLLVHLLRVQVSRCVRVVGHYAEYEYEDAQQDDLSSLVSNCSSCVLSRHHYPFYHYLQLLLVLLCCVPPVDAFWAKEWAAAAFKTKIWIWHDDDQEIETLFIDIDGRQHNVVLLVLVLVVLVVVCCVVPVPPDPPNSNQSSLQSVLSSVQQLCLLPDQKDWRWDDDDVRPIDIDIDGLVNSCVSCVVSLVVSLVRNVVRCVSSVHDLVRHAEYEYAYDRCSRPSNVVVCCVSRVRHYYDDPDDRSCSSRSSRNQVRVCVVVVHHPGHYKFWRQWFKAWQDPPQFTDTQGHGRHIPWDKGKDKDWAPAAQDFKDKTWMFIHDDGGNVVTHTQAIDMDGRFDRGGTPPWIKMWMWTQHRNRHIWIKIATPVVRDIDRPRRPRPPVVPVPNPPVPVVPSVVVSD